Protein AF-A0A2U3EM56-F1 (afdb_monomer_lite)

Sequence (905 aa):
MAMARIAYRGNCHCGRYRYELALPQEIAETTACSCTICVKKGYLWVAPPEGSFRVVRDDGRLVEYSSKALRDKFCGHCGTGVTGEHIVGPLQGQFLVNVRAIQGVNPFKLEPHVTNVDTEDDRHIVAVAGEPPAQHVFACHCGKIQAELLTPLSEQQVKEDNCSSCVRNAYIGVYPTKDQVRTHGQEEYSFEYFGLGAEETGRKWGGVVHCSTCGVFVYNIIYGPPLSVFDKLPPERKARALEAYHRNVSLLPLNVRAIEGLGRGVRLGSLGIERTDEGTDGYAERLGVATGKRATGPCNALSRRHSFHDEPRPVNQAPTFIVRRARRQTSSKPQRGCLCASLSEVWRQRKLHQQTWTDARRSGKPQRHQPTMAASTNATQLAVHFSNAGRDATQPHSYLCAVQPQRLSGRDLDGMPRIAAALIAIVLCLSFNATIRDLADDVLFYDGRVPIGIDIDNVTATAKHFAKTTVQPPYKDQFWLVGQRSRMLAHWLHVADQAGPSRTRRHLLLASERAAAALFPFLKSSPSRPRSSTPLADLRSRFRGGGRGIVIPVGYGNLRYAGHLVVALREVLECQLPIEIAYAGDIDLDEERRNALAALDATGNIKFLNVLSVFADDTLSLLAGGWAIKPFGLLASRFEQAILVDADAVFLQPPQVLFEQRPFATTGAYLFHDRLLWQHAFAERHEWWREQIREPSAALNQSLVWTDDYAEECDSGVVVADKARTEVLGGLLHAAWQNTRDVRDEVSYKLTYGDKETWWLGLELAGSTYEFEKHYGSMIGWRPKTKPPTNETVQSVKGKDEDGDEARVCSFVIAHADDEDRLLWYNGSLLKNKLADPEAYDVPTDWMLDGRWEKGATKQNMSCMAGAQATPLDDGQLAILRRSIDGARRADDALRQKGVIPKAG

Structure (mmCIF, N/CA/C/O backbone):
data_AF-A0A2U3EM56-F1
#
_entry.id   AF-A0A2U3EM56-F1
#
loop_
_atom_site.group_PDB
_atom_site.id
_atom_site.type_symbol
_atom_site.label_atom_id
_atom_site.label_alt_id
_atom_site.label_comp_id
_atom_site.label_asym_id
_atom_site.label_entity_id
_atom_site.label_seq_id
_atom_site.pdbx_PDB_ins_code
_atom_site.Cartn_x
_atom_site.Cartn_y
_atom_site.Cartn_z
_atom_site.occupancy
_atom_site.B_iso_or_equiv
_atom_site.auth_seq_id
_atom_site.auth_comp_id
_atom_site.auth_asym_id
_atom_site.auth_atom_id
_atom_site.pdbx_PDB_model_num
ATOM 1 N N . MET A 1 1 ? 37.382 -47.306 -34.926 1.00 42.56 1 MET A N 1
ATOM 2 C CA . MET A 1 1 ? 36.990 -47.215 -33.501 1.00 42.56 1 MET A CA 1
ATOM 3 C C . MET A 1 1 ? 36.304 -45.878 -33.290 1.00 42.56 1 MET A C 1
ATOM 5 O O . MET A 1 1 ? 36.858 -44.880 -33.731 1.00 42.56 1 MET A O 1
ATOM 9 N N . ALA A 1 2 ? 35.125 -45.838 -32.667 1.00 52.16 2 ALA A N 1
ATOM 10 C CA . ALA A 1 2 ? 34.575 -44.568 -32.195 1.00 52.16 2 ALA A CA 1
ATOM 11 C C . ALA A 1 2 ? 35.398 -44.119 -30.980 1.00 52.16 2 ALA A C 1
ATOM 13 O O . ALA A 1 2 ? 35.567 -44.905 -30.048 1.00 52.16 2 ALA A O 1
ATOM 14 N N . MET A 1 3 ? 35.941 -42.898 -30.996 1.00 57.50 3 MET A N 1
ATOM 15 C CA . MET A 1 3 ? 36.609 -42.359 -29.809 1.00 57.50 3 MET A CA 1
ATOM 16 C C . MET A 1 3 ? 35.598 -42.224 -28.670 1.00 57.50 3 MET A C 1
ATOM 18 O O . MET A 1 3 ? 34.476 -41.759 -28.887 1.00 57.50 3 MET A O 1
ATOM 22 N N . ALA A 1 4 ? 35.998 -42.641 -27.467 1.00 68.12 4 ALA A N 1
ATOM 23 C CA . ALA A 1 4 ? 35.190 -42.467 -26.271 1.00 68.12 4 ALA A CA 1
ATOM 24 C C . ALA A 1 4 ? 34.946 -40.967 -26.054 1.00 68.12 4 ALA A C 1
ATOM 26 O O . ALA A 1 4 ? 35.894 -40.198 -25.922 1.00 68.12 4 ALA A O 1
ATOM 27 N N . ARG A 1 5 ? 33.677 -40.548 -26.059 1.00 81.94 5 ARG A N 1
ATOM 28 C CA . ARG A 1 5 ? 33.295 -39.154 -25.811 1.00 81.94 5 ARG A CA 1
ATOM 29 C C . ARG A 1 5 ? 32.998 -38.964 -24.326 1.00 81.94 5 ARG A C 1
ATOM 31 O O . ARG A 1 5 ? 32.280 -39.773 -23.739 1.00 81.94 5 ARG A O 1
ATOM 38 N N . ILE A 1 6 ? 33.497 -37.881 -23.741 1.00 88.94 6 ILE A N 1
ATOM 39 C CA . ILE A 1 6 ? 33.196 -37.493 -22.362 1.00 88.94 6 ILE A CA 1
ATOM 40 C C . ILE A 1 6 ? 31.828 -36.809 -22.344 1.00 88.94 6 ILE A C 1
ATOM 42 O O . ILE A 1 6 ? 31.596 -35.843 -23.075 1.00 88.94 6 ILE A O 1
ATOM 46 N N . ALA A 1 7 ? 30.912 -37.341 -21.536 1.00 91.69 7 ALA A N 1
ATOM 47 C CA . ALA A 1 7 ? 29.559 -36.822 -21.397 1.00 91.69 7 ALA A CA 1
ATOM 48 C C . ALA A 1 7 ? 29.495 -35.738 -20.313 1.00 91.69 7 ALA A C 1
ATOM 50 O O . ALA A 1 7 ? 29.852 -35.967 -19.159 1.00 91.69 7 ALA A O 1
ATOM 51 N N . TYR A 1 8 ? 28.972 -34.577 -20.687 1.00 94.75 8 TYR A N 1
ATOM 52 C CA . TYR A 1 8 ? 28.763 -33.422 -19.827 1.00 94.75 8 TYR A CA 1
ATOM 53 C C . TYR A 1 8 ? 27.275 -33.100 -19.707 1.00 94.75 8 TYR A C 1
ATOM 55 O O . TYR A 1 8 ? 26.496 -33.298 -20.642 1.00 94.75 8 TYR A O 1
ATOM 63 N N . ARG A 1 9 ? 26.887 -32.534 -18.563 1.00 95.31 9 ARG A N 1
ATOM 64 C CA . ARG A 1 9 ? 25.558 -31.960 -18.322 1.00 95.31 9 ARG A CA 1
ATOM 65 C C . ARG A 1 9 ? 25.670 -30.456 -18.186 1.00 95.31 9 ARG A C 1
ATOM 67 O O . ARG A 1 9 ? 26.590 -29.969 -17.538 1.00 95.31 9 ARG A O 1
ATOM 74 N N . GLY A 1 10 ? 24.719 -29.722 -18.742 1.00 94.94 10 GLY A N 1
ATOM 75 C CA . GLY A 1 10 ? 24.630 -28.276 -18.598 1.00 94.94 10 GLY A CA 1
ATOM 76 C C . GLY A 1 10 ? 23.205 -27.807 -18.341 1.00 94.94 10 GLY A C 1
ATOM 77 O O . GLY A 1 10 ? 22.230 -28.531 -18.554 1.00 94.94 10 GLY A O 1
ATOM 78 N N . ASN A 1 11 ? 23.082 -26.589 -17.822 1.00 94.50 11 ASN A N 1
ATOM 79 C CA . ASN A 1 11 ? 21.802 -25.976 -17.485 1.00 94.50 11 ASN A CA 1
ATOM 80 C C . ASN A 1 11 ? 21.891 -24.442 -17.454 1.00 94.50 11 ASN A C 1
ATOM 82 O O . ASN A 1 11 ? 22.972 -23.877 -17.328 1.00 94.50 11 ASN A O 1
ATOM 86 N N . CYS A 1 12 ? 20.759 -23.741 -17.503 1.00 93.44 12 CYS A N 1
ATOM 87 C CA . CYS A 1 12 ? 20.715 -22.345 -17.044 1.00 93.44 12 CYS A CA 1
ATOM 88 C C . CYS A 1 12 ? 20.742 -22.296 -15.502 1.00 93.44 12 CYS A C 1
ATOM 90 O O . CYS A 1 12 ? 20.427 -23.300 -14.861 1.00 93.44 12 CYS A O 1
ATOM 92 N N . HIS A 1 13 ? 21.078 -21.164 -14.871 1.00 90.44 13 HIS A N 1
ATOM 93 C CA . HIS A 1 13 ? 21.201 -21.098 -13.403 1.00 90.44 13 HIS A CA 1
ATOM 94 C C . HIS A 1 13 ? 19.930 -21.544 -12.647 1.00 90.44 13 HIS A C 1
ATOM 96 O O . HIS A 1 13 ? 20.037 -22.326 -11.705 1.00 90.44 13 HIS A O 1
ATOM 102 N N . CYS A 1 14 ? 18.731 -21.174 -13.116 1.00 88.06 14 CYS A N 1
ATOM 103 C CA . CYS A 1 14 ? 17.469 -21.642 -12.522 1.00 88.06 14 CYS A CA 1
ATOM 104 C C . CYS A 1 14 ? 17.084 -23.099 -12.869 1.00 88.06 14 CYS A C 1
ATOM 106 O O . CYS A 1 14 ? 16.078 -23.610 -12.385 1.00 88.06 14 CYS A O 1
ATOM 108 N N . GLY A 1 15 ? 17.841 -23.786 -13.731 1.00 90.62 15 GLY A N 1
ATOM 109 C CA . GLY A 1 15 ? 17.620 -25.193 -14.084 1.00 90.62 15 GLY A CA 1
ATOM 110 C C . GLY A 1 15 ? 16.371 -25.491 -14.926 1.00 90.62 15 GLY A C 1
ATOM 111 O O . GLY A 1 15 ? 16.060 -26.672 -15.102 1.00 90.62 15 GLY A O 1
ATOM 112 N N . ARG A 1 16 ? 15.677 -24.462 -15.437 1.00 89.56 16 ARG A N 1
ATOM 113 C CA . ARG A 1 16 ? 14.515 -24.563 -16.349 1.00 89.56 16 ARG A CA 1
ATOM 114 C C . ARG A 1 16 ? 14.896 -24.957 -17.787 1.00 89.56 16 ARG A C 1
ATOM 116 O O . ARG A 1 16 ? 14.089 -25.534 -18.504 1.00 89.56 16 ARG A O 1
ATOM 123 N N . TYR A 1 17 ? 16.145 -24.709 -18.181 1.00 94.25 17 TYR A N 1
ATOM 124 C CA . TYR A 1 17 ? 16.768 -25.270 -19.381 1.00 94.25 17 TYR A CA 1
ATOM 125 C C . TYR A 1 17 ? 17.894 -26.225 -18.973 1.00 94.25 17 TYR A C 1
ATOM 127 O O . TYR A 1 17 ? 18.713 -25.868 -18.117 1.00 94.25 17 TYR A O 1
ATOM 135 N N . ARG A 1 18 ? 17.936 -27.428 -19.554 1.00 96.31 18 ARG A N 1
ATOM 136 C CA . ARG A 1 18 ? 18.938 -28.477 -19.290 1.00 96.31 18 ARG A CA 1
ATOM 137 C C . ARG A 1 18 ? 19.299 -29.208 -20.574 1.00 96.31 18 ARG A C 1
ATOM 139 O O . ARG A 1 18 ? 18.424 -29.523 -21.378 1.00 96.31 18 ARG A O 1
ATOM 146 N N . TYR A 1 19 ? 20.569 -29.549 -20.717 1.00 96.25 19 TYR A N 1
ATOM 147 C CA . TYR A 1 19 ? 21.110 -30.237 -21.881 1.00 96.25 19 TYR A CA 1
ATOM 148 C C . TYR A 1 19 ? 22.240 -31.187 -21.482 1.00 96.25 19 TYR A C 1
ATOM 150 O O . TYR A 1 19 ? 22.834 -31.077 -20.407 1.00 96.25 19 TYR A O 1
ATOM 158 N N . GLU A 1 20 ? 22.534 -32.119 -22.373 1.00 96.06 20 GLU A N 1
ATOM 159 C CA . GLU A 1 20 ? 23.708 -32.982 -22.344 1.00 96.06 20 GLU A CA 1
ATOM 160 C C . GLU A 1 20 ? 24.539 -32.708 -23.601 1.00 96.06 20 GLU A C 1
ATOM 162 O O . GLU A 1 20 ? 23.990 -32.405 -24.661 1.00 96.06 20 GLU A O 1
ATOM 167 N N . LEU A 1 21 ? 25.863 -32.794 -23.488 1.00 94.81 21 LEU A N 1
ATOM 168 C CA . LEU A 1 21 ? 26.771 -32.751 -24.633 1.00 94.81 21 LEU A CA 1
ATOM 169 C C . LEU A 1 21 ? 27.882 -33.786 -24.489 1.00 94.81 21 LEU A C 1
ATOM 171 O O . LEU A 1 21 ? 28.300 -34.095 -23.375 1.00 94.81 21 LEU A O 1
ATOM 175 N N . ALA A 1 22 ? 28.375 -34.302 -25.611 1.00 93.12 22 ALA A N 1
ATOM 176 C CA . ALA A 1 22 ? 29.475 -35.261 -25.632 1.00 93.12 22 ALA A CA 1
ATOM 177 C C . ALA A 1 22 ? 30.682 -34.687 -26.395 1.00 93.12 22 ALA A C 1
ATOM 179 O O . ALA A 1 22 ? 30.591 -34.424 -27.597 1.00 93.12 22 ALA A O 1
ATOM 180 N N . LEU A 1 23 ? 31.808 -34.500 -25.706 1.00 91.38 23 LEU A N 1
ATOM 181 C CA . LEU A 1 23 ? 33.041 -33.922 -26.258 1.00 91.38 23 LEU A CA 1
ATOM 182 C C . LEU A 1 23 ? 34.117 -35.003 -26.467 1.00 91.38 23 LEU A C 1
ATOM 184 O O . LEU A 1 23 ? 34.097 -36.019 -25.773 1.00 91.38 23 LEU A O 1
ATOM 188 N N . PRO A 1 24 ? 35.046 -34.837 -27.428 1.00 87.38 24 PRO A N 1
ATOM 189 C CA . PRO A 1 24 ? 36.076 -35.842 -27.712 1.00 87.38 24 PRO A CA 1
ATOM 190 C C . PRO A 1 24 ? 37.191 -35.895 -26.655 1.00 87.38 24 PRO A C 1
ATOM 192 O O . PRO A 1 24 ? 37.916 -36.881 -26.597 1.00 87.38 24 PRO A O 1
ATOM 195 N N . GLN A 1 25 ? 37.344 -34.839 -25.853 1.00 87.62 25 GLN A N 1
ATOM 196 C CA . GLN A 1 25 ? 38.349 -34.691 -24.799 1.00 87.62 25 GLN A CA 1
ATOM 197 C C . GLN A 1 25 ? 37.744 -33.917 -23.617 1.00 87.62 25 GLN A C 1
ATOM 199 O O . GLN A 1 25 ? 36.610 -33.433 -23.703 1.00 87.62 25 GLN A O 1
ATOM 204 N N . GLU A 1 26 ? 38.490 -33.815 -22.516 1.00 88.88 26 GLU A N 1
ATOM 205 C CA . GLU A 1 26 ? 38.105 -32.982 -21.376 1.00 88.88 26 GLU A CA 1
ATOM 206 C C . GLU A 1 26 ? 38.180 -31.490 -21.744 1.00 88.88 26 GLU A C 1
ATOM 208 O O . GLU A 1 26 ? 38.989 -31.086 -22.580 1.00 88.88 26 GLU A O 1
ATOM 213 N N . ILE A 1 27 ? 37.327 -30.660 -21.135 1.00 88.88 27 ILE A N 1
ATOM 214 C CA . ILE A 1 27 ? 37.346 -29.203 -21.329 1.00 88.88 27 ILE A CA 1
ATOM 215 C C . ILE A 1 27 ? 38.576 -28.623 -20.616 1.00 88.88 27 ILE A C 1
ATOM 217 O O . ILE A 1 27 ? 38.491 -28.197 -19.466 1.00 88.88 27 ILE A O 1
ATOM 221 N N . ALA A 1 28 ? 39.715 -28.636 -21.308 1.00 82.12 28 ALA A N 1
ATOM 222 C CA . ALA A 1 28 ? 40.965 -28.009 -20.878 1.00 82.12 28 ALA A CA 1
ATOM 223 C C . ALA A 1 28 ? 41.167 -26.613 -21.498 1.00 82.12 28 ALA A C 1
ATOM 225 O O . ALA A 1 28 ? 41.710 -25.729 -20.845 1.00 82.12 28 ALA A O 1
ATOM 226 N N . GLU A 1 29 ? 40.685 -26.403 -22.727 1.00 84.31 29 GLU A N 1
ATOM 227 C CA . GLU A 1 29 ? 40.824 -25.155 -23.489 1.00 84.31 29 GLU A CA 1
ATOM 228 C C . GLU A 1 29 ? 39.448 -24.592 -23.870 1.00 84.31 29 GLU A C 1
ATOM 230 O O . GLU A 1 29 ? 38.484 -25.342 -24.056 1.00 84.31 29 GLU A O 1
ATOM 235 N N . THR A 1 30 ? 39.335 -23.265 -23.988 1.00 91.00 30 THR A N 1
ATOM 236 C CA . THR A 1 30 ? 38.089 -22.587 -24.403 1.00 91.00 30 THR A CA 1
ATOM 237 C C . THR A 1 30 ? 38.372 -21.353 -25.250 1.00 91.00 30 THR A C 1
ATOM 239 O O . THR A 1 30 ? 39.455 -20.778 -25.170 1.00 91.00 30 THR A O 1
ATOM 242 N N . THR A 1 31 ? 37.395 -20.907 -26.041 1.00 92.00 31 THR A N 1
ATOM 243 C CA . THR A 1 31 ? 37.539 -19.698 -26.866 1.00 92.00 31 THR A CA 1
ATOM 244 C C . THR A 1 31 ? 36.754 -18.521 -26.288 1.00 92.00 31 THR A C 1
ATOM 246 O O . THR A 1 31 ? 35.549 -18.629 -26.057 1.00 92.00 31 THR A O 1
ATOM 249 N N . ALA A 1 32 ? 37.403 -17.372 -26.104 1.00 90.62 32 ALA A N 1
ATOM 250 C CA . ALA A 1 32 ? 36.754 -16.100 -25.784 1.00 90.62 32 ALA A CA 1
ATOM 251 C C . ALA A 1 32 ? 36.767 -15.178 -27.011 1.00 90.62 32 ALA A C 1
ATOM 253 O O . ALA A 1 32 ? 37.772 -15.075 -27.707 1.00 90.62 32 ALA A O 1
ATOM 254 N N . CYS A 1 33 ? 35.649 -14.505 -27.279 1.00 89.69 33 CYS A N 1
ATOM 255 C CA . CYS A 1 33 ? 35.485 -13.608 -28.426 1.00 89.69 33 CYS A CA 1
ATOM 256 C C . CYS A 1 33 ? 35.412 -12.147 -27.958 1.00 89.69 33 CYS A C 1
ATOM 258 O O . CYS A 1 33 ? 34.700 -11.856 -26.992 1.00 89.69 33 CYS A O 1
ATOM 260 N N . SER A 1 34 ? 36.114 -11.233 -28.638 1.00 88.06 34 SER A N 1
ATOM 261 C CA . SER A 1 34 ? 36.203 -9.818 -28.234 1.00 88.06 34 SER A CA 1
ATOM 262 C C . SER A 1 34 ? 35.017 -8.933 -28.651 1.00 88.06 34 SER A C 1
ATOM 264 O O . SER A 1 34 ? 34.966 -7.771 -28.245 1.00 88.06 34 SER A O 1
ATOM 266 N N . CYS A 1 35 ? 34.015 -9.458 -29.375 1.00 89.19 35 CYS A N 1
ATOM 267 C CA . CYS A 1 35 ? 32.804 -8.683 -29.689 1.00 89.19 35 CYS A CA 1
ATOM 268 C C . CYS A 1 35 ? 32.026 -8.279 -28.419 1.00 89.19 35 CYS A C 1
ATOM 270 O O . CYS A 1 35 ? 32.037 -8.979 -27.397 1.00 89.19 35 CYS A O 1
ATOM 272 N N . THR A 1 36 ? 31.307 -7.154 -28.473 1.00 89.44 36 THR A N 1
ATOM 273 C CA . THR A 1 36 ? 30.833 -6.471 -27.256 1.00 89.44 36 THR A CA 1
ATOM 274 C C . THR A 1 36 ? 29.824 -7.298 -26.453 1.00 89.44 36 THR A C 1
ATOM 276 O O . THR A 1 36 ? 29.833 -7.259 -25.222 1.00 89.44 36 THR A O 1
ATOM 279 N N . ILE A 1 37 ? 28.991 -8.113 -27.113 1.00 92.25 37 ILE A N 1
ATOM 280 C CA . ILE A 1 37 ? 28.067 -9.041 -26.439 1.00 92.25 37 ILE A CA 1
ATOM 281 C C . ILE A 1 37 ? 28.806 -10.177 -25.714 1.00 92.25 37 ILE A C 1
ATOM 283 O O . ILE A 1 37 ? 28.467 -10.470 -24.567 1.00 92.25 37 ILE A O 1
ATOM 287 N N . CYS A 1 38 ? 29.838 -10.772 -26.324 1.00 92.44 38 CYS A N 1
ATOM 288 C CA . CYS A 1 38 ? 30.641 -11.832 -25.705 1.00 92.44 38 CYS A CA 1
ATOM 289 C C . CYS A 1 38 ? 31.417 -11.315 -24.490 1.00 92.44 38 CYS A C 1
ATOM 291 O O . CYS A 1 38 ? 31.426 -11.980 -23.453 1.00 92.44 38 CYS A O 1
ATOM 293 N N . VAL A 1 39 ? 31.977 -10.103 -24.571 1.00 91.06 39 VAL A N 1
ATOM 294 C CA . VAL A 1 39 ? 32.643 -9.430 -23.443 1.00 91.06 39 VAL A CA 1
ATOM 295 C C . VAL A 1 39 ? 31.656 -9.160 -22.301 1.00 91.06 39 VAL A C 1
ATOM 297 O O . VAL A 1 39 ? 31.909 -9.579 -21.167 1.00 91.06 39 VAL A O 1
ATOM 300 N N . LYS A 1 40 ? 30.500 -8.545 -22.597 1.00 92.56 40 LYS A N 1
ATOM 301 C CA . LYS A 1 40 ? 29.466 -8.188 -21.603 1.00 92.56 40 LYS A CA 1
ATOM 302 C C . LYS A 1 40 ? 28.807 -9.398 -20.934 1.00 92.56 40 LYS A C 1
ATOM 304 O O . LYS A 1 40 ? 28.431 -9.318 -19.766 1.00 92.56 40 LYS A O 1
ATOM 309 N N . LYS A 1 41 ? 28.675 -10.521 -21.646 1.00 93.38 41 LYS A N 1
ATOM 310 C CA . LYS A 1 41 ? 28.194 -11.810 -21.108 1.00 93.38 41 LYS A CA 1
ATOM 311 C C . LYS A 1 41 ? 29.307 -12.677 -20.501 1.00 93.38 41 LYS A C 1
ATOM 313 O O . LYS A 1 41 ? 29.007 -13.655 -19.822 1.00 93.38 41 LYS A O 1
ATOM 318 N N . GLY A 1 42 ? 30.575 -12.343 -20.754 1.00 92.44 42 GLY A N 1
ATOM 319 C CA . GLY A 1 42 ? 31.752 -13.100 -20.324 1.00 92.44 42 GLY A CA 1
ATOM 320 C C . GLY A 1 42 ? 31.829 -14.522 -20.884 1.00 92.44 42 GLY A C 1
ATOM 321 O O . GLY A 1 42 ? 32.243 -15.432 -20.162 1.00 92.44 42 GLY A O 1
ATOM 322 N N . TYR A 1 43 ? 31.395 -14.734 -22.129 1.00 94.19 43 TYR A N 1
ATOM 323 C CA . TYR A 1 43 ? 31.284 -16.075 -22.704 1.00 94.19 43 TYR A CA 1
ATOM 324 C C . TYR A 1 43 ? 32.631 -16.781 -22.892 1.00 94.19 43 TYR A C 1
ATOM 326 O O . TYR A 1 43 ? 33.608 -16.188 -23.345 1.00 94.19 43 TYR A O 1
ATOM 334 N N . LEU A 1 44 ? 32.633 -18.076 -22.563 1.00 94.31 44 LEU A N 1
ATOM 335 C CA . LEU A 1 44 ? 33.705 -19.027 -22.847 1.00 94.31 44 LEU A CA 1
ATOM 336 C C . LEU A 1 44 ? 33.100 -20.145 -23.691 1.00 94.31 44 LEU A C 1
ATOM 338 O O . LEU A 1 44 ? 32.205 -20.852 -23.225 1.00 94.31 44 LEU A O 1
ATOM 342 N N . TRP A 1 45 ? 33.542 -20.270 -24.933 1.00 95.25 45 TRP A N 1
ATOM 343 C CA . TRP A 1 45 ? 32.918 -21.124 -25.933 1.00 95.25 45 TRP A CA 1
ATOM 344 C C . TRP A 1 45 ? 33.661 -22.444 -26.127 1.00 95.25 45 TRP A C 1
ATOM 346 O O . TRP A 1 45 ? 34.891 -22.487 -26.120 1.00 95.25 45 TRP A O 1
ATOM 356 N N . VAL A 1 46 ? 32.887 -23.502 -26.376 1.00 95.06 46 VAL A N 1
ATOM 357 C CA . VAL A 1 46 ? 33.341 -24.761 -26.983 1.00 95.06 46 VAL A CA 1
ATOM 358 C C . VAL A 1 46 ? 32.390 -25.162 -28.109 1.00 95.06 46 VAL A C 1
ATOM 360 O O . VAL A 1 46 ? 31.177 -24.966 -27.998 1.00 95.06 46 VAL A O 1
ATOM 363 N N . ALA A 1 47 ? 32.936 -25.745 -29.175 1.00 93.62 47 ALA A N 1
ATOM 364 C CA . ALA A 1 47 ? 32.168 -26.321 -30.275 1.00 93.62 47 ALA A CA 1
ATOM 365 C C . ALA A 1 47 ? 31.926 -27.824 -30.012 1.00 93.62 47 ALA A C 1
ATOM 367 O O . 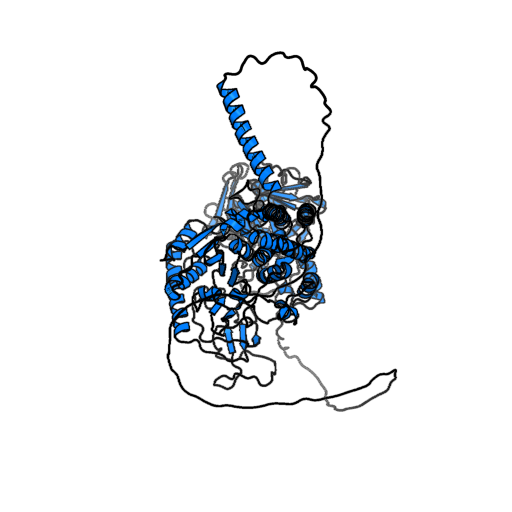ALA A 1 47 ? 32.880 -28.608 -30.044 1.00 93.62 47 ALA A O 1
ATOM 368 N N . PRO A 1 48 ? 30.689 -28.270 -29.720 1.00 92.81 48 PRO A N 1
ATOM 369 C CA . PRO A 1 48 ? 30.386 -29.694 -29.664 1.00 92.81 48 PRO A CA 1
ATOM 370 C C . PRO A 1 48 ? 30.430 -30.309 -31.076 1.00 92.81 48 PRO A C 1
ATOM 372 O O . PRO A 1 48 ? 29.974 -29.674 -32.028 1.00 92.81 48 PRO A O 1
ATOM 375 N N . PRO A 1 49 ? 30.919 -31.554 -31.238 1.00 91.38 49 PRO A N 1
ATOM 376 C CA . PRO A 1 49 ? 30.763 -32.296 -32.486 1.00 91.38 49 PRO A CA 1
ATOM 377 C C . PRO A 1 49 ? 29.299 -32.378 -32.940 1.00 91.38 49 PRO A C 1
ATOM 379 O O . PRO A 1 49 ? 28.383 -32.434 -32.116 1.00 91.38 49 PRO A O 1
ATOM 382 N N . GLU A 1 50 ? 29.079 -32.462 -34.251 1.00 88.94 50 GLU A N 1
ATOM 383 C CA . GLU A 1 50 ? 27.732 -32.565 -34.818 1.00 88.94 50 GLU A CA 1
ATOM 384 C C . GLU A 1 50 ? 26.937 -33.733 -34.200 1.00 88.94 50 GLU A C 1
ATOM 386 O O . GLU A 1 50 ? 27.466 -34.820 -33.931 1.00 88.94 50 GLU A O 1
ATOM 391 N N . GLY A 1 51 ? 25.664 -33.469 -33.890 1.00 88.88 51 GLY A N 1
ATOM 392 C CA . GLY A 1 51 ? 24.767 -34.410 -33.216 1.00 88.88 51 GLY A CA 1
ATOM 393 C C . GLY A 1 51 ? 25.141 -34.763 -31.768 1.00 88.88 51 GLY A C 1
ATOM 394 O O . GLY A 1 51 ? 24.492 -35.628 -31.183 1.00 88.88 51 GLY A O 1
ATOM 395 N N . SER A 1 52 ? 26.170 -34.147 -31.165 1.00 92.12 52 SER A N 1
ATOM 396 C CA . SER A 1 52 ? 26.603 -34.481 -29.798 1.00 92.12 52 SER A CA 1
ATOM 397 C C . SER A 1 52 ? 25.911 -33.676 -28.693 1.00 92.12 52 SER A C 1
ATOM 399 O O . SER A 1 52 ? 26.005 -34.072 -27.533 1.00 92.12 52 SER A O 1
ATOM 401 N N . PHE A 1 53 ? 25.208 -32.590 -29.035 1.00 95.50 53 PHE A N 1
ATOM 402 C CA . PHE A 1 53 ? 24.406 -31.773 -28.118 1.00 95.50 53 PHE A CA 1
ATOM 403 C C . PHE A 1 53 ? 22.936 -32.214 -28.132 1.00 95.50 53 PHE A C 1
ATOM 405 O O . PHE A 1 53 ? 22.325 -32.328 -29.195 1.00 95.50 53 PHE A O 1
ATOM 412 N N . ARG A 1 54 ? 22.342 -32.420 -26.952 1.00 95.44 54 ARG A N 1
ATOM 413 C CA . ARG A 1 54 ? 20.947 -32.844 -26.779 1.00 95.44 54 ARG A CA 1
ATOM 414 C C . ARG A 1 54 ? 20.266 -32.054 -25.667 1.00 95.44 54 ARG A C 1
ATOM 416 O O . ARG A 1 54 ? 20.704 -32.085 -24.520 1.00 95.44 54 ARG A O 1
ATOM 423 N N . VAL A 1 55 ? 19.138 -31.420 -25.977 1.00 96.19 55 VAL A N 1
ATOM 424 C CA . VAL A 1 55 ? 18.270 -30.805 -24.962 1.00 96.19 55 VAL A CA 1
ATOM 425 C C . VAL A 1 55 ? 17.571 -31.904 -24.159 1.00 96.19 55 VAL A C 1
ATOM 427 O O . VAL A 1 55 ? 17.004 -32.832 -24.728 1.00 96.19 55 VAL A O 1
ATOM 430 N N . VAL A 1 56 ? 17.631 -31.804 -22.831 1.00 94.75 56 VAL A N 1
ATOM 431 C CA . VAL A 1 56 ? 16.996 -32.736 -21.880 1.00 94.75 56 VAL A CA 1
ATOM 432 C C . VAL A 1 56 ? 15.722 -32.130 -21.288 1.00 94.75 56 VAL A C 1
ATOM 434 O O . VAL A 1 56 ? 14.786 -32.854 -20.962 1.00 94.75 56 VAL A O 1
ATOM 437 N N . ARG A 1 57 ? 15.679 -30.801 -21.136 1.00 92.19 57 ARG A N 1
ATOM 438 C CA . ARG A 1 57 ? 14.508 -30.049 -20.673 1.00 92.19 57 ARG A CA 1
ATOM 439 C C . ARG A 1 57 ? 14.573 -28.617 -21.191 1.00 92.19 57 ARG A C 1
ATOM 441 O O . ARG A 1 57 ? 15.611 -27.976 -21.049 1.00 92.19 57 ARG A O 1
ATOM 448 N N . ASP A 1 58 ? 13.459 -28.115 -21.705 1.00 93.00 58 ASP A N 1
ATOM 449 C CA . ASP A 1 58 ? 13.253 -26.700 -22.004 1.00 93.00 58 ASP A CA 1
ATOM 450 C C . ASP A 1 58 ? 11.840 -26.303 -21.568 1.00 93.00 58 ASP A C 1
ATOM 452 O O . ASP A 1 58 ? 10.857 -26.796 -22.114 1.00 93.00 58 ASP A O 1
ATOM 456 N N . ASP A 1 59 ? 11.743 -25.421 -20.574 1.00 90.62 59 ASP A N 1
ATOM 457 C CA . ASP A 1 59 ? 10.466 -24.888 -20.082 1.00 90.62 59 ASP A CA 1
ATOM 458 C C . ASP A 1 59 ? 9.934 -23.720 -20.950 1.00 90.62 59 ASP A C 1
ATOM 460 O O . ASP A 1 59 ? 9.114 -22.926 -20.485 1.00 90.62 59 ASP A O 1
ATOM 464 N N . GLY A 1 60 ? 10.438 -23.550 -22.180 1.00 89.69 60 GLY A N 1
ATOM 465 C CA . GLY A 1 60 ? 10.040 -22.474 -23.096 1.00 89.69 60 GLY A CA 1
ATOM 466 C C . GLY A 1 60 ? 10.542 -21.098 -22.652 1.00 89.69 60 GLY A C 1
ATOM 467 O O . GLY A 1 60 ? 9.855 -20.093 -22.824 1.00 89.69 60 GLY A O 1
ATOM 468 N N . ARG A 1 61 ? 11.715 -21.049 -22.004 1.00 89.00 61 ARG A N 1
ATOM 469 C CA . ARG A 1 61 ? 12.276 -19.828 -21.383 1.00 89.00 61 ARG A CA 1
ATOM 470 C C . ARG A 1 61 ? 13.610 -19.378 -21.980 1.00 89.00 61 ARG A C 1
ATOM 472 O O . ARG A 1 61 ? 14.258 -18.508 -21.395 1.00 89.00 61 ARG A O 1
ATOM 479 N N . LEU A 1 62 ? 14.044 -19.947 -23.104 1.00 94.00 62 LEU A N 1
ATOM 480 C CA . LEU A 1 62 ? 15.142 -19.374 -23.882 1.00 94.00 62 LEU A CA 1
ATOM 481 C C . LEU A 1 62 ? 14.653 -18.182 -24.712 1.00 94.00 62 LEU A C 1
ATOM 483 O O . LEU A 1 62 ? 13.639 -18.259 -25.397 1.00 94.00 62 LEU A O 1
ATOM 487 N N . VAL A 1 63 ? 15.418 -17.097 -24.659 1.00 95.19 63 VAL A N 1
ATOM 488 C CA . VAL A 1 63 ? 15.268 -15.896 -25.479 1.00 95.19 63 VAL A CA 1
ATOM 489 C C . VAL A 1 63 ? 16.454 -15.846 -26.435 1.00 95.19 63 VAL A C 1
ATOM 491 O O . VAL A 1 63 ? 17.597 -16.054 -26.019 1.00 95.19 63 VAL A O 1
ATOM 494 N N . GLU A 1 64 ? 16.178 -15.586 -27.711 1.00 97.06 64 GLU A N 1
ATOM 495 C CA . GLU A 1 64 ? 17.202 -15.349 -28.728 1.00 97.06 64 GLU A CA 1
ATOM 496 C C . GLU A 1 64 ? 17.419 -13.841 -28.907 1.00 97.06 64 GLU A C 1
ATOM 498 O O . GLU A 1 64 ? 16.462 -13.072 -29.000 1.00 97.06 64 GLU A O 1
ATOM 503 N N . TYR A 1 65 ? 18.679 -13.415 -28.965 1.00 96.19 65 TYR A N 1
ATOM 504 C CA . TYR A 1 65 ? 19.062 -12.034 -29.228 1.00 96.19 65 TYR A CA 1
ATOM 505 C C . TYR A 1 65 ? 20.153 -11.978 -30.298 1.00 96.19 65 TYR A C 1
ATOM 507 O O . TYR A 1 65 ? 21.261 -12.469 -30.095 1.00 96.19 65 TYR A O 1
ATOM 515 N N . SER A 1 66 ? 19.856 -11.345 -31.433 1.00 95.12 66 SER A N 1
ATOM 516 C CA . SER A 1 66 ? 20.822 -11.157 -32.520 1.00 95.12 66 SER A CA 1
ATOM 517 C C . SER A 1 66 ? 21.522 -9.799 -32.414 1.00 95.12 66 SER A C 1
ATOM 519 O O . SER A 1 66 ? 20.876 -8.749 -32.455 1.00 95.12 66 SER A O 1
ATOM 521 N N . SER A 1 67 ? 22.852 -9.811 -32.297 1.00 91.69 67 SER A N 1
ATOM 522 C CA . SER A 1 67 ? 23.714 -8.646 -32.544 1.00 91.69 67 SER A CA 1
ATOM 523 C C . SER A 1 67 ? 24.234 -8.652 -33.990 1.00 91.69 67 SER A C 1
ATOM 525 O O . SER A 1 67 ? 23.814 -9.472 -34.803 1.00 91.69 67 SER A O 1
ATOM 527 N N . LYS A 1 68 ? 25.171 -7.754 -34.328 1.00 89.94 68 LYS A N 1
ATOM 528 C CA . LYS A 1 68 ? 25.928 -7.847 -35.591 1.00 89.94 68 LYS A CA 1
ATOM 529 C C . LYS A 1 68 ? 26.908 -9.032 -35.608 1.00 89.94 68 LYS A C 1
ATOM 531 O O . LYS A 1 68 ? 27.256 -9.505 -36.682 1.00 89.94 68 LYS A O 1
ATOM 536 N N . ALA A 1 69 ? 27.347 -9.495 -34.434 1.00 90.69 69 ALA A N 1
ATOM 537 C CA . ALA A 1 69 ? 28.418 -10.479 -34.276 1.00 90.69 69 ALA A CA 1
ATOM 538 C C . ALA A 1 69 ? 27.944 -11.872 -33.830 1.00 90.69 69 ALA A C 1
ATOM 540 O O . ALA A 1 69 ? 28.604 -12.861 -34.138 1.00 90.69 69 ALA A O 1
ATOM 541 N N . LEU A 1 70 ? 26.813 -11.973 -33.123 1.00 93.88 70 LEU A N 1
ATOM 542 C CA . LEU A 1 70 ? 26.368 -13.199 -32.452 1.00 93.88 70 LEU A CA 1
ATOM 543 C C . LEU A 1 70 ? 24.837 -13.316 -32.455 1.00 93.88 70 LEU A C 1
ATOM 545 O O . LEU A 1 70 ? 24.142 -12.374 -32.069 1.00 93.88 70 LEU A O 1
ATOM 549 N N . ARG A 1 71 ? 24.320 -14.503 -32.792 1.00 96.50 71 ARG A N 1
ATOM 550 C CA . ARG A 1 71 ? 22.995 -14.973 -32.362 1.00 96.50 71 ARG A CA 1
ATOM 551 C C . ARG A 1 71 ? 23.136 -15.590 -30.970 1.00 96.50 71 ARG A C 1
ATOM 553 O O . ARG A 1 71 ? 23.630 -16.707 -30.840 1.00 96.50 71 ARG A O 1
ATOM 560 N N . ASP A 1 72 ? 22.772 -14.846 -29.931 1.00 95.81 72 ASP A N 1
ATOM 561 C CA . ASP A 1 72 ? 22.849 -15.263 -28.526 1.00 95.81 72 ASP A CA 1
ATOM 562 C C . ASP A 1 72 ? 21.572 -15.992 -28.086 1.00 95.81 72 ASP A C 1
ATOM 564 O O . ASP A 1 72 ? 20.475 -15.541 -28.413 1.00 95.81 72 ASP A O 1
ATOM 568 N N . LYS A 1 73 ? 21.684 -17.062 -27.288 1.00 97.06 73 LYS A N 1
ATOM 569 C CA . LYS A 1 73 ? 20.545 -17.694 -26.596 1.00 97.06 73 LYS A CA 1
ATOM 570 C C . LYS A 1 73 ? 20.780 -17.759 -25.098 1.00 97.06 73 LYS A C 1
ATOM 572 O O . LYS A 1 73 ? 21.685 -18.447 -24.615 1.00 97.06 73 LYS A O 1
ATOM 577 N N . PHE A 1 74 ? 19.906 -17.094 -24.350 1.00 97.38 74 PHE A N 1
ATOM 578 C CA . PHE A 1 74 ? 19.972 -17.004 -22.894 1.00 97.38 74 PHE A CA 1
ATOM 579 C C . PHE A 1 74 ? 18.627 -17.310 -22.240 1.00 97.38 74 PHE A C 1
ATOM 581 O O . PHE A 1 74 ? 17.571 -17.194 -22.851 1.00 97.38 74 PHE A O 1
ATOM 588 N N . CYS A 1 75 ? 18.646 -17.703 -20.969 1.00 95.81 75 CYS A N 1
ATOM 589 C CA . CYS A 1 75 ? 17.418 -17.927 -20.216 1.00 95.81 75 CYS A CA 1
ATOM 590 C C . CYS A 1 75 ? 16.782 -16.589 -19.810 1.00 95.81 75 CYS A C 1
ATOM 592 O O . CYS A 1 75 ? 17.308 -15.902 -18.935 1.00 95.81 75 CYS A O 1
ATOM 594 N N . GLY A 1 76 ? 15.610 -16.259 -20.355 1.00 93.38 76 GLY A N 1
ATOM 595 C CA . GLY A 1 76 ? 14.832 -15.050 -20.036 1.00 93.38 76 GLY A CA 1
ATOM 596 C C . GLY A 1 76 ? 14.222 -15.011 -18.629 1.00 93.38 76 GLY A C 1
ATOM 597 O O . GLY A 1 76 ? 13.347 -14.198 -18.368 1.00 93.38 76 GLY A O 1
ATOM 598 N N . HIS A 1 77 ? 14.640 -15.909 -17.732 1.00 91.00 77 HIS A N 1
ATOM 599 C CA . HIS A 1 77 ? 14.295 -15.867 -16.310 1.00 91.00 77 HIS A CA 1
ATOM 600 C C . HIS A 1 77 ? 15.522 -15.647 -15.410 1.00 91.00 77 HIS A C 1
ATOM 602 O O . HIS A 1 77 ? 15.407 -14.944 -14.419 1.00 91.00 77 HIS A O 1
ATOM 608 N N . CYS A 1 78 ? 16.695 -16.217 -15.727 1.00 91.06 78 CYS A N 1
ATOM 609 C CA . CYS A 1 78 ? 17.907 -16.090 -14.893 1.00 91.06 78 CYS A CA 1
ATOM 610 C C . CYS A 1 78 ? 19.139 -15.528 -15.627 1.00 91.06 78 CYS A C 1
ATOM 612 O O . CYS A 1 78 ? 20.261 -15.670 -15.140 1.00 91.06 78 CYS A O 1
ATOM 614 N N . GLY A 1 79 ? 18.950 -14.999 -16.840 1.00 93.75 79 GLY A N 1
ATOM 615 C CA . GLY A 1 79 ? 19.953 -14.319 -17.669 1.00 93.75 79 GLY A CA 1
ATOM 616 C C . GLY A 1 79 ? 21.092 -15.169 -18.235 1.00 93.75 79 GLY A C 1
ATOM 617 O O . GLY A 1 79 ? 21.740 -14.748 -19.192 1.00 93.75 79 GLY A O 1
ATOM 618 N N . THR A 1 80 ? 21.313 -16.371 -17.696 1.00 95.94 80 THR A N 1
ATOM 619 C CA . THR A 1 80 ? 22.378 -17.295 -18.112 1.00 95.94 80 THR A CA 1
ATOM 620 C C . THR A 1 80 ? 22.325 -17.558 -19.612 1.00 95.94 80 THR A C 1
ATOM 622 O O . THR A 1 80 ? 21.365 -18.160 -20.099 1.00 95.94 80 THR A O 1
ATOM 625 N N . GLY A 1 81 ? 23.369 -17.142 -20.327 1.00 96.81 81 GLY A N 1
ATOM 626 C CA . GLY A 1 81 ? 23.597 -17.529 -21.716 1.00 96.81 81 GLY A CA 1
ATOM 627 C C . GLY A 1 81 ? 24.046 -18.978 -21.822 1.00 96.81 81 GLY A C 1
ATOM 628 O O . GLY A 1 81 ? 24.822 -19.448 -20.987 1.00 96.81 81 GLY A O 1
ATOM 629 N N . VAL A 1 82 ? 23.538 -19.692 -22.822 1.00 96.50 82 VAL A N 1
ATOM 630 C CA . VAL A 1 82 ? 23.676 -21.150 -22.919 1.00 96.50 82 VAL A CA 1
ATOM 631 C C . VAL A 1 82 ? 24.339 -21.575 -24.222 1.00 96.50 82 VAL A C 1
ATOM 633 O O . VAL A 1 82 ? 25.294 -22.349 -24.195 1.00 96.50 82 VAL A O 1
ATOM 636 N N . THR A 1 83 ? 23.865 -21.051 -25.350 1.00 97.00 83 THR A N 1
ATOM 637 C CA . THR A 1 83 ? 24.390 -21.364 -26.685 1.00 97.00 83 THR A CA 1
ATOM 638 C C . THR A 1 83 ? 24.477 -20.099 -27.521 1.00 97.00 83 THR A C 1
ATOM 640 O O . THR A 1 83 ? 23.695 -19.173 -27.309 1.00 97.00 83 THR A O 1
ATOM 643 N N . GLY A 1 84 ? 25.357 -20.080 -28.513 1.00 96.38 84 GLY A N 1
ATOM 644 C CA . GLY A 1 84 ? 25.416 -18.995 -29.481 1.00 96.38 84 GLY A CA 1
ATOM 645 C C . GLY A 1 84 ? 25.966 -19.445 -30.825 1.00 96.38 84 GLY A C 1
ATOM 646 O O . GLY A 1 84 ? 26.569 -20.509 -30.937 1.00 96.38 84 GLY A O 1
ATOM 647 N N . GLU A 1 85 ? 25.752 -18.620 -31.840 1.00 96.44 85 GLU A N 1
ATOM 648 C CA . GLU A 1 85 ? 26.296 -18.814 -33.183 1.00 96.44 85 GLU A CA 1
ATOM 649 C C . GLU A 1 85 ? 26.851 -17.478 -33.684 1.00 96.44 85 GLU A C 1
ATOM 651 O O . GLU A 1 85 ? 26.127 -16.477 -33.716 1.00 96.44 85 GLU A O 1
ATOM 656 N N . HIS A 1 86 ? 28.139 -17.425 -34.031 1.00 93.81 86 HIS A N 1
ATOM 657 C CA . HIS A 1 86 ? 28.734 -16.181 -34.520 1.00 93.81 86 HIS A CA 1
ATOM 658 C C . HIS A 1 86 ? 28.319 -15.922 -35.971 1.00 93.81 86 HIS A C 1
ATOM 660 O O . HIS A 1 86 ? 28.302 -16.824 -36.809 1.00 93.81 86 HIS A O 1
ATOM 666 N N . ILE A 1 87 ? 27.993 -14.665 -36.258 1.00 92.00 87 ILE A N 1
ATOM 667 C CA . ILE A 1 87 ? 27.540 -14.193 -37.572 1.00 92.00 87 ILE A CA 1
ATOM 668 C C . ILE A 1 87 ? 28.736 -13.729 -38.416 1.00 92.00 87 ILE A C 1
ATOM 670 O O . ILE A 1 87 ? 28.708 -13.857 -39.636 1.00 92.00 87 ILE A O 1
ATOM 674 N N . VAL A 1 88 ? 29.793 -13.234 -37.764 1.00 88.88 88 VAL A N 1
ATOM 675 C CA . VAL A 1 88 ? 31.059 -12.791 -38.369 1.00 88.88 88 VAL A CA 1
ATOM 676 C C . VAL A 1 88 ? 32.247 -13.198 -37.489 1.00 88.88 88 VAL A C 1
ATOM 678 O O . VAL A 1 88 ? 32.070 -13.575 -36.329 1.00 88.88 88 VAL A O 1
ATOM 681 N N . GLY A 1 89 ? 33.461 -13.089 -38.033 1.00 87.81 89 GLY A N 1
ATOM 682 C CA . GLY A 1 89 ? 34.711 -13.365 -37.318 1.00 87.81 89 GLY A CA 1
ATOM 683 C C . GLY A 1 89 ? 35.128 -14.845 -37.332 1.00 87.81 89 GLY A C 1
ATOM 684 O O . GLY A 1 89 ? 34.473 -15.671 -37.968 1.00 87.81 89 GLY A O 1
ATOM 685 N N . PRO A 1 90 ? 36.218 -15.217 -36.632 1.00 88.50 90 PRO A N 1
ATOM 686 C CA . PRO A 1 90 ? 36.838 -16.548 -36.732 1.00 88.50 90 PRO A CA 1
ATOM 687 C C . PRO A 1 90 ? 35.954 -17.736 -36.313 1.00 88.50 90 PRO A C 1
ATOM 689 O O . PRO A 1 90 ? 36.272 -18.881 -36.624 1.00 88.50 90 PRO A O 1
ATOM 692 N N . LEU A 1 91 ? 34.852 -17.476 -35.604 1.00 90.19 91 LEU A N 1
ATOM 693 C CA . LEU A 1 91 ? 33.893 -18.481 -35.128 1.00 90.19 91 LEU A CA 1
ATOM 694 C C . LEU A 1 91 ? 32.607 -18.549 -35.973 1.00 90.19 91 LEU A C 1
ATOM 696 O O . LEU A 1 91 ? 31.651 -19.221 -35.577 1.00 90.19 91 LEU A O 1
ATOM 700 N N . GLN A 1 92 ? 32.549 -17.831 -37.099 1.00 93.25 92 GLN A N 1
ATOM 701 C CA . GLN A 1 92 ? 31.350 -17.692 -37.926 1.00 93.25 92 GLN A CA 1
ATOM 702 C C . GLN A 1 92 ? 30.734 -19.047 -38.317 1.00 93.25 92 GLN A C 1
ATOM 704 O O . GLN A 1 92 ? 31.428 -19.959 -38.763 1.00 93.25 92 GLN A O 1
ATOM 709 N N . GLY A 1 93 ? 29.412 -19.167 -38.157 1.00 87.62 93 GLY A N 1
ATOM 710 C CA . GLY A 1 93 ? 28.634 -20.361 -38.514 1.00 87.62 93 GLY A CA 1
ATOM 711 C C . GLY A 1 93 ? 28.809 -21.567 -37.583 1.00 87.62 93 GLY A C 1
ATOM 712 O O . GLY A 1 93 ? 28.199 -22.607 -37.821 1.00 87.62 93 GLY A O 1
ATOM 713 N N . GLN A 1 94 ? 29.615 -21.465 -36.521 1.00 90.38 94 GLN A N 1
ATOM 714 C CA . GLN A 1 94 ? 29.751 -22.534 -35.531 1.00 90.38 94 GLN A CA 1
ATOM 715 C C . GLN A 1 94 ? 28.653 -22.436 -34.467 1.00 90.38 94 GLN A C 1
ATOM 717 O O . GLN A 1 94 ? 28.464 -21.383 -33.857 1.00 90.38 94 GLN A O 1
ATOM 722 N N . PHE A 1 95 ? 27.978 -23.555 -34.188 1.00 94.62 95 PHE A N 1
ATOM 723 C CA . PHE A 1 95 ? 27.153 -23.701 -32.989 1.00 94.62 95 PHE A CA 1
ATOM 724 C C . PHE A 1 95 ? 28.060 -23.903 -31.772 1.00 94.62 95 PHE A C 1
ATOM 726 O O . PHE A 1 95 ? 28.835 -24.858 -31.718 1.00 94.62 95 PHE A O 1
ATOM 733 N N . LEU A 1 96 ? 27.960 -23.010 -30.790 1.00 96.25 96 LEU A N 1
ATOM 734 C CA . LEU A 1 96 ? 28.828 -22.977 -29.617 1.00 96.25 96 LEU A CA 1
ATOM 735 C C . LEU A 1 96 ? 28.019 -23.091 -28.328 1.00 96.25 96 LEU A C 1
ATOM 737 O O . LEU A 1 96 ? 26.915 -22.557 -28.207 1.00 96.25 96 LEU A O 1
ATOM 741 N N . VAL A 1 97 ? 28.609 -23.748 -27.334 1.00 97.06 97 VAL A N 1
ATOM 742 C CA . VAL A 1 97 ? 28.046 -23.912 -25.989 1.00 97.06 97 VAL A CA 1
ATOM 743 C C . VAL A 1 97 ? 28.870 -23.097 -25.000 1.00 97.06 97 VAL A C 1
ATOM 745 O O . VAL A 1 97 ? 30.099 -23.171 -24.999 1.00 97.06 97 VAL A O 1
ATOM 748 N N . ASN A 1 98 ? 28.197 -22.326 -24.145 1.00 97.00 98 ASN A N 1
ATOM 749 C CA . ASN A 1 98 ? 28.849 -21.565 -23.086 1.00 97.00 98 ASN A CA 1
ATOM 750 C C . ASN A 1 98 ? 29.296 -22.517 -21.967 1.00 97.00 98 ASN A C 1
ATOM 752 O O . ASN A 1 98 ? 28.470 -23.085 -21.246 1.00 97.00 98 ASN A O 1
ATOM 756 N N . VAL A 1 99 ? 30.605 -22.658 -21.777 1.00 95.00 99 VAL A N 1
ATOM 757 C CA . VAL A 1 99 ? 31.210 -23.541 -20.769 1.00 95.00 99 VAL A CA 1
ATOM 758 C C . VAL A 1 99 ? 30.773 -23.178 -19.353 1.00 95.00 99 VAL A C 1
ATOM 760 O O . VAL A 1 99 ? 30.576 -24.063 -18.524 1.00 95.00 99 VAL A O 1
ATOM 763 N N . ARG A 1 100 ? 30.494 -21.897 -19.084 1.00 93.94 100 ARG A N 1
ATOM 764 C CA . ARG A 1 100 ? 29.980 -21.427 -17.785 1.00 93.94 100 ARG A CA 1
ATOM 765 C C . ARG A 1 100 ? 28.598 -21.992 -17.426 1.00 93.94 100 ARG A C 1
ATOM 767 O O . ARG A 1 100 ? 28.200 -21.915 -16.267 1.00 93.94 100 ARG A O 1
ATOM 774 N N . ALA A 1 101 ? 27.860 -22.553 -18.386 1.00 94.75 101 ALA A N 1
ATOM 775 C CA . ALA A 1 101 ? 26.583 -23.229 -18.154 1.00 94.75 101 ALA A CA 1
ATOM 776 C C . ALA A 1 101 ? 26.725 -24.752 -17.903 1.00 94.75 101 ALA A C 1
ATOM 778 O O . ALA A 1 101 ? 25.758 -25.389 -17.460 1.00 94.75 101 ALA A O 1
ATOM 779 N N . ILE A 1 102 ? 27.915 -25.327 -18.116 1.00 94.44 102 ILE A N 1
ATOM 780 C CA . ILE A 1 102 ? 28.228 -26.750 -17.915 1.00 94.44 102 ILE A CA 1
ATOM 781 C C . ILE A 1 102 ? 28.492 -27.035 -16.424 1.00 94.44 102 ILE A C 1
ATOM 783 O O . ILE A 1 102 ? 29.105 -26.247 -15.708 1.00 94.44 102 ILE A O 1
ATOM 787 N N . GLN A 1 103 ? 27.981 -28.160 -15.926 1.00 90.06 103 GLN A N 1
ATOM 788 C CA . GLN A 1 103 ? 28.140 -28.606 -14.541 1.00 90.06 103 GLN A CA 1
ATOM 789 C C . GLN A 1 103 ? 29.539 -29.186 -14.299 1.00 90.06 103 GLN A C 1
ATOM 791 O O . GLN A 1 103 ? 30.099 -29.848 -15.167 1.00 90.06 103 GLN A O 1
ATOM 796 N N . GLY A 1 104 ? 30.088 -28.965 -13.100 1.00 84.38 104 GLY A N 1
ATOM 797 C CA . GLY A 1 104 ? 31.398 -29.495 -12.696 1.00 84.38 104 GLY A CA 1
ATOM 798 C C . GLY A 1 104 ? 32.614 -28.754 -13.266 1.00 84.38 104 GLY A C 1
ATOM 799 O O . GLY A 1 104 ? 33.732 -29.031 -12.843 1.00 84.38 104 GLY A O 1
ATOM 800 N N . VAL A 1 105 ? 32.421 -27.785 -14.166 1.00 86.62 105 VAL A N 1
ATOM 801 C CA . VAL A 1 105 ? 33.513 -26.996 -14.753 1.00 86.62 105 VAL A CA 1
ATOM 802 C C . VAL A 1 105 ? 33.739 -25.714 -13.946 1.00 86.62 105 VAL A C 1
ATOM 804 O O . VAL A 1 105 ? 32.826 -24.905 -13.784 1.00 86.62 105 VAL A O 1
ATOM 807 N N . ASN A 1 106 ? 34.962 -25.511 -13.448 1.00 84.88 106 ASN A N 1
ATOM 808 C CA . ASN A 1 106 ? 35.370 -24.275 -12.770 1.00 84.88 106 ASN A CA 1
ATOM 809 C C . ASN A 1 106 ? 36.140 -23.376 -13.764 1.00 84.88 106 ASN A C 1
ATOM 811 O O . ASN A 1 106 ? 37.264 -23.730 -14.127 1.00 84.88 106 ASN A O 1
ATOM 815 N N . PRO A 1 107 ? 35.592 -22.219 -14.188 1.00 82.69 107 PRO A N 1
ATOM 816 C CA . PRO A 1 107 ? 36.222 -21.373 -15.202 1.00 82.69 107 PRO A CA 1
ATOM 817 C C . PRO A 1 107 ? 37.561 -20.772 -14.755 1.00 82.69 107 PRO A C 1
ATOM 819 O O . PRO A 1 107 ? 38.400 -20.514 -15.611 1.00 82.69 107 PRO A O 1
ATOM 822 N N . PHE A 1 108 ? 37.819 -20.616 -13.449 1.00 81.62 108 PHE A N 1
ATOM 823 C CA . PHE A 1 108 ? 39.105 -20.099 -12.954 1.00 81.62 108 PHE A CA 1
ATOM 824 C C . PHE A 1 108 ? 40.280 -21.034 -13.279 1.00 81.62 108 PHE A C 1
ATOM 826 O O . PHE A 1 108 ? 41.421 -20.587 -13.335 1.00 81.62 108 PHE A O 1
ATOM 833 N N . LYS A 1 109 ? 40.014 -22.325 -13.528 1.00 81.69 109 LYS A N 1
ATOM 834 C CA . LYS A 1 109 ? 41.027 -23.298 -13.970 1.00 81.69 109 LYS A CA 1
ATOM 835 C C . LYS A 1 109 ? 41.293 -23.255 -15.479 1.00 81.69 109 LYS A C 1
ATOM 837 O O . LYS A 1 109 ? 42.280 -23.827 -15.922 1.00 81.69 109 LYS A O 1
ATOM 842 N N . LEU A 1 110 ? 40.425 -22.598 -16.251 1.00 80.56 110 LEU A N 1
ATOM 843 C CA . LEU A 1 110 ? 40.498 -22.541 -17.714 1.00 80.56 110 LEU A CA 1
ATOM 844 C C . LEU A 1 110 ? 41.197 -21.281 -18.227 1.00 80.56 110 LEU A C 1
ATOM 846 O O . LEU A 1 110 ? 41.636 -21.263 -19.368 1.00 80.56 110 LEU A O 1
ATOM 850 N N . GLU A 1 111 ? 41.321 -20.232 -17.409 1.00 69.19 111 GLU A N 1
ATOM 851 C CA . GLU A 1 111 ? 41.880 -18.942 -17.838 1.00 69.19 111 GLU A CA 1
ATOM 852 C C . GLU A 1 111 ? 43.290 -18.984 -18.450 1.00 69.19 111 GLU A C 1
ATOM 854 O O . GLU A 1 111 ? 43.496 -18.277 -19.437 1.00 69.19 111 GLU A O 1
ATOM 859 N N . PRO A 1 112 ? 44.244 -19.812 -17.968 1.00 63.00 112 PRO A N 1
ATOM 860 C CA . PRO A 1 112 ? 45.547 -19.962 -18.626 1.00 63.00 112 PRO A CA 1
ATOM 861 C C . PRO A 1 112 ? 45.463 -20.559 -20.043 1.00 63.00 112 PRO A C 1
ATOM 863 O O . PRO A 1 112 ? 46.441 -20.521 -20.784 1.00 63.00 112 PRO A O 1
ATOM 866 N N . HIS A 1 113 ? 44.300 -21.104 -20.409 1.00 74.62 113 HIS A N 1
ATOM 867 C CA . HIS A 1 113 ? 44.018 -21.872 -21.620 1.00 74.62 113 HIS A CA 1
ATOM 868 C C . HIS A 1 113 ? 42.821 -21.292 -22.407 1.00 74.62 113 HIS A C 1
ATOM 870 O O . HIS A 1 113 ? 42.089 -22.009 -23.095 1.00 74.62 113 HIS A O 1
ATOM 876 N N . VAL A 1 114 ? 42.600 -19.974 -22.303 1.00 80.50 114 VAL A N 1
ATOM 877 C CA . VAL A 1 114 ? 41.616 -19.246 -23.118 1.00 80.50 114 VAL A CA 1
ATOM 878 C C . VAL A 1 114 ? 42.272 -18.728 -24.397 1.00 80.50 114 VAL A C 1
ATOM 880 O O . VAL A 1 114 ? 43.071 -17.790 -24.367 1.00 80.50 114 VAL A O 1
ATOM 883 N N . THR A 1 115 ? 41.885 -19.281 -25.546 1.00 85.06 115 THR A N 1
ATOM 884 C CA . THR A 1 115 ? 42.200 -18.689 -26.851 1.00 85.06 115 THR A CA 1
ATOM 885 C C . THR A 1 115 ? 41.308 -17.471 -27.068 1.00 85.06 115 THR A C 1
ATOM 887 O O . THR A 1 115 ? 40.085 -17.597 -27.120 1.00 85.06 115 THR A O 1
ATOM 890 N N . ASN A 1 116 ? 41.898 -16.287 -27.211 1.00 84.88 116 ASN A N 1
ATOM 891 C CA . ASN A 1 116 ? 41.148 -15.088 -27.580 1.00 84.88 116 ASN A CA 1
ATOM 892 C C . ASN A 1 116 ? 41.062 -14.989 -29.107 1.00 84.88 116 ASN A C 1
ATOM 894 O O . ASN A 1 116 ? 42.074 -15.146 -29.790 1.00 84.88 116 ASN A O 1
ATOM 898 N N . VAL A 1 117 ? 39.866 -14.731 -29.634 1.00 86.62 117 VAL A N 1
ATOM 899 C CA . VAL A 1 117 ? 39.629 -14.454 -31.056 1.00 86.62 117 VAL A CA 1
ATOM 900 C C . VAL A 1 117 ? 39.013 -13.075 -31.218 1.00 86.62 117 VAL A C 1
ATOM 902 O O . VAL A 1 117 ? 38.060 -12.719 -30.517 1.00 86.62 117 VAL A O 1
ATOM 905 N N . ASP A 1 118 ? 39.553 -12.305 -32.158 1.00 84.56 118 ASP A N 1
ATOM 906 C CA . ASP A 1 118 ? 39.067 -10.958 -32.410 1.00 84.56 118 ASP A CA 1
ATOM 907 C C . ASP A 1 118 ? 37.892 -10.930 -33.382 1.00 84.56 118 ASP A C 1
ATOM 909 O O . ASP A 1 118 ? 37.800 -11.715 -34.327 1.00 84.56 118 ASP A O 1
ATOM 913 N N . THR A 1 119 ? 36.927 -10.056 -33.107 1.00 82.38 119 THR A N 1
ATOM 914 C CA . THR A 1 119 ? 35.735 -9.867 -33.941 1.00 82.38 119 THR A CA 1
ATOM 915 C C . THR A 1 119 ? 35.295 -8.415 -33.846 1.00 82.38 119 THR A C 1
ATOM 917 O O . THR A 1 119 ? 34.903 -7.947 -32.777 1.00 82.38 119 THR A O 1
ATOM 920 N N . GLU A 1 120 ? 35.375 -7.704 -34.970 1.00 72.12 120 GLU A N 1
ATOM 921 C CA . GLU A 1 120 ? 35.075 -6.276 -35.044 1.00 72.12 120 GLU A CA 1
ATOM 922 C C . GLU A 1 120 ? 33.598 -5.992 -34.738 1.00 72.12 120 GLU A C 1
ATOM 924 O O . GLU A 1 120 ? 32.681 -6.472 -35.404 1.00 72.12 120 GLU A O 1
ATOM 929 N N . ASP A 1 121 ? 33.379 -5.188 -33.700 1.00 73.75 121 ASP A N 1
ATOM 930 C CA . ASP A 1 121 ? 32.068 -4.717 -33.264 1.00 73.75 121 ASP A CA 1
ATOM 931 C C . ASP A 1 121 ? 32.238 -3.298 -32.703 1.00 73.75 121 ASP A C 1
ATOM 933 O O . ASP A 1 121 ? 32.722 -3.107 -31.586 1.00 73.75 121 ASP A O 1
ATOM 937 N N . ASP A 1 122 ? 31.935 -2.284 -33.520 1.00 62.84 122 ASP A N 1
ATOM 938 C CA . ASP A 1 122 ? 32.118 -0.849 -33.219 1.00 62.84 122 ASP A CA 1
ATOM 939 C C . ASP A 1 122 ? 30.999 -0.260 -32.341 1.00 62.84 122 ASP A C 1
ATOM 941 O O . ASP A 1 122 ? 30.685 0.932 -32.407 1.00 62.84 122 ASP A O 1
ATOM 945 N N . ARG A 1 123 ? 30.331 -1.085 -31.530 1.00 73.62 123 ARG A N 1
ATOM 946 C CA . ARG A 1 123 ? 29.228 -0.610 -30.697 1.00 73.62 123 ARG A CA 1
ATOM 947 C C . ARG A 1 123 ? 29.742 0.124 -29.460 1.00 73.62 123 ARG A C 1
ATOM 949 O O . ARG A 1 123 ? 30.365 -0.476 -28.591 1.00 73.62 123 ARG A O 1
ATOM 956 N N . HIS A 1 124 ? 29.374 1.397 -29.352 1.00 72.56 124 HIS A N 1
ATOM 957 C CA . HIS A 1 124 ? 29.540 2.203 -28.149 1.00 72.56 124 HIS A CA 1
ATOM 958 C C . HIS A 1 124 ? 28.196 2.820 -27.745 1.00 72.56 124 HIS A C 1
ATOM 960 O O . HIS A 1 124 ? 27.481 3.370 -28.586 1.00 72.56 124 HIS A O 1
ATOM 966 N N . ILE A 1 125 ? 27.833 2.693 -26.471 1.00 80.94 125 ILE A N 1
ATOM 967 C CA . ILE A 1 125 ? 26.672 3.346 -25.866 1.00 80.94 125 ILE A CA 1
ATOM 968 C C . ILE A 1 125 ? 27.144 4.635 -25.190 1.00 80.94 125 ILE A C 1
ATOM 970 O O . ILE A 1 125 ? 28.013 4.610 -24.321 1.00 80.94 125 ILE A O 1
ATOM 974 N N . VAL A 1 126 ? 26.564 5.762 -25.601 1.00 74.94 126 VAL A N 1
ATOM 975 C CA . VAL A 1 126 ? 26.811 7.070 -24.983 1.00 74.94 126 VAL A CA 1
ATOM 976 C C . VAL A 1 126 ? 26.013 7.170 -23.679 1.00 74.94 126 VAL A C 1
ATOM 978 O O . VAL A 1 126 ? 24.869 6.712 -23.630 1.00 74.94 126 VAL A O 1
ATOM 981 N N . ALA A 1 127 ? 26.626 7.777 -22.657 1.00 74.75 127 ALA A N 1
ATOM 982 C CA . ALA A 1 127 ? 25.998 8.107 -21.377 1.00 74.75 127 ALA A CA 1
ATOM 983 C C . ALA A 1 127 ? 24.683 8.882 -21.555 1.00 74.75 127 ALA A C 1
ATOM 985 O O . ALA A 1 127 ? 24.505 9.618 -22.534 1.00 74.75 127 ALA A O 1
ATOM 986 N N . VAL A 1 128 ? 23.797 8.799 -20.567 1.00 76.38 128 VAL A N 1
ATOM 987 C CA . VAL A 1 128 ? 22.669 9.724 -20.468 1.00 76.38 128 VAL A CA 1
ATOM 988 C C . VAL A 1 128 ? 23.202 11.046 -19.909 1.00 76.38 128 VAL A C 1
ATOM 990 O O . VAL A 1 128 ? 24.019 11.079 -18.993 1.00 76.38 128 VAL A O 1
ATOM 993 N N . ALA A 1 129 ? 22.779 12.176 -20.476 1.00 73.31 129 ALA A N 1
ATOM 994 C CA . ALA A 1 129 ? 23.233 13.474 -19.987 1.00 73.31 129 ALA A CA 1
ATOM 995 C C . ALA A 1 129 ? 22.722 13.719 -18.553 1.00 73.31 129 ALA A C 1
ATOM 997 O O . ALA A 1 129 ? 21.514 13.733 -18.318 1.00 73.31 129 ALA A O 1
ATOM 998 N N . GLY A 1 130 ? 23.636 13.940 -17.606 1.00 69.88 130 GLY A N 1
ATOM 999 C CA . GLY A 1 130 ? 23.305 14.215 -16.210 1.00 69.88 130 GLY A CA 1
ATOM 1000 C C . GLY A 1 130 ? 24.493 14.749 -15.411 1.00 69.88 130 GLY A C 1
ATOM 1001 O O . GLY A 1 130 ? 25.648 14.479 -15.741 1.00 69.88 130 GLY A O 1
ATOM 1002 N N . GLU A 1 131 ? 24.200 15.501 -14.349 1.00 69.06 131 GLU A N 1
ATOM 1003 C CA . GLU A 1 131 ? 25.192 16.126 -13.466 1.00 69.06 131 GLU A CA 1
ATOM 1004 C C . GLU A 1 131 ? 25.191 15.460 -12.070 1.00 69.06 131 GLU A C 1
ATOM 1006 O O . GLU A 1 131 ? 24.113 15.150 -11.552 1.00 69.06 131 GLU A O 1
ATOM 1011 N N . PRO A 1 132 ? 26.361 15.184 -11.456 1.00 81.81 132 PRO A N 1
ATOM 1012 C CA . PRO A 1 132 ? 27.698 15.254 -12.052 1.00 81.81 132 PRO A CA 1
ATOM 1013 C C . PRO A 1 132 ? 27.864 14.246 -13.212 1.00 81.81 132 PRO A C 1
ATOM 1015 O O . PRO A 1 132 ? 27.091 13.281 -13.296 1.00 81.81 132 PRO A O 1
ATOM 1018 N N . PRO A 1 133 ? 28.840 14.462 -14.115 1.00 86.06 133 PRO A N 1
ATOM 1019 C CA . PRO A 1 133 ? 29.099 13.558 -15.231 1.00 86.06 133 PRO A CA 1
ATOM 1020 C C . PRO A 1 133 ? 29.573 12.185 -14.741 1.00 86.06 133 PRO A C 1
ATOM 1022 O O . PRO A 1 133 ? 30.312 12.078 -13.760 1.00 86.06 133 PRO A O 1
ATOM 1025 N N . ALA A 1 134 ? 29.171 11.134 -15.456 1.00 89.44 134 ALA A N 1
ATOM 1026 C CA . ALA A 1 134 ? 29.598 9.767 -15.182 1.00 89.44 134 ALA A CA 1
ATOM 1027 C C . ALA A 1 134 ? 31.119 9.605 -15.358 1.00 89.44 134 ALA A C 1
ATOM 1029 O O . ALA A 1 134 ? 31.672 9.997 -16.385 1.00 89.44 134 ALA A O 1
ATOM 1030 N N . GLN A 1 135 ? 31.783 8.967 -14.392 1.00 91.44 135 GLN A N 1
ATOM 1031 C CA . GLN A 1 135 ? 33.175 8.520 -14.531 1.00 91.44 135 GLN A CA 1
ATOM 1032 C C . GLN A 1 135 ? 33.248 7.264 -15.407 1.00 91.44 135 GLN A C 1
ATOM 1034 O O . GLN A 1 135 ? 34.135 7.133 -16.249 1.00 91.44 135 GLN A O 1
ATOM 1039 N N . HIS A 1 136 ? 32.282 6.352 -15.245 1.00 91.12 136 HIS A N 1
ATOM 1040 C CA . HIS A 1 136 ? 32.160 5.143 -16.059 1.00 91.12 136 HIS A CA 1
ATOM 1041 C C . HIS A 1 136 ? 30.694 4.816 -16.364 1.00 91.12 136 HIS A C 1
ATOM 1043 O O . HIS A 1 136 ? 29.850 4.812 -15.469 1.00 91.12 136 HIS A O 1
ATOM 1049 N N . VAL A 1 137 ? 30.410 4.475 -17.623 1.00 92.38 137 VAL A N 1
ATOM 1050 C CA . VAL A 1 137 ? 29.097 3.989 -18.074 1.00 92.38 137 VAL A CA 1
ATOM 1051 C C . VAL A 1 137 ? 29.112 2.466 -18.120 1.00 92.38 137 VAL A C 1
ATOM 1053 O O . VAL A 1 137 ? 30.008 1.861 -18.705 1.00 92.38 137 VAL A O 1
ATOM 1056 N N . PHE A 1 138 ? 28.093 1.851 -17.536 1.00 94.06 138 PHE A N 1
ATOM 1057 C CA . PHE A 1 138 ? 27.809 0.425 -17.562 1.00 94.06 138 PHE A CA 1
ATOM 1058 C C . PHE A 1 138 ? 26.520 0.235 -18.357 1.00 94.06 138 PHE A C 1
ATOM 1060 O O . PHE A 1 138 ? 25.460 0.654 -17.910 1.00 94.06 138 PHE A O 1
ATOM 1067 N N . ALA A 1 139 ? 26.567 -0.404 -19.521 1.00 93.81 139 ALA A N 1
ATOM 1068 C CA . ALA A 1 139 ? 25.381 -0.602 -20.350 1.00 93.81 139 ALA A CA 1
ATOM 1069 C C . ALA A 1 139 ? 25.186 -2.066 -20.746 1.00 93.81 139 ALA A C 1
ATOM 1071 O O . ALA A 1 139 ? 26.134 -2.813 -21.025 1.00 93.81 139 ALA A O 1
ATOM 1072 N N . CYS A 1 140 ? 23.921 -2.476 -20.833 1.00 94.62 140 CYS A N 1
ATOM 1073 C CA . CYS A 1 140 ? 23.569 -3.705 -21.531 1.00 94.62 140 CYS A CA 1
ATOM 1074 C C . CYS A 1 140 ? 23.905 -3.569 -23.027 1.00 94.62 140 CYS A C 1
ATOM 1076 O O . CYS A 1 140 ? 23.887 -2.470 -23.578 1.00 94.62 140 CYS A O 1
ATOM 1078 N N . HIS A 1 141 ? 24.147 -4.683 -23.724 1.00 93.44 141 HIS A N 1
ATOM 1079 C CA . HIS A 1 141 ? 24.548 -4.634 -25.137 1.00 93.44 141 HIS A CA 1
ATOM 1080 C C . HIS A 1 141 ? 23.575 -3.844 -26.036 1.00 93.44 141 HIS A C 1
ATOM 1082 O O . HIS A 1 141 ? 24.005 -3.232 -27.005 1.00 93.44 141 HIS A O 1
ATOM 1088 N N . CYS A 1 142 ? 22.267 -3.834 -25.747 1.00 92.50 142 CYS A N 1
ATOM 1089 C CA . CYS A 1 142 ? 21.310 -3.093 -26.571 1.00 92.50 142 CYS A CA 1
ATOM 1090 C C . CYS A 1 142 ? 21.173 -1.598 -26.209 1.00 92.50 142 CYS A C 1
ATOM 1092 O O . CYS A 1 142 ? 20.474 -0.889 -26.926 1.00 92.50 142 CYS A O 1
ATOM 1094 N N . GLY A 1 143 ? 21.832 -1.119 -25.147 1.00 91.56 143 GLY A N 1
ATOM 1095 C CA . GLY A 1 143 ? 21.789 0.273 -24.669 1.00 91.56 143 GLY A CA 1
ATOM 1096 C C . GLY A 1 143 ? 20.553 0.661 -23.844 1.00 91.56 143 GLY A C 1
ATOM 1097 O O . GLY A 1 143 ? 20.534 1.748 -23.277 1.00 91.56 143 GLY A O 1
ATOM 1098 N N . LYS A 1 144 ? 19.545 -0.220 -23.752 1.00 92.25 144 LYS A N 1
ATOM 1099 C CA . LYS A 1 144 ? 18.260 0.035 -23.072 1.00 92.25 144 LYS A CA 1
ATOM 1100 C C . LYS A 1 144 ? 18.337 0.123 -21.546 1.00 92.25 144 LYS A C 1
ATOM 1102 O O . LYS A 1 144 ? 17.571 0.866 -20.957 1.00 92.25 144 LYS A O 1
ATOM 1107 N N . ILE A 1 145 ? 19.230 -0.646 -20.924 1.00 94.12 145 ILE A N 1
ATOM 1108 C CA . ILE A 1 145 ? 19.604 -0.499 -19.511 1.00 94.12 145 ILE A CA 1
ATOM 1109 C C . ILE A 1 145 ? 20.996 0.105 -19.450 1.00 94.12 145 ILE A C 1
ATOM 1111 O O . ILE A 1 145 ? 21.916 -0.429 -20.087 1.00 94.12 145 ILE A O 1
ATOM 1115 N N . GLN A 1 146 ? 21.137 1.147 -18.634 1.00 94.12 146 GLN A N 1
ATOM 1116 C CA . GLN A 1 146 ? 22.417 1.748 -18.278 1.00 94.12 146 GLN A CA 1
ATOM 1117 C C . GLN A 1 146 ? 22.503 1.995 -16.767 1.00 94.12 146 GLN A C 1
ATOM 1119 O O . GLN A 1 146 ? 21.489 2.192 -16.096 1.00 94.12 146 GLN A O 1
ATOM 1124 N N . ALA A 1 147 ? 23.721 1.997 -16.245 1.00 94.50 147 ALA A N 1
ATOM 1125 C CA . ALA A 1 147 ? 24.081 2.484 -14.927 1.00 94.50 147 ALA A CA 1
ATOM 1126 C C . ALA A 1 147 ? 25.361 3.319 -15.051 1.00 94.50 147 ALA A C 1
ATOM 1128 O O . ALA A 1 147 ? 26.260 2.986 -15.819 1.00 94.50 147 ALA A O 1
ATOM 1129 N N . GLU A 1 148 ? 25.450 4.410 -14.312 1.00 94.44 148 GLU A N 1
ATOM 1130 C CA . GLU A 1 148 ? 26.541 5.374 -14.386 1.00 94.44 148 GLU A CA 1
ATOM 1131 C C . GLU A 1 148 ? 27.196 5.466 -13.019 1.00 94.44 148 GLU A C 1
ATOM 1133 O O . GLU A 1 148 ? 26.547 5.849 -12.047 1.00 94.44 148 GLU A O 1
ATOM 1138 N N . LEU A 1 149 ? 28.475 5.108 -12.943 1.00 94.25 149 LEU A N 1
ATOM 1139 C CA . LEU A 1 149 ? 29.274 5.271 -11.738 1.00 94.25 149 LEU A CA 1
ATOM 1140 C C . LEU A 1 149 ? 29.806 6.707 -11.696 1.00 94.25 149 LEU A C 1
ATOM 1142 O O . LEU A 1 149 ? 30.483 7.153 -12.626 1.00 94.25 149 LEU A O 1
ATOM 1146 N N . LEU A 1 150 ? 29.494 7.422 -10.618 1.00 93.75 150 LEU A N 1
ATOM 1147 C CA . LEU A 1 150 ? 29.845 8.832 -10.425 1.00 93.75 150 LEU A CA 1
ATOM 1148 C C . LEU A 1 150 ? 31.226 9.019 -9.767 1.00 93.75 150 LEU A C 1
ATOM 1150 O O . LEU A 1 150 ? 31.765 10.123 -9.785 1.00 93.75 150 LEU A O 1
ATOM 1154 N N . THR A 1 151 ? 31.814 7.949 -9.222 1.00 92.94 151 THR A N 1
ATOM 1155 C CA . THR A 1 151 ? 33.157 7.924 -8.616 1.00 92.94 151 THR A CA 1
ATOM 1156 C C . THR A 1 151 ? 34.170 7.152 -9.479 1.00 92.94 151 THR A C 1
ATOM 1158 O O . THR A 1 151 ? 33.782 6.317 -10.301 1.00 92.94 151 THR A O 1
ATOM 1161 N N . PRO A 1 152 ? 35.483 7.415 -9.352 1.00 90.88 152 PRO A N 1
ATOM 1162 C CA . PRO A 1 152 ? 36.512 6.657 -10.062 1.00 90.88 152 PRO A CA 1
ATOM 1163 C C . PRO A 1 152 ? 36.458 5.153 -9.756 1.00 90.88 152 PRO A C 1
ATOM 1165 O O . PRO A 1 152 ? 36.365 4.746 -8.598 1.00 90.88 152 PRO A O 1
ATOM 1168 N N . LEU A 1 153 ? 36.613 4.300 -10.777 1.00 88.69 153 LEU A N 1
ATOM 1169 C CA . LEU A 1 153 ? 36.637 2.838 -10.590 1.00 88.69 153 LEU A CA 1
ATOM 1170 C C . LEU A 1 153 ? 37.767 2.375 -9.648 1.00 88.69 153 LEU A C 1
ATOM 1172 O O . LEU A 1 153 ? 37.635 1.346 -8.997 1.00 88.69 153 LEU A O 1
ATOM 1176 N N . SER A 1 154 ? 38.854 3.145 -9.541 1.00 87.00 154 SER A N 1
ATOM 1177 C CA . SER A 1 154 ? 39.983 2.889 -8.634 1.00 87.00 154 SER A CA 1
ATOM 1178 C C . SER A 1 154 ? 39.651 3.022 -7.144 1.00 87.00 154 SER A C 1
ATOM 1180 O O . SER A 1 154 ? 40.414 2.534 -6.316 1.00 87.00 154 SER A O 1
ATOM 1182 N N . GLU A 1 155 ? 38.546 3.682 -6.790 1.00 88.75 155 GLU A N 1
ATOM 1183 C CA . GLU A 1 155 ? 38.052 3.764 -5.406 1.00 88.75 155 GLU A CA 1
ATOM 1184 C C . GLU A 1 155 ? 37.193 2.547 -5.026 1.00 88.75 155 GLU A C 1
ATOM 1186 O O . GLU A 1 155 ? 36.859 2.352 -3.858 1.00 88.75 155 GLU A O 1
ATOM 1191 N N . GLN A 1 156 ? 36.838 1.710 -6.006 1.00 89.69 156 GLN A N 1
ATOM 1192 C CA . GLN A 1 156 ? 35.937 0.578 -5.837 1.00 89.69 156 GLN A CA 1
ATOM 1193 C C . GLN A 1 156 ? 36.706 -0.737 -5.694 1.00 89.69 156 GLN A C 1
ATOM 1195 O O . GLN A 1 156 ? 37.633 -1.031 -6.446 1.00 89.69 156 GLN A O 1
ATOM 1200 N N . GLN A 1 157 ? 36.272 -1.591 -4.765 1.00 86.00 157 GLN A N 1
ATOM 1201 C CA . GLN A 1 157 ? 36.810 -2.947 -4.650 1.00 86.00 157 GLN A CA 1
ATOM 1202 C C . GLN A 1 157 ? 36.249 -3.828 -5.776 1.00 86.00 157 GLN A C 1
ATOM 1204 O O . GLN A 1 157 ? 35.033 -3.996 -5.872 1.00 86.00 157 GLN A O 1
ATOM 1209 N N . VAL A 1 158 ? 37.121 -4.410 -6.604 1.00 89.12 158 VAL A N 1
ATOM 1210 C CA . VAL A 1 158 ? 36.741 -5.302 -7.714 1.00 89.12 158 VAL A CA 1
ATOM 1211 C C . VAL A 1 158 ? 36.847 -6.763 -7.270 1.00 89.12 158 VAL A C 1
ATOM 1213 O O . VAL A 1 158 ? 37.934 -7.204 -6.896 1.00 89.12 158 VAL A O 1
ATOM 1216 N N . LYS A 1 159 ? 35.750 -7.532 -7.332 1.00 87.06 159 LYS A N 1
ATOM 1217 C CA . LYS A 1 159 ? 35.719 -8.954 -6.925 1.00 87.06 159 LYS A CA 1
ATOM 1218 C C . LYS A 1 159 ? 35.159 -9.882 -7.991 1.00 87.06 159 LYS A C 1
ATOM 1220 O O . LYS A 1 159 ? 34.200 -9.538 -8.678 1.00 87.06 159 LYS A O 1
ATOM 1225 N N . GLU A 1 160 ? 35.689 -11.097 -8.050 1.00 87.50 160 GLU A N 1
ATOM 1226 C CA . GLU A 1 160 ? 35.129 -12.208 -8.825 1.00 87.50 160 GLU A CA 1
ATOM 1227 C C . GLU A 1 160 ? 35.022 -13.458 -7.933 1.00 87.50 160 GLU A C 1
ATOM 1229 O O . GLU A 1 160 ? 35.977 -13.850 -7.262 1.00 87.50 160 GLU A O 1
ATOM 1234 N N . ASP A 1 161 ? 33.842 -14.076 -7.920 1.00 80.88 161 ASP A N 1
ATOM 1235 C CA . ASP A 1 161 ? 33.501 -15.248 -7.103 1.00 80.88 161 ASP A CA 1
ATOM 1236 C C . ASP A 1 161 ? 33.022 -16.400 -8.003 1.00 80.88 161 ASP A C 1
ATOM 1238 O O . ASP A 1 161 ? 32.482 -16.169 -9.090 1.00 80.88 161 ASP A O 1
ATOM 1242 N N . ASN A 1 162 ? 33.202 -17.647 -7.566 1.00 79.12 162 ASN A N 1
ATOM 1243 C CA . ASN A 1 162 ? 32.843 -18.842 -8.332 1.00 79.12 162 ASN A CA 1
ATOM 1244 C C . ASN A 1 162 ? 31.561 -19.558 -7.868 1.00 79.12 162 ASN A C 1
ATOM 1246 O O . ASN A 1 162 ? 31.325 -20.706 -8.264 1.00 79.12 162 ASN A O 1
ATOM 1250 N N . CYS A 1 163 ? 30.676 -18.900 -7.108 1.00 80.88 163 CYS A N 1
ATOM 1251 C CA . CYS A 1 163 ? 29.349 -19.461 -6.857 1.00 80.88 163 CYS A CA 1
ATOM 1252 C C . CYS A 1 163 ? 28.547 -19.665 -8.165 1.00 80.88 163 CYS A C 1
ATOM 1254 O O . CYS A 1 163 ? 28.809 -19.059 -9.208 1.00 80.88 163 CYS A O 1
ATOM 1256 N N . SER A 1 164 ? 27.518 -20.522 -8.121 1.00 80.38 164 SER A N 1
ATOM 1257 C CA . SER A 1 164 ? 26.779 -20.954 -9.324 1.00 80.38 164 SER A CA 1
ATOM 1258 C C . SER A 1 164 ? 26.147 -19.805 -10.127 1.00 80.38 164 SER A C 1
ATOM 1260 O O . SER A 1 164 ? 26.035 -19.926 -11.345 1.00 80.38 164 SER A O 1
ATOM 1262 N N . SER A 1 165 ? 25.747 -18.698 -9.488 1.00 83.50 165 SER A N 1
ATOM 1263 C CA . SER A 1 165 ? 25.230 -17.517 -10.201 1.00 83.50 165 SER A CA 1
ATOM 1264 C C . SER A 1 165 ? 26.366 -16.728 -10.862 1.00 83.50 165 SER A C 1
ATOM 1266 O O . SER A 1 165 ? 26.338 -16.502 -12.075 1.00 83.50 165 SER A O 1
ATOM 1268 N N . CYS A 1 166 ? 27.413 -16.398 -10.094 1.00 87.00 166 CYS A N 1
ATOM 1269 C CA . CYS A 1 166 ? 28.574 -15.642 -10.566 1.00 87.00 166 CYS A CA 1
ATOM 1270 C C . CYS A 1 166 ? 29.290 -16.335 -11.732 1.00 87.00 166 CYS A C 1
ATOM 1272 O O . CYS A 1 166 ? 29.580 -15.683 -12.732 1.00 87.00 166 CYS A O 1
ATOM 1274 N N . VAL A 1 167 ? 29.477 -17.661 -11.680 1.00 89.06 167 VAL A N 1
ATOM 1275 C CA . VAL A 1 167 ? 30.043 -18.438 -12.800 1.00 89.06 167 VAL A CA 1
ATOM 1276 C C . VAL A 1 167 ? 29.196 -18.282 -14.058 1.00 89.06 167 VAL A C 1
ATOM 1278 O O . VAL A 1 167 ? 29.728 -17.884 -15.095 1.00 89.06 167 VAL A O 1
ATOM 1281 N N . ARG A 1 168 ? 27.891 -18.568 -13.961 1.00 89.81 168 ARG A N 1
ATOM 1282 C CA . ARG A 1 168 ? 26.952 -18.673 -15.095 1.00 89.81 168 ARG A CA 1
ATOM 1283 C C . ARG A 1 168 ? 26.655 -17.341 -15.774 1.00 89.81 168 ARG A C 1
ATOM 1285 O O . ARG A 1 168 ? 26.442 -17.321 -16.983 1.00 89.81 168 ARG A O 1
ATOM 1292 N N . ASN A 1 169 ? 26.660 -16.258 -15.003 1.00 91.19 169 ASN A N 1
ATOM 1293 C CA . ASN A 1 169 ? 26.447 -14.892 -15.481 1.00 91.19 169 ASN A CA 1
ATOM 1294 C C . ASN A 1 169 ? 27.766 -14.093 -15.596 1.00 91.19 169 ASN A C 1
ATOM 1296 O O . ASN A 1 169 ? 27.730 -12.892 -15.850 1.00 91.19 169 ASN A O 1
ATOM 1300 N N . ALA A 1 170 ? 28.914 -14.763 -15.411 1.00 91.81 170 ALA A N 1
ATOM 1301 C CA . ALA A 1 170 ? 30.275 -14.222 -15.470 1.00 91.81 170 ALA A CA 1
ATOM 1302 C C . ALA A 1 170 ? 30.501 -12.946 -14.630 1.00 91.81 170 ALA A C 1
ATOM 1304 O O . ALA A 1 170 ? 31.189 -12.025 -15.067 1.00 91.81 170 ALA A O 1
ATOM 1305 N N . TYR A 1 171 ? 29.907 -12.870 -13.441 1.00 91.94 171 TYR A N 1
ATOM 1306 C CA . TYR A 1 171 ? 29.890 -11.649 -12.635 1.00 91.94 171 TYR A CA 1
ATOM 1307 C C . TYR A 1 171 ? 31.279 -11.244 -12.134 1.00 91.94 171 TYR A C 1
ATOM 1309 O O . TYR A 1 171 ? 31.926 -12.007 -11.420 1.00 91.94 171 TYR A O 1
ATOM 1317 N N . ILE A 1 172 ? 31.681 -10.010 -12.443 1.00 92.06 172 ILE A N 1
ATOM 1318 C CA . ILE A 1 172 ? 32.789 -9.320 -11.777 1.00 92.06 172 ILE A CA 1
ATOM 1319 C C . ILE A 1 172 ? 32.186 -8.063 -11.154 1.00 92.06 172 ILE A C 1
ATOM 1321 O O . ILE A 1 172 ? 31.709 -7.190 -11.875 1.00 92.06 172 ILE A O 1
ATOM 1325 N N . GLY A 1 173 ? 32.149 -7.997 -9.829 1.00 92.12 173 GLY A N 1
ATOM 1326 C CA . GLY A 1 173 ? 31.448 -6.957 -9.085 1.00 92.12 173 GLY A CA 1
ATOM 1327 C C . GLY A 1 173 ? 32.341 -5.801 -8.663 1.00 92.12 173 GLY A C 1
ATOM 1328 O O . GLY A 1 173 ? 33.440 -6.024 -8.158 1.00 92.12 173 GLY A O 1
ATOM 1329 N N . VAL A 1 174 ? 31.819 -4.582 -8.783 1.00 93.94 174 VAL A N 1
ATOM 1330 C CA . VAL A 1 174 ? 32.205 -3.439 -7.940 1.00 93.94 174 VAL A CA 1
ATOM 1331 C C . VAL A 1 174 ? 31.048 -3.054 -7.028 1.00 93.94 174 VAL A C 1
ATOM 1333 O O . VAL A 1 174 ? 29.893 -3.347 -7.338 1.00 93.94 174 VAL A O 1
ATOM 1336 N N . TYR A 1 175 ? 31.352 -2.420 -5.896 1.00 93.12 175 TYR A N 1
ATOM 1337 C CA . TYR A 1 175 ? 30.413 -2.249 -4.781 1.00 93.12 175 TYR A CA 1
ATOM 1338 C C . TYR A 1 175 ? 30.245 -0.776 -4.359 1.00 93.12 175 TYR A C 1
ATOM 1340 O O . TYR A 1 175 ? 30.494 -0.457 -3.196 1.00 93.12 175 TYR A O 1
ATOM 1348 N N . PRO A 1 176 ? 29.812 0.116 -5.271 1.00 94.38 176 PRO A N 1
ATOM 1349 C CA . PRO A 1 176 ? 29.493 1.497 -4.927 1.00 94.38 176 PRO A CA 1
ATOM 1350 C C . PRO A 1 176 ? 28.224 1.583 -4.072 1.00 94.38 176 PRO A C 1
ATOM 1352 O O . PRO A 1 176 ? 27.381 0.675 -4.076 1.00 94.38 176 PRO A O 1
ATOM 1355 N N . THR A 1 177 ? 28.054 2.701 -3.369 1.00 91.75 177 THR A N 1
ATOM 1356 C CA . THR A 1 177 ? 26.790 3.042 -2.702 1.00 91.75 177 THR A CA 1
ATOM 1357 C C . THR A 1 177 ? 25.753 3.574 -3.700 1.00 91.75 177 THR A C 1
ATOM 1359 O O . THR A 1 177 ? 26.081 3.982 -4.812 1.00 91.75 177 THR A O 1
ATOM 1362 N N . LYS A 1 178 ? 24.469 3.556 -3.324 1.00 89.19 178 LYS A N 1
ATOM 1363 C CA . LYS A 1 178 ? 23.342 3.988 -4.173 1.00 89.19 178 LYS A CA 1
ATOM 1364 C C . LYS A 1 178 ? 23.446 5.449 -4.627 1.00 89.19 178 LYS A C 1
ATOM 1366 O O . LYS A 1 178 ? 23.018 5.760 -5.727 1.00 89.19 178 LYS A O 1
ATOM 1371 N N . ASP A 1 179 ? 24.040 6.324 -3.821 1.00 89.94 179 ASP A N 1
ATOM 1372 C CA . ASP A 1 179 ? 24.326 7.728 -4.152 1.00 89.94 179 ASP A CA 1
ATOM 1373 C C . ASP A 1 179 ? 25.481 7.903 -5.157 1.00 89.94 179 ASP A C 1
ATOM 1375 O O . ASP A 1 179 ? 25.543 8.911 -5.857 1.00 89.94 179 ASP A O 1
ATOM 1379 N N . GLN A 1 180 ? 26.362 6.907 -5.288 1.00 94.31 180 GLN A N 1
ATOM 1380 C CA . GLN A 1 180 ? 27.454 6.894 -6.266 1.00 94.31 180 GLN A CA 1
ATOM 1381 C C . GLN A 1 180 ? 27.018 6.372 -7.646 1.00 94.31 180 GLN A C 1
ATOM 1383 O O . GLN A 1 180 ? 27.855 6.289 -8.549 1.00 94.31 180 GLN A O 1
ATOM 1388 N N . VAL A 1 181 ? 25.742 6.000 -7.827 1.00 94.19 181 VAL A N 1
ATOM 1389 C CA . VAL A 1 181 ? 25.234 5.393 -9.065 1.00 94.19 181 VAL A CA 1
ATOM 1390 C C . VAL A 1 181 ? 23.927 6.033 -9.537 1.00 94.19 181 VAL A C 1
ATOM 1392 O O . VAL A 1 181 ? 22.950 6.109 -8.799 1.00 94.19 181 VAL A O 1
ATOM 1395 N N . ARG A 1 182 ? 23.864 6.387 -10.823 1.00 92.69 182 ARG A N 1
ATOM 1396 C CA . ARG A 1 182 ? 22.618 6.727 -11.539 1.00 92.69 182 ARG A CA 1
ATOM 1397 C C . ARG A 1 182 ? 22.197 5.536 -12.410 1.00 92.69 182 ARG A C 1
ATOM 1399 O O . ARG A 1 182 ? 23.064 4.868 -12.962 1.00 92.69 182 ARG A O 1
ATOM 1406 N N . THR A 1 183 ? 20.905 5.223 -12.539 1.00 92.00 183 THR A N 1
ATOM 1407 C CA . THR A 1 183 ? 20.427 4.098 -13.378 1.00 92.00 183 THR A CA 1
ATOM 1408 C C . THR A 1 183 ? 19.334 4.529 -14.351 1.00 92.00 183 THR A C 1
ATOM 1410 O O . THR A 1 183 ? 18.605 5.487 -14.098 1.00 92.00 183 THR A O 1
ATOM 1413 N N . HIS A 1 184 ? 19.236 3.829 -15.484 1.00 88.81 184 HIS A N 1
ATOM 1414 C CA . HIS A 1 184 ? 18.338 4.161 -16.590 1.00 88.81 184 HIS A CA 1
ATOM 1415 C C . HIS A 1 184 ? 17.716 2.898 -17.202 1.00 88.81 184 HIS A C 1
ATOM 1417 O O . HIS A 1 184 ? 18.407 1.902 -17.427 1.00 88.81 184 HIS A O 1
ATOM 1423 N N . GLY A 1 185 ? 16.415 2.960 -17.510 1.00 80.25 185 GLY A N 1
ATOM 1424 C CA . GLY A 1 185 ? 15.686 1.923 -18.255 1.00 80.25 185 GLY A CA 1
ATOM 1425 C C . GLY A 1 185 ? 15.340 0.644 -17.480 1.00 80.25 185 GLY A C 1
ATOM 1426 O O . GLY A 1 185 ? 14.971 -0.354 -18.100 1.00 80.25 185 GLY A O 1
ATOM 1427 N N . GLN A 1 186 ? 15.446 0.650 -16.145 1.00 73.94 186 GLN A N 1
ATOM 1428 C CA . GLN A 1 186 ? 15.125 -0.513 -15.306 1.00 73.94 186 GLN A CA 1
ATOM 1429 C C . GLN A 1 186 ? 13.664 -0.959 -15.460 1.00 73.94 186 GLN A C 1
ATOM 1431 O O . GLN A 1 186 ? 13.409 -2.125 -15.754 1.00 73.94 186 GLN A O 1
ATOM 1436 N N . GLU A 1 187 ? 12.719 -0.038 -15.271 1.00 65.94 187 GLU A N 1
ATOM 1437 C CA . GLU A 1 187 ? 11.285 -0.344 -15.155 1.00 65.94 187 GLU A CA 1
ATOM 1438 C C . GLU A 1 187 ? 10.678 -0.895 -16.457 1.00 65.94 187 GLU A C 1
ATOM 1440 O O . GLU A 1 187 ? 9.771 -1.720 -16.418 1.00 65.94 187 GLU A O 1
ATOM 1445 N N . GLU A 1 188 ? 11.212 -0.486 -17.611 1.00 74.31 188 GLU A N 1
ATOM 1446 C CA . GLU A 1 188 ? 10.681 -0.842 -18.934 1.00 74.31 188 GLU A CA 1
ATOM 1447 C C . GLU A 1 188 ? 11.418 -2.030 -19.585 1.00 74.31 188 GLU A C 1
ATOM 1449 O O . GLU A 1 188 ? 10.830 -2.815 -20.334 1.00 74.31 188 GLU A O 1
ATOM 1454 N N . TYR A 1 189 ? 12.724 -2.182 -19.324 1.00 82.62 189 TYR A N 1
ATOM 1455 C CA . TYR A 1 189 ? 13.594 -3.078 -20.098 1.00 82.62 189 TYR A CA 1
ATOM 1456 C C . TYR A 1 189 ? 14.406 -4.075 -19.273 1.00 82.62 189 TYR A C 1
ATOM 1458 O O . TYR A 1 189 ? 15.315 -4.710 -19.826 1.00 82.62 189 TYR A O 1
ATOM 1466 N N . SER A 1 190 ? 14.092 -4.254 -17.988 1.00 88.12 190 SER A N 1
ATOM 1467 C CA . SER A 1 190 ? 14.747 -5.245 -17.131 1.00 88.12 190 SER A CA 1
ATOM 1468 C C . SER A 1 190 ? 13.856 -6.418 -16.730 1.00 88.12 190 SER A C 1
ATOM 1470 O O . SER A 1 190 ? 12.632 -6.371 -16.816 1.00 88.12 190 SER A O 1
ATOM 1472 N N . PHE A 1 191 ? 14.498 -7.497 -16.291 1.00 89.12 191 PHE A N 1
ATOM 1473 C CA . PHE A 1 191 ? 13.906 -8.466 -15.381 1.00 89.12 191 PHE A CA 1
ATOM 1474 C C . PHE A 1 191 ? 14.881 -8.732 -14.238 1.00 89.12 191 PHE A C 1
ATOM 1476 O O . PHE A 1 191 ? 16.101 -8.769 -14.430 1.00 89.12 191 PHE A O 1
ATOM 1483 N N . GLU A 1 192 ? 14.332 -8.945 -13.048 1.00 88.19 192 GLU A N 1
ATOM 1484 C CA . GLU A 1 192 ? 15.103 -9.255 -11.852 1.00 88.19 192 GLU A CA 1
ATOM 1485 C C . GLU A 1 192 ? 15.061 -10.752 -11.571 1.00 88.19 192 GLU A C 1
ATOM 1487 O O . GLU A 1 192 ? 13.993 -11.333 -11.364 1.00 88.19 192 GLU A O 1
ATOM 1492 N N . TYR A 1 193 ? 16.234 -11.380 -11.525 1.00 86.31 193 TYR A N 1
ATOM 1493 C CA . TYR A 1 193 ? 16.349 -12.740 -11.023 1.00 86.31 193 TYR A CA 1
ATOM 1494 C C . TYR A 1 193 ? 16.668 -12.727 -9.528 1.00 86.31 193 TYR A C 1
ATOM 1496 O O . TYR A 1 193 ? 17.754 -12.322 -9.105 1.00 86.31 193 TYR A O 1
ATOM 1504 N N . PHE A 1 194 ? 15.719 -13.208 -8.731 1.00 78.75 194 PHE A N 1
ATOM 1505 C CA . PHE A 1 194 ? 15.906 -13.498 -7.313 1.00 78.75 194 PHE A CA 1
ATOM 1506 C C . PHE A 1 194 ? 16.466 -14.922 -7.163 1.00 78.75 194 PHE A C 1
ATOM 1508 O O . PHE A 1 194 ? 16.112 -15.811 -7.937 1.00 78.75 194 PHE A O 1
ATOM 1515 N N . GLY A 1 195 ? 17.343 -15.152 -6.180 1.00 66.25 195 GLY A N 1
ATOM 1516 C CA . GLY A 1 195 ? 18.028 -16.442 -6.001 1.00 66.25 195 GLY A CA 1
ATOM 1517 C C . GLY A 1 195 ? 17.090 -17.659 -5.904 1.00 66.25 195 GLY A C 1
ATOM 1518 O O . GLY A 1 195 ? 15.920 -17.536 -5.542 1.00 66.25 195 GLY A O 1
ATOM 1519 N N . LEU A 1 196 ? 17.613 -18.855 -6.211 1.00 55.59 196 LEU A N 1
ATOM 1520 C CA . LEU A 1 196 ? 16.848 -20.113 -6.202 1.00 55.59 196 LEU A CA 1
ATOM 1521 C C . LEU A 1 196 ? 16.015 -20.279 -4.914 1.00 55.59 196 LEU A C 1
ATOM 1523 O O . LEU A 1 196 ? 16.551 -20.222 -3.809 1.00 55.59 196 LEU A O 1
ATOM 1527 N N . GLY A 1 197 ? 14.706 -20.501 -5.070 1.00 48.41 197 GLY A N 1
ATOM 1528 C CA . GLY A 1 197 ? 13.754 -20.634 -3.961 1.00 48.41 197 GLY A CA 1
ATOM 1529 C C . GLY A 1 197 ? 13.200 -19.312 -3.407 1.00 48.41 197 GLY A C 1
ATOM 1530 O O . GLY A 1 197 ? 12.379 -19.341 -2.491 1.00 48.41 197 GLY A O 1
ATOM 1531 N N . ALA A 1 198 ? 13.581 -18.143 -3.936 1.00 56.69 198 ALA A N 1
ATOM 1532 C CA . ALA A 1 198 ? 13.006 -16.859 -3.514 1.00 56.69 198 ALA A CA 1
ATOM 1533 C C . ALA A 1 198 ? 11.517 -16.717 -3.888 1.00 56.69 198 ALA A C 1
ATOM 1535 O O . ALA A 1 198 ? 10.763 -16.132 -3.114 1.00 56.69 198 ALA A O 1
ATOM 1536 N N . GLU A 1 199 ? 11.090 -17.287 -5.023 1.00 45.69 199 GLU A N 1
ATOM 1537 C CA . GLU A 1 199 ? 9.674 -17.361 -5.431 1.00 45.69 199 GLU A CA 1
ATOM 1538 C C . GLU A 1 199 ? 8.860 -18.239 -4.458 1.00 45.69 199 GLU A C 1
ATOM 1540 O O . GLU A 1 199 ? 7.782 -17.850 -4.025 1.00 45.69 199 GLU A O 1
ATOM 1545 N N . GLU A 1 200 ? 9.420 -19.380 -4.042 1.00 42.28 200 GLU A N 1
ATOM 1546 C CA . GLU A 1 200 ? 8.783 -20.368 -3.152 1.00 42.28 200 GLU A CA 1
ATOM 1547 C C . GLU A 1 200 ? 8.763 -19.936 -1.673 1.00 42.28 200 GLU A C 1
ATOM 1549 O O . GLU A 1 200 ? 7.874 -20.313 -0.915 1.00 42.28 200 GLU A O 1
ATOM 1554 N N . THR A 1 201 ? 9.762 -19.162 -1.232 1.00 47.41 201 THR A N 1
ATOM 1555 C CA . THR A 1 201 ? 9.938 -18.773 0.183 1.00 47.41 201 THR A CA 1
ATOM 1556 C C . THR A 1 201 ? 9.633 -17.303 0.475 1.00 47.41 201 THR A C 1
ATOM 1558 O O . THR A 1 201 ? 9.706 -16.888 1.634 1.00 47.41 201 THR A O 1
ATOM 1561 N N . GLY A 1 202 ? 9.357 -16.496 -0.554 1.00 53.06 202 GLY A N 1
ATOM 1562 C CA . GLY A 1 202 ? 9.185 -15.040 -0.462 1.00 53.06 202 GLY A CA 1
ATOM 1563 C C . GLY A 1 202 ? 10.465 -14.252 -0.135 1.00 53.06 202 GLY A C 1
ATOM 1564 O O . GLY A 1 202 ? 10.399 -13.050 0.121 1.00 53.06 202 GLY A O 1
ATOM 1565 N N . ARG A 1 203 ? 11.644 -14.890 -0.104 1.00 62.50 203 ARG A N 1
ATOM 1566 C CA . ARG A 1 203 ? 12.907 -14.286 0.372 1.00 62.50 203 ARG A CA 1
ATOM 1567 C C . ARG A 1 203 ? 13.664 -13.542 -0.730 1.00 62.50 203 ARG A C 1
ATOM 1569 O O . ARG A 1 203 ? 14.734 -13.963 -1.165 1.00 62.50 203 ARG A O 1
ATOM 1576 N N . LYS A 1 204 ? 13.123 -12.404 -1.161 1.00 69.38 204 LYS A N 1
ATOM 1577 C CA . LYS A 1 204 ? 13.744 -11.506 -2.153 1.00 69.38 204 LYS A CA 1
ATOM 1578 C C . LYS A 1 204 ? 14.801 -10.580 -1.526 1.00 69.38 204 LYS A C 1
ATOM 1580 O O . LYS A 1 204 ? 14.618 -9.374 -1.477 1.00 69.38 204 LYS A O 1
ATOM 1585 N N . TRP A 1 205 ? 15.901 -11.132 -1.009 1.00 72.19 205 TRP A N 1
ATOM 1586 C CA . TRP A 1 205 ? 16.941 -10.333 -0.324 1.00 72.19 205 TRP A CA 1
ATOM 1587 C C . TRP A 1 205 ? 17.913 -9.613 -1.275 1.00 72.19 205 TRP A C 1
ATOM 1589 O O . TRP A 1 205 ? 18.591 -8.665 -0.878 1.00 72.19 205 TRP A O 1
ATOM 1599 N N . GLY A 1 206 ? 17.964 -10.032 -2.537 1.00 77.06 206 GLY A N 1
ATOM 1600 C CA . GLY A 1 206 ? 18.696 -9.362 -3.606 1.00 77.06 206 GLY A CA 1
ATOM 1601 C C . GLY A 1 206 ? 18.166 -9.792 -4.973 1.00 77.06 206 GLY A C 1
ATOM 1602 O O . GLY A 1 206 ? 17.670 -10.915 -5.111 1.00 77.06 206 GLY A O 1
ATOM 1603 N N . GLY A 1 207 ? 18.246 -8.893 -5.951 1.00 85.75 207 GLY A N 1
ATOM 1604 C CA . GLY A 1 207 ? 17.831 -9.112 -7.337 1.00 85.75 207 GLY A CA 1
ATOM 1605 C C . GLY A 1 207 ? 18.983 -8.854 -8.307 1.00 85.75 207 GLY A C 1
ATOM 1606 O O . GLY A 1 207 ? 19.682 -7.846 -8.197 1.00 85.75 207 GLY A O 1
ATOM 1607 N N . VAL A 1 208 ? 19.185 -9.768 -9.254 1.00 90.31 208 VAL A N 1
ATOM 1608 C CA . VAL A 1 208 ? 20.162 -9.641 -10.345 1.00 90.31 208 VAL A CA 1
ATOM 1609 C C . VAL A 1 208 ? 19.455 -9.004 -11.544 1.00 90.31 208 VAL A C 1
ATOM 1611 O O . VAL A 1 208 ? 18.547 -9.624 -12.103 1.00 90.31 208 VAL A O 1
ATOM 1614 N N . VAL A 1 209 ? 19.832 -7.780 -11.932 1.00 91.00 209 VAL A N 1
ATOM 1615 C CA . VAL A 1 209 ? 19.135 -7.014 -12.981 1.00 91.00 209 VAL A CA 1
ATOM 1616 C C . VAL A 1 209 ? 19.704 -7.353 -14.358 1.00 91.00 209 VAL A C 1
ATOM 1618 O O . VAL A 1 209 ? 20.836 -6.992 -14.708 1.00 91.00 209 VAL A O 1
ATOM 1621 N N . HIS A 1 210 ? 18.896 -8.040 -15.161 1.00 94.94 210 HIS A N 1
ATOM 1622 C CA . HIS A 1 210 ? 19.202 -8.401 -16.542 1.00 94.94 210 HIS A CA 1
ATOM 1623 C C . HIS A 1 210 ? 18.355 -7.592 -17.519 1.00 94.94 210 HIS A C 1
ATOM 1625 O O . HIS A 1 210 ? 17.182 -7.337 -17.270 1.00 94.94 210 HIS A O 1
ATOM 1631 N N . CYS A 1 211 ? 18.904 -7.253 -18.686 1.00 95.69 211 CYS A N 1
ATOM 1632 C CA . CYS A 1 211 ? 18.097 -6.682 -19.763 1.00 95.69 211 CYS A CA 1
ATOM 1633 C C . CYS A 1 211 ? 17.150 -7.726 -20.375 1.00 95.69 211 CYS A C 1
ATOM 1635 O O . CYS A 1 211 ? 17.605 -8.769 -20.841 1.00 95.69 211 CYS A O 1
ATOM 1637 N N . SER A 1 212 ? 15.855 -7.420 -20.471 1.00 93.00 212 SER A N 1
ATOM 1638 C CA . SER A 1 212 ? 14.847 -8.283 -21.107 1.00 93.00 212 SER A CA 1
ATOM 1639 C C . SER A 1 212 ? 15.100 -8.509 -22.600 1.00 93.00 212 SER A C 1
ATOM 1641 O O . SER A 1 212 ? 14.751 -9.557 -23.131 1.00 93.00 212 SER A O 1
ATOM 1643 N N . THR A 1 213 ? 15.761 -7.559 -23.272 1.00 94.62 213 THR A N 1
ATOM 1644 C CA . THR A 1 213 ? 16.063 -7.642 -24.710 1.00 94.62 213 THR A CA 1
ATOM 1645 C C . THR A 1 213 ? 17.325 -8.464 -25.011 1.00 94.62 213 THR A C 1
ATOM 1647 O O . THR A 1 213 ? 17.286 -9.307 -25.897 1.00 94.62 213 THR A O 1
ATOM 1650 N N . CYS A 1 214 ? 18.449 -8.241 -24.313 1.00 94.81 214 CYS A N 1
ATOM 1651 C CA . CYS A 1 214 ? 19.732 -8.908 -24.625 1.00 94.81 214 CYS A CA 1
ATOM 1652 C C . CYS A 1 214 ? 20.327 -9.761 -23.489 1.00 94.81 214 CYS A C 1
ATOM 1654 O O . CYS A 1 214 ? 21.437 -10.278 -23.615 1.00 94.81 214 CYS A O 1
ATOM 1656 N N . GLY A 1 215 ? 19.644 -9.884 -22.351 1.00 94.69 215 GLY A N 1
ATOM 1657 C CA . GLY A 1 215 ? 20.040 -10.721 -21.213 1.00 94.69 215 GLY A CA 1
ATOM 1658 C C . GLY A 1 215 ? 21.296 -10.278 -20.459 1.00 94.69 215 GLY A C 1
ATOM 1659 O O . GLY A 1 215 ? 21.705 -10.958 -19.519 1.00 94.69 215 GLY A O 1
ATOM 1660 N N . VAL A 1 216 ? 21.954 -9.186 -20.869 1.00 95.94 216 VAL A N 1
ATOM 1661 C CA . VAL A 1 216 ? 23.167 -8.695 -20.198 1.00 95.94 216 VAL A CA 1
ATOM 1662 C C . VAL A 1 216 ? 22.814 -8.253 -18.782 1.00 95.94 216 VAL A C 1
ATOM 1664 O O . VAL A 1 216 ? 21.865 -7.499 -18.577 1.00 95.94 216 VAL A O 1
ATOM 1667 N N . PHE A 1 217 ? 23.599 -8.748 -17.832 1.00 95.62 217 PHE A N 1
ATOM 1668 C CA . PHE A 1 217 ? 23.574 -8.391 -16.420 1.00 95.62 217 PHE A CA 1
ATOM 1669 C C . PHE A 1 217 ? 24.338 -7.079 -16.217 1.00 95.62 217 PHE A C 1
ATOM 1671 O O . PHE A 1 217 ? 25.533 -7.033 -16.513 1.00 95.62 217 PHE A O 1
ATOM 1678 N N . VAL A 1 218 ? 23.665 -6.031 -15.735 1.00 94.56 218 VAL A N 1
ATOM 1679 C CA . VAL A 1 218 ? 24.277 -4.697 -15.564 1.00 94.56 218 VAL A CA 1
ATOM 1680 C C . VAL A 1 218 ? 24.598 -4.400 -14.097 1.00 94.56 218 VAL A C 1
ATOM 1682 O O . VAL A 1 218 ? 25.720 -3.997 -13.800 1.00 94.56 218 VAL A O 1
ATOM 1685 N N . TYR A 1 219 ? 23.660 -4.635 -13.175 1.00 94.75 219 TYR A N 1
ATOM 1686 C CA . TYR A 1 219 ? 23.838 -4.374 -11.741 1.00 94.75 219 TYR A CA 1
ATOM 1687 C C . TYR A 1 219 ? 22.930 -5.242 -10.865 1.00 94.75 219 TYR A C 1
ATOM 1689 O O . TYR A 1 219 ? 22.020 -5.912 -11.353 1.00 94.75 219 TYR A O 1
ATOM 1697 N N . ASN A 1 220 ? 23.202 -5.260 -9.562 1.00 91.69 220 ASN A N 1
ATOM 1698 C CA . ASN A 1 220 ? 22.383 -5.916 -8.548 1.00 91.69 220 ASN A CA 1
ATOM 1699 C C . ASN A 1 220 ? 21.639 -4.875 -7.719 1.00 91.69 220 ASN A C 1
ATOM 1701 O O . ASN A 1 220 ? 22.155 -3.787 -7.472 1.00 91.69 220 ASN A O 1
ATOM 1705 N N . ILE A 1 221 ? 20.491 -5.270 -7.181 1.00 87.31 221 ILE A N 1
ATOM 1706 C CA . ILE A 1 221 ? 19.779 -4.522 -6.147 1.00 87.31 221 ILE A CA 1
ATOM 1707 C C . ILE A 1 221 ? 19.841 -5.333 -4.859 1.00 87.31 221 ILE A C 1
ATOM 1709 O O . ILE A 1 221 ? 19.483 -6.512 -4.842 1.00 87.31 221 ILE A O 1
ATOM 1713 N N . ILE A 1 222 ? 20.308 -4.708 -3.777 1.00 83.50 222 ILE A N 1
ATOM 1714 C CA . ILE A 1 222 ? 20.313 -5.310 -2.444 1.00 83.50 222 ILE A CA 1
ATOM 1715 C C . ILE A 1 222 ? 19.124 -4.753 -1.655 1.00 83.50 222 ILE A C 1
ATOM 1717 O O . ILE A 1 222 ? 19.071 -3.561 -1.341 1.00 83.50 222 ILE A O 1
ATOM 1721 N N . TYR A 1 223 ? 18.183 -5.646 -1.345 1.00 80.06 223 TYR A N 1
ATOM 1722 C CA . TYR A 1 223 ? 17.010 -5.381 -0.506 1.00 80.06 223 TYR A CA 1
ATOM 1723 C C . TYR A 1 223 ? 17.280 -5.740 0.962 1.00 80.06 223 TYR A C 1
ATOM 1725 O O . TYR A 1 223 ? 16.783 -5.084 1.870 1.00 80.06 223 TYR A O 1
ATOM 1733 N N . GLY A 1 224 ? 18.101 -6.771 1.187 1.00 73.56 224 GLY A N 1
ATOM 1734 C CA . GLY A 1 224 ? 18.367 -7.350 2.499 1.00 73.56 224 GLY A CA 1
ATOM 1735 C C . GLY A 1 224 ? 17.211 -8.213 3.038 1.00 73.56 224 GLY A C 1
ATOM 1736 O O . GLY A 1 224 ? 16.153 -8.334 2.415 1.00 73.56 224 GLY A O 1
ATOM 1737 N N . PRO A 1 225 ? 17.407 -8.884 4.186 1.00 72.69 225 PRO A N 1
ATOM 1738 C CA . PRO A 1 225 ? 16.326 -9.522 4.923 1.00 72.69 225 PRO A CA 1
ATOM 1739 C C . PRO A 1 225 ? 15.437 -8.478 5.616 1.00 72.69 225 PRO A C 1
ATOM 1741 O O . PRO A 1 225 ? 15.920 -7.403 5.964 1.00 72.69 225 PRO A O 1
ATOM 1744 N N . PRO A 1 226 ? 14.174 -8.809 5.938 1.00 69.19 226 PRO A N 1
ATOM 1745 C CA . PRO A 1 226 ? 13.406 -8.028 6.903 1.00 69.19 226 PRO A CA 1
ATOM 1746 C C . PRO A 1 226 ? 14.191 -7.867 8.210 1.00 69.19 226 PRO A C 1
ATOM 1748 O O . PRO A 1 226 ? 14.783 -8.838 8.690 1.00 69.19 226 PRO A O 1
ATOM 1751 N N . LEU A 1 227 ? 14.155 -6.674 8.815 1.00 71.44 227 LEU A N 1
ATOM 1752 C CA . LEU A 1 227 ? 14.888 -6.381 10.056 1.00 71.44 227 LEU A CA 1
ATOM 1753 C C . LEU A 1 227 ? 14.561 -7.367 11.194 1.00 71.44 227 LEU A C 1
ATOM 1755 O O . LEU A 1 227 ? 15.431 -7.687 12.002 1.00 71.44 227 LEU A O 1
ATOM 1759 N N . SER A 1 228 ? 13.358 -7.949 11.182 1.00 70.75 228 SER A N 1
ATOM 1760 C CA . SER A 1 228 ? 12.922 -8.974 12.137 1.00 70.75 228 SER A CA 1
ATOM 1761 C C . SER A 1 228 ? 13.715 -10.287 12.108 1.00 70.75 228 SER A C 1
ATOM 1763 O O . SER A 1 228 ? 13.620 -11.101 13.029 1.00 70.75 228 SER A O 1
ATOM 1765 N N . VAL A 1 229 ? 14.558 -10.509 11.093 1.00 67.69 229 VAL A N 1
ATOM 1766 C CA . VAL A 1 229 ? 15.533 -11.614 11.089 1.00 67.69 229 VAL A CA 1
ATOM 1767 C C . VAL A 1 229 ? 16.617 -11.406 12.158 1.00 67.69 229 VAL A C 1
ATOM 1769 O O . VAL A 1 229 ? 17.144 -12.386 12.689 1.00 67.69 229 VAL A O 1
ATOM 1772 N N . PHE A 1 230 ? 16.917 -10.158 12.531 1.00 77.31 230 PHE A N 1
ATOM 1773 C CA . PHE A 1 230 ? 17.941 -9.821 13.524 1.00 77.31 230 PHE A CA 1
ATOM 1774 C C . PHE A 1 230 ? 17.426 -9.818 14.973 1.00 77.31 230 PHE A C 1
ATOM 1776 O O . PHE A 1 230 ? 18.238 -9.813 15.896 1.00 77.31 230 PHE A O 1
ATOM 1783 N N . ASP A 1 231 ? 16.111 -9.883 15.207 1.00 72.94 231 ASP A N 1
ATOM 1784 C CA . ASP A 1 231 ? 15.520 -9.822 16.558 1.00 72.94 231 ASP A CA 1
ATOM 1785 C C . ASP A 1 231 ? 15.882 -11.008 17.454 1.00 72.94 231 ASP A C 1
ATOM 1787 O O . ASP A 1 231 ? 15.864 -10.897 18.676 1.00 72.94 231 ASP A O 1
ATOM 1791 N N . LYS A 1 232 ? 16.265 -12.138 16.855 1.00 73.81 232 LYS A N 1
ATOM 1792 C CA . LYS A 1 232 ? 16.697 -13.345 17.578 1.00 73.81 232 LYS A CA 1
ATOM 1793 C C . LYS A 1 232 ? 18.201 -13.363 17.882 1.00 73.81 232 LYS A C 1
ATOM 1795 O O . LYS A 1 232 ? 18.714 -14.380 18.347 1.00 73.81 232 LYS A O 1
ATOM 1800 N N . LEU A 1 233 ? 18.929 -12.283 17.584 1.00 68.19 233 LEU A N 1
ATOM 1801 C CA . LEU A 1 233 ? 20.363 -12.177 17.851 1.00 68.19 233 LEU A CA 1
ATOM 1802 C C . LEU A 1 233 ? 20.632 -11.547 19.230 1.00 68.19 233 LEU A C 1
ATOM 1804 O O . LEU A 1 233 ? 19.998 -10.550 19.573 1.00 68.19 233 LEU A O 1
ATOM 1808 N N . PRO A 1 234 ? 21.618 -12.055 19.999 1.00 83.25 234 PRO A N 1
ATOM 1809 C CA . PRO A 1 234 ? 22.106 -11.385 21.207 1.00 83.25 234 PRO A CA 1
ATOM 1810 C C . PRO A 1 234 ? 22.532 -9.934 20.916 1.00 83.25 234 PRO A C 1
ATOM 1812 O O . PRO A 1 234 ? 23.088 -9.713 19.839 1.00 83.25 234 PRO A O 1
ATOM 1815 N N . PRO A 1 235 ? 22.365 -8.965 21.840 1.00 71.75 235 PRO A N 1
ATOM 1816 C CA . PRO A 1 235 ? 22.517 -7.530 21.552 1.00 71.75 235 PRO A CA 1
ATOM 1817 C C . PRO A 1 235 ? 23.808 -7.134 20.818 1.00 71.75 235 PRO A C 1
ATOM 1819 O O . PRO A 1 235 ? 23.751 -6.470 19.787 1.00 71.75 235 PRO A O 1
ATOM 1822 N N . GLU A 1 236 ? 24.964 -7.626 21.271 1.00 67.94 236 GLU A N 1
ATOM 1823 C CA . GLU A 1 236 ? 26.273 -7.388 20.636 1.00 67.94 236 GLU A CA 1
ATOM 1824 C C . GLU A 1 236 ? 26.331 -7.913 19.184 1.00 67.94 236 GLU A C 1
ATOM 1826 O O . GLU A 1 2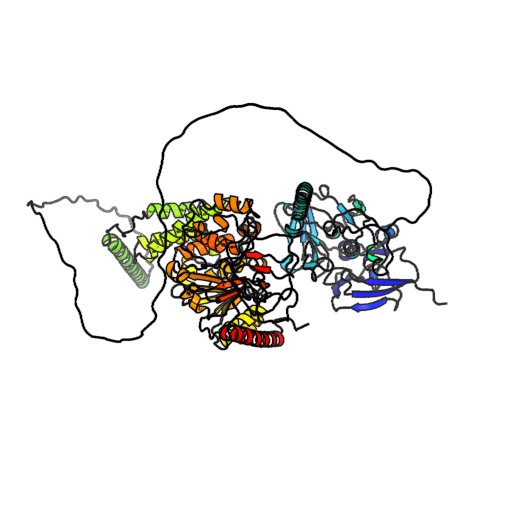36 ? 26.863 -7.265 18.279 1.00 67.94 236 GLU A O 1
ATOM 1831 N N . ARG A 1 237 ? 25.721 -9.079 18.928 1.00 66.31 237 ARG A N 1
ATOM 1832 C CA . ARG A 1 237 ? 25.611 -9.658 17.581 1.00 66.31 237 ARG A CA 1
ATOM 1833 C C . ARG A 1 237 ? 24.545 -8.958 16.742 1.00 66.31 237 ARG A C 1
ATOM 1835 O O . ARG A 1 237 ? 24.744 -8.849 15.537 1.00 66.31 237 ARG A O 1
ATOM 1842 N N . LYS A 1 238 ? 23.452 -8.480 17.350 1.00 75.56 238 LYS A N 1
ATOM 1843 C CA . LYS A 1 238 ? 22.395 -7.708 16.680 1.00 75.56 238 LYS A CA 1
ATOM 1844 C C . LYS A 1 238 ? 22.957 -6.385 16.163 1.00 75.56 238 LYS A C 1
ATOM 1846 O O . LYS A 1 238 ? 22.810 -6.118 14.978 1.00 75.56 238 LYS A O 1
ATOM 1851 N N . ALA A 1 239 ? 23.686 -5.633 16.989 1.00 68.31 239 ALA A N 1
ATOM 1852 C CA . ALA A 1 239 ? 24.331 -4.380 16.587 1.00 68.31 239 ALA A CA 1
ATOM 1853 C C . ALA A 1 239 ? 25.278 -4.574 15.388 1.00 68.31 239 ALA A C 1
ATOM 1855 O O . ALA A 1 239 ? 25.101 -3.940 14.350 1.00 68.31 239 ALA A O 1
ATOM 1856 N N . ARG A 1 240 ? 26.214 -5.531 15.472 1.00 71.81 240 ARG A N 1
ATOM 1857 C CA . ARG A 1 240 ? 27.154 -5.832 14.375 1.00 71.81 240 ARG A CA 1
ATOM 1858 C C . ARG A 1 240 ? 26.463 -6.365 13.110 1.00 71.81 240 ARG A C 1
ATOM 1860 O O . ARG A 1 240 ? 26.922 -6.099 12.000 1.00 71.81 240 ARG A O 1
ATOM 1867 N N . ALA A 1 241 ? 25.375 -7.123 13.255 1.00 71.00 241 ALA A N 1
ATOM 1868 C CA . ALA A 1 241 ? 24.589 -7.613 12.123 1.00 71.00 241 ALA A CA 1
ATOM 1869 C C . ALA A 1 241 ? 23.776 -6.496 11.451 1.00 71.00 241 ALA A C 1
ATOM 1871 O O . ALA A 1 241 ? 23.714 -6.467 10.225 1.00 71.00 241 ALA A O 1
ATOM 1872 N N . LEU A 1 242 ? 23.215 -5.562 12.226 1.00 71.44 242 LEU A N 1
ATOM 1873 C CA . LEU A 1 242 ? 22.516 -4.380 11.718 1.00 71.44 242 LEU A CA 1
ATOM 1874 C C . LEU A 1 242 ? 23.478 -3.408 11.028 1.00 71.44 242 LEU A C 1
ATOM 1876 O O . LEU A 1 242 ? 23.190 -2.944 9.933 1.00 71.44 242 LEU A O 1
ATOM 1880 N N . GLU A 1 243 ? 24.660 -3.163 11.591 1.00 73.12 243 GLU A N 1
ATOM 1881 C CA . GLU A 1 243 ? 25.707 -2.358 10.948 1.00 73.12 243 GLU A CA 1
ATOM 1882 C C . GLU A 1 243 ? 26.115 -2.954 9.584 1.00 73.12 243 GLU A C 1
ATOM 1884 O O . GLU A 1 243 ? 26.170 -2.251 8.574 1.00 73.12 243 GLU A O 1
ATOM 1889 N N . ALA A 1 244 ? 26.324 -4.275 9.522 1.00 69.50 244 ALA A N 1
ATOM 1890 C CA . ALA A 1 244 ? 26.583 -4.978 8.266 1.00 69.50 244 ALA A CA 1
ATOM 1891 C C . ALA A 1 244 ? 25.377 -4.965 7.311 1.00 69.50 244 ALA A C 1
ATOM 1893 O O . ALA A 1 244 ? 25.568 -4.847 6.104 1.00 69.50 244 ALA A O 1
ATOM 1894 N N . TYR A 1 245 ? 24.150 -5.051 7.827 1.00 81.25 245 TYR A N 1
ATOM 1895 C CA . TYR A 1 245 ? 22.925 -4.917 7.041 1.00 81.25 245 TYR A CA 1
ATOM 1896 C C . TYR A 1 245 ? 22.836 -3.535 6.390 1.00 81.25 245 TYR A C 1
ATOM 1898 O O . TYR A 1 245 ? 22.757 -3.463 5.167 1.00 81.25 245 TYR A O 1
ATOM 1906 N N . HIS A 1 246 ? 22.921 -2.454 7.171 1.00 77.19 246 HIS A N 1
ATOM 1907 C CA . HIS A 1 246 ? 22.825 -1.077 6.681 1.00 77.19 246 HIS A CA 1
ATOM 1908 C C . HIS A 1 246 ? 23.916 -0.761 5.653 1.00 77.19 246 HIS A C 1
ATOM 1910 O O . HIS A 1 246 ? 23.607 -0.217 4.595 1.00 77.19 246 HIS A O 1
ATOM 1916 N N . ARG A 1 247 ? 25.159 -1.195 5.908 1.00 80.75 247 ARG A N 1
ATOM 1917 C CA . ARG A 1 247 ? 26.272 -1.105 4.948 1.00 80.75 247 ARG A CA 1
ATOM 1918 C C . ARG A 1 247 ? 26.026 -1.886 3.656 1.00 80.75 247 ARG A C 1
ATOM 1920 O O . ARG A 1 247 ? 26.532 -1.475 2.625 1.00 80.75 247 ARG A O 1
ATOM 1927 N N . ASN A 1 248 ? 25.307 -3.007 3.695 1.00 77.62 248 ASN A N 1
ATOM 1928 C CA . ASN A 1 248 ? 25.058 -3.819 2.503 1.00 77.62 248 ASN A CA 1
ATOM 1929 C C . ASN A 1 248 ? 23.848 -3.313 1.700 1.00 77.62 248 ASN A C 1
ATOM 1931 O O . ASN A 1 248 ? 23.906 -3.288 0.474 1.00 77.62 248 ASN A O 1
ATOM 1935 N N . VAL A 1 249 ? 22.758 -2.895 2.356 1.00 80.38 249 VAL A N 1
ATOM 1936 C CA . VAL A 1 249 ? 21.559 -2.376 1.663 1.00 80.38 249 VAL A CA 1
ATOM 1937 C C . VAL A 1 249 ? 21.741 -0.957 1.119 1.00 80.38 249 VAL A C 1
ATOM 1939 O O . VAL A 1 249 ? 20.923 -0.515 0.313 1.00 80.38 249 VAL A O 1
ATOM 1942 N N . SER A 1 250 ? 22.798 -0.239 1.512 1.00 83.06 250 SER A N 1
ATOM 1943 C CA . SER A 1 250 ? 23.193 1.023 0.876 1.00 83.06 250 SER A CA 1
ATOM 1944 C C . SER A 1 250 ? 23.943 0.831 -0.447 1.00 83.06 250 SER A C 1
ATOM 1946 O O . SER A 1 250 ? 24.105 1.808 -1.173 1.00 83.06 250 SER A O 1
ATOM 1948 N N . LEU A 1 251 ? 24.376 -0.388 -0.791 1.00 88.81 251 LEU A N 1
ATOM 1949 C CA . LEU A 1 251 ? 25.125 -0.669 -2.021 1.00 88.81 251 LEU A CA 1
ATOM 1950 C C . LEU A 1 251 ? 24.209 -0.830 -3.241 1.00 88.81 251 LEU A C 1
ATOM 1952 O O . LEU A 1 251 ? 23.075 -1.310 -3.133 1.00 88.81 251 LEU A O 1
ATOM 1956 N N . LEU A 1 252 ? 24.754 -0.522 -4.419 1.00 92.00 252 LEU A N 1
ATOM 1957 C CA . LEU A 1 252 ? 24.178 -0.873 -5.719 1.00 92.00 252 LEU A CA 1
ATOM 1958 C C . LEU A 1 252 ? 25.254 -1.522 -6.616 1.00 92.00 252 LEU A C 1
ATOM 1960 O O . LEU A 1 252 ? 25.825 -0.857 -7.480 1.00 92.00 252 LEU A O 1
ATOM 1964 N N . PRO A 1 253 ? 25.599 -2.808 -6.392 1.00 94.94 253 PRO A N 1
ATOM 1965 C CA . PRO A 1 253 ? 26.774 -3.413 -7.016 1.00 94.94 253 PRO A CA 1
ATOM 1966 C C . PRO A 1 253 ? 26.668 -3.525 -8.542 1.00 94.94 253 PRO A C 1
ATOM 1968 O O . PRO A 1 253 ? 25.715 -4.119 -9.053 1.00 94.94 253 PRO A O 1
ATOM 1971 N N . LEU A 1 254 ? 27.672 -3.025 -9.265 1.00 95.75 254 LEU A N 1
ATOM 1972 C CA . LEU A 1 254 ? 27.710 -3.005 -10.732 1.00 95.75 254 LEU A CA 1
ATOM 1973 C C . LEU A 1 254 ? 28.556 -4.156 -11.289 1.00 95.75 254 LEU A C 1
ATOM 1975 O O . LEU A 1 254 ? 29.588 -4.517 -10.721 1.00 95.75 254 LEU A O 1
ATOM 1979 N N . ASN A 1 255 ? 28.153 -4.710 -12.433 1.00 95.44 255 ASN A N 1
ATOM 1980 C CA . ASN A 1 255 ? 28.919 -5.728 -13.148 1.00 95.44 255 ASN A CA 1
ATOM 1981 C C . ASN A 1 255 ? 29.952 -5.069 -14.071 1.00 95.44 255 ASN A C 1
ATOM 1983 O O . ASN A 1 255 ? 29.593 -4.534 -15.117 1.00 95.44 255 ASN A O 1
ATOM 1987 N N . VAL A 1 256 ? 31.240 -5.173 -13.742 1.00 92.94 256 VAL A N 1
ATOM 1988 C CA . VAL A 1 256 ? 32.375 -4.629 -14.514 1.00 92.94 256 VAL A CA 1
ATOM 1989 C C . VAL A 1 256 ? 32.327 -5.033 -15.988 1.00 92.94 256 VAL A C 1
ATOM 1991 O O . VAL A 1 256 ? 32.707 -4.241 -16.845 1.00 92.94 256 VAL A O 1
ATOM 1994 N N . ARG A 1 257 ? 31.796 -6.218 -16.328 1.00 91.38 257 ARG A N 1
ATOM 1995 C CA . ARG A 1 257 ? 31.645 -6.638 -17.734 1.00 91.38 257 ARG A CA 1
ATOM 1996 C C . ARG A 1 257 ? 30.710 -5.743 -18.548 1.00 91.38 257 ARG A C 1
ATOM 1998 O O . ARG A 1 257 ? 30.851 -5.688 -19.764 1.00 91.38 257 ARG A O 1
ATOM 2005 N N . ALA A 1 258 ? 29.782 -5.038 -17.905 1.00 93.56 258 ALA A N 1
ATOM 2006 C CA . ALA A 1 258 ? 28.878 -4.104 -18.563 1.00 93.56 258 ALA A CA 1
ATOM 2007 C C . ALA A 1 258 ? 29.529 -2.749 -18.901 1.00 93.56 258 ALA A C 1
ATOM 2009 O O . ALA A 1 258 ? 28.911 -1.990 -19.645 1.00 93.56 258 ALA A O 1
ATOM 2010 N N . ILE A 1 259 ? 30.748 -2.450 -18.429 1.00 91.50 259 ILE A N 1
ATOM 2011 C CA . ILE A 1 259 ? 31.448 -1.185 -18.720 1.00 91.50 259 ILE A CA 1
ATOM 2012 C C . ILE A 1 259 ? 31.582 -0.959 -20.235 1.00 91.50 259 ILE A C 1
ATOM 2014 O O . ILE A 1 259 ? 31.947 -1.857 -20.998 1.00 91.50 259 ILE A O 1
ATOM 2018 N N . GLU A 1 260 ? 31.276 0.256 -20.679 1.00 88.44 260 GLU A N 1
ATOM 2019 C CA . GLU A 1 260 ? 31.494 0.718 -22.049 1.00 88.44 260 GLU A CA 1
ATOM 2020 C C . GLU A 1 260 ? 32.986 0.938 -22.336 1.00 88.44 260 GLU A C 1
ATOM 2022 O O . GLU A 1 260 ? 33.727 1.468 -21.511 1.00 88.44 260 GLU A O 1
ATOM 2027 N N . GLY A 1 261 ? 33.455 0.498 -23.508 1.00 76.44 261 GLY A N 1
ATOM 2028 C CA . GLY A 1 261 ? 34.881 0.531 -23.869 1.00 76.44 261 GLY A CA 1
ATOM 2029 C C . GLY A 1 261 ? 35.745 -0.582 -23.247 1.00 76.44 261 GLY A C 1
ATOM 2030 O O . GLY A 1 261 ? 36.943 -0.675 -23.549 1.00 76.44 261 GLY A O 1
ATOM 2031 N N . LEU A 1 262 ? 35.165 -1.472 -22.431 1.00 75.31 262 LEU A N 1
ATOM 2032 C CA . LEU A 1 262 ? 35.827 -2.703 -21.993 1.00 75.31 262 LEU A CA 1
ATOM 2033 C C . LEU A 1 262 ? 36.139 -3.571 -23.226 1.00 75.31 262 LEU A C 1
ATOM 2035 O O . LEU A 1 262 ? 35.235 -3.955 -23.963 1.00 75.31 262 LEU A O 1
ATOM 2039 N N . GLY A 1 263 ? 37.425 -3.840 -23.468 1.00 58.66 263 GLY A N 1
ATOM 2040 C CA . GLY A 1 263 ? 37.914 -4.491 -24.694 1.00 58.66 263 GLY A CA 1
ATOM 2041 C C . GLY A 1 263 ? 38.633 -3.568 -25.691 1.00 58.66 263 GLY A C 1
ATOM 2042 O O . GLY A 1 263 ? 39.417 -4.071 -26.487 1.00 58.66 263 GLY A O 1
ATOM 2043 N N . ARG A 1 264 ? 38.465 -2.234 -25.619 1.00 50.56 264 ARG A N 1
ATOM 2044 C CA . ARG A 1 264 ? 39.227 -1.261 -26.446 1.00 50.56 264 ARG A CA 1
ATOM 2045 C C . ARG A 1 264 ? 40.047 -0.229 -25.661 1.00 50.56 264 ARG A C 1
ATOM 2047 O O . ARG A 1 264 ? 40.805 0.520 -26.264 1.00 50.56 264 ARG A O 1
ATOM 2054 N N . GLY A 1 265 ? 39.940 -0.202 -24.332 1.00 42.41 265 GLY A N 1
ATOM 2055 C CA . GLY A 1 265 ? 40.759 0.674 -23.479 1.00 42.41 265 GLY A CA 1
ATOM 2056 C C . GLY A 1 265 ? 40.961 0.146 -22.058 1.00 42.41 265 GLY A C 1
ATOM 2057 O O . GLY A 1 265 ? 42.071 0.186 -21.534 1.00 42.41 265 GLY A O 1
ATOM 2058 N N . VAL A 1 266 ? 39.920 -0.437 -21.457 1.00 51.88 266 VAL A N 1
ATOM 2059 C CA . VAL A 1 266 ? 40.019 -1.107 -20.150 1.00 51.88 266 VAL A CA 1
ATOM 2060 C C . VAL A 1 266 ? 40.258 -2.604 -20.363 1.00 51.88 266 VAL A C 1
ATOM 2062 O O . VAL A 1 266 ? 39.479 -3.268 -21.053 1.00 51.88 266 VAL A O 1
ATOM 2065 N N . ARG A 1 267 ? 41.329 -3.148 -19.768 1.00 64.75 267 ARG A N 1
ATOM 2066 C CA . ARG A 1 267 ? 41.627 -4.591 -19.748 1.00 64.75 267 ARG A CA 1
ATOM 2067 C C . ARG A 1 267 ? 41.246 -5.172 -18.389 1.00 64.75 267 ARG A C 1
ATOM 2069 O O . ARG A 1 267 ? 41.689 -4.665 -17.367 1.00 64.75 267 ARG A O 1
ATOM 2076 N N . LEU A 1 268 ? 40.489 -6.273 -18.362 1.00 71.31 268 LEU A N 1
ATOM 2077 C CA . LEU A 1 268 ? 40.102 -6.938 -17.104 1.00 71.31 268 LEU A CA 1
ATOM 2078 C C . LEU A 1 268 ? 41.323 -7.293 -16.233 1.00 71.31 268 LEU A C 1
ATOM 2080 O O . LEU A 1 268 ? 41.301 -7.083 -15.025 1.00 71.31 268 LEU A O 1
ATOM 2084 N N . GLY A 1 269 ? 42.423 -7.733 -16.855 1.00 66.75 269 GLY A N 1
ATOM 2085 C CA . GLY A 1 269 ? 43.673 -8.058 -16.159 1.00 66.75 269 GLY A CA 1
ATOM 2086 C C . GLY A 1 269 ? 44.397 -6.875 -15.496 1.00 66.75 269 GLY A C 1
ATOM 2087 O O . GLY A 1 269 ? 45.290 -7.113 -14.692 1.00 66.75 269 GLY A O 1
ATOM 2088 N N . SER A 1 270 ? 44.033 -5.617 -15.784 1.00 70.69 270 SER A N 1
ATOM 2089 C CA . SER A 1 270 ? 44.599 -4.436 -15.105 1.00 70.69 270 SER A CA 1
ATOM 2090 C C . SER A 1 270 ? 43.726 -3.896 -13.964 1.00 70.69 270 SER A C 1
ATOM 2092 O O . SER A 1 270 ? 44.077 -2.877 -13.383 1.00 70.69 270 SER A O 1
ATOM 2094 N N . LEU A 1 271 ? 42.603 -4.548 -13.637 1.00 76.38 271 LEU A N 1
ATOM 2095 C CA . LEU A 1 271 ? 41.647 -4.079 -12.619 1.00 76.38 271 LEU A CA 1
ATOM 2096 C C . LEU A 1 271 ? 41.883 -4.640 -11.205 1.00 76.38 271 LEU A C 1
ATOM 2098 O O . LEU A 1 271 ? 41.053 -4.421 -10.331 1.00 76.38 271 LEU A O 1
ATOM 2102 N N . GLY A 1 272 ? 42.982 -5.369 -10.966 1.00 78.75 272 GLY A N 1
ATOM 2103 C CA . GLY A 1 272 ? 43.339 -5.848 -9.621 1.00 78.75 272 GLY A CA 1
ATOM 2104 C C . GLY A 1 272 ? 42.276 -6.745 -8.971 1.00 78.75 272 GLY A C 1
ATOM 2105 O O . GLY A 1 272 ? 42.008 -6.606 -7.783 1.00 78.75 272 GLY A O 1
ATOM 2106 N N . ILE A 1 273 ? 41.644 -7.621 -9.762 1.00 84.50 273 ILE A N 1
ATOM 2107 C CA . ILE A 1 273 ? 40.480 -8.421 -9.354 1.00 84.50 273 ILE A CA 1
ATOM 2108 C C . ILE A 1 273 ? 40.830 -9.332 -8.166 1.00 84.50 273 ILE A C 1
ATOM 2110 O O . ILE A 1 273 ? 41.624 -10.265 -8.298 1.00 84.50 273 ILE A O 1
ATOM 2114 N N . GLU A 1 274 ? 40.185 -9.105 -7.023 1.00 82.88 274 GLU A N 1
ATOM 2115 C CA . GLU A 1 274 ? 40.253 -10.001 -5.870 1.00 82.88 274 GLU A CA 1
ATOM 2116 C C . GLU A 1 274 ? 39.370 -11.230 -6.128 1.00 82.88 274 GLU A C 1
ATOM 2118 O O . GLU A 1 274 ? 38.174 -11.108 -6.405 1.00 82.88 274 GLU A O 1
ATOM 2123 N N . ARG A 1 275 ? 39.957 -12.429 -6.047 1.00 81.56 275 ARG A N 1
ATOM 2124 C CA . ARG A 1 275 ? 39.249 -13.687 -6.308 1.00 81.56 275 ARG A CA 1
ATOM 2125 C C . ARG A 1 275 ? 39.010 -14.489 -5.048 1.00 81.56 275 ARG A C 1
ATOM 2127 O O . ARG A 1 275 ? 39.945 -14.773 -4.302 1.00 81.56 275 ARG A O 1
ATOM 2134 N N . THR A 1 276 ? 37.769 -14.928 -4.875 1.00 73.88 276 THR A N 1
ATOM 2135 C CA . THR A 1 276 ? 37.364 -15.836 -3.799 1.00 73.88 276 THR A CA 1
ATOM 2136 C C . THR A 1 276 ? 36.901 -17.170 -4.374 1.00 73.88 276 THR A C 1
ATOM 2138 O O . THR A 1 276 ? 36.042 -17.217 -5.251 1.00 73.88 276 THR A O 1
ATOM 2141 N N . ASP A 1 277 ? 37.465 -18.267 -3.866 1.00 63.72 277 ASP A N 1
ATOM 2142 C CA . ASP A 1 277 ? 37.018 -19.633 -4.165 1.00 63.72 277 ASP A CA 1
ATOM 2143 C C . ASP A 1 277 ? 36.079 -20.105 -3.036 1.00 63.72 277 ASP A C 1
ATOM 2145 O O . ASP A 1 277 ? 36.469 -20.864 -2.145 1.00 63.72 277 ASP A O 1
ATOM 2149 N N . GLU A 1 278 ? 34.839 -19.590 -3.017 1.00 57.12 278 GLU A N 1
ATOM 2150 C CA . GLU A 1 278 ? 33.775 -20.113 -2.134 1.00 57.12 278 GLU A CA 1
ATOM 2151 C C . GLU A 1 278 ? 33.301 -21.512 -2.583 1.00 57.12 278 GLU A C 1
ATOM 2153 O O . GLU A 1 278 ? 32.750 -22.289 -1.794 1.00 57.12 278 GLU A O 1
ATOM 2158 N N . GLY A 1 279 ? 33.601 -21.863 -3.833 1.00 46.66 279 GLY A N 1
ATOM 2159 C CA . GLY A 1 279 ? 33.786 -23.212 -4.339 1.00 46.66 279 GLY A CA 1
ATOM 2160 C C . GLY A 1 279 ? 32.528 -23.958 -4.773 1.00 46.66 279 GLY A C 1
ATOM 2161 O O . GLY A 1 279 ? 31.387 -23.680 -4.403 1.00 46.66 279 GLY A O 1
ATOM 2162 N N . THR A 1 280 ? 32.763 -24.984 -5.585 1.00 43.78 280 THR A N 1
ATOM 2163 C CA . THR A 1 280 ? 31.744 -25.728 -6.337 1.00 43.78 280 THR A CA 1
ATOM 2164 C C . THR A 1 280 ? 30.988 -26.801 -5.538 1.00 43.78 280 THR A C 1
ATOM 2166 O O . THR A 1 280 ? 30.256 -27.586 -6.132 1.00 43.78 280 THR A O 1
ATOM 2169 N N . ASP A 1 281 ? 31.113 -26.873 -4.211 1.00 39.31 281 ASP A N 1
ATOM 2170 C CA . ASP A 1 281 ? 30.584 -28.021 -3.431 1.00 39.31 281 ASP A CA 1
ATOM 2171 C C . ASP A 1 281 ? 29.051 -28.136 -3.464 1.00 39.31 281 ASP A C 1
ATOM 2173 O O . ASP A 1 281 ? 28.507 -29.233 -3.340 1.00 39.31 281 ASP A O 1
ATOM 2177 N N . GLY A 1 282 ? 28.346 -27.040 -3.773 1.00 36.19 282 GLY A N 1
ATOM 2178 C CA . GLY A 1 282 ? 26.907 -27.061 -4.064 1.00 36.19 282 GLY A CA 1
ATOM 2179 C C . GLY A 1 282 ? 26.504 -27.915 -5.281 1.00 36.19 282 GLY A C 1
ATOM 2180 O O . GLY A 1 282 ? 25.312 -28.100 -5.519 1.00 36.19 282 GLY A O 1
ATOM 2181 N N . TYR A 1 283 ? 27.459 -28.447 -6.055 1.00 36.19 283 TYR A N 1
ATOM 2182 C CA . TYR A 1 283 ? 27.202 -29.405 -7.137 1.00 36.19 283 TYR A CA 1
ATOM 2183 C C . TYR A 1 283 ? 27.156 -30.877 -6.682 1.00 36.19 283 TYR A C 1
ATOM 2185 O O . TYR A 1 283 ? 26.612 -31.698 -7.418 1.00 36.19 283 TYR A O 1
ATOM 2193 N N . ALA A 1 284 ? 27.677 -31.229 -5.498 1.00 29.38 284 ALA A N 1
ATOM 2194 C CA . ALA A 1 284 ? 27.756 -32.625 -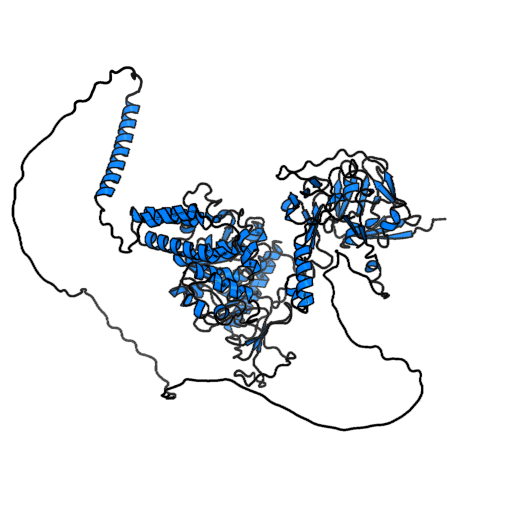5.036 1.00 29.38 284 ALA A CA 1
ATOM 2195 C C . ALA A 1 284 ? 26.580 -33.060 -4.136 1.00 29.38 284 ALA A C 1
ATOM 2197 O O . ALA A 1 284 ? 26.210 -34.235 -4.107 1.00 29.38 284 ALA A O 1
ATOM 2198 N N . GLU A 1 285 ? 25.940 -32.124 -3.430 1.00 30.06 285 GLU A N 1
ATOM 2199 C CA . GLU A 1 285 ? 25.024 -32.423 -2.313 1.00 30.06 285 GLU A CA 1
ATOM 2200 C C . GLU A 1 285 ? 23.627 -32.960 -2.714 1.00 30.06 285 GLU A C 1
ATOM 2202 O O . GLU A 1 285 ? 22.713 -33.039 -1.898 1.00 30.06 285 GLU A O 1
ATOM 2207 N N . ARG A 1 286 ? 23.453 -33.402 -3.969 1.00 34.88 286 ARG A N 1
ATOM 2208 C CA . ARG A 1 286 ? 22.308 -34.231 -4.405 1.00 34.88 286 ARG A CA 1
ATOM 2209 C C . ARG A 1 286 ? 22.629 -35.726 -4.540 1.00 34.88 286 ARG A C 1
ATOM 2211 O O . ARG A 1 286 ? 21.770 -36.471 -5.000 1.00 34.88 286 ARG A O 1
ATOM 2218 N N . LEU A 1 287 ? 23.823 -36.172 -4.129 1.00 29.89 287 LEU A N 1
ATOM 2219 C CA . LEU A 1 287 ? 24.237 -37.588 -4.149 1.00 29.89 287 LEU A CA 1
ATOM 2220 C C . LEU A 1 287 ? 24.842 -38.109 -2.823 1.00 29.89 287 LEU A C 1
ATOM 2222 O O . LEU A 1 287 ? 25.487 -39.151 -2.812 1.00 29.89 287 LEU A O 1
ATOM 2226 N N . GLY A 1 288 ? 24.580 -37.443 -1.692 1.00 31.50 288 GLY A N 1
ATOM 2227 C CA . GLY A 1 288 ? 24.632 -38.092 -0.371 1.00 31.50 288 GLY A CA 1
ATOM 2228 C C . GLY A 1 288 ? 26.011 -38.498 0.173 1.00 31.50 288 GLY A C 1
ATOM 2229 O O . GLY A 1 288 ? 26.123 -39.558 0.782 1.00 31.50 288 GLY A O 1
ATOM 2230 N N . VAL A 1 289 ? 27.043 -37.661 0.015 1.00 28.09 289 VAL A N 1
ATOM 2231 C CA . VAL A 1 289 ? 28.342 -37.829 0.701 1.00 28.09 289 VAL A CA 1
ATOM 2232 C C . VAL A 1 289 ? 28.730 -36.514 1.379 1.00 28.09 289 VAL A C 1
ATOM 2234 O O . VAL A 1 289 ? 28.668 -35.460 0.753 1.00 28.09 289 VAL A O 1
ATOM 2237 N N . ALA A 1 290 ? 29.112 -36.570 2.658 1.00 29.22 290 ALA A N 1
ATOM 2238 C CA . ALA A 1 290 ? 29.362 -35.390 3.485 1.00 29.22 290 ALA A CA 1
ATOM 2239 C C . ALA A 1 290 ? 30.861 -35.119 3.708 1.00 29.22 290 ALA A C 1
ATOM 2241 O O . ALA A 1 290 ? 31.579 -35.970 4.231 1.00 29.22 290 ALA A O 1
ATOM 2242 N N . THR A 1 291 ? 31.303 -33.892 3.422 1.00 29.25 291 THR A N 1
ATOM 2243 C CA . THR A 1 291 ? 32.581 -33.312 3.881 1.00 29.25 291 THR A CA 1
ATOM 2244 C C . THR A 1 291 ? 32.373 -31.831 4.200 1.00 29.25 291 THR A C 1
ATOM 2246 O O . THR A 1 291 ? 31.672 -31.145 3.464 1.00 29.25 291 THR A O 1
ATOM 2249 N N . GLY A 1 292 ? 32.924 -31.335 5.314 1.00 27.41 292 GLY A N 1
ATOM 2250 C CA . GLY A 1 292 ? 32.489 -30.063 5.910 1.00 27.41 292 GLY A CA 1
ATOM 2251 C C . GLY A 1 292 ? 33.490 -28.898 5.905 1.00 27.41 292 GLY A C 1
ATOM 2252 O O . GLY A 1 292 ? 34.682 -29.074 5.678 1.00 27.41 292 GLY A O 1
ATOM 2253 N N . LYS A 1 293 ? 32.958 -27.735 6.325 1.00 30.39 293 LYS A N 1
ATOM 2254 C CA . LYS A 1 293 ? 33.581 -26.410 6.564 1.00 30.39 293 LYS A CA 1
ATOM 2255 C C . LYS A 1 293 ? 33.975 -25.585 5.323 1.00 30.39 293 LYS A C 1
ATOM 2257 O O . LYS A 1 293 ? 34.960 -25.871 4.657 1.00 30.39 293 LYS A O 1
ATOM 2262 N N . ARG A 1 294 ? 33.309 -24.431 5.162 1.00 27.77 294 ARG A N 1
ATOM 2263 C CA . ARG A 1 294 ? 33.791 -23.270 4.388 1.00 27.77 294 ARG A CA 1
ATOM 2264 C C . ARG A 1 294 ? 33.567 -21.939 5.115 1.00 27.77 294 ARG A C 1
ATOM 2266 O O . ARG A 1 294 ? 32.713 -21.836 6.000 1.00 27.77 294 ARG A O 1
ATOM 2273 N N . ALA A 1 295 ? 34.397 -20.957 4.763 1.00 28.11 295 ALA A N 1
ATOM 2274 C CA . ALA A 1 295 ? 34.382 -19.589 5.281 1.00 28.11 295 ALA A CA 1
ATOM 2275 C C . ALA A 1 295 ? 33.427 -18.678 4.477 1.00 28.11 295 ALA A C 1
ATOM 2277 O O . ALA A 1 295 ? 32.685 -19.151 3.625 1.00 28.11 295 ALA A O 1
ATOM 2278 N N . THR A 1 296 ? 33.381 -17.390 4.819 1.00 30.05 296 THR A N 1
ATOM 2279 C CA . THR A 1 296 ? 32.331 -16.439 4.413 1.00 30.05 296 THR A CA 1
ATOM 2280 C C . THR A 1 296 ? 32.744 -15.486 3.293 1.00 30.05 296 THR A C 1
ATOM 2282 O O . THR A 1 296 ? 33.742 -14.783 3.456 1.00 30.05 296 THR A O 1
ATOM 2285 N N . GLY A 1 297 ? 31.889 -15.318 2.283 1.00 32.53 297 GLY A N 1
ATOM 2286 C CA . GLY A 1 297 ? 31.901 -14.156 1.392 1.00 32.53 297 GLY A CA 1
ATOM 2287 C C . GLY A 1 297 ? 30.491 -13.697 0.958 1.00 32.53 297 GLY A C 1
ATOM 2288 O O . GLY A 1 297 ? 29.484 -14.084 1.569 1.00 32.53 297 GLY A O 1
ATOM 2289 N N . PRO A 1 298 ? 30.402 -12.740 0.013 1.00 34.94 298 PRO A N 1
ATOM 2290 C CA . PRO A 1 298 ? 29.295 -11.783 -0.041 1.00 34.94 298 PRO A CA 1
ATOM 2291 C C . PRO A 1 298 ? 27.990 -12.310 -0.655 1.00 34.94 298 PRO A C 1
ATOM 2293 O O . PRO A 1 298 ? 26.937 -11.749 -0.361 1.00 34.94 298 PRO A O 1
ATOM 2296 N N . CYS A 1 299 ? 28.008 -13.382 -1.456 1.00 33.44 299 CYS A N 1
ATOM 2297 C CA . CYS A 1 299 ? 26.782 -13.899 -2.087 1.00 33.44 299 CYS A CA 1
ATOM 2298 C C . CYS A 1 299 ? 25.874 -14.717 -1.146 1.00 33.44 299 CYS A C 1
ATOM 2300 O O . CYS A 1 299 ? 24.716 -14.946 -1.486 1.00 33.44 299 CYS A O 1
ATOM 2302 N N . ASN A 1 300 ? 26.358 -15.150 0.027 1.00 34.88 300 ASN A N 1
ATOM 2303 C CA . ASN A 1 300 ? 25.635 -16.076 0.920 1.00 34.88 300 ASN A CA 1
ATOM 2304 C C . ASN A 1 300 ? 25.528 -15.618 2.391 1.00 34.88 300 ASN A C 1
ATOM 2306 O O . ASN A 1 300 ? 25.169 -16.405 3.270 1.00 34.88 300 ASN A O 1
ATOM 2310 N N . ALA A 1 301 ? 25.796 -14.344 2.692 1.00 32.59 301 ALA A N 1
ATOM 2311 C CA . ALA A 1 301 ? 25.953 -13.829 4.061 1.00 32.59 301 ALA A CA 1
ATOM 2312 C C . ALA A 1 301 ? 24.704 -13.886 4.984 1.00 32.59 301 ALA A C 1
ATOM 2314 O O . ALA A 1 301 ? 24.762 -13.402 6.114 1.00 32.59 301 ALA A O 1
ATOM 2315 N N . LEU A 1 302 ? 23.578 -14.459 4.541 1.00 31.80 302 LEU A N 1
ATOM 2316 C CA . LEU A 1 302 ? 22.278 -14.388 5.226 1.00 31.80 302 LEU A CA 1
ATOM 2317 C C . LEU A 1 302 ? 21.587 -15.744 5.470 1.00 31.80 302 LEU A C 1
ATOM 2319 O O . LEU A 1 302 ? 20.553 -15.790 6.135 1.00 31.80 302 LEU A O 1
ATOM 2323 N N . SER A 1 303 ? 22.141 -16.866 4.997 1.00 30.05 303 SER A N 1
ATOM 2324 C CA . SER A 1 303 ? 21.573 -18.202 5.239 1.00 30.05 303 SER A CA 1
ATOM 2325 C C . SER A 1 303 ? 22.387 -19.010 6.256 1.00 30.05 303 SER A C 1
ATOM 2327 O O . SER A 1 303 ? 23.169 -19.889 5.895 1.00 30.05 303 SER A O 1
ATOM 2329 N N . ARG A 1 304 ? 22.162 -18.770 7.555 1.00 25.72 304 ARG A N 1
ATOM 2330 C CA . ARG A 1 304 ? 22.556 -19.715 8.617 1.00 25.72 304 ARG A CA 1
ATOM 2331 C C . ARG A 1 304 ? 21.373 -20.070 9.511 1.00 25.72 304 ARG A C 1
ATOM 2333 O O . ARG A 1 304 ? 20.859 -19.226 10.237 1.00 25.72 304 ARG A O 1
ATOM 2340 N N . ARG A 1 305 ? 21.012 -21.356 9.531 1.00 25.16 305 ARG A N 1
ATOM 2341 C CA . ARG A 1 305 ? 20.424 -21.985 10.720 1.00 25.16 305 ARG A CA 1
ATOM 2342 C C . ARG A 1 305 ? 21.574 -22.556 11.543 1.00 25.16 305 ARG A C 1
ATOM 2344 O O . ARG A 1 305 ? 22.323 -23.385 11.038 1.00 25.16 305 ARG A O 1
ATOM 2351 N N . HIS A 1 306 ? 21.700 -22.139 12.799 1.00 25.92 306 HIS A N 1
ATOM 2352 C CA . HIS A 1 306 ? 22.391 -22.949 13.797 1.00 25.92 306 HIS A CA 1
ATOM 2353 C C . HIS A 1 306 ? 21.356 -23.880 14.427 1.00 25.92 306 HIS A C 1
ATOM 2355 O O . HIS A 1 306 ? 20.432 -23.414 15.087 1.00 25.92 306 HIS A O 1
ATOM 2361 N N . SER A 1 307 ? 21.517 -25.181 14.219 1.00 24.98 307 SER A N 1
ATOM 2362 C CA . SER A 1 307 ? 20.803 -26.226 14.948 1.00 24.98 307 SER A CA 1
ATOM 2363 C C . SER A 1 307 ? 21.836 -27.062 15.693 1.00 24.98 307 SER A C 1
ATOM 2365 O O . SER A 1 307 ? 22.580 -27.821 15.076 1.00 24.98 307 SER A O 1
ATOM 2367 N N . PHE A 1 308 ? 21.901 -26.872 17.009 1.00 22.80 308 PHE A N 1
ATOM 2368 C CA . PHE A 1 308 ? 22.574 -27.794 17.917 1.00 22.80 308 PHE A CA 1
ATOM 2369 C C . PHE A 1 308 ? 21.590 -28.907 18.275 1.00 22.80 308 PHE A C 1
ATOM 2371 O O . PHE A 1 308 ? 20.492 -28.601 18.728 1.00 22.80 308 PHE A O 1
ATOM 2378 N N . HIS A 1 309 ? 22.003 -30.161 18.113 1.00 24.89 309 HIS A N 1
ATOM 2379 C CA . HIS A 1 309 ? 21.520 -31.271 18.928 1.00 24.89 309 HIS A CA 1
ATOM 2380 C C . HIS A 1 309 ? 22.624 -32.326 19.040 1.00 24.89 309 HIS A C 1
ATOM 2382 O O . HIS A 1 309 ? 23.053 -32.875 18.031 1.00 24.89 309 HIS A O 1
ATOM 2388 N N . ASP A 1 310 ? 23.055 -32.518 20.286 1.00 24.45 310 ASP A N 1
ATOM 2389 C CA . ASP A 1 310 ? 23.474 -33.751 20.961 1.00 24.45 310 ASP A CA 1
ATOM 2390 C C . ASP A 1 310 ? 24.553 -34.693 20.384 1.00 24.45 310 ASP A C 1
ATOM 2392 O O . ASP A 1 310 ? 24.790 -34.855 19.190 1.00 24.45 310 ASP A O 1
ATOM 2396 N N . GLU A 1 311 ? 25.248 -35.315 21.336 1.00 23.88 311 GLU A N 1
ATOM 2397 C CA . GLU A 1 311 ? 26.457 -36.124 21.183 1.00 23.88 311 GLU A CA 1
ATOM 2398 C C . GLU A 1 311 ? 26.250 -37.469 20.458 1.00 23.88 311 GLU A C 1
ATOM 2400 O O . GLU A 1 311 ? 25.220 -38.128 20.628 1.00 23.88 311 GLU A O 1
ATOM 2405 N N . PRO A 1 312 ? 27.306 -38.012 19.825 1.00 27.84 312 PRO A N 1
ATOM 2406 C CA . PRO A 1 312 ? 27.535 -39.448 19.760 1.00 27.84 312 PRO A CA 1
ATOM 2407 C C . PRO A 1 312 ? 28.384 -39.930 20.956 1.00 27.84 312 PRO A C 1
ATOM 2409 O O . PRO A 1 312 ? 29.414 -39.350 21.296 1.00 27.84 312 PRO A O 1
ATOM 2412 N N . ARG A 1 313 ? 27.962 -41.042 21.569 1.00 24.47 313 ARG A N 1
ATOM 2413 C CA . ARG A 1 313 ? 28.623 -41.685 22.723 1.00 24.47 313 ARG A CA 1
ATOM 2414 C C . ARG A 1 313 ? 30.045 -42.183 22.388 1.00 24.47 313 ARG A C 1
ATOM 2416 O O . ARG A 1 313 ? 30.276 -42.605 21.254 1.00 24.47 313 ARG A O 1
ATOM 2423 N N . PRO A 1 314 ? 30.966 -42.256 23.368 1.00 26.75 314 PRO A N 1
ATOM 2424 C CA . PRO A 1 314 ? 32.292 -42.837 23.169 1.00 26.75 314 PRO A CA 1
ATOM 2425 C C . PRO A 1 314 ? 32.257 -44.373 23.094 1.00 26.75 314 PRO A C 1
ATOM 2427 O O . PRO A 1 314 ? 31.449 -45.031 23.752 1.00 26.75 314 PRO A O 1
ATOM 2430 N N . VAL A 1 315 ? 33.191 -44.949 22.333 1.00 27.86 315 VAL A N 1
ATOM 2431 C CA . VAL A 1 315 ? 33.470 -46.395 22.316 1.00 27.86 315 VAL A CA 1
ATOM 2432 C C . VAL A 1 315 ? 34.492 -46.736 23.405 1.00 27.86 315 VAL A C 1
ATOM 2434 O O . VAL A 1 315 ? 35.480 -46.029 23.585 1.00 27.86 315 VAL A O 1
ATOM 2437 N N . ASN A 1 316 ? 34.255 -47.838 24.121 1.00 24.88 316 ASN A N 1
ATOM 2438 C CA . ASN A 1 316 ? 35.113 -48.340 25.195 1.00 24.88 316 ASN A CA 1
ATOM 2439 C C . ASN A 1 316 ? 36.564 -48.603 24.754 1.00 24.88 316 ASN A C 1
ATOM 2441 O O . ASN A 1 316 ? 36.787 -49.474 23.914 1.00 24.88 316 ASN A O 1
ATOM 2445 N N . GLN A 1 317 ? 37.531 -48.035 25.480 1.00 26.77 317 GLN A N 1
ATOM 2446 C CA . GLN A 1 317 ? 38.688 -48.790 25.978 1.00 26.77 317 GLN A CA 1
ATOM 2447 C C . GLN A 1 317 ? 38.968 -48.406 27.442 1.00 26.77 317 GLN A C 1
ATOM 2449 O O . GLN A 1 317 ? 38.929 -47.239 27.819 1.00 26.77 317 GLN A O 1
ATOM 2454 N N . ALA A 1 318 ? 39.185 -49.426 28.271 1.00 22.69 318 ALA A N 1
ATOM 2455 C CA . ALA A 1 318 ? 39.554 -49.340 29.688 1.00 22.69 318 ALA A CA 1
ATOM 2456 C C . ALA A 1 318 ? 41.099 -49.153 29.819 1.00 22.69 318 ALA A C 1
ATOM 2458 O O . ALA A 1 318 ? 41.766 -49.315 28.796 1.00 22.69 318 ALA A O 1
ATOM 2459 N N . PRO A 1 319 ? 41.711 -48.909 31.012 1.00 32.34 319 PRO A N 1
ATOM 2460 C CA . PRO A 1 319 ? 41.159 -49.214 32.338 1.00 32.34 319 PRO A CA 1
ATOM 2461 C C . PRO A 1 319 ? 41.537 -48.277 33.522 1.00 32.34 319 PRO A C 1
ATOM 2463 O O . PRO A 1 319 ? 42.167 -47.235 33.386 1.00 32.34 319 PRO A O 1
ATOM 2466 N N . THR A 1 320 ? 41.202 -48.777 34.723 1.00 23.91 320 THR A N 1
ATOM 2467 C CA . THR A 1 320 ? 41.843 -48.572 36.045 1.00 23.91 320 THR A CA 1
ATOM 2468 C C . THR A 1 320 ? 41.477 -47.386 36.971 1.00 23.91 320 THR A C 1
ATOM 2470 O O . THR A 1 320 ? 42.007 -46.290 36.871 1.00 23.91 320 THR A O 1
ATOM 2473 N N . PHE A 1 321 ? 40.740 -47.769 38.032 1.00 22.47 321 PHE A N 1
ATOM 2474 C CA . PHE A 1 321 ? 41.013 -47.542 39.471 1.00 22.47 321 PHE A CA 1
ATOM 2475 C C . PHE A 1 321 ? 40.471 -46.321 40.278 1.00 22.47 321 PHE A C 1
ATOM 2477 O O . PHE A 1 321 ? 40.784 -45.166 40.036 1.00 22.47 321 PHE A O 1
ATOM 2484 N N . ILE A 1 322 ? 39.814 -46.689 41.401 1.00 24.38 322 ILE A N 1
ATOM 2485 C CA . ILE A 1 322 ? 39.836 -46.074 42.759 1.00 24.38 322 ILE A CA 1
ATOM 2486 C C . ILE A 1 322 ? 38.850 -44.914 43.105 1.00 24.38 322 ILE A C 1
ATOM 2488 O O . ILE A 1 322 ? 39.181 -43.741 43.127 1.00 24.38 322 ILE A O 1
ATOM 2492 N N . VAL A 1 323 ? 37.635 -45.319 43.527 1.00 23.14 323 VAL A N 1
ATOM 2493 C CA . VAL A 1 323 ? 37.093 -45.221 44.919 1.00 23.14 323 VAL A CA 1
ATOM 2494 C C . VAL A 1 323 ? 36.816 -43.843 45.611 1.00 23.14 323 VAL A C 1
ATOM 2496 O O . VAL A 1 323 ? 37.714 -43.061 45.880 1.00 23.14 323 VAL A O 1
ATOM 2499 N N . ARG A 1 324 ? 35.574 -43.744 46.154 1.00 24.25 324 ARG A N 1
ATOM 2500 C CA . ARG A 1 324 ? 35.043 -42.993 47.349 1.00 24.25 324 ARG A CA 1
ATOM 2501 C C . ARG A 1 324 ? 34.479 -41.548 47.275 1.00 24.25 324 ARG A C 1
ATOM 2503 O O . ARG A 1 324 ? 35.187 -40.556 47.309 1.00 24.25 324 ARG A O 1
ATOM 2510 N N . ARG A 1 325 ? 33.147 -41.494 47.476 1.00 24.03 325 ARG A N 1
ATOM 2511 C CA . ARG A 1 325 ? 32.366 -40.733 48.498 1.00 24.03 325 ARG A CA 1
ATOM 2512 C C . ARG A 1 325 ? 33.086 -39.689 49.398 1.00 24.03 325 ARG A C 1
ATOM 2514 O O . ARG A 1 325 ? 33.854 -40.101 50.262 1.00 24.03 325 ARG A O 1
ATOM 2521 N N . ALA A 1 326 ? 32.556 -38.454 49.435 1.00 25.28 326 ALA A N 1
ATOM 2522 C CA . ALA A 1 326 ? 31.965 -37.730 50.601 1.00 25.28 326 ALA A CA 1
ATOM 2523 C C . ALA A 1 326 ? 31.418 -36.354 50.109 1.00 25.28 326 ALA A C 1
ATOM 2525 O O . ALA A 1 326 ? 31.993 -35.818 49.176 1.00 25.28 326 ALA A O 1
ATOM 2526 N N . ARG A 1 327 ? 30.259 -35.764 50.472 1.00 25.69 327 ARG A N 1
ATOM 2527 C CA . ARG A 1 327 ? 29.500 -35.455 51.719 1.00 25.69 327 ARG A CA 1
ATOM 2528 C C . ARG A 1 327 ? 29.908 -34.147 52.453 1.00 25.69 327 ARG A C 1
ATOM 2530 O O . ARG A 1 327 ? 31.002 -34.091 52.989 1.00 25.69 327 ARG A O 1
ATOM 2537 N N . ARG A 1 328 ? 28.894 -33.269 52.660 1.00 27.00 328 ARG A N 1
ATOM 2538 C CA . ARG A 1 328 ? 28.697 -32.231 53.725 1.00 27.00 328 ARG A CA 1
ATOM 2539 C C . ARG A 1 328 ? 29.366 -30.838 53.540 1.00 27.00 328 ARG A C 1
ATOM 2541 O O . ARG A 1 328 ? 30.515 -30.779 53.147 1.00 27.00 328 ARG A O 1
ATOM 2548 N N . GLN A 1 329 ? 28.578 -29.738 53.584 1.00 26.55 329 GLN A N 1
ATOM 2549 C CA . GLN A 1 329 ? 28.310 -28.773 54.709 1.00 26.55 329 GLN A CA 1
ATOM 2550 C C . GLN A 1 329 ? 29.397 -27.663 54.819 1.00 26.55 329 GLN A C 1
ATOM 2552 O O . GLN A 1 329 ? 30.527 -27.947 54.462 1.00 26.55 329 GLN A O 1
ATOM 2557 N N . THR A 1 330 ? 29.205 -26.401 55.263 1.00 26.14 330 THR A N 1
ATOM 2558 C CA . THR A 1 330 ? 28.081 -25.575 55.809 1.00 26.14 330 THR A CA 1
ATOM 2559 C C . THR A 1 330 ? 28.523 -24.088 55.913 1.00 26.14 330 THR A C 1
ATOM 2561 O O . THR A 1 330 ? 29.720 -23.874 56.029 1.00 26.14 330 THR A O 1
ATOM 2564 N N . SER A 1 331 ? 27.579 -23.122 56.058 1.00 24.48 331 SER A N 1
ATOM 2565 C CA . SER A 1 331 ? 27.685 -21.838 56.846 1.00 24.48 331 SER A CA 1
ATOM 2566 C C . SER A 1 331 ? 28.791 -20.785 56.513 1.00 24.48 331 SER A C 1
ATOM 2568 O O . SER A 1 331 ? 29.844 -21.151 56.027 1.00 24.48 331 SER A O 1
ATOM 2570 N N . SER A 1 332 ? 28.726 -19.466 56.808 1.00 24.89 332 SER A N 1
ATOM 2571 C CA . SER A 1 332 ? 27.660 -18.495 57.184 1.00 24.89 332 SER A CA 1
ATOM 2572 C C . SER A 1 332 ? 28.230 -17.058 57.394 1.00 24.89 332 SER A C 1
ATOM 2574 O O . SER A 1 332 ? 29.204 -16.970 58.126 1.00 24.89 332 SER A O 1
ATOM 2576 N N . LYS A 1 333 ? 27.540 -15.982 56.927 1.00 22.86 333 LYS A N 1
ATOM 2577 C CA . LYS A 1 333 ? 27.359 -14.605 57.532 1.00 22.86 333 LYS A CA 1
ATOM 2578 C C . LYS A 1 333 ? 28.601 -13.772 58.050 1.00 22.86 333 LYS A C 1
ATOM 2580 O O . LYS A 1 333 ? 29.691 -14.308 58.130 1.00 22.86 333 LYS A O 1
ATOM 2585 N N . PRO A 1 334 ? 28.465 -12.508 58.555 1.00 45.81 334 PRO A N 1
ATOM 2586 C CA . PRO A 1 334 ? 27.904 -11.259 57.961 1.00 45.81 334 PRO A CA 1
ATOM 2587 C C . PRO A 1 334 ? 28.701 -9.941 58.311 1.00 45.81 334 PRO A C 1
ATOM 2589 O O . PRO A 1 334 ? 29.605 -10.000 59.132 1.00 45.81 334 PRO A O 1
ATOM 2592 N N . GLN A 1 335 ? 28.288 -8.744 57.819 1.00 24.58 335 GLN A N 1
ATOM 2593 C CA . GLN A 1 335 ? 28.236 -7.393 58.497 1.00 24.58 335 GLN A CA 1
ATOM 2594 C C . GLN A 1 335 ? 27.842 -6.277 57.470 1.00 24.58 335 GLN A C 1
ATOM 2596 O O . GLN A 1 335 ? 28.219 -6.402 56.314 1.00 24.58 335 GLN A O 1
ATOM 2601 N N . ARG A 1 336 ? 26.847 -5.382 57.701 1.00 25.83 336 ARG A N 1
ATOM 2602 C CA . ARG A 1 336 ? 26.817 -4.029 58.366 1.00 25.83 336 ARG A CA 1
ATOM 2603 C C . ARG A 1 336 ? 27.716 -2.947 57.703 1.00 25.83 336 ARG A C 1
ATOM 2605 O O . ARG A 1 336 ? 28.863 -3.259 57.443 1.00 25.83 336 ARG A O 1
ATOM 2612 N N . GLY A 1 337 ? 27.320 -1.676 57.475 1.00 23.08 337 GLY A N 1
ATOM 2613 C CA . GLY A 1 337 ? 26.039 -0.940 57.638 1.00 23.08 337 GLY A CA 1
ATOM 2614 C C . GLY A 1 337 ? 26.173 0.601 57.408 1.00 23.08 337 GLY A C 1
ATOM 2615 O O . GLY A 1 337 ? 27.288 1.058 57.183 1.00 23.08 337 GLY A O 1
ATOM 2616 N N . CYS A 1 338 ? 25.055 1.352 57.568 1.00 22.05 338 CYS A N 1
ATOM 2617 C CA . CYS A 1 338 ? 24.879 2.833 57.741 1.00 22.05 338 CYS A CA 1
ATOM 2618 C C . CYS A 1 338 ? 24.709 3.729 56.479 1.00 22.05 338 CYS A C 1
ATOM 2620 O O . CYS A 1 338 ? 25.353 3.465 55.477 1.00 22.05 338 CYS A O 1
ATOM 2622 N N . LEU A 1 339 ? 23.974 4.865 56.440 1.00 22.75 339 LEU A N 1
ATOM 2623 C CA . LEU A 1 339 ? 22.831 5.485 57.174 1.00 22.75 339 LEU A CA 1
ATOM 2624 C C . LEU A 1 339 ? 22.652 6.936 56.627 1.00 22.75 339 LEU A C 1
ATOM 2626 O O . LEU A 1 339 ? 23.657 7.636 56.556 1.00 22.75 339 LEU A O 1
ATOM 2630 N N . CYS A 1 340 ? 21.435 7.419 56.312 1.00 22.05 340 CYS A N 1
ATOM 2631 C CA . CYS A 1 340 ? 21.027 8.846 56.422 1.00 22.05 340 CYS A CA 1
ATOM 2632 C C . CYS A 1 340 ? 19.506 9.043 56.185 1.00 22.05 340 CYS A C 1
ATOM 2634 O O . CYS A 1 340 ? 18.863 8.159 55.624 1.00 22.05 340 CYS A O 1
ATOM 2636 N N . ALA A 1 341 ? 18.924 10.164 56.642 1.00 22.44 341 ALA A N 1
ATOM 2637 C CA . ALA A 1 341 ? 17.466 10.428 56.715 1.00 22.44 341 ALA A CA 1
ATOM 2638 C C . ALA A 1 341 ? 17.177 11.968 56.703 1.00 22.44 341 ALA A C 1
ATOM 2640 O O . ALA A 1 341 ? 18.140 12.719 56.573 1.00 22.44 341 ALA A O 1
ATOM 2641 N N . SER A 1 342 ? 15.973 12.566 56.828 1.00 25.17 342 SER A N 1
ATOM 2642 C CA . SER A 1 342 ? 14.573 12.146 57.130 1.00 25.17 342 SER A CA 1
ATOM 2643 C C . SER A 1 342 ? 13.582 13.333 56.907 1.00 25.17 342 SER A C 1
ATOM 2645 O O . SER A 1 342 ? 14.055 14.458 56.780 1.00 25.17 342 SER A O 1
ATOM 2647 N N . LEU A 1 343 ? 12.256 13.103 57.060 1.00 24.44 343 LEU A N 1
ATOM 2648 C CA . LEU A 1 343 ? 11.141 14.082 57.286 1.00 24.44 343 LEU A CA 1
ATOM 2649 C C . LEU A 1 343 ? 10.561 14.799 56.038 1.00 24.44 343 LEU A C 1
ATOM 2651 O O . LEU A 1 343 ? 11.306 15.075 55.107 1.00 24.44 343 LEU A O 1
ATOM 2655 N N . SER A 1 344 ? 9.256 15.130 55.926 1.00 23.62 344 SER A N 1
ATOM 2656 C CA . SER A 1 344 ? 8.032 15.028 56.789 1.00 23.62 344 SER A CA 1
ATOM 2657 C C . SER A 1 344 ? 6.775 14.884 55.877 1.00 23.62 344 SER A C 1
ATOM 2659 O O . SER A 1 344 ? 6.799 15.438 54.785 1.00 23.62 344 SER A O 1
ATOM 2661 N N . GLU A 1 345 ? 5.692 14.116 56.106 1.00 24.56 345 GLU A N 1
ATOM 2662 C CA . GLU A 1 345 ? 4.642 14.108 57.168 1.00 24.56 345 GLU A CA 1
ATOM 2663 C C . GLU A 1 345 ? 3.884 15.466 57.326 1.00 24.56 345 GLU A C 1
ATOM 2665 O O . GLU A 1 345 ? 4.535 16.501 57.282 1.00 24.56 345 GLU A O 1
ATOM 2670 N N . VAL A 1 346 ? 2.539 15.608 57.460 1.00 23.59 346 VAL A N 1
ATOM 2671 C CA . VAL A 1 346 ? 1.475 14.779 58.103 1.00 23.59 346 VAL A CA 1
ATOM 2672 C C . VAL A 1 346 ? 0.016 15.117 57.602 1.00 23.59 346 VAL A C 1
ATOM 2674 O O . VAL A 1 346 ? -0.224 16.224 57.139 1.00 23.59 346 VAL A O 1
ATOM 2677 N N . TRP A 1 347 ? -0.967 14.222 57.869 1.00 22.45 347 TRP A N 1
ATOM 2678 C CA . TRP A 1 347 ? -2.467 14.359 57.941 1.00 22.45 347 TRP A CA 1
ATOM 2679 C C . TRP A 1 347 ? -3.356 14.348 56.659 1.00 22.45 347 TRP A C 1
ATOM 2681 O O . TRP A 1 347 ? -2.979 14.912 55.647 1.00 22.45 347 TRP A O 1
ATOM 2691 N N . ARG A 1 348 ? -4.633 13.874 56.666 1.00 25.84 348 ARG A N 1
ATOM 2692 C CA . ARG A 1 348 ? -5.283 12.644 57.232 1.00 25.84 348 ARG A CA 1
ATOM 2693 C C . ARG A 1 348 ? -6.788 12.529 56.823 1.00 25.84 348 ARG A C 1
ATOM 2695 O O . ARG A 1 348 ? -7.538 13.458 57.083 1.00 25.84 348 ARG A O 1
ATOM 2702 N N . GLN A 1 349 ? -7.248 11.318 56.450 1.00 27.55 349 GLN A N 1
ATOM 2703 C CA . GLN A 1 349 ? -8.664 10.822 56.458 1.00 27.55 349 GLN A CA 1
ATOM 2704 C C . GLN A 1 349 ? -9.670 11.456 55.441 1.00 27.55 349 GLN A C 1
ATOM 2706 O O . GLN A 1 349 ? -9.452 12.566 54.990 1.00 27.55 349 GLN A O 1
ATOM 2711 N N . ARG A 1 350 ? -10.784 10.812 55.014 1.00 28.25 350 ARG A N 1
ATOM 2712 C CA . ARG A 1 350 ? -11.481 9.589 55.503 1.00 28.25 350 ARG A CA 1
ATOM 2713 C C . ARG A 1 350 ? -12.334 8.870 54.417 1.00 28.25 350 ARG A C 1
ATOM 2715 O O . ARG A 1 350 ? -12.866 9.519 53.535 1.00 28.25 350 ARG A O 1
ATOM 2722 N N . LYS A 1 351 ? -12.467 7.541 54.596 1.00 25.47 351 LYS A N 1
ATOM 2723 C CA . LYS A 1 351 ? -13.423 6.501 54.097 1.00 25.47 351 LYS A CA 1
ATOM 2724 C C . LYS A 1 351 ? -14.627 6.898 53.192 1.00 25.47 351 LYS A C 1
ATOM 2726 O O . LYS A 1 351 ? -15.238 7.920 53.451 1.00 25.47 351 LYS A O 1
ATOM 2731 N N . LEU A 1 352 ? -15.069 6.142 52.165 1.00 27.30 352 LEU A N 1
ATOM 2732 C CA . LEU A 1 352 ? -15.342 4.684 51.975 1.00 27.30 352 LEU A CA 1
ATOM 2733 C C . LEU A 1 352 ? -16.737 4.209 52.482 1.00 27.30 352 LEU A C 1
ATOM 2735 O O . LEU A 1 352 ? -16.935 4.081 53.686 1.00 27.30 352 LEU A O 1
ATOM 2739 N N . HIS A 1 353 ? -17.640 3.893 51.536 1.00 26.30 353 HIS A N 1
ATOM 2740 C CA . HIS A 1 353 ? -18.822 2.993 51.585 1.00 26.30 353 HIS A CA 1
ATOM 2741 C C . HIS A 1 353 ? -19.142 2.636 50.106 1.00 26.30 353 HIS A C 1
ATOM 2743 O O . HIS A 1 353 ? -19.249 3.550 49.299 1.00 26.30 353 HIS A O 1
ATOM 2749 N N . GLN A 1 354 ? -19.035 1.397 49.597 1.00 27.72 354 GLN A N 1
ATOM 2750 C CA . GLN A 1 354 ? -19.908 0.211 49.759 1.00 27.72 354 GLN A CA 1
ATOM 2751 C C . GLN A 1 354 ? -21.419 0.484 49.622 1.00 27.72 354 GLN A C 1
ATOM 2753 O O . GLN A 1 354 ? -21.899 1.421 50.242 1.00 27.72 354 GLN A O 1
ATOM 2758 N N . GLN A 1 355 ? -22.277 -0.350 49.020 1.00 26.78 355 GLN A N 1
ATOM 2759 C CA . GLN A 1 355 ? -22.260 -1.442 48.018 1.00 26.78 355 GLN A CA 1
ATOM 2760 C C . GLN A 1 355 ? -23.722 -1.980 47.986 1.00 26.78 355 GLN A C 1
ATOM 2762 O O . GLN A 1 355 ? -24.448 -1.797 48.959 1.00 26.78 355 GLN A O 1
ATOM 2767 N N . THR A 1 356 ? -24.115 -2.719 46.939 1.00 26.56 356 THR A N 1
ATOM 2768 C CA . THR A 1 356 ? -25.329 -3.577 46.833 1.00 26.56 356 THR A CA 1
ATOM 2769 C C . THR A 1 356 ? -26.728 -2.933 46.813 1.00 26.56 356 THR A C 1
ATOM 2771 O O . THR A 1 356 ? -27.140 -2.289 47.766 1.00 26.56 356 THR A O 1
ATOM 2774 N N . TRP A 1 357 ? -27.495 -3.261 45.763 1.00 24.95 357 TRP A N 1
ATOM 2775 C CA . TRP A 1 357 ? -28.850 -3.843 45.826 1.00 24.95 357 TRP A CA 1
ATOM 2776 C C . TRP A 1 357 ? -29.046 -4.738 44.586 1.00 24.95 357 TRP A C 1
ATOM 2778 O O . TRP A 1 357 ? -28.487 -4.447 43.529 1.00 24.95 357 TRP A O 1
ATOM 2788 N N . THR A 1 358 ? -29.784 -5.841 44.724 1.00 27.84 358 THR A N 1
ATOM 2789 C CA . THR A 1 358 ? -29.993 -6.876 43.689 1.00 27.84 358 THR A CA 1
ATOM 2790 C C . THR A 1 358 ? -31.445 -6.950 43.204 1.00 27.84 358 THR A C 1
ATOM 2792 O O . THR A 1 358 ? -32.364 -6.570 43.922 1.00 27.84 358 THR A O 1
ATOM 2795 N N . ASP A 1 359 ? -31.609 -7.464 41.980 1.00 25.77 359 ASP A N 1
ATOM 2796 C CA . ASP A 1 359 ? -32.781 -8.110 41.361 1.00 25.77 359 ASP A CA 1
ATOM 2797 C C . ASP A 1 359 ? -34.200 -7.871 41.919 1.00 25.77 359 ASP A C 1
ATOM 2799 O O . ASP A 1 359 ? -34.559 -8.336 43.000 1.00 25.77 359 ASP A O 1
ATOM 2803 N N . ALA A 1 360 ? -35.093 -7.357 41.057 1.00 25.83 360 ALA A N 1
ATOM 2804 C CA . ALA A 1 360 ? -36.109 -8.180 40.368 1.00 25.83 360 ALA A CA 1
ATOM 2805 C C . ALA A 1 360 ? -37.335 -7.365 39.900 1.00 25.83 360 ALA A C 1
ATOM 2807 O O . ALA A 1 360 ? -38.019 -6.753 40.719 1.00 25.83 360 ALA A O 1
ATOM 2808 N N . ARG A 1 361 ? -37.720 -7.510 38.617 1.00 25.98 361 ARG A N 1
ATOM 2809 C CA . ARG A 1 361 ? -39.073 -7.957 38.189 1.00 25.98 361 ARG A CA 1
ATOM 2810 C C . ARG A 1 361 ? -39.229 -8.024 36.664 1.00 25.98 361 ARG A C 1
ATOM 2812 O O . ARG A 1 361 ? -38.937 -7.083 35.940 1.00 25.98 361 ARG A O 1
ATOM 2819 N N . ARG A 1 362 ? -39.800 -9.141 36.203 1.00 26.94 362 ARG A N 1
ATOM 2820 C CA . ARG A 1 362 ? -40.429 -9.291 34.880 1.00 26.94 362 ARG A CA 1
ATOM 2821 C C . ARG A 1 362 ? -41.766 -8.536 34.839 1.00 26.94 362 ARG A C 1
ATOM 2823 O O . ARG A 1 362 ? -42.494 -8.589 35.828 1.00 26.94 362 ARG A O 1
ATOM 2830 N N . SER A 1 363 ? -42.141 -8.010 33.666 1.00 25.83 363 SER A N 1
ATOM 2831 C CA . SER A 1 363 ? -43.421 -8.262 32.949 1.00 25.83 363 SER A CA 1
ATOM 2832 C C . SER A 1 363 ? -43.975 -7.043 32.187 1.00 25.83 363 SER A C 1
ATOM 2834 O O . SER A 1 363 ? -43.907 -5.923 32.670 1.00 25.83 363 SER A O 1
ATOM 2836 N N . GLY A 1 364 ? -44.592 -7.296 31.022 1.00 25.67 364 GLY A N 1
ATOM 2837 C CA . GLY A 1 364 ? -45.670 -6.443 30.490 1.00 25.67 364 GLY A CA 1
ATOM 2838 C C . GLY A 1 364 ? -45.336 -5.421 29.390 1.00 25.67 364 GLY A C 1
ATOM 2839 O O . GLY A 1 364 ? -45.188 -4.236 29.653 1.00 25.67 364 GLY A O 1
ATOM 2840 N N . LYS A 1 365 ? -45.397 -5.855 28.123 1.00 24.59 365 LYS A N 1
ATOM 2841 C CA . LYS A 1 365 ? -45.997 -5.045 27.034 1.00 24.59 365 LYS A CA 1
ATOM 2842 C C . LYS A 1 365 ? -47.539 -5.133 27.151 1.00 24.59 365 LYS A C 1
ATOM 2844 O O . LYS A 1 365 ? -48.001 -6.083 27.785 1.00 24.59 365 LYS A O 1
ATOM 2849 N N . PRO A 1 366 ? -48.348 -4.345 26.409 1.00 40.47 366 PRO A N 1
ATOM 2850 C CA . PRO A 1 366 ? -48.128 -3.017 25.809 1.00 40.47 366 PRO A CA 1
ATOM 2851 C C . PRO A 1 366 ? -49.253 -2.014 26.182 1.00 40.47 366 PRO A C 1
ATOM 2853 O O . PRO A 1 366 ? -50.305 -2.424 26.662 1.00 40.47 366 PRO A O 1
ATOM 2856 N N . GLN A 1 367 ? -49.142 -0.735 25.794 1.00 26.34 367 GLN A N 1
ATOM 2857 C CA . GLN A 1 367 ? -50.345 0.028 25.411 1.00 26.34 367 GLN A CA 1
ATOM 2858 C C . GLN A 1 367 ? -50.060 1.170 24.425 1.00 26.34 367 GLN A C 1
ATOM 2860 O O . GLN A 1 367 ? -49.092 1.913 24.559 1.00 26.34 367 GLN A O 1
ATOM 2865 N N . ARG A 1 368 ? -50.928 1.286 23.412 1.00 26.14 368 ARG A N 1
ATOM 2866 C CA . ARG A 1 368 ? -51.058 2.467 22.544 1.00 26.14 368 ARG A CA 1
ATOM 2867 C C . ARG A 1 368 ? -51.854 3.534 23.292 1.00 26.14 368 ARG A C 1
ATOM 2869 O O . ARG A 1 368 ? -52.821 3.157 23.936 1.00 26.14 368 ARG A O 1
ATOM 2876 N N . HIS A 1 369 ? -51.586 4.813 23.037 1.00 28.11 369 HIS A N 1
ATOM 2877 C CA . HIS A 1 369 ? -52.639 5.799 22.758 1.00 28.11 369 HIS A CA 1
ATOM 2878 C C . HIS A 1 369 ? -52.054 7.022 22.030 1.00 28.11 369 HIS A C 1
ATOM 2880 O O . HIS A 1 369 ? -51.080 7.613 22.483 1.00 28.11 369 HIS A O 1
ATOM 2886 N N . GLN A 1 370 ? -52.666 7.404 20.904 1.00 25.83 370 GLN A N 1
ATOM 2887 C CA . GLN A 1 370 ? -52.633 8.794 20.430 1.00 25.83 370 GLN A CA 1
ATOM 2888 C C . GLN A 1 370 ? -53.564 9.628 21.330 1.00 25.83 370 GLN A C 1
ATOM 2890 O O . GLN A 1 370 ? -54.501 9.070 21.912 1.00 25.83 370 GLN A O 1
ATOM 2895 N N . PRO A 1 371 ? -53.366 10.952 21.396 1.00 36.12 371 PRO A N 1
ATOM 2896 C CA . PRO A 1 371 ? -54.266 11.793 20.609 1.00 36.12 371 PRO A CA 1
ATOM 2897 C C . PRO A 1 371 ? -53.582 12.947 19.855 1.00 36.12 371 PRO A C 1
ATOM 2899 O O . PRO A 1 371 ? -52.370 13.136 19.864 1.00 36.12 371 PRO A O 1
ATOM 2902 N N . THR A 1 372 ? -54.425 13.657 19.117 1.00 26.58 372 THR A N 1
ATOM 2903 C CA . THR A 1 372 ? -54.161 14.612 18.040 1.00 26.58 372 THR A CA 1
ATOM 2904 C C . THR A 1 372 ? -53.985 16.082 18.465 1.00 26.58 372 THR A C 1
ATOM 2906 O O . THR A 1 372 ? -54.519 16.486 19.489 1.00 26.58 372 THR A O 1
ATOM 2909 N N . MET A 1 373 ? -53.460 16.880 17.516 1.00 25.78 373 MET A N 1
ATOM 2910 C CA . MET A 1 373 ? -53.750 18.309 17.235 1.00 25.78 373 MET A CA 1
ATOM 2911 C C . MET A 1 373 ? -52.875 19.441 17.830 1.00 25.78 373 MET A C 1
ATOM 2913 O O . MET A 1 373 ? -52.934 19.768 19.005 1.00 25.78 373 MET A O 1
ATOM 2917 N N . ALA A 1 374 ? -52.228 20.139 16.882 1.00 24.97 374 ALA A N 1
ATOM 2918 C CA . ALA A 1 374 ? -52.268 21.593 16.648 1.00 24.97 374 ALA A CA 1
ATOM 2919 C C . ALA A 1 374 ? -51.541 22.614 17.569 1.00 24.97 374 ALA A C 1
ATOM 2921 O O . ALA A 1 374 ? -52.035 23.009 18.615 1.00 24.97 374 ALA A O 1
ATOM 2922 N N . ALA A 1 375 ? -50.517 23.229 16.952 1.00 25.44 375 ALA A N 1
ATOM 2923 C CA . ALA A 1 375 ? -50.340 24.683 16.770 1.00 25.44 375 ALA A CA 1
ATOM 2924 C C . ALA A 1 375 ? -49.676 25.599 17.836 1.00 25.44 375 ALA A C 1
ATOM 2926 O O . ALA A 1 375 ? -49.803 25.454 19.044 1.00 25.44 375 ALA A O 1
ATOM 2927 N N . SER A 1 376 ? -49.060 26.651 17.269 1.00 24.31 376 SER A N 1
ATOM 2928 C CA . SER A 1 376 ? -48.746 27.991 17.811 1.00 24.31 376 SER A CA 1
ATOM 2929 C C . SER A 1 376 ? -47.589 28.203 18.810 1.00 24.31 376 SER A C 1
ATOM 2931 O O . SER A 1 376 ? -47.743 28.131 20.019 1.00 24.31 376 SER A O 1
ATOM 2933 N N . THR A 1 377 ? -46.447 28.605 18.237 1.00 26.72 377 THR A N 1
ATOM 2934 C CA . THR A 1 377 ? -45.770 29.916 18.417 1.00 26.72 377 THR A CA 1
ATOM 2935 C C . THR A 1 377 ? -45.601 30.593 19.791 1.00 26.72 377 THR A C 1
ATOM 2937 O O . THR A 1 377 ? -46.569 30.983 20.436 1.00 26.72 377 THR A O 1
ATOM 2940 N N . ASN A 1 378 ? -44.347 31.036 19.965 1.00 27.03 378 ASN A N 1
ATOM 2941 C CA . ASN A 1 378 ? -43.859 32.329 20.481 1.00 27.03 378 ASN A CA 1
ATOM 2942 C C . ASN A 1 378 ? -43.253 32.414 21.890 1.00 27.03 378 ASN A C 1
ATOM 2944 O O . ASN A 1 378 ? -43.810 31.990 22.895 1.00 27.03 378 ASN A O 1
ATOM 2948 N N . ALA A 1 379 ? -42.079 33.054 21.899 1.00 27.44 379 ALA A N 1
ATOM 2949 C CA . ALA A 1 379 ? -41.310 33.457 23.063 1.00 27.44 379 ALA A CA 1
ATOM 2950 C C . ALA A 1 379 ? -41.828 34.776 23.660 1.00 27.44 379 ALA A C 1
ATOM 2952 O O . ALA A 1 379 ? -42.427 35.600 22.964 1.00 27.44 379 ALA A O 1
ATOM 2953 N N . THR A 1 380 ? -41.536 34.988 24.943 1.00 26.91 380 THR A N 1
ATOM 2954 C CA . THR A 1 380 ? -41.999 36.145 25.722 1.00 26.91 380 THR A CA 1
ATOM 2955 C C . THR A 1 380 ? -40.913 37.221 25.864 1.00 26.91 380 THR A C 1
ATOM 2957 O O . THR A 1 380 ? -39.719 36.934 25.862 1.00 26.91 380 THR A O 1
ATOM 2960 N N . GLN A 1 381 ? -41.361 38.473 25.961 1.00 27.28 381 GLN A N 1
ATOM 2961 C CA . GLN A 1 381 ? -40.584 39.720 25.956 1.00 27.28 381 GLN A CA 1
ATOM 2962 C C . GLN A 1 381 ? -39.942 40.071 27.313 1.00 27.28 381 GLN A C 1
ATOM 2964 O O . GLN A 1 381 ? -40.381 39.561 28.338 1.00 27.28 381 GLN A O 1
ATOM 2969 N N . LEU A 1 382 ? -39.024 41.055 27.299 1.00 24.27 382 LEU A N 1
ATOM 2970 C CA . LEU A 1 382 ? -38.912 42.250 28.182 1.00 24.27 382 LEU A CA 1
ATOM 2971 C C . LEU A 1 382 ? -37.759 43.120 27.592 1.00 24.27 382 LEU A C 1
ATOM 2973 O O . LEU A 1 382 ? -36.715 42.561 27.280 1.00 24.27 382 LEU A O 1
ATOM 2977 N N . ALA A 1 383 ? -37.867 44.401 27.189 1.00 25.50 383 ALA A N 1
ATOM 2978 C CA . ALA A 1 383 ? -38.381 45.635 27.824 1.00 25.50 383 ALA A CA 1
ATOM 2979 C C . ALA A 1 383 ? -37.550 46.067 29.064 1.00 25.50 383 ALA A C 1
ATOM 2981 O O . ALA A 1 383 ? -37.238 45.211 29.879 1.00 25.50 383 ALA A O 1
ATOM 2982 N N . VAL A 1 384 ? -37.170 47.337 29.318 1.00 26.69 384 VAL A N 1
ATOM 2983 C CA . VAL A 1 384 ? -37.336 48.656 28.639 1.00 26.69 384 VAL A CA 1
ATOM 2984 C C . VAL A 1 384 ? -36.317 49.675 29.247 1.00 26.69 384 VAL A C 1
ATOM 2986 O O . VAL A 1 384 ? -35.691 49.330 30.244 1.00 26.69 384 VAL A O 1
ATOM 2989 N N . HIS A 1 385 ? -36.219 50.913 28.705 1.00 25.69 385 HIS A N 1
ATOM 2990 C CA . HIS A 1 385 ? -35.524 52.149 29.198 1.00 25.69 385 HIS A CA 1
ATOM 2991 C C . HIS A 1 385 ? -34.184 52.526 28.517 1.00 25.69 385 HIS A C 1
ATOM 2993 O O . HIS A 1 385 ? -33.435 51.646 28.120 1.00 25.69 385 HIS A O 1
ATOM 2999 N N . PHE A 1 386 ? -33.800 53.809 28.348 1.00 24.67 386 PHE A N 1
ATOM 3000 C CA . PHE A 1 386 ? -34.439 55.119 28.642 1.00 24.67 386 PHE A CA 1
ATOM 3001 C C . PHE A 1 386 ? -34.046 56.152 27.548 1.00 24.67 386 PHE A C 1
ATOM 3003 O O . PHE A 1 386 ? -33.021 56.000 26.891 1.00 24.67 386 PHE A O 1
ATOM 3010 N N . SER A 1 387 ? -34.834 57.216 27.364 1.00 25.34 387 SER A N 1
ATOM 3011 C CA . SER A 1 387 ? -34.607 58.318 26.403 1.00 25.34 387 SER A CA 1
ATOM 3012 C C . SER A 1 387 ? -33.997 59.578 27.039 1.00 25.34 387 SER A C 1
ATOM 3014 O O . SER A 1 387 ? -34.399 59.894 28.158 1.00 25.34 387 SER A O 1
ATOM 3016 N N . ASN A 1 388 ? -33.182 60.368 26.307 1.00 25.02 388 ASN A N 1
ATOM 3017 C CA . ASN A 1 388 ? -33.355 61.840 26.167 1.00 25.02 388 ASN A CA 1
ATOM 3018 C C . ASN A 1 388 ? -32.266 62.580 25.349 1.00 25.02 388 ASN A C 1
ATOM 3020 O O . ASN A 1 388 ? -31.137 62.115 25.251 1.00 25.02 388 ASN A O 1
ATOM 3024 N N . ALA A 1 389 ? -32.640 63.794 24.897 1.00 26.27 389 ALA A N 1
ATOM 3025 C CA . ALA A 1 389 ? -31.846 64.853 24.235 1.00 26.27 389 ALA A CA 1
ATOM 3026 C C . ALA A 1 389 ? -31.317 64.540 22.811 1.00 26.27 389 ALA A C 1
ATOM 3028 O O . ALA A 1 389 ? -30.980 63.407 22.502 1.00 26.27 389 ALA A O 1
ATOM 3029 N N . GLY A 1 390 ? -31.230 65.494 21.874 1.00 23.75 390 GLY A N 1
ATOM 3030 C CA . GLY A 1 390 ? -31.578 66.928 21.875 1.00 23.75 390 GLY A CA 1
ATOM 3031 C C . GLY A 1 390 ? -31.625 67.470 20.428 1.00 23.75 390 GLY A C 1
ATOM 3032 O O . GLY A 1 390 ? -31.289 66.740 19.500 1.00 23.75 390 GLY A O 1
ATOM 3033 N N . ARG A 1 391 ? -32.108 68.704 20.213 1.00 26.17 391 ARG A N 1
ATOM 3034 C CA . ARG A 1 391 ? -32.369 69.286 18.873 1.00 26.17 391 ARG A CA 1
ATOM 3035 C C . ARG A 1 391 ? -31.173 70.067 18.284 1.00 26.17 391 ARG A C 1
ATOM 3037 O O . ARG A 1 391 ? -30.199 70.307 18.985 1.00 26.17 391 ARG A O 1
ATOM 3044 N N . ASP A 1 392 ? -31.392 70.549 17.051 1.00 24.47 392 ASP A N 1
ATOM 3045 C CA . ASP A 1 392 ? -30.767 71.712 16.385 1.00 24.47 392 ASP A CA 1
ATOM 3046 C C . ASP A 1 392 ? -29.377 71.500 15.733 1.00 24.47 392 ASP A C 1
ATOM 3048 O O . ASP A 1 392 ? -28.555 70.752 16.244 1.00 24.47 392 ASP A O 1
ATOM 3052 N N . ALA A 1 393 ? -29.021 72.125 14.593 1.00 24.34 393 ALA A N 1
ATOM 3053 C CA . ALA A 1 393 ? -29.804 72.816 13.547 1.00 24.34 393 ALA A CA 1
ATOM 3054 C C . ALA A 1 393 ? -28.937 73.078 12.275 1.00 24.34 393 ALA A C 1
ATOM 3056 O O . ALA A 1 393 ? -27.730 72.858 12.284 1.00 24.34 393 ALA A O 1
ATOM 3057 N N . THR A 1 394 ? -29.558 73.648 11.226 1.00 24.94 394 THR A N 1
ATOM 3058 C CA . THR A 1 394 ? -28.965 74.484 10.138 1.00 24.94 394 THR A CA 1
ATOM 3059 C C . THR A 1 394 ? -27.910 73.920 9.157 1.00 24.94 394 THR A C 1
ATOM 3061 O O . THR A 1 394 ? -26.808 73.540 9.530 1.00 24.94 394 THR A O 1
ATOM 3064 N N . GLN A 1 395 ? -28.201 74.050 7.849 1.00 31.19 395 GLN A N 1
ATOM 3065 C CA . GLN A 1 395 ? -27.193 74.248 6.780 1.00 31.19 395 GLN A CA 1
ATOM 3066 C C . GLN A 1 395 ? -26.652 75.700 6.836 1.00 31.19 395 GLN A C 1
ATOM 3068 O O . GLN A 1 395 ? -27.386 76.553 7.348 1.00 31.19 395 GLN A O 1
ATOM 3073 N N . PRO A 1 396 ? -25.451 76.037 6.295 1.00 35.00 396 PRO A N 1
ATOM 3074 C CA . PRO A 1 396 ? -25.394 76.509 4.890 1.00 35.00 396 PRO A CA 1
ATOM 3075 C C . PRO A 1 396 ? -24.054 76.369 4.091 1.00 35.00 396 PRO A C 1
ATOM 3077 O O . PRO A 1 396 ? -22.968 76.286 4.646 1.00 35.00 396 PRO A O 1
ATOM 3080 N N . HIS A 1 397 ? -24.188 76.461 2.756 1.00 24.47 397 HIS A N 1
ATOM 3081 C CA . HIS A 1 397 ? -23.307 77.061 1.716 1.00 24.47 397 HIS A CA 1
ATOM 3082 C C . HIS A 1 397 ? -21.766 76.856 1.605 1.00 24.47 397 HIS A C 1
ATOM 3084 O O . HIS A 1 397 ? -21.000 77.315 2.441 1.00 24.47 397 HIS A O 1
ATOM 3090 N N . SER A 1 398 ? -21.350 76.514 0.362 1.00 25.12 398 SER A N 1
ATOM 3091 C CA . SER A 1 398 ? -20.130 76.956 -0.385 1.00 25.12 398 SER A CA 1
ATOM 3092 C C . SER A 1 398 ? -18.733 76.549 0.152 1.00 25.12 398 SER A C 1
ATOM 3094 O O . SER A 1 398 ? -18.517 76.484 1.348 1.00 25.12 398 SER A O 1
ATOM 3096 N N . TYR A 1 399 ? -17.710 76.243 -0.660 1.00 24.06 399 TYR A N 1
ATOM 3097 C CA . TYR A 1 399 ? -17.342 76.774 -1.984 1.00 24.06 399 TYR A CA 1
ATOM 3098 C C . TYR A 1 399 ? -16.846 75.706 -2.981 1.00 24.06 399 TYR A C 1
ATOM 3100 O O . TYR A 1 399 ? -16.108 74.791 -2.627 1.00 24.06 399 TYR A O 1
ATOM 3108 N N . LEU A 1 400 ? -17.157 75.921 -4.264 1.00 24.86 400 LEU A N 1
ATOM 3109 C CA . LEU A 1 400 ? -16.394 75.393 -5.400 1.00 24.86 400 LEU A CA 1
ATOM 3110 C C . LEU A 1 400 ? -15.146 76.258 -5.629 1.00 24.86 400 LEU A C 1
ATOM 3112 O O . LEU A 1 400 ? -15.233 77.483 -5.551 1.00 24.86 400 LEU A O 1
ATOM 3116 N N . CYS A 1 401 ? -14.029 75.646 -6.025 1.00 24.17 401 CYS A N 1
ATOM 3117 C CA . CYS A 1 401 ? -12.950 76.347 -6.720 1.00 24.17 401 CYS A CA 1
ATOM 3118 C C . CYS A 1 401 ? -12.436 75.482 -7.880 1.00 24.17 401 CYS A C 1
ATOM 3120 O O . CYS A 1 401 ? -12.427 74.254 -7.790 1.00 24.17 401 CYS A O 1
ATOM 3122 N N . ALA A 1 402 ? -12.100 76.118 -9.001 1.00 27.58 402 ALA A N 1
ATOM 3123 C CA . ALA A 1 402 ? -11.973 75.465 -10.301 1.00 27.58 402 ALA A CA 1
ATOM 3124 C C . ALA A 1 402 ? -10.517 75.228 -10.729 1.00 27.58 402 ALA A C 1
ATOM 3126 O O . ALA A 1 402 ? -9.630 76.010 -10.397 1.00 27.58 402 ALA A O 1
ATOM 3127 N N . VAL A 1 403 ? -10.310 74.229 -11.593 1.00 25.34 403 VAL A N 1
ATOM 3128 C CA . VAL A 1 403 ? -9.164 74.170 -12.514 1.00 25.34 403 VAL A CA 1
ATOM 3129 C C . VAL A 1 403 ? -9.689 73.797 -13.903 1.00 25.34 403 VAL A C 1
ATOM 3131 O O . VAL A 1 403 ? -10.409 72.812 -14.055 1.00 25.34 403 VAL A O 1
ATOM 3134 N N . GLN A 1 404 ? -9.370 74.608 -14.915 1.00 26.94 404 GLN A N 1
ATOM 3135 C CA . GLN A 1 404 ? -9.729 74.344 -16.314 1.00 26.94 404 GLN A CA 1
ATOM 3136 C C . GLN A 1 404 ? -8.789 73.308 -16.964 1.00 26.94 404 GLN A C 1
ATOM 3138 O O . GLN A 1 404 ? -7.617 73.231 -16.593 1.00 26.94 404 GLN A O 1
ATOM 3143 N N . PRO A 1 405 ? -9.255 72.555 -17.978 1.00 28.84 405 PRO A N 1
ATOM 3144 C CA . PRO A 1 405 ? -8.417 71.613 -18.711 1.00 28.84 405 PRO A CA 1
ATOM 3145 C C . PRO A 1 405 ? -7.493 72.328 -19.709 1.00 28.84 405 PRO A C 1
ATOM 3147 O O . PRO A 1 405 ? -7.936 73.162 -20.503 1.00 28.84 405 PRO A O 1
ATOM 3150 N N . GLN A 1 406 ? -6.211 71.956 -19.730 1.00 27.70 406 GLN A N 1
ATOM 3151 C CA . GLN A 1 406 ? -5.312 72.350 -20.816 1.00 27.70 406 GLN A CA 1
ATOM 3152 C C . GLN A 1 406 ? -5.647 71.586 -22.103 1.00 27.70 406 GLN A C 1
ATOM 3154 O O . GLN A 1 406 ? -5.878 70.377 -22.095 1.00 27.70 406 GLN A O 1
ATOM 3159 N N . ARG A 1 407 ? -5.646 72.307 -23.229 1.00 26.91 407 ARG A N 1
ATOM 3160 C CA . ARG A 1 407 ? -5.781 71.723 -24.567 1.00 26.91 407 ARG A CA 1
ATOM 3161 C C . ARG A 1 407 ? -4.548 70.880 -24.892 1.00 26.91 407 ARG A C 1
ATOM 3163 O O . ARG A 1 407 ? -3.447 71.424 -24.920 1.00 26.91 407 ARG A O 1
ATOM 3170 N N . LEU A 1 408 ? -4.750 69.625 -25.283 1.00 29.38 408 LEU A N 1
ATOM 3171 C CA . LEU A 1 408 ? -3.832 68.952 -26.200 1.00 29.38 408 LEU A CA 1
ATOM 3172 C C . LEU A 1 408 ? -4.392 69.057 -27.620 1.00 29.38 408 LEU A C 1
ATOM 3174 O O . LEU A 1 408 ? -5.576 68.827 -27.867 1.00 29.38 408 LEU A O 1
ATOM 3178 N N . SER A 1 409 ? -3.536 69.495 -28.538 1.00 30.02 409 SER A N 1
ATOM 3179 C CA . SER A 1 409 ? -3.835 69.663 -29.958 1.00 30.02 409 SER A CA 1
ATOM 3180 C C . SER A 1 409 ? -4.052 68.314 -30.634 1.00 30.02 409 SER A C 1
ATOM 3182 O O . SER A 1 409 ? -3.252 67.401 -30.443 1.00 30.02 409 SER A O 1
ATOM 3184 N N . GLY A 1 410 ? -5.083 68.204 -31.469 1.00 31.31 410 GLY A N 1
ATOM 3185 C CA . GLY A 1 410 ? -5.307 66.992 -32.249 1.00 31.31 410 GLY A CA 1
ATOM 3186 C C . GLY A 1 410 ? -4.327 66.835 -33.412 1.00 31.31 410 GLY A C 1
ATOM 3187 O O . GLY A 1 410 ? -3.860 67.828 -33.977 1.00 31.31 410 GLY A O 1
ATOM 3188 N N . ARG A 1 411 ? -4.113 65.580 -33.809 1.00 33.41 411 ARG A N 1
ATOM 3189 C CA . ARG A 1 411 ? -4.123 65.119 -35.205 1.00 33.41 411 ARG A CA 1
ATOM 3190 C C . ARG A 1 411 ? -4.354 63.607 -35.246 1.00 33.41 411 ARG A C 1
ATOM 3192 O O . ARG A 1 411 ? -4.049 62.914 -34.284 1.00 33.41 411 ARG A O 1
ATOM 3199 N N . ASP A 1 412 ? -4.909 63.179 -36.373 1.00 36.94 412 ASP A N 1
ATOM 3200 C CA . ASP A 1 412 ? -4.966 61.815 -36.902 1.00 36.94 412 ASP A CA 1
ATOM 3201 C C . ASP A 1 412 ? -5.667 60.744 -36.048 1.00 36.94 412 ASP A C 1
ATOM 3203 O O . ASP A 1 412 ? -5.067 60.116 -35.183 1.00 36.94 412 ASP A O 1
ATOM 3207 N N . LEU A 1 413 ? -6.937 60.473 -36.389 1.00 35.88 413 LEU A N 1
ATOM 3208 C CA . LEU A 1 413 ? -7.538 59.126 -36.387 1.00 35.88 413 LEU A CA 1
ATOM 3209 C C . LEU A 1 413 ? -8.838 59.087 -37.233 1.00 35.88 413 LEU A C 1
ATOM 3211 O O . LEU A 1 413 ? -9.868 58.550 -36.822 1.00 35.88 413 LEU A O 1
ATOM 3215 N N . ASP A 1 414 ? -8.797 59.645 -38.449 1.00 38.06 414 ASP A N 1
ATOM 3216 C CA . ASP A 1 414 ? -9.824 59.374 -39.467 1.00 38.06 414 ASP A CA 1
ATOM 3217 C C . ASP A 1 414 ? -9.618 57.951 -40.008 1.00 38.06 414 ASP A C 1
ATOM 3219 O O . ASP A 1 414 ? -8.730 57.712 -40.826 1.00 38.06 414 ASP A O 1
ATOM 3223 N N . GLY A 1 415 ? -10.402 56.978 -39.526 1.00 48.94 415 GLY A N 1
ATOM 3224 C CA . GLY A 1 415 ? -10.222 55.593 -39.979 1.00 48.94 415 GLY A CA 1
ATOM 3225 C C . GLY A 1 415 ? -10.861 54.464 -39.169 1.00 48.94 415 GLY A C 1
ATOM 3226 O O . GLY A 1 415 ? -10.300 53.373 -39.146 1.00 48.94 415 GLY A O 1
ATOM 3227 N N . MET A 1 416 ? -12.021 54.656 -38.526 1.00 43.22 416 MET A N 1
ATOM 3228 C CA . MET A 1 416 ? -12.795 53.524 -37.985 1.00 43.22 416 MET A CA 1
ATOM 3229 C C . MET A 1 416 ? -14.289 53.610 -38.337 1.00 43.22 416 MET A C 1
ATOM 3231 O O . MET A 1 416 ? -14.917 54.646 -38.105 1.00 43.22 416 MET A O 1
ATOM 3235 N N . PRO A 1 417 ? -14.904 52.531 -38.866 1.00 51.81 417 PRO A N 1
ATOM 3236 C CA . PRO A 1 417 ? -16.329 52.521 -39.173 1.00 51.81 417 PRO A CA 1
ATOM 3237 C C . PRO A 1 417 ? -17.160 52.582 -37.885 1.00 51.81 417 PRO A C 1
ATOM 3239 O O . PRO A 1 417 ? -16.842 51.927 -36.892 1.00 51.81 417 PRO A O 1
ATOM 3242 N N . ARG A 1 418 ? -18.275 53.327 -37.925 1.00 50.97 418 ARG A N 1
ATOM 3243 C CA . ARG A 1 418 ? -19.148 53.656 -36.771 1.00 50.97 418 ARG A CA 1
ATOM 3244 C C . ARG A 1 418 ? -19.577 52.464 -35.894 1.00 50.97 418 ARG A C 1
ATOM 3246 O O . ARG A 1 418 ? -19.876 52.656 -34.720 1.00 50.97 418 ARG A O 1
ATOM 3253 N N . ILE A 1 419 ? -19.573 51.248 -36.440 1.00 51.69 419 ILE A N 1
ATOM 3254 C CA . ILE A 1 419 ? -19.893 49.998 -35.731 1.00 51.69 419 ILE A CA 1
ATOM 3255 C C . ILE A 1 419 ? -18.837 49.664 -34.658 1.00 51.69 419 ILE A C 1
ATOM 3257 O O . ILE A 1 419 ? -19.197 49.221 -33.570 1.00 51.69 419 ILE A O 1
ATOM 3261 N N . ALA A 1 420 ? -17.549 49.926 -34.913 1.00 49.66 420 ALA A N 1
ATOM 3262 C CA . ALA A 1 420 ? -16.476 49.665 -33.948 1.00 49.66 420 ALA A CA 1
ATOM 3263 C C . ALA A 1 420 ? -16.572 50.593 -32.725 1.00 49.66 420 ALA A C 1
ATOM 3265 O O . ALA A 1 420 ? -16.484 50.133 -31.589 1.00 49.66 420 ALA A O 1
ATOM 3266 N N . ALA A 1 421 ? -16.847 51.883 -32.949 1.00 47.50 421 ALA A N 1
ATOM 3267 C CA . ALA A 1 421 ? -17.074 52.847 -31.874 1.00 47.50 421 ALA A CA 1
ATOM 3268 C C . ALA A 1 421 ? -18.313 52.493 -31.030 1.00 47.50 421 ALA A C 1
ATOM 3270 O O . ALA A 1 421 ? -18.266 52.592 -29.806 1.00 47.50 421 ALA A O 1
ATOM 3271 N N . ALA A 1 422 ? -19.395 52.019 -31.661 1.00 50.81 422 ALA A N 1
ATOM 3272 C CA . ALA A 1 422 ? -20.589 51.555 -30.954 1.00 50.81 422 ALA A CA 1
ATOM 3273 C C . ALA A 1 422 ? -20.322 50.295 -30.109 1.00 50.81 422 ALA A C 1
ATOM 3275 O O . ALA A 1 422 ? -20.757 50.231 -28.963 1.00 50.81 422 ALA A O 1
ATOM 3276 N N . LEU A 1 423 ? -19.567 49.320 -30.629 1.00 54.22 423 LEU A N 1
ATOM 3277 C CA . LEU A 1 423 ? -19.176 48.126 -29.870 1.00 54.22 423 LEU A CA 1
ATOM 3278 C C . LEU A 1 423 ? -18.259 48.464 -28.691 1.00 54.22 423 LEU A C 1
ATOM 3280 O O . LEU A 1 423 ? -18.481 47.956 -27.596 1.00 54.22 423 LEU A O 1
ATOM 3284 N N . ILE A 1 424 ? -17.282 49.357 -28.874 1.00 56.03 424 ILE A N 1
ATOM 3285 C CA . ILE A 1 424 ? -16.419 49.830 -27.782 1.00 56.03 424 ILE A CA 1
ATOM 3286 C C . ILE A 1 424 ? -17.246 50.591 -26.738 1.00 56.03 424 ILE A C 1
ATOM 3288 O O . ILE A 1 424 ? -17.072 50.346 -25.549 1.00 56.03 424 ILE A O 1
ATOM 3292 N N . ALA A 1 425 ? -18.194 51.440 -27.147 1.00 52.38 425 ALA A N 1
ATOM 3293 C CA . ALA A 1 425 ? -19.097 52.126 -26.222 1.00 52.38 425 ALA A CA 1
ATOM 3294 C C . ALA A 1 425 ? -20.013 51.154 -25.457 1.00 52.38 425 ALA A C 1
ATOM 3296 O O . ALA A 1 425 ? -20.208 51.331 -24.262 1.00 52.38 425 ALA A O 1
ATOM 3297 N N . ILE A 1 426 ? -20.526 50.097 -26.096 1.00 61.44 426 ILE A N 1
ATOM 3298 C CA . ILE A 1 426 ? -21.328 49.058 -25.428 1.00 61.44 426 ILE A CA 1
ATOM 3299 C C . ILE A 1 426 ? -20.469 48.245 -24.455 1.00 61.44 426 ILE A C 1
ATOM 3301 O O . ILE A 1 426 ? -20.887 48.033 -23.321 1.00 61.44 426 ILE A O 1
ATOM 3305 N N . VAL A 1 427 ? -19.262 47.828 -24.850 1.00 59.09 427 VAL A N 1
ATOM 3306 C CA . VAL A 1 427 ? -18.332 47.107 -23.965 1.00 59.09 427 VAL A CA 1
ATOM 3307 C C . VAL A 1 427 ? -17.915 47.982 -22.785 1.00 59.09 427 VAL A C 1
ATOM 3309 O O . VAL A 1 427 ? -17.914 47.489 -21.662 1.00 59.09 427 VAL A O 1
ATOM 3312 N N . LEU A 1 428 ? -17.644 49.273 -23.005 1.00 51.47 428 LEU A N 1
ATOM 3313 C CA . LEU A 1 428 ? -17.361 50.236 -21.940 1.00 51.47 428 LEU A CA 1
ATOM 3314 C C . LEU A 1 428 ? -18.583 50.492 -21.054 1.00 51.47 428 LEU A C 1
ATOM 3316 O O . LEU A 1 428 ? -18.429 50.524 -19.845 1.00 51.47 428 LEU A O 1
ATOM 3320 N N . CYS A 1 429 ? -19.800 50.614 -21.585 1.00 44.03 429 CYS A N 1
ATOM 3321 C CA . CYS A 1 429 ? -21.001 50.757 -20.754 1.00 44.03 429 CYS A CA 1
ATOM 3322 C C . CYS A 1 429 ? -21.324 49.482 -19.961 1.00 44.03 429 CYS A C 1
ATOM 3324 O O . CYS A 1 429 ? -21.795 49.581 -18.831 1.00 44.03 429 CYS A O 1
ATOM 3326 N N . LEU A 1 430 ? -21.062 48.293 -20.512 1.00 47.84 430 LEU A N 1
ATOM 3327 C CA . LEU A 1 430 ? -21.225 47.019 -19.808 1.00 47.84 430 LEU A CA 1
ATOM 3328 C C . LEU A 1 430 ? -20.160 46.832 -18.726 1.00 47.84 430 LEU A C 1
ATOM 3330 O O . LEU A 1 430 ? -20.506 46.421 -17.621 1.00 47.84 430 LEU A O 1
ATOM 3334 N N . SER A 1 431 ? -18.897 47.174 -18.995 1.00 47.59 431 SER A N 1
ATOM 3335 C CA . SER A 1 431 ? -17.848 47.129 -17.975 1.00 47.59 431 SER A CA 1
ATOM 3336 C C . SER A 1 431 ? -18.019 48.232 -16.933 1.00 47.59 431 SER A C 1
ATOM 3338 O O . SER A 1 431 ? -17.849 47.945 -15.760 1.00 47.59 431 SER A O 1
ATOM 3340 N N . PHE A 1 432 ? -18.479 49.434 -17.291 1.00 44.53 432 PHE A N 1
ATOM 3341 C CA . PHE A 1 432 ? -18.778 50.504 -16.329 1.00 44.53 432 PHE A CA 1
ATOM 3342 C C . PHE A 1 432 ? -20.018 50.187 -15.475 1.00 44.53 432 PHE A C 1
ATOM 3344 O O . PHE A 1 432 ? -20.000 50.460 -14.282 1.00 44.53 432 PHE A O 1
ATOM 3351 N N . ASN A 1 433 ? -21.058 49.534 -16.017 1.00 41.78 433 ASN A N 1
ATOM 3352 C CA . ASN A 1 433 ? -22.170 49.007 -15.207 1.00 41.78 433 ASN A CA 1
ATOM 3353 C C . ASN A 1 433 ? -21.756 47.814 -14.333 1.00 41.78 433 ASN A C 1
ATOM 3355 O O . ASN A 1 433 ? -22.273 47.678 -13.227 1.00 41.78 433 ASN A O 1
ATOM 3359 N N . ALA A 1 434 ? -20.837 46.959 -14.794 1.00 45.50 434 ALA A N 1
ATOM 3360 C CA . ALA A 1 434 ? -20.262 45.905 -13.960 1.00 45.50 434 ALA A CA 1
ATOM 3361 C C . ALA A 1 434 ? -19.427 46.510 -12.821 1.00 45.50 434 ALA A C 1
ATOM 3363 O O . ALA A 1 434 ? -19.644 46.164 -11.668 1.00 45.50 434 ALA A O 1
ATOM 3364 N N . THR A 1 435 ? -18.568 47.490 -13.118 1.00 42.31 435 THR A N 1
ATOM 3365 C CA . THR A 1 435 ? -17.777 48.214 -12.117 1.00 42.31 435 THR A CA 1
ATOM 3366 C C . THR A 1 435 ? -18.660 49.013 -11.163 1.00 42.31 435 THR A C 1
ATOM 3368 O O . THR A 1 435 ? -18.365 49.024 -9.981 1.00 42.31 435 THR A O 1
ATOM 3371 N N . ILE A 1 436 ? -19.758 49.635 -11.611 1.00 40.34 436 ILE A N 1
ATOM 3372 C CA . ILE A 1 436 ? -20.708 50.324 -10.719 1.00 40.34 436 ILE A CA 1
ATOM 3373 C C . ILE A 1 436 ? -21.532 49.336 -9.883 1.00 40.34 436 ILE A C 1
ATOM 3375 O O . ILE A 1 436 ? -21.849 49.668 -8.747 1.00 40.34 436 ILE A O 1
ATOM 3379 N N . ARG A 1 437 ? -21.839 48.124 -10.371 1.00 36.94 437 ARG A N 1
ATOM 3380 C CA . ARG A 1 437 ? -22.392 47.060 -9.511 1.00 36.94 437 ARG A CA 1
ATOM 3381 C C . ARG A 1 437 ? -21.382 46.605 -8.465 1.00 36.94 437 ARG A C 1
ATOM 3383 O O . ARG A 1 437 ? -21.719 46.642 -7.290 1.00 36.94 437 ARG A O 1
ATOM 3390 N N . ASP A 1 438 ? -20.151 46.295 -8.867 1.00 37.38 438 ASP A N 1
ATOM 3391 C CA . ASP A 1 438 ? -19.075 45.935 -7.937 1.00 37.38 438 ASP A CA 1
ATOM 3392 C C . ASP A 1 438 ? -18.838 47.053 -6.896 1.00 37.38 438 ASP A C 1
ATOM 3394 O O . ASP A 1 438 ? -18.679 46.760 -5.715 1.00 37.38 438 ASP A O 1
ATOM 3398 N N . LEU A 1 439 ? -18.886 48.335 -7.295 1.00 36.50 439 LEU A N 1
ATOM 3399 C CA . LEU A 1 439 ? -18.722 49.482 -6.388 1.00 36.50 439 LEU A CA 1
ATOM 3400 C C . LEU A 1 439 ? -19.951 49.746 -5.500 1.00 36.50 439 LEU A C 1
ATOM 3402 O O . LEU A 1 439 ? -19.796 50.248 -4.392 1.00 36.50 439 LEU A O 1
ATOM 3406 N N . ALA A 1 440 ? -21.165 49.448 -5.971 1.00 34.06 440 ALA A N 1
ATOM 3407 C CA . ALA A 1 440 ? -22.388 49.582 -5.178 1.00 34.06 440 ALA A CA 1
ATOM 3408 C C . ALA A 1 440 ? -22.515 48.451 -4.144 1.00 34.06 440 ALA A C 1
ATOM 3410 O O . ALA A 1 440 ? -22.910 48.710 -3.005 1.00 34.06 440 ALA A O 1
ATOM 3411 N N . ASP A 1 441 ? -22.112 47.231 -4.507 1.00 37.00 441 ASP A N 1
ATOM 3412 C CA . ASP A 1 441 ? -22.038 46.089 -3.594 1.00 37.00 441 ASP A CA 1
ATOM 3413 C C . ASP A 1 441 ? -20.922 46.280 -2.540 1.00 37.00 441 ASP A C 1
ATOM 3415 O O . ASP A 1 441 ? -21.144 45.969 -1.367 1.00 37.00 441 ASP A O 1
ATOM 3419 N N . ASP A 1 442 ? -19.770 46.878 -2.894 1.00 35.03 442 ASP A N 1
ATOM 3420 C CA . ASP A 1 442 ? -18.700 47.243 -1.934 1.00 35.03 442 ASP A CA 1
ATOM 3421 C C . ASP A 1 442 ? -19.118 48.371 -0.949 1.00 35.03 442 ASP A C 1
ATOM 3423 O O . ASP A 1 442 ? -18.462 48.553 0.078 1.00 35.03 442 ASP A O 1
ATOM 3427 N N . VAL A 1 443 ? -20.201 49.121 -1.215 1.00 35.19 443 VAL A N 1
ATOM 3428 C CA . VAL A 1 443 ? -20.683 50.232 -0.356 1.00 35.19 443 VAL A CA 1
ATOM 3429 C C . VAL A 1 443 ? -21.892 49.853 0.517 1.00 35.19 443 VAL A C 1
ATOM 3431 O O . VAL A 1 443 ? -22.081 50.454 1.575 1.00 35.19 443 VAL A O 1
ATOM 3434 N N . LEU A 1 444 ? -22.700 48.857 0.133 1.00 32.47 444 LEU A N 1
ATOM 3435 C CA . LEU A 1 444 ? -23.958 48.527 0.832 1.00 32.47 444 LEU A CA 1
ATOM 3436 C C . LEU A 1 444 ? -23.889 47.373 1.848 1.00 32.47 444 LEU A C 1
ATOM 3438 O O . LEU A 1 444 ? -24.859 47.168 2.575 1.00 32.47 444 LEU A O 1
ATOM 3442 N N . PHE A 1 445 ? -22.760 46.665 1.970 1.00 34.81 445 PHE A N 1
ATOM 3443 C CA . PHE A 1 445 ? -22.578 45.587 2.960 1.00 34.81 445 PHE A CA 1
ATOM 3444 C C . PHE A 1 445 ? -21.404 45.823 3.920 1.00 34.81 445 PHE A C 1
ATOM 3446 O O . PHE A 1 445 ? -20.590 44.935 4.182 1.00 34.81 445 PHE A O 1
ATOM 3453 N N . TYR A 1 446 ? -21.352 47.020 4.507 1.00 34.88 446 TYR A N 1
ATOM 3454 C CA . TYR A 1 446 ? -20.450 47.332 5.617 1.00 34.88 446 TYR A CA 1
ATOM 3455 C C . TYR A 1 446 ? -21.070 46.969 6.980 1.00 34.88 446 TYR A C 1
ATOM 3457 O O . TYR A 1 446 ? -21.341 47.835 7.808 1.00 34.88 446 TYR A O 1
ATOM 3465 N N . ASP A 1 447 ? -21.256 45.670 7.237 1.00 34.12 447 ASP A N 1
ATOM 3466 C CA . ASP A 1 447 ? -21.313 45.151 8.611 1.00 34.12 447 ASP A CA 1
ATOM 3467 C C . ASP A 1 447 ? -20.201 44.113 8.804 1.00 34.12 447 ASP A C 1
ATOM 3469 O O . ASP A 1 447 ? -20.298 42.946 8.417 1.00 34.12 447 ASP A O 1
ATOM 3473 N N . GLY A 1 448 ? -19.076 44.586 9.342 1.00 37.16 448 GLY A N 1
ATOM 3474 C CA . GLY A 1 448 ? -17.815 43.852 9.464 1.00 37.16 448 GLY A CA 1
ATOM 3475 C C . GLY A 1 448 ? -17.807 42.789 10.564 1.00 37.16 448 GLY A C 1
ATOM 3476 O O . GLY A 1 448 ? -16.818 42.684 11.289 1.00 37.16 448 GLY A O 1
ATOM 3477 N N . ARG A 1 449 ? -18.899 42.033 10.732 1.00 34.31 449 ARG A N 1
ATOM 3478 C CA . ARG A 1 449 ? -19.040 40.962 11.731 1.00 34.31 449 ARG A CA 1
ATOM 3479 C C . ARG A 1 449 ? -19.806 39.757 11.182 1.00 34.31 449 ARG A C 1
ATOM 3481 O O . ARG A 1 449 ? -20.978 39.545 11.476 1.00 34.31 449 ARG A O 1
ATOM 3488 N N . VAL A 1 450 ? -19.086 38.874 10.488 1.00 39.47 450 VAL A N 1
ATOM 3489 C CA . VAL A 1 450 ? -19.428 37.440 10.555 1.00 39.47 450 VAL A CA 1
ATOM 3490 C C . VAL A 1 450 ? -19.283 37.027 12.034 1.00 39.47 450 VAL A C 1
ATOM 3492 O O . VAL A 1 450 ? -18.314 37.460 12.659 1.00 39.47 450 VAL A O 1
ATOM 3495 N N . PRO A 1 451 ? -20.187 36.222 12.629 1.00 41.62 451 PRO A N 1
ATOM 3496 C CA . PRO A 1 451 ? -20.194 35.938 14.077 1.00 41.62 451 PRO A CA 1
ATOM 3497 C C . PRO A 1 451 ? -18.996 35.125 14.620 1.00 41.62 451 PRO A C 1
ATOM 3499 O O . PRO A 1 451 ? -19.033 34.653 15.753 1.00 41.62 451 PRO A O 1
ATOM 3502 N N . ILE A 1 452 ? -17.924 34.971 13.840 1.00 51.75 452 ILE A N 1
ATOM 3503 C CA . ILE A 1 452 ? -16.689 34.271 14.193 1.00 51.75 452 ILE A CA 1
ATOM 3504 C C . ILE A 1 452 ? -15.539 35.256 13.942 1.00 51.75 452 ILE A C 1
ATOM 3506 O O . ILE A 1 452 ? -15.329 35.678 12.806 1.00 51.75 452 ILE A O 1
ATOM 3510 N N . GLY A 1 453 ? -14.834 35.661 15.004 1.00 56.12 453 GLY A N 1
ATOM 3511 C CA . GLY A 1 453 ? -13.860 36.765 15.001 1.00 56.12 453 GLY A CA 1
ATOM 3512 C C . GLY A 1 453 ? -12.552 36.466 14.262 1.00 56.12 453 GLY A C 1
ATOM 3513 O O . GLY A 1 453 ? -11.503 36.347 14.890 1.00 56.12 453 GLY A O 1
ATOM 3514 N N . ILE A 1 454 ? -12.615 36.338 12.937 1.00 69.88 454 ILE A N 1
ATOM 3515 C CA . ILE A 1 454 ? -11.489 35.980 12.068 1.00 69.88 454 ILE A CA 1
ATOM 3516 C C . ILE A 1 454 ? -11.000 37.204 11.296 1.00 69.88 454 ILE A C 1
ATOM 3518 O O . ILE A 1 454 ? -11.723 37.787 10.490 1.00 69.88 454 ILE A O 1
ATOM 3522 N N . ASP A 1 455 ? -9.732 37.542 11.509 1.00 80.50 455 ASP A N 1
ATOM 3523 C CA . ASP A 1 455 ? -9.008 38.559 10.752 1.00 80.50 455 ASP A CA 1
ATOM 3524 C C . ASP A 1 455 ? -8.586 38.008 9.375 1.00 80.50 455 ASP A C 1
ATOM 3526 O O . ASP A 1 455 ? -7.735 37.120 9.259 1.00 80.50 455 ASP A O 1
ATOM 3530 N N . ILE A 1 456 ? -9.197 38.543 8.316 1.00 80.69 456 ILE A N 1
ATOM 3531 C CA . ILE A 1 456 ? -8.981 38.122 6.925 1.00 80.69 456 ILE A CA 1
ATOM 3532 C C . ILE A 1 456 ? -7.611 38.542 6.380 1.00 80.69 456 ILE A C 1
ATOM 3534 O O . ILE A 1 456 ? -7.043 37.821 5.546 1.00 80.69 456 ILE A O 1
ATOM 3538 N N . ASP A 1 457 ? -7.046 39.651 6.856 1.00 77.38 457 ASP A N 1
ATOM 3539 C CA . ASP A 1 457 ? -5.706 40.079 6.457 1.00 77.38 457 ASP A CA 1
ATOM 3540 C C . ASP A 1 457 ? -4.657 39.154 7.082 1.00 77.38 457 ASP A C 1
ATOM 3542 O O . ASP A 1 457 ? -3.759 38.681 6.377 1.00 77.38 457 ASP A O 1
ATOM 3546 N N . ASN A 1 458 ? -4.836 38.773 8.351 1.00 86.62 458 ASN A N 1
ATOM 3547 C CA . ASN A 1 458 ? -4.001 37.772 9.019 1.00 86.62 458 ASN A CA 1
ATOM 3548 C C . ASN A 1 458 ? -4.103 36.378 8.365 1.00 86.62 458 ASN A C 1
ATOM 3550 O O . ASN A 1 458 ? -3.083 35.730 8.110 1.00 86.62 458 ASN A O 1
ATOM 3554 N N . VAL A 1 459 ? -5.309 35.921 8.004 1.00 89.81 459 VAL A N 1
ATOM 3555 C CA . VAL A 1 459 ? -5.496 34.670 7.237 1.00 89.81 459 VAL A CA 1
ATOM 3556 C C . VAL A 1 459 ? -4.745 34.727 5.903 1.00 89.81 459 VAL A C 1
ATOM 3558 O O . VAL A 1 459 ? -3.986 33.815 5.560 1.00 89.81 459 VAL A O 1
ATOM 3561 N N . THR A 1 460 ? -4.894 35.826 5.162 1.00 88.50 460 THR A N 1
ATOM 3562 C CA . THR A 1 460 ? -4.236 36.014 3.862 1.00 88.50 460 THR A CA 1
ATOM 3563 C C . THR A 1 460 ? -2.711 36.080 4.001 1.00 88.50 460 THR A C 1
ATOM 3565 O O . THR A 1 460 ? -1.986 35.519 3.170 1.00 88.50 460 THR A O 1
ATOM 3568 N N . ALA A 1 461 ? -2.199 36.734 5.045 1.00 88.06 461 ALA A N 1
ATOM 3569 C CA . ALA A 1 461 ? -0.776 36.787 5.367 1.00 88.06 461 ALA A CA 1
ATOM 3570 C C . ALA A 1 461 ? -0.226 35.401 5.739 1.00 88.06 461 ALA A C 1
ATOM 3572 O O . ALA A 1 461 ? 0.827 35.006 5.235 1.00 88.06 461 ALA A O 1
ATOM 3573 N N . THR A 1 462 ? -0.971 34.625 6.527 1.00 91.69 462 THR A N 1
ATOM 3574 C CA . THR A 1 462 ? -0.599 33.266 6.943 1.00 91.69 462 THR A CA 1
ATOM 3575 C C . THR A 1 462 ? -0.561 32.298 5.756 1.00 91.69 462 THR A C 1
ATOM 3577 O O . THR A 1 462 ? 0.425 31.586 5.571 1.00 91.69 462 THR A O 1
ATOM 3580 N N . ALA A 1 463 ? -1.557 32.326 4.865 1.00 92.88 463 ALA A N 1
ATOM 3581 C CA . ALA A 1 463 ? -1.546 31.522 3.639 1.00 92.88 463 ALA A CA 1
ATOM 3582 C C . ALA A 1 463 ? -0.381 31.901 2.700 1.00 92.88 463 ALA A C 1
ATOM 3584 O O . ALA A 1 463 ? 0.239 31.041 2.065 1.00 92.88 463 ALA A O 1
ATOM 3585 N N . LYS A 1 464 ? -0.030 33.195 2.628 1.00 91.44 464 LYS A N 1
ATOM 3586 C CA . LYS A 1 464 ? 1.185 33.665 1.935 1.00 91.44 464 LYS A CA 1
ATOM 3587 C C . LYS A 1 464 ? 2.464 33.181 2.624 1.00 91.44 464 LYS A C 1
ATOM 3589 O O . LYS A 1 464 ? 3.423 32.887 1.914 1.00 91.44 464 LYS A O 1
ATOM 3594 N N . HIS A 1 465 ? 2.487 33.085 3.953 1.00 92.50 465 HIS A N 1
ATOM 3595 C CA . HIS A 1 465 ? 3.616 32.553 4.714 1.00 92.50 465 HIS A CA 1
ATOM 3596 C C . HIS A 1 465 ? 3.808 31.051 4.461 1.00 92.50 465 HIS A C 1
ATOM 3598 O O . HIS A 1 465 ? 4.907 30.666 4.077 1.00 92.50 465 HIS A O 1
ATOM 3604 N N . PHE A 1 466 ? 2.762 30.218 4.552 1.00 92.38 466 PHE A N 1
ATOM 3605 C CA . PHE A 1 466 ? 2.861 28.771 4.270 1.00 92.38 466 PHE A CA 1
ATOM 3606 C C . PHE A 1 466 ? 3.389 28.482 2.859 1.00 92.38 466 PHE A C 1
ATOM 3608 O O . PHE A 1 466 ? 4.212 27.591 2.677 1.00 92.38 466 PHE A O 1
ATOM 3615 N N . ALA A 1 467 ? 2.980 29.281 1.868 1.00 89.25 467 ALA A N 1
ATOM 3616 C CA . ALA A 1 467 ? 3.486 29.183 0.498 1.00 89.25 467 ALA A CA 1
ATOM 3617 C C . ALA A 1 467 ? 4.966 29.595 0.331 1.00 89.25 467 ALA A C 1
ATOM 3619 O O . ALA A 1 467 ? 5.549 29.306 -0.709 1.00 89.25 467 ALA A O 1
ATOM 3620 N N . LYS A 1 468 ? 5.563 30.283 1.315 1.00 90.25 468 LYS A N 1
ATOM 3621 C CA . LYS A 1 468 ? 7.002 30.606 1.372 1.00 90.25 468 LYS A CA 1
ATOM 3622 C C . LYS A 1 468 ? 7.788 29.617 2.237 1.00 90.25 468 LYS A C 1
ATOM 3624 O O . LYS A 1 468 ? 8.950 29.366 1.951 1.00 90.25 468 LYS A O 1
ATOM 3629 N N . THR A 1 469 ? 7.173 29.072 3.285 1.00 88.94 469 THR A N 1
ATOM 3630 C CA . THR A 1 469 ? 7.770 28.095 4.208 1.00 88.94 469 THR A CA 1
ATOM 3631 C C . THR A 1 469 ? 7.194 26.703 3.950 1.00 88.94 469 THR A C 1
ATOM 3633 O O . THR A 1 469 ? 6.539 26.112 4.809 1.00 88.94 469 THR A O 1
ATOM 3636 N N . THR A 1 470 ? 7.395 26.197 2.731 1.00 86.06 470 THR A N 1
ATOM 3637 C CA . THR A 1 470 ? 6.969 24.849 2.317 1.00 86.06 470 THR A CA 1
ATOM 3638 C C . THR A 1 470 ? 7.589 23.770 3.198 1.00 86.06 470 THR A C 1
ATOM 3640 O O . THR A 1 470 ? 8.729 23.921 3.630 1.00 86.06 470 THR A O 1
ATOM 3643 N N . VAL A 1 471 ? 6.872 22.664 3.396 1.00 91.56 471 VAL A N 1
ATOM 3644 C CA . VAL A 1 471 ? 7.403 21.458 4.050 1.00 91.56 471 VAL A CA 1
ATOM 3645 C C . VAL A 1 471 ? 8.534 20.877 3.193 1.00 91.56 471 VAL A C 1
ATOM 3647 O O . VAL A 1 471 ? 8.381 20.774 1.977 1.00 91.56 471 VAL A O 1
ATOM 3650 N N . GLN A 1 472 ? 9.659 20.525 3.812 1.00 89.00 472 GLN A N 1
ATOM 3651 C CA . GLN A 1 472 ? 10.863 19.993 3.162 1.00 89.00 472 GLN A CA 1
ATOM 3652 C C . GLN A 1 472 ? 11.477 18.887 4.040 1.00 89.00 472 GLN A C 1
ATOM 3654 O O . GLN A 1 472 ? 11.208 18.884 5.247 1.00 89.00 472 GLN A O 1
ATOM 3659 N N . PRO A 1 473 ? 12.281 17.967 3.476 1.00 90.12 473 PRO A N 1
ATOM 3660 C CA . PRO A 1 473 ? 12.967 16.948 4.262 1.00 90.12 473 PRO A CA 1
ATOM 3661 C C . PRO A 1 473 ? 14.018 17.569 5.213 1.00 90.12 473 PRO A C 1
ATOM 3663 O O . PRO A 1 473 ? 14.577 18.625 4.897 1.00 90.12 473 PRO A O 1
ATOM 3666 N N . PRO A 1 474 ? 14.330 16.928 6.357 1.00 94.12 474 PRO A N 1
ATOM 3667 C CA . PRO A 1 474 ? 13.760 15.664 6.826 1.00 94.12 474 PRO A CA 1
ATOM 3668 C C . PRO A 1 474 ? 12.306 15.828 7.296 1.00 94.12 474 PRO A C 1
ATOM 3670 O O . PRO A 1 474 ? 11.980 16.710 8.097 1.00 94.12 474 PRO A O 1
ATOM 3673 N N . TYR A 1 475 ? 11.421 14.975 6.786 1.00 95.81 475 TYR A N 1
ATOM 3674 C CA . TYR A 1 475 ? 9.989 14.993 7.070 1.00 95.81 475 TYR A CA 1
ATOM 3675 C C . TYR A 1 475 ? 9.647 14.506 8.479 1.00 95.81 475 TYR A C 1
ATOM 3677 O O . TYR A 1 475 ? 8.609 14.915 9.005 1.00 95.81 475 TYR A O 1
ATOM 3685 N N . LYS A 1 476 ? 10.500 13.691 9.119 1.00 93.94 476 LYS A N 1
ATOM 3686 C CA . LYS A 1 476 ? 10.243 13.121 10.463 1.00 93.94 476 LYS A CA 1
ATOM 3687 C C . LYS A 1 476 ? 9.893 14.153 11.541 1.00 93.94 476 LYS A C 1
ATOM 3689 O O . LYS A 1 476 ? 9.125 13.837 12.442 1.00 93.94 476 LYS A O 1
ATOM 3694 N N . ASP A 1 477 ? 10.403 15.378 11.422 1.00 93.69 477 ASP A N 1
ATOM 3695 C CA . ASP A 1 477 ? 10.217 16.451 12.407 1.00 93.69 477 ASP A CA 1
ATOM 3696 C C . ASP A 1 477 ? 9.094 17.439 11.998 1.00 93.69 477 ASP A C 1
ATOM 3698 O O . ASP A 1 477 ? 8.862 18.449 12.663 1.00 93.69 477 ASP A O 1
ATOM 3702 N N . GLN A 1 478 ? 8.397 17.170 10.883 1.00 96.31 478 GLN A N 1
ATOM 3703 C CA . GLN A 1 478 ? 7.402 18.067 10.273 1.00 96.31 478 GLN A CA 1
ATOM 3704 C C . GLN A 1 478 ? 5.945 17.680 10.573 1.00 96.31 478 GLN A C 1
ATOM 3706 O O . GLN A 1 478 ? 5.043 18.466 10.282 1.00 96.31 478 GLN A O 1
ATOM 3711 N N . PHE A 1 479 ? 5.681 16.500 11.142 1.00 97.50 479 PHE A N 1
ATOM 3712 C CA . PHE A 1 479 ? 4.323 15.952 11.287 1.00 97.50 479 PHE A CA 1
ATOM 3713 C C . PHE A 1 479 ? 3.418 16.861 12.132 1.00 97.50 479 PHE A C 1
ATOM 3715 O O . PHE A 1 479 ? 2.293 17.161 11.713 1.00 97.50 479 PHE A O 1
ATOM 3722 N N . TRP A 1 480 ? 3.933 17.385 13.252 1.00 96.31 480 TRP A N 1
ATOM 3723 C CA . TRP A 1 480 ? 3.242 18.404 14.055 1.00 96.31 480 TRP A CA 1
ATOM 3724 C C . TRP A 1 480 ? 2.945 19.680 13.257 1.00 96.31 480 TRP A C 1
ATOM 3726 O O . TRP A 1 480 ? 1.828 20.195 13.297 1.00 96.31 480 TRP A O 1
ATOM 3736 N N . LEU A 1 481 ? 3.924 20.188 12.497 1.00 95.69 481 LEU A N 1
ATOM 3737 C CA . LEU A 1 481 ? 3.766 21.410 11.703 1.00 95.69 481 LEU A CA 1
ATOM 3738 C C . LEU A 1 481 ? 2.687 21.236 10.627 1.00 95.69 481 LEU A C 1
ATOM 3740 O O . LEU A 1 481 ? 1.835 22.111 10.468 1.00 95.69 481 LEU A O 1
ATOM 3744 N N . VAL A 1 482 ? 2.693 20.109 9.909 1.00 97.69 482 VAL A N 1
ATOM 3745 C CA . VAL A 1 482 ? 1.654 19.780 8.923 1.00 97.69 482 VAL A CA 1
ATOM 3746 C C . VAL A 1 482 ? 0.295 19.645 9.608 1.00 97.69 482 VAL A C 1
ATOM 3748 O O . VAL A 1 482 ? -0.679 20.196 9.100 1.00 97.69 482 VAL A O 1
ATOM 3751 N N . GLY A 1 483 ? 0.232 19.028 10.792 1.00 97.38 483 GLY A N 1
ATOM 3752 C CA . GLY A 1 483 ? -0.968 18.963 11.636 1.00 97.38 483 GLY A CA 1
ATOM 3753 C C . GLY A 1 483 ? -1.565 20.337 11.931 1.00 97.38 483 GLY A C 1
ATOM 3754 O O . GLY A 1 483 ? -2.691 20.631 11.530 1.00 97.38 483 GLY A O 1
ATOM 3755 N N . GLN A 1 484 ? -0.774 21.232 12.523 1.00 95.69 484 GLN A N 1
ATOM 3756 C CA . GLN A 1 484 ? -1.215 22.588 12.869 1.00 95.69 484 GLN A CA 1
ATOM 3757 C C . GLN A 1 484 ? -1.679 23.395 11.653 1.00 95.69 484 GLN A C 1
ATOM 3759 O O . GLN A 1 484 ? -2.707 24.072 11.694 1.00 95.69 484 GLN A O 1
ATOM 3764 N N . ARG A 1 485 ? -0.978 23.287 10.522 1.00 97.00 485 ARG A N 1
ATOM 3765 C CA . ARG A 1 485 ? -1.397 23.970 9.291 1.00 97.00 485 ARG A CA 1
ATOM 3766 C C . ARG A 1 485 ? -2.648 23.334 8.661 1.00 97.00 485 ARG A C 1
ATOM 3768 O O . ARG A 1 485 ? -3.432 24.053 8.042 1.00 97.00 485 ARG A O 1
ATOM 3775 N N . SER A 1 486 ? -2.875 22.036 8.873 1.00 97.50 486 SER A N 1
ATOM 3776 C CA . SER A 1 486 ? -4.102 21.324 8.479 1.00 97.50 486 SER A CA 1
ATOM 3777 C C . SER A 1 486 ? -5.303 21.742 9.332 1.00 97.50 486 SER A C 1
ATOM 3779 O O . SER A 1 486 ? -6.361 22.013 8.769 1.00 97.50 486 SER A O 1
ATOM 3781 N N . ARG A 1 487 ? -5.126 21.916 10.653 1.00 96.38 487 ARG A N 1
ATOM 3782 C CA . ARG A 1 487 ? -6.136 22.494 11.568 1.00 96.38 487 ARG A CA 1
ATOM 3783 C C . ARG A 1 487 ? -6.600 23.870 11.083 1.00 96.38 487 ARG A C 1
ATOM 3785 O O . ARG A 1 487 ? -7.795 24.123 10.946 1.00 96.38 487 ARG A O 1
ATOM 3792 N N . MET A 1 488 ? -5.650 24.749 10.750 1.00 94.94 488 MET A N 1
ATOM 3793 C CA . MET A 1 488 ? -5.953 26.092 10.235 1.00 94.94 488 MET A CA 1
ATOM 3794 C C . MET A 1 488 ? -6.689 26.049 8.889 1.00 94.94 488 MET A C 1
ATOM 3796 O O . MET A 1 488 ? -7.679 26.758 8.717 1.00 94.94 488 MET A O 1
ATOM 3800 N N . LEU A 1 489 ? -6.259 25.187 7.962 1.00 96.25 489 LEU A N 1
ATOM 3801 C CA . LEU A 1 489 ? -6.946 24.960 6.688 1.00 96.25 489 LEU A CA 1
ATOM 3802 C C . LEU A 1 489 ? -8.395 24.486 6.903 1.00 96.25 489 LEU A C 1
ATOM 3804 O O . LEU A 1 489 ? -9.319 25.078 6.348 1.00 96.25 489 LEU A O 1
ATOM 3808 N N . ALA A 1 490 ? -8.604 23.458 7.728 1.00 96.25 490 ALA A N 1
ATOM 3809 C CA . ALA A 1 490 ? -9.924 22.911 8.041 1.00 96.25 490 ALA A CA 1
ATOM 3810 C C . ALA A 1 490 ? -10.866 23.962 8.652 1.00 96.25 490 ALA A C 1
ATOM 3812 O O . ALA A 1 490 ? -12.043 24.028 8.281 1.00 96.25 490 ALA A O 1
ATOM 3813 N N . HIS A 1 491 ? -10.341 24.820 9.532 1.00 94.69 491 HIS A N 1
ATOM 3814 C CA . HIS A 1 491 ? -11.077 25.929 10.134 1.00 94.69 491 HIS A CA 1
ATOM 3815 C C . HIS A 1 491 ? -11.463 27.008 9.107 1.00 94.69 491 HIS A C 1
ATOM 3817 O O . HIS A 1 491 ? -12.621 27.425 9.058 1.00 94.69 491 HIS A O 1
ATOM 3823 N N . TRP A 1 492 ? -10.540 27.432 8.234 1.00 95.31 492 TRP A N 1
ATOM 3824 C CA . TRP A 1 492 ? -10.847 28.411 7.179 1.00 95.31 492 TRP A CA 1
ATOM 3825 C C . TRP A 1 492 ? -11.894 27.887 6.192 1.00 95.31 492 TRP A C 1
ATOM 3827 O O . TRP A 1 492 ? -12.787 28.636 5.790 1.00 95.31 492 TRP A O 1
ATOM 3837 N N . LEU A 1 493 ? -11.820 26.599 5.842 1.00 95.88 493 LEU A N 1
ATOM 3838 C CA . LEU A 1 493 ? -12.827 25.929 5.021 1.00 95.88 493 LEU A CA 1
ATOM 3839 C C . LEU A 1 493 ? -14.192 25.886 5.715 1.00 95.88 493 LEU A C 1
ATOM 3841 O O . LEU A 1 493 ? -15.182 26.251 5.086 1.00 95.88 493 LEU A O 1
ATOM 3845 N N . HIS A 1 494 ? -14.240 25.503 6.996 1.00 94.50 494 HIS A N 1
ATOM 3846 C CA . HIS A 1 494 ? -15.477 25.456 7.782 1.00 94.50 494 HIS A CA 1
ATOM 3847 C C . HIS A 1 494 ? -16.200 26.807 7.750 1.00 94.50 494 HIS A C 1
ATOM 3849 O O . HIS A 1 494 ? -17.368 26.901 7.375 1.00 94.50 494 HIS A O 1
ATOM 3855 N N . VAL A 1 495 ? -15.475 27.878 8.075 1.00 93.00 495 VAL A N 1
ATOM 3856 C CA . VAL A 1 495 ? -16.013 29.243 8.121 1.00 93.00 495 VAL A CA 1
ATOM 3857 C C . VAL A 1 495 ? -16.453 29.704 6.728 1.00 93.00 495 VAL A C 1
ATOM 3859 O O . VAL A 1 495 ? -17.500 30.333 6.592 1.00 93.00 495 VAL A O 1
ATOM 3862 N N . ALA A 1 496 ? -15.703 29.363 5.675 1.00 93.38 496 ALA A N 1
ATOM 3863 C CA . ALA A 1 496 ? -16.079 29.676 4.296 1.00 93.38 496 ALA A CA 1
ATOM 3864 C C . ALA A 1 496 ? -17.324 28.914 3.806 1.00 93.38 496 ALA A C 1
ATOM 3866 O O . ALA A 1 496 ? -18.015 29.389 2.903 1.00 93.38 496 ALA A O 1
ATOM 3867 N N . ASP A 1 497 ? -17.608 27.739 4.364 1.00 92.12 497 ASP A N 1
ATOM 3868 C CA . ASP A 1 497 ? -18.802 26.961 4.035 1.00 92.12 497 ASP A CA 1
ATOM 3869 C C . ASP A 1 497 ? -20.047 27.463 4.778 1.00 92.12 497 ASP A C 1
ATOM 3871 O O . ASP A 1 497 ? -21.125 27.471 4.190 1.00 92.12 497 ASP A O 1
ATOM 3875 N N . GLN A 1 498 ? -19.896 27.936 6.022 1.00 89.19 498 GLN A N 1
ATOM 3876 C CA . GLN A 1 498 ? -20.976 28.582 6.784 1.00 89.19 498 GLN A CA 1
ATOM 3877 C C . GLN A 1 498 ? -21.264 30.021 6.315 1.00 89.19 498 GLN A C 1
ATOM 3879 O O . GLN A 1 498 ? -22.366 30.535 6.497 1.00 89.19 498 GLN A O 1
ATOM 3884 N N . ALA A 1 499 ? -20.284 30.695 5.708 1.00 85.50 499 ALA A N 1
ATOM 3885 C CA . ALA A 1 499 ? -20.462 32.035 5.166 1.00 85.50 499 ALA A CA 1
ATOM 3886 C C . ALA A 1 499 ? -21.316 32.032 3.885 1.00 85.50 499 ALA A C 1
ATOM 3888 O O . ALA A 1 499 ? -21.068 31.273 2.945 1.00 85.50 499 ALA A O 1
ATOM 3889 N N . GLY A 1 500 ? -22.262 32.972 3.799 1.00 81.31 500 GLY A N 1
ATOM 3890 C CA . GLY A 1 500 ? -22.963 33.283 2.552 1.00 81.31 500 GLY A CA 1
ATOM 3891 C C . GLY A 1 500 ? -22.044 33.909 1.484 1.00 81.31 500 GLY A C 1
ATOM 3892 O O . GLY A 1 500 ? -20.875 34.220 1.763 1.00 81.31 500 GLY A O 1
ATOM 3893 N N . PRO A 1 501 ? -22.548 34.123 0.250 1.00 83.94 501 PRO A N 1
ATOM 3894 C CA . PRO A 1 501 ? -21.817 34.812 -0.813 1.00 83.94 501 PRO A CA 1
ATOM 3895 C C . PRO A 1 501 ? -21.312 36.178 -0.330 1.00 83.94 501 PRO A C 1
ATOM 3897 O O . PRO A 1 501 ? -22.093 37.080 -0.053 1.00 83.94 501 PRO A O 1
ATOM 3900 N N . SER A 1 502 ? -19.996 36.304 -0.157 1.00 86.12 502 SER A N 1
ATOM 3901 C CA . SER A 1 502 ? -19.376 37.464 0.486 1.00 86.12 502 SER A CA 1
ATOM 3902 C C . SER A 1 502 ? -17.904 37.597 0.103 1.00 86.12 502 SER A C 1
ATOM 3904 O O . SER A 1 502 ? -17.232 36.616 -0.248 1.00 86.12 502 SER A O 1
ATOM 3906 N N . ARG A 1 503 ? -17.368 38.816 0.235 1.00 83.25 503 ARG A N 1
ATOM 3907 C CA . ARG A 1 503 ? -15.935 39.102 0.080 1.00 83.25 503 ARG A CA 1
ATOM 3908 C C . ARG A 1 503 ? -15.095 38.257 1.045 1.00 83.25 503 ARG A C 1
ATOM 3910 O O . ARG A 1 503 ? -14.113 37.655 0.614 1.00 83.25 503 ARG A O 1
ATOM 3917 N N . THR A 1 504 ? -15.531 38.131 2.299 1.00 84.00 504 THR A N 1
ATOM 3918 C CA . THR A 1 504 ? -14.936 37.286 3.351 1.00 84.00 504 THR A CA 1
ATOM 3919 C C . THR A 1 504 ? -14.792 35.832 2.903 1.00 84.00 504 THR A C 1
ATOM 3921 O O . THR A 1 504 ? -13.684 35.294 2.890 1.00 84.00 504 THR A O 1
ATOM 3924 N N . ARG A 1 505 ? -15.885 35.216 2.428 1.00 91.25 505 ARG A N 1
ATOM 3925 C CA . ARG A 1 505 ? -15.885 33.842 1.903 1.00 91.25 505 ARG A CA 1
ATOM 3926 C C . ARG A 1 505 ? -14.883 33.654 0.766 1.00 91.25 505 ARG A C 1
ATOM 3928 O O . ARG A 1 505 ? -14.137 32.678 0.757 1.00 91.25 505 ARG A O 1
ATOM 3935 N N . ARG A 1 506 ? -14.835 34.596 -0.183 1.00 91.06 506 ARG A N 1
ATOM 3936 C CA . ARG A 1 506 ? -13.892 34.553 -1.313 1.00 91.06 506 ARG A CA 1
ATOM 3937 C C . ARG A 1 506 ? -12.433 34.575 -0.841 1.00 91.06 506 ARG A C 1
ATOM 3939 O O . ARG A 1 506 ? -11.628 33.814 -1.371 1.00 91.06 506 ARG A O 1
ATOM 3946 N N . HIS A 1 507 ? -12.099 35.394 0.157 1.00 90.06 507 HIS A N 1
ATOM 3947 C CA . HIS A 1 507 ? -10.738 35.459 0.705 1.00 90.06 507 HIS A CA 1
ATOM 3948 C C . HIS A 1 507 ? -10.359 34.178 1.460 1.00 90.06 507 HIS A C 1
ATOM 3950 O O . HIS A 1 507 ? -9.274 33.649 1.226 1.00 90.06 507 HIS A O 1
ATOM 3956 N N . LEU A 1 508 ? -11.260 33.628 2.284 1.00 94.19 508 LEU A N 1
ATOM 3957 C CA . LEU A 1 508 ? -11.032 32.362 2.995 1.00 94.19 508 LEU A CA 1
ATOM 3958 C C . LEU A 1 508 ? -10.786 31.192 2.033 1.00 94.19 508 LEU A C 1
ATOM 3960 O O . LEU A 1 508 ? -9.854 30.416 2.242 1.00 94.19 508 LEU A O 1
ATOM 3964 N N . LEU A 1 509 ? -11.566 31.083 0.952 1.00 95.31 509 LEU A N 1
ATOM 3965 C CA . LEU A 1 509 ? -11.361 30.043 -0.063 1.00 95.31 509 LEU A CA 1
ATOM 3966 C C . LEU A 1 509 ? -10.014 30.212 -0.783 1.00 95.31 509 LEU A C 1
ATOM 3968 O O . LEU A 1 509 ? -9.258 29.250 -0.870 1.00 95.31 509 LEU A O 1
ATOM 3972 N N . LEU A 1 510 ? -9.656 31.426 -1.219 1.00 94.81 510 LEU A N 1
ATOM 3973 C CA . LEU A 1 510 ? -8.360 31.692 -1.865 1.00 94.81 510 LEU A CA 1
ATOM 3974 C C . LEU A 1 510 ? -7.160 31.428 -0.936 1.00 94.81 510 LEU A C 1
ATOM 3976 O O . LEU A 1 510 ? -6.126 30.925 -1.382 1.00 94.81 510 LEU A O 1
ATOM 3980 N N . ALA A 1 511 ? -7.288 31.744 0.354 1.00 94.56 511 ALA A N 1
ATOM 3981 C CA . ALA A 1 511 ? -6.288 31.414 1.367 1.00 94.56 511 ALA A CA 1
ATOM 3982 C C . ALA A 1 511 ? -6.174 29.894 1.578 1.00 94.56 511 ALA A C 1
ATOM 3984 O O . ALA A 1 511 ? -5.063 29.369 1.660 1.00 94.56 511 ALA A O 1
ATOM 3985 N N . SER A 1 512 ? -7.308 29.187 1.587 1.00 97.00 512 SER A N 1
ATOM 3986 C CA . SER A 1 512 ? -7.377 27.729 1.733 1.00 97.00 512 SER A CA 1
ATOM 3987 C C . SER A 1 512 ? -6.750 26.992 0.547 1.00 97.00 512 SER A C 1
ATOM 3989 O O . SER A 1 512 ? -5.934 26.103 0.765 1.00 97.00 512 SER A O 1
ATOM 3991 N N . GLU A 1 513 ? -7.037 27.400 -0.695 1.00 96.31 513 GLU A N 1
ATOM 3992 C CA . GLU A 1 513 ? -6.365 26.877 -1.901 1.00 96.31 513 GLU A CA 1
ATOM 3993 C C . GLU A 1 513 ? -4.845 27.026 -1.796 1.00 96.31 513 GLU A C 1
ATOM 3995 O O . GLU A 1 513 ? -4.090 26.070 -1.984 1.00 96.31 513 GLU A O 1
ATOM 4000 N N . ARG A 1 514 ? -4.385 28.232 -1.441 1.00 94.38 514 ARG A N 1
ATOM 4001 C CA . ARG A 1 514 ? -2.958 28.546 -1.333 1.00 94.38 514 ARG A CA 1
ATOM 4002 C C . ARG A 1 514 ? -2.267 27.736 -0.236 1.00 94.38 514 ARG A C 1
ATOM 4004 O O . ARG A 1 514 ? -1.139 27.292 -0.444 1.00 94.38 514 ARG A O 1
ATOM 4011 N N . ALA A 1 515 ? -2.920 27.557 0.911 1.00 95.12 515 ALA A N 1
ATOM 4012 C CA . ALA A 1 515 ? -2.408 26.743 2.005 1.00 95.12 515 ALA A CA 1
ATOM 4013 C C . ALA A 1 515 ? -2.375 25.257 1.628 1.00 95.12 515 ALA A C 1
ATOM 4015 O O . ALA A 1 515 ? -1.311 24.650 1.694 1.00 95.12 515 ALA A O 1
ATOM 4016 N N . ALA A 1 516 ? -3.486 24.688 1.155 1.00 96.25 516 ALA A N 1
ATOM 4017 C CA . ALA A 1 516 ? -3.556 23.280 0.773 1.00 96.25 516 ALA A CA 1
ATOM 4018 C C . ALA A 1 516 ? -2.535 22.928 -0.316 1.00 96.25 516 ALA A C 1
ATOM 4020 O O . ALA A 1 516 ? -1.789 21.970 -0.158 1.00 96.25 516 ALA A O 1
ATOM 4021 N N . ALA A 1 517 ? -2.405 23.746 -1.363 1.00 92.75 517 ALA A N 1
ATOM 4022 C CA . ALA A 1 517 ? -1.405 23.527 -2.406 1.00 92.75 517 ALA A CA 1
ATOM 4023 C C . ALA A 1 517 ? 0.047 23.637 -1.884 1.00 92.75 517 ALA A C 1
ATOM 4025 O O . ALA A 1 517 ? 0.956 23.035 -2.459 1.00 92.75 517 ALA A O 1
ATOM 4026 N N . ALA A 1 518 ? 0.302 24.407 -0.820 1.00 92.50 518 ALA A N 1
ATOM 4027 C CA . ALA A 1 518 ? 1.622 24.513 -0.189 1.00 92.50 518 ALA A CA 1
ATOM 4028 C C . ALA A 1 518 ? 1.947 23.341 0.758 1.00 92.50 518 ALA A C 1
ATOM 4030 O O . ALA A 1 518 ? 3.117 22.986 0.884 1.00 92.50 518 ALA A O 1
ATOM 4031 N N . LEU A 1 519 ? 0.933 22.757 1.405 1.00 94.19 519 LEU A N 1
ATOM 4032 C CA . LEU A 1 519 ? 1.059 21.615 2.322 1.00 94.19 519 LEU A CA 1
ATOM 4033 C C . LEU A 1 519 ? 1.061 20.268 1.602 1.00 94.19 519 LEU A C 1
ATOM 4035 O O . LEU A 1 519 ? 1.780 19.356 1.995 1.00 94.19 519 LEU A O 1
ATOM 4039 N N . PHE A 1 520 ? 0.258 20.160 0.546 1.00 94.75 520 PHE A N 1
ATOM 4040 C CA . PHE A 1 520 ? -0.087 18.915 -0.127 1.00 94.75 520 PHE A CA 1
ATOM 4041 C C . PHE A 1 520 ? 0.234 19.038 -1.625 1.00 94.75 520 PHE A C 1
ATOM 4043 O O . PHE A 1 520 ? -0.659 19.309 -2.434 1.00 94.75 520 PHE A O 1
ATOM 4050 N N . PRO A 1 521 ? 1.515 18.887 -2.028 1.00 89.94 521 PRO A N 1
ATOM 4051 C CA . PRO A 1 521 ? 1.940 19.083 -3.414 1.00 89.94 521 PRO A CA 1
ATOM 4052 C C . PRO A 1 521 ? 1.169 18.232 -4.428 1.00 89.94 521 PRO A C 1
ATOM 4054 O O . PRO A 1 521 ? 0.874 18.732 -5.510 1.00 89.94 521 PRO A O 1
ATOM 4057 N N . PHE A 1 522 ? 0.752 17.019 -4.044 1.00 92.94 522 PHE A N 1
ATOM 4058 C CA . PHE A 1 522 ? -0.044 16.100 -4.868 1.00 92.94 522 PHE A CA 1
ATOM 4059 C C . PHE A 1 522 ? -1.384 16.683 -5.360 1.00 92.94 522 PHE A C 1
ATOM 4061 O O . PHE A 1 522 ? -1.941 16.197 -6.342 1.00 92.94 522 PHE A O 1
ATOM 4068 N N . LEU A 1 523 ? -1.898 17.751 -4.731 1.00 92.69 523 LEU A N 1
ATOM 4069 C CA . LEU A 1 523 ? -3.079 18.472 -5.219 1.00 92.69 523 LEU A CA 1
ATOM 4070 C C . LEU A 1 523 ? -2.792 19.290 -6.492 1.00 92.69 523 LEU A C 1
ATOM 4072 O O . LEU A 1 523 ? -3.679 19.454 -7.324 1.00 92.69 523 LEU A O 1
ATOM 4076 N N . LYS A 1 524 ? -1.573 19.820 -6.664 1.00 84.69 524 LYS A N 1
ATOM 4077 C CA . LYS A 1 524 ? -1.239 20.769 -7.747 1.00 84.69 524 LYS A CA 1
ATOM 4078 C C . LYS A 1 524 ? -1.266 20.142 -9.142 1.00 84.69 524 LYS A C 1
ATOM 4080 O O . LYS A 1 524 ? -1.572 20.836 -10.106 1.00 84.69 524 LYS A O 1
ATOM 4085 N N . SER A 1 525 ? -0.929 18.860 -9.245 1.00 77.25 525 SER A N 1
ATOM 4086 C CA . SER A 1 525 ? -0.617 18.186 -10.510 1.00 77.25 525 SER A CA 1
ATOM 4087 C C . SER A 1 525 ? -1.789 17.361 -11.070 1.00 77.25 525 SER A C 1
ATOM 4089 O O . SER A 1 525 ? -1.552 16.354 -11.723 1.00 77.25 525 SER A O 1
ATOM 4091 N N . SER A 1 526 ? -3.055 17.717 -10.809 1.00 85.94 526 SER A N 1
ATOM 4092 C CA . SER A 1 526 ? -4.208 16.871 -11.184 1.00 85.94 526 SER A CA 1
ATOM 4093 C C . SER A 1 526 ? -4.317 16.626 -12.705 1.00 85.94 526 SER A C 1
ATOM 4095 O O . SER A 1 526 ? -4.624 17.571 -13.442 1.00 85.94 526 SER A O 1
ATOM 4097 N N . PRO A 1 527 ? -4.148 15.386 -13.217 1.00 87.75 527 PRO A N 1
ATOM 4098 C CA . PRO A 1 527 ? -4.111 15.149 -14.666 1.00 87.75 527 PRO A CA 1
ATOM 4099 C C . PRO A 1 527 ? -5.457 15.349 -15.372 1.00 87.75 527 PRO A C 1
ATOM 4101 O O . PRO A 1 527 ? -5.487 15.671 -16.558 1.00 87.75 527 PRO A O 1
ATOM 4104 N N . SER A 1 528 ? -6.578 15.232 -14.651 1.00 86.81 528 SER A N 1
ATOM 4105 C CA . SER A 1 528 ? -7.913 15.576 -15.167 1.00 86.81 528 SER A CA 1
ATOM 4106 C C . SER A 1 528 ? -8.205 17.083 -15.193 1.00 86.81 528 SER A C 1
ATOM 4108 O O . SER A 1 528 ? -9.120 17.504 -15.903 1.00 86.81 528 SER A O 1
ATOM 4110 N N . ARG A 1 529 ? -7.447 17.913 -14.459 1.00 87.94 529 ARG A N 1
ATOM 4111 C CA . ARG A 1 529 ? -7.581 19.386 -14.442 1.00 87.94 529 ARG A CA 1
ATOM 4112 C C . ARG A 1 529 ? -6.210 20.101 -14.423 1.00 87.94 529 ARG A C 1
ATOM 4114 O O . ARG A 1 529 ? -5.969 20.943 -13.558 1.00 87.94 529 ARG A O 1
ATOM 4121 N N . PRO A 1 530 ? -5.325 19.873 -15.416 1.00 83.75 530 PRO A N 1
ATOM 4122 C CA . PRO A 1 530 ? -3.909 20.271 -15.359 1.00 83.75 530 PRO A CA 1
ATOM 4123 C C . PRO A 1 530 ? -3.651 21.785 -15.470 1.00 83.75 530 PRO A C 1
ATOM 4125 O O . PRO A 1 530 ? -2.508 22.227 -15.423 1.00 83.75 530 PRO A O 1
ATOM 4128 N N . ARG A 1 531 ? -4.700 22.597 -15.662 1.00 86.19 531 ARG A N 1
ATOM 4129 C CA . ARG A 1 531 ? -4.637 24.070 -15.701 1.00 86.19 531 ARG A CA 1
ATOM 4130 C C . ARG A 1 531 ? -5.423 24.730 -14.563 1.00 86.19 531 ARG A C 1
ATOM 4132 O O . ARG A 1 531 ? -5.681 25.930 -14.628 1.00 86.19 531 ARG A O 1
ATOM 4139 N N . SER A 1 532 ? -5.868 23.960 -13.571 1.00 88.25 532 SER A N 1
ATOM 4140 C CA . SER A 1 532 ? -6.647 24.505 -12.463 1.00 88.25 532 SER A CA 1
ATOM 4141 C C . SER A 1 532 ? -5.803 25.392 -11.557 1.00 88.25 532 SER A C 1
ATOM 4143 O O . SER A 1 532 ? -4.683 25.049 -11.186 1.00 88.25 532 SER A O 1
ATOM 4145 N N . SER A 1 533 ? -6.374 26.527 -11.163 1.00 88.75 533 SER A N 1
ATOM 4146 C CA . SER A 1 533 ? -5.846 27.390 -10.106 1.00 88.75 533 SER A CA 1
ATOM 4147 C C . SER A 1 533 ? -6.472 27.106 -8.735 1.00 88.75 533 SER A C 1
ATOM 4149 O O . SER A 1 533 ? -6.081 27.743 -7.756 1.00 88.75 533 SER A O 1
ATOM 4151 N N . THR A 1 534 ? -7.423 26.166 -8.653 1.00 93.19 534 THR A N 1
ATOM 4152 C CA . THR A 1 534 ? -8.183 25.830 -7.436 1.00 93.19 534 THR A CA 1
ATOM 4153 C C . THR A 1 534 ? -8.285 24.308 -7.216 1.00 93.19 534 THR A C 1
ATOM 4155 O O . THR A 1 534 ? -9.390 23.751 -7.221 1.00 93.19 534 THR A O 1
ATOM 4158 N N . PRO A 1 535 ? -7.153 23.592 -7.070 1.00 94.25 535 PRO A N 1
ATOM 4159 C CA . PRO A 1 535 ? -7.142 22.132 -6.981 1.00 94.25 535 PRO A CA 1
ATOM 4160 C C . PRO A 1 535 ? -7.854 21.564 -5.741 1.00 94.25 535 PRO A C 1
ATOM 4162 O O . PRO A 1 535 ? -8.357 20.439 -5.786 1.00 94.25 535 PRO A O 1
ATOM 4165 N N . LEU A 1 536 ? -7.941 22.309 -4.633 1.00 96.44 536 LEU A N 1
ATOM 4166 C CA . LEU A 1 536 ? -8.660 21.852 -3.440 1.00 96.44 536 LEU A CA 1
ATOM 4167 C C . LEU A 1 536 ? -10.179 21.925 -3.655 1.00 96.44 536 LEU A C 1
ATOM 4169 O O . LEU A 1 536 ? -10.895 20.983 -3.313 1.00 96.44 536 LEU A O 1
ATOM 4173 N N . ALA A 1 537 ? -10.686 23.011 -4.241 1.00 96.06 537 ALA A N 1
ATOM 4174 C CA . ALA A 1 537 ? -12.081 23.136 -4.651 1.00 96.06 537 ALA A CA 1
ATOM 4175 C C . ALA A 1 537 ? -12.444 22.104 -5.722 1.00 96.06 537 ALA A C 1
ATOM 4177 O O . ALA A 1 537 ? -13.536 21.544 -5.663 1.00 96.06 537 ALA A O 1
ATOM 4178 N N . ASP A 1 538 ? -11.529 21.793 -6.643 1.00 95.38 538 ASP A N 1
ATOM 4179 C CA . ASP A 1 538 ? -11.714 20.724 -7.622 1.00 95.38 538 ASP A CA 1
ATOM 4180 C C . ASP A 1 538 ? -11.905 19.368 -6.943 1.00 95.38 538 ASP A C 1
ATOM 4182 O O . ASP A 1 538 ? -12.908 18.701 -7.208 1.00 95.38 538 ASP A O 1
ATOM 4186 N N . LEU A 1 539 ? -11.010 18.987 -6.024 1.00 95.94 539 LEU A N 1
ATOM 4187 C CA . LEU A 1 539 ? -11.136 17.756 -5.241 1.00 95.94 539 LEU A CA 1
ATOM 4188 C C . LEU A 1 539 ? -12.456 17.729 -4.454 1.00 95.94 539 LEU A C 1
ATOM 4190 O O . LEU A 1 539 ? -13.205 16.758 -4.551 1.00 95.94 539 LEU A O 1
ATOM 4194 N N . ARG A 1 540 ? -12.795 18.817 -3.750 1.00 96.44 540 ARG A N 1
ATOM 4195 C CA . ARG A 1 540 ? -14.058 18.949 -2.996 1.00 96.44 540 ARG A CA 1
ATOM 4196 C C . ARG A 1 540 ? -15.288 18.863 -3.903 1.00 96.44 540 ARG A C 1
ATOM 4198 O O . ARG A 1 540 ? -16.294 18.289 -3.502 1.00 96.44 540 ARG A O 1
ATOM 4205 N N . SER A 1 541 ? -15.214 19.365 -5.138 1.00 95.31 541 SER A N 1
ATOM 4206 C CA . SER A 1 541 ? -16.314 19.285 -6.111 1.00 95.31 541 SER A CA 1
ATOM 4207 C C . SER A 1 541 ? -16.611 17.864 -6.597 1.00 95.31 541 SER A C 1
ATOM 4209 O O . SER A 1 541 ? -17.693 17.631 -7.124 1.00 95.31 541 SER A O 1
ATOM 4211 N N . ARG A 1 542 ? -15.685 16.907 -6.413 1.00 93.81 542 ARG A N 1
ATOM 4212 C CA . ARG A 1 542 ? -15.904 15.499 -6.785 1.00 93.81 542 ARG A CA 1
ATOM 4213 C C . ARG A 1 542 ? -16.857 14.778 -5.840 1.00 93.81 542 ARG A C 1
ATOM 4215 O O . ARG A 1 542 ? -17.564 13.888 -6.295 1.00 93.81 542 ARG A O 1
ATOM 4222 N N . PHE A 1 543 ? -16.836 15.132 -4.553 1.00 95.56 543 PHE A N 1
ATOM 4223 C CA . PHE A 1 543 ? -17.585 14.425 -3.513 1.00 95.56 543 PHE A CA 1
ATOM 4224 C C . PHE A 1 543 ? -18.699 15.241 -2.856 1.00 95.56 543 PHE A C 1
ATOM 4226 O O . PHE A 1 543 ? -19.537 14.653 -2.186 1.00 95.56 543 PHE A O 1
ATOM 4233 N N . ARG A 1 544 ? -18.742 16.569 -3.025 1.00 89.81 544 ARG A N 1
ATOM 4234 C CA . ARG A 1 544 ? -19.815 17.397 -2.451 1.00 89.81 544 ARG A CA 1
ATOM 4235 C C . ARG A 1 544 ? -21.168 17.121 -3.090 1.00 89.81 544 ARG A C 1
ATOM 4237 O O . ARG A 1 544 ? -21.302 17.213 -4.308 1.00 89.81 544 ARG A O 1
ATOM 4244 N N . GLY A 1 545 ? -22.166 16.818 -2.264 1.00 87.62 545 GLY A N 1
ATOM 4245 C CA . GLY A 1 545 ? -23.458 16.297 -2.716 1.00 87.62 545 GLY A CA 1
ATOM 4246 C C . GLY A 1 545 ? -23.374 14.866 -3.258 1.00 87.62 545 GLY A C 1
ATOM 4247 O O . GLY A 1 545 ? -24.338 14.373 -3.845 1.00 87.62 545 GLY A O 1
ATOM 4248 N N . GLY A 1 546 ? -22.232 14.196 -3.088 1.00 84.44 546 GLY A N 1
ATOM 4249 C CA . GLY A 1 546 ? -22.076 12.776 -3.353 1.00 84.44 546 GLY A CA 1
ATOM 4250 C C . GLY A 1 546 ? -22.856 11.956 -2.330 1.00 84.44 546 GLY A C 1
ATOM 4251 O O . GLY A 1 546 ? -22.900 12.283 -1.151 1.00 84.44 546 GLY A O 1
ATOM 4252 N N . GLY A 1 547 ? -23.472 10.860 -2.766 1.00 96.06 547 GLY A N 1
ATOM 4253 C CA . GLY A 1 547 ? -24.150 9.952 -1.843 1.00 96.06 547 GLY A CA 1
ATOM 4254 C C . GLY A 1 547 ? -23.182 9.178 -0.939 1.00 96.06 547 GLY A C 1
ATOM 4255 O O . GLY A 1 547 ? -21.961 9.348 -0.987 1.00 96.06 547 GLY A O 1
ATOM 4256 N N . ARG A 1 548 ? -23.756 8.255 -0.164 1.00 98.06 548 ARG A N 1
ATOM 4257 C CA . ARG A 1 548 ? -23.022 7.187 0.524 1.00 98.06 548 ARG A CA 1
ATOM 4258 C C . ARG A 1 548 ? -22.492 6.161 -0.480 1.00 98.06 548 ARG A C 1
ATOM 4260 O O . ARG A 1 548 ? -23.189 5.850 -1.445 1.00 98.06 548 ARG A O 1
ATOM 4267 N N . GLY A 1 549 ? -21.312 5.595 -0.238 1.00 98.31 549 GLY A N 1
ATOM 4268 C CA . GLY A 1 549 ? -20.762 4.530 -1.083 1.00 98.31 549 GLY A CA 1
ATOM 4269 C C . GLY A 1 549 ? -19.552 3.808 -0.495 1.00 98.31 549 GLY A C 1
ATOM 4270 O O . GLY A 1 549 ? -19.049 4.166 0.570 1.00 98.31 549 GLY A O 1
ATOM 4271 N N . ILE A 1 550 ? -19.103 2.773 -1.202 1.00 98.81 550 ILE A N 1
ATOM 4272 C CA . ILE A 1 550 ? -17.977 1.910 -0.820 1.00 98.81 550 ILE A CA 1
ATOM 4273 C C . ILE A 1 550 ? -16.811 2.150 -1.785 1.00 98.81 550 ILE A C 1
ATOM 4275 O O . ILE A 1 550 ? -17.016 2.216 -2.996 1.00 98.81 550 ILE A O 1
ATOM 4279 N N . VAL A 1 551 ? -15.589 2.249 -1.268 1.00 98.81 551 VAL A N 1
ATOM 4280 C CA . VAL A 1 551 ? -14.349 2.370 -2.046 1.00 98.81 551 VAL A CA 1
ATOM 4281 C C . VAL A 1 551 ? -13.496 1.130 -1.794 1.00 98.81 551 VAL A C 1
ATOM 4283 O O . VAL A 1 551 ? -13.143 0.863 -0.651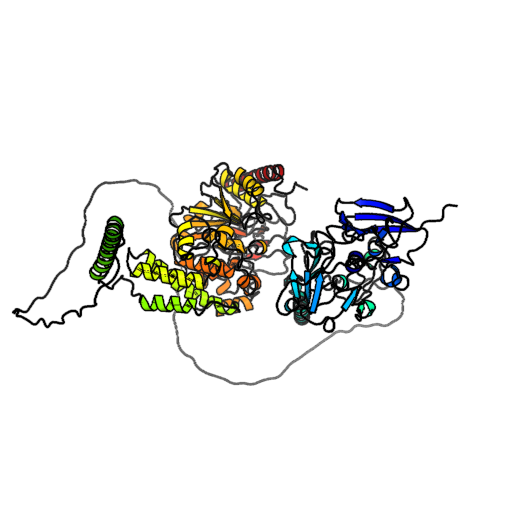 1.00 98.81 551 VAL A O 1
ATOM 4286 N N . ILE A 1 552 ? -13.148 0.383 -2.843 1.00 98.75 552 ILE A N 1
ATOM 4287 C CA . ILE A 1 552 ? -12.332 -0.839 -2.730 1.00 98.75 552 ILE A CA 1
ATOM 4288 C C . ILE A 1 552 ? -11.041 -0.640 -3.535 1.00 98.75 552 ILE A C 1
ATOM 4290 O O . ILE A 1 552 ? -11.119 -0.529 -4.761 1.00 98.75 552 ILE A O 1
ATOM 4294 N N . PRO A 1 553 ? -9.858 -0.571 -2.901 1.00 98.06 553 PRO A N 1
ATOM 4295 C CA . PRO A 1 553 ? -8.581 -0.514 -3.609 1.00 98.06 553 PRO A CA 1
ATOM 4296 C C . PRO A 1 553 ? -8.224 -1.870 -4.230 1.00 98.06 553 PRO A C 1
ATOM 4298 O O . PRO A 1 553 ? -8.082 -2.873 -3.524 1.00 98.06 553 PRO A O 1
ATOM 4301 N N . VAL A 1 554 ? -8.070 -1.913 -5.554 1.00 96.81 554 VAL A N 1
ATOM 4302 C CA . VAL A 1 554 ? -7.824 -3.152 -6.305 1.00 96.81 554 VAL A CA 1
ATOM 4303 C C . VAL A 1 554 ? -6.745 -2.949 -7.358 1.00 96.81 554 VAL A C 1
ATOM 4305 O O . VAL A 1 554 ? -6.861 -2.079 -8.216 1.00 96.81 554 VAL A O 1
ATOM 4308 N N . GLY A 1 555 ? -5.758 -3.838 -7.323 1.00 90.44 555 GLY A N 1
ATOM 4309 C CA . GLY A 1 555 ? -4.730 -4.020 -8.338 1.00 90.44 555 GLY A CA 1
ATOM 4310 C C . GLY A 1 555 ? -4.611 -5.491 -8.740 1.00 90.44 555 GLY A C 1
ATOM 4311 O O . GLY A 1 555 ? -5.369 -6.356 -8.281 1.00 90.44 555 GLY A O 1
ATOM 4312 N N . TYR A 1 556 ? -3.618 -5.816 -9.566 1.00 78.50 556 TYR A N 1
ATOM 4313 C CA . TYR A 1 556 ? -3.396 -7.176 -10.077 1.00 78.50 556 TYR A CA 1
ATOM 4314 C C . TYR A 1 556 ? -3.366 -8.249 -8.969 1.00 78.50 556 TYR A C 1
ATOM 4316 O O . TYR A 1 556 ? -3.935 -9.331 -9.120 1.00 78.50 556 TYR A O 1
ATOM 4324 N N . GLY A 1 557 ? -2.707 -7.956 -7.841 1.00 83.25 557 GLY A N 1
ATOM 4325 C CA . GLY A 1 557 ? -2.447 -8.927 -6.772 1.00 83.25 557 GLY A CA 1
ATOM 4326 C C . GLY A 1 557 ? -3.650 -9.301 -5.895 1.00 83.25 557 GLY A C 1
ATOM 4327 O O . GLY A 1 557 ? -3.591 -10.329 -5.220 1.00 83.25 557 GLY A O 1
ATOM 4328 N N . ASN A 1 558 ? -4.725 -8.504 -5.885 1.00 90.75 558 ASN A N 1
ATOM 4329 C CA . ASN A 1 558 ? -5.888 -8.707 -5.007 1.00 90.75 558 ASN A CA 1
ATOM 4330 C C . ASN A 1 558 ? -7.245 -8.768 -5.745 1.00 90.75 558 ASN A C 1
ATOM 4332 O O . ASN A 1 558 ? -8.267 -8.993 -5.095 1.00 90.75 558 ASN A O 1
ATOM 4336 N N . LEU A 1 559 ? -7.258 -8.687 -7.086 1.00 95.12 559 LEU A N 1
ATOM 4337 C CA . LEU A 1 559 ? -8.447 -8.832 -7.948 1.00 95.12 559 LEU A CA 1
ATOM 4338 C C . LEU A 1 559 ? -9.358 -10.014 -7.568 1.00 95.12 559 LEU A C 1
ATOM 4340 O O . LEU A 1 559 ? -10.579 -9.867 -7.547 1.00 95.12 559 LEU A O 1
ATOM 4344 N N . ARG A 1 560 ? -8.773 -11.182 -7.259 1.00 95.75 560 ARG A N 1
ATOM 4345 C CA . ARG A 1 560 ? -9.518 -12.389 -6.857 1.00 95.75 560 ARG A CA 1
ATOM 4346 C C . ARG A 1 560 ? -10.415 -12.118 -5.646 1.00 95.75 560 ARG A C 1
ATOM 4348 O O . ARG A 1 560 ? -11.613 -12.377 -5.692 1.00 95.75 560 ARG A O 1
ATOM 4355 N N . TYR A 1 561 ? -9.830 -11.558 -4.590 1.00 97.12 561 TYR A N 1
ATOM 4356 C CA . TYR A 1 561 ? -10.533 -11.281 -3.342 1.00 97.12 561 TYR A CA 1
ATOM 4357 C C . TYR A 1 561 ? -11.559 -10.163 -3.519 1.00 97.12 561 TYR A C 1
ATOM 4359 O O . TYR A 1 561 ? -12.682 -10.303 -3.046 1.00 97.12 561 TYR A O 1
ATOM 4367 N N . ALA A 1 562 ? -11.242 -9.132 -4.311 1.00 98.06 562 ALA A N 1
ATOM 4368 C CA . ALA A 1 562 ? -12.216 -8.104 -4.672 1.00 98.06 562 ALA A CA 1
ATOM 4369 C C . ALA A 1 562 ? -13.466 -8.711 -5.339 1.00 98.06 562 ALA A C 1
ATOM 4371 O O . ALA A 1 562 ? -14.581 -8.282 -5.054 1.00 98.06 562 ALA A O 1
ATOM 4372 N N . GLY A 1 563 ? -13.299 -9.749 -6.168 1.00 98.06 563 GLY A N 1
ATOM 4373 C CA . GLY A 1 563 ? -14.409 -10.534 -6.713 1.00 98.06 563 GLY A CA 1
ATOM 4374 C C . GLY A 1 563 ? -15.214 -11.282 -5.643 1.00 98.06 563 GLY A C 1
ATOM 4375 O O . GLY A 1 563 ? -16.443 -11.261 -5.685 1.00 98.06 563 GLY A O 1
ATOM 4376 N N . HIS A 1 564 ? -14.547 -11.890 -4.653 1.00 98.12 564 HIS A N 1
ATOM 4377 C CA . HIS A 1 564 ? -15.210 -12.540 -3.507 1.00 98.12 564 HIS A CA 1
ATOM 4378 C C . HIS A 1 564 ? -16.042 -11.536 -2.699 1.00 98.12 564 HIS A C 1
ATOM 4380 O O . HIS A 1 564 ? -17.207 -11.804 -2.406 1.00 98.12 564 HIS A O 1
ATOM 4386 N N . LEU A 1 565 ? -15.466 -10.371 -2.388 1.00 98.56 565 LEU A N 1
ATOM 4387 C CA . LEU A 1 565 ? -16.128 -9.290 -1.662 1.00 98.56 565 LEU A CA 1
ATOM 4388 C C . LEU A 1 565 ? -17.321 -8.734 -2.452 1.00 98.56 565 LEU A C 1
ATOM 4390 O O . LEU A 1 565 ? -18.409 -8.632 -1.896 1.00 98.56 565 LEU A O 1
ATOM 4394 N N . VAL A 1 566 ? -17.165 -8.433 -3.747 1.00 98.38 566 VAL A N 1
ATOM 4395 C CA . VAL A 1 566 ? -18.265 -7.943 -4.603 1.00 98.38 566 VAL A CA 1
ATOM 4396 C C . VAL A 1 566 ? -19.449 -8.912 -4.597 1.00 98.38 566 VAL A C 1
ATOM 4398 O O . VAL A 1 566 ? -20.580 -8.484 -4.359 1.00 98.38 566 VAL A O 1
ATOM 4401 N N . VAL A 1 567 ? -19.206 -10.213 -4.786 1.00 98.00 567 VAL A N 1
ATOM 4402 C CA . VAL A 1 567 ? -20.279 -11.220 -4.780 1.00 98.00 567 VAL A CA 1
ATOM 4403 C C . VAL A 1 567 ? -20.912 -11.362 -3.392 1.00 98.00 567 VAL A C 1
ATOM 4405 O O . VAL A 1 567 ? -22.137 -11.399 -3.291 1.00 98.00 567 VAL A O 1
ATOM 4408 N N . ALA A 1 568 ? -20.127 -11.359 -2.310 1.00 98.19 568 ALA A N 1
ATOM 4409 C CA . ALA A 1 568 ? -20.665 -11.382 -0.947 1.00 98.19 568 ALA A CA 1
ATOM 4410 C C . ALA A 1 568 ? -21.555 -10.156 -0.654 1.00 98.19 568 ALA A C 1
ATOM 4412 O O . ALA A 1 568 ? -22.671 -10.293 -0.147 1.00 98.19 568 ALA A O 1
ATOM 4413 N N . LEU A 1 569 ? -21.112 -8.954 -1.032 1.00 98.06 569 LEU A N 1
ATOM 4414 C CA . LEU A 1 569 ? -21.884 -7.725 -0.844 1.00 98.06 569 LEU A CA 1
ATOM 4415 C C . LEU A 1 569 ? -23.196 -7.731 -1.635 1.00 98.06 569 LEU A C 1
ATOM 4417 O O . LEU A 1 569 ? -24.213 -7.294 -1.101 1.00 98.06 569 LEU A O 1
ATOM 4421 N N . ARG A 1 570 ? -23.191 -8.211 -2.885 1.00 96.75 570 ARG A N 1
ATOM 4422 C CA . ARG A 1 570 ? -24.359 -8.152 -3.780 1.00 96.75 570 ARG A CA 1
ATOM 4423 C C . ARG A 1 570 ? -25.326 -9.321 -3.626 1.00 96.75 570 ARG A C 1
ATOM 4425 O O . ARG A 1 570 ? -26.525 -9.089 -3.526 1.00 96.75 570 ARG A O 1
ATOM 4432 N N . GLU A 1 571 ? -24.828 -10.556 -3.604 1.00 96.19 571 GLU A N 1
ATOM 4433 C CA . GLU A 1 571 ? -25.656 -11.774 -3.617 1.00 96.19 571 GLU A CA 1
ATOM 4434 C C . GLU A 1 571 ? -25.957 -12.332 -2.218 1.00 96.19 571 GLU A C 1
ATOM 4436 O O . GLU A 1 571 ? -26.883 -13.134 -2.059 1.00 96.19 571 GLU A O 1
ATOM 4441 N N . VAL A 1 572 ? -25.166 -11.965 -1.200 1.00 97.44 572 VAL A N 1
ATOM 4442 C CA . VAL A 1 572 ? -25.307 -12.518 0.161 1.00 97.44 572 VAL A CA 1
ATOM 4443 C C . VAL A 1 572 ? -25.902 -11.508 1.131 1.00 97.44 572 VAL A C 1
ATOM 4445 O O . VAL A 1 572 ? -26.861 -11.840 1.827 1.00 97.44 572 VAL A O 1
ATOM 4448 N N . LEU A 1 573 ? -25.358 -10.290 1.146 1.00 97.75 573 LEU A N 1
ATOM 4449 C CA . LEU A 1 573 ? -25.764 -9.197 2.038 1.00 97.75 573 LEU A CA 1
ATOM 4450 C C . LEU A 1 573 ? -26.709 -8.178 1.379 1.00 97.75 573 LEU A C 1
ATOM 4452 O O . LEU A 1 573 ? -27.100 -7.212 2.029 1.00 97.75 573 LEU A O 1
ATOM 4456 N N . GLU A 1 574 ? -27.049 -8.376 0.099 1.00 96.44 574 GLU A N 1
ATOM 4457 C CA . GLU A 1 574 ? -28.018 -7.574 -0.672 1.00 96.44 574 GLU A CA 1
ATOM 4458 C C . GLU A 1 574 ? -27.741 -6.052 -0.643 1.00 96.44 574 GLU A C 1
ATOM 4460 O O . GLU A 1 574 ? -28.638 -5.218 -0.789 1.00 96.44 574 GLU A O 1
ATOM 4465 N N . CYS A 1 575 ? -26.470 -5.671 -0.479 1.00 96.56 575 CYS A N 1
ATOM 4466 C CA . CYS A 1 575 ? -26.031 -4.292 -0.308 1.00 96.56 575 CYS A CA 1
ATOM 4467 C C . CYS A 1 575 ? -26.252 -3.475 -1.588 1.00 96.56 575 CYS A C 1
ATOM 4469 O O . CYS A 1 575 ? -25.703 -3.788 -2.648 1.00 96.56 575 CYS A O 1
ATOM 4471 N N . GLN A 1 576 ? -27.001 -2.376 -1.470 1.00 94.94 576 GLN A N 1
ATOM 4472 C CA . GLN A 1 576 ? -27.360 -1.494 -2.591 1.00 94.94 576 GLN A CA 1
ATOM 4473 C C . GLN A 1 576 ? -26.415 -0.292 -2.768 1.00 94.94 576 GLN A C 1
ATOM 4475 O O . GLN A 1 576 ? -26.577 0.491 -3.707 1.00 94.94 576 GLN A O 1
ATOM 4480 N N . LEU A 1 577 ? -25.418 -0.126 -1.889 1.00 97.25 577 LEU A N 1
ATOM 4481 C CA . LEU A 1 577 ? -24.486 1.001 -1.963 1.00 97.25 577 LEU A CA 1
ATOM 4482 C C . LEU A 1 577 ? -23.704 0.996 -3.293 1.00 97.25 577 LEU A C 1
ATOM 4484 O O . LEU A 1 577 ? -23.253 -0.064 -3.740 1.00 97.25 577 LEU A O 1
ATOM 4488 N N . PRO A 1 578 ? -23.503 2.156 -3.940 1.00 97.62 578 PRO A N 1
ATOM 4489 C CA . PRO A 1 578 ? -22.608 2.261 -5.087 1.00 97.62 578 PRO A CA 1
ATOM 4490 C C . PRO A 1 578 ? -21.166 1.940 -4.673 1.00 97.62 578 PRO A C 1
ATOM 4492 O O . PRO A 1 578 ? -20.722 2.327 -3.592 1.00 97.62 578 PRO A O 1
ATOM 4495 N N . ILE A 1 579 ? -20.434 1.256 -5.553 1.00 98.62 579 ILE A N 1
ATOM 4496 C CA . ILE A 1 579 ? -19.043 0.844 -5.321 1.00 98.62 579 ILE A CA 1
ATOM 4497 C C . ILE A 1 579 ? -18.132 1.596 -6.301 1.00 98.62 579 ILE A C 1
ATOM 4499 O O . ILE A 1 579 ? -18.411 1.640 -7.500 1.00 98.62 579 ILE A O 1
ATOM 4503 N N . GLU A 1 580 ? -17.032 2.166 -5.812 1.00 98.56 580 GLU A N 1
ATOM 4504 C CA . GLU A 1 580 ? -15.904 2.618 -6.632 1.00 98.56 580 GLU A CA 1
ATOM 4505 C C . GLU A 1 580 ? -14.678 1.732 -6.388 1.00 98.56 580 GLU A C 1
ATOM 4507 O O . GLU A 1 580 ? -14.115 1.702 -5.296 1.00 98.56 580 GLU A O 1
ATOM 4512 N N . ILE A 1 581 ? -14.248 1.021 -7.428 1.00 98.62 581 ILE A N 1
ATOM 4513 C CA . ILE A 1 581 ? -12.989 0.278 -7.440 1.00 98.62 581 ILE A CA 1
ATOM 4514 C C . ILE A 1 581 ? -11.857 1.269 -7.733 1.00 98.62 581 ILE A C 1
ATOM 4516 O O . ILE A 1 581 ? -11.791 1.815 -8.838 1.00 98.62 581 ILE A O 1
ATOM 4520 N N . ALA A 1 582 ? -10.993 1.528 -6.754 1.00 98.44 582 ALA A N 1
ATOM 4521 C CA . ALA A 1 582 ? -9.871 2.459 -6.865 1.00 98.44 582 ALA A CA 1
ATOM 4522 C C . ALA A 1 582 ? -8.594 1.727 -7.307 1.00 98.44 582 ALA A C 1
ATOM 4524 O O . ALA A 1 582 ? -8.231 0.724 -6.701 1.00 98.44 582 ALA A O 1
ATOM 4525 N N . TYR A 1 583 ? -7.916 2.230 -8.341 1.00 97.81 583 TYR A N 1
ATOM 4526 C CA . TYR A 1 583 ? -6.731 1.592 -8.937 1.00 97.81 583 TYR A CA 1
ATOM 4527 C C . TYR A 1 583 ? -5.733 2.627 -9.488 1.00 97.81 583 TYR A C 1
ATOM 4529 O O . TYR A 1 583 ? -6.113 3.765 -9.796 1.00 97.81 583 TYR A O 1
ATOM 4537 N N . ALA A 1 584 ? -4.460 2.252 -9.618 1.00 94.81 584 ALA A N 1
ATOM 4538 C CA . ALA A 1 584 ? -3.358 3.122 -10.042 1.00 94.81 584 ALA A CA 1
ATOM 4539 C C . ALA A 1 584 ? -2.996 2.962 -11.537 1.00 94.81 584 ALA A C 1
ATOM 4541 O O . ALA A 1 584 ? -1.880 2.596 -11.899 1.00 94.81 584 ALA A O 1
ATOM 4542 N N . GLY A 1 585 ? -3.945 3.279 -12.424 1.00 92.62 585 GLY A N 1
ATOM 4543 C CA . GLY A 1 585 ? -3.750 3.228 -13.881 1.00 92.62 585 GLY A CA 1
ATOM 4544 C C . GLY A 1 585 ? -3.809 1.819 -14.488 1.00 92.62 585 GLY A C 1
ATOM 4545 O O . GLY A 1 585 ? -3.902 0.816 -13.786 1.00 92.62 585 GLY A O 1
ATOM 4546 N N . ASP A 1 586 ? -3.782 1.731 -15.821 1.00 89.25 586 ASP A N 1
ATOM 4547 C CA . ASP A 1 586 ? -4.020 0.465 -16.541 1.00 89.25 586 ASP A CA 1
ATOM 4548 C C . ASP A 1 586 ? -2.943 -0.614 -16.308 1.00 89.25 586 ASP A C 1
ATOM 4550 O O . ASP A 1 586 ? -3.207 -1.786 -16.552 1.00 89.25 586 ASP A O 1
ATOM 4554 N N . ILE A 1 587 ? -1.755 -0.244 -15.813 1.00 85.25 587 ILE A N 1
ATOM 4555 C CA . ILE A 1 587 ? -0.698 -1.199 -15.428 1.00 85.25 587 ILE A CA 1
ATOM 4556 C C . ILE A 1 587 ? -1.066 -1.937 -14.128 1.00 85.25 587 ILE A C 1
ATOM 4558 O O . ILE A 1 587 ? -0.740 -3.112 -13.974 1.00 85.25 587 ILE A O 1
ATOM 4562 N N . ASP A 1 588 ? -1.755 -1.261 -13.204 1.00 88.62 588 ASP A N 1
ATOM 4563 C CA . ASP A 1 588 ? -2.206 -1.833 -11.931 1.00 88.62 588 ASP A CA 1
ATOM 4564 C C . ASP A 1 588 ? -3.460 -2.703 -12.118 1.00 88.62 588 ASP A C 1
ATOM 4566 O O . ASP A 1 588 ? -3.539 -3.830 -11.619 1.00 88.62 588 ASP A O 1
ATOM 4570 N N . LEU A 1 589 ? -4.433 -2.201 -12.887 1.00 93.00 589 LEU A N 1
ATOM 4571 C CA . LEU A 1 589 ? -5.691 -2.893 -13.164 1.00 93.00 589 LEU A CA 1
ATOM 4572 C C . LEU A 1 589 ? -6.243 -2.514 -14.546 1.00 93.00 589 LEU A C 1
ATOM 4574 O O . LEU A 1 589 ? -6.982 -1.539 -14.671 1.00 93.00 589 LEU A O 1
ATOM 4578 N N . ASP A 1 590 ? -5.906 -3.293 -15.574 1.00 92.31 590 ASP A N 1
ATOM 4579 C CA . ASP A 1 590 ? -6.316 -3.078 -16.970 1.00 92.31 590 ASP A CA 1
ATOM 4580 C C . ASP A 1 590 ? -7.833 -3.212 -17.239 1.00 92.31 590 ASP A C 1
ATOM 4582 O O . ASP A 1 590 ? -8.631 -3.620 -16.392 1.00 92.31 590 ASP A O 1
ATOM 4586 N N . GLU A 1 591 ? -8.247 -2.865 -18.462 1.00 95.94 591 GLU A N 1
ATOM 4587 C CA . GLU A 1 591 ? -9.652 -2.887 -18.877 1.00 95.94 591 GLU A CA 1
ATOM 4588 C C . GLU A 1 591 ? -10.291 -4.285 -18.852 1.00 95.94 591 GLU A C 1
ATOM 4590 O O . GLU A 1 591 ? -11.460 -4.410 -18.483 1.00 95.94 591 GLU A O 1
ATOM 4595 N N . GLU A 1 592 ? -9.550 -5.343 -19.186 1.00 95.50 592 GLU A N 1
ATOM 4596 C CA . GLU A 1 592 ? -10.068 -6.715 -19.172 1.00 95.50 592 GLU A CA 1
ATOM 4597 C C . GLU A 1 592 ? -10.403 -7.143 -17.738 1.00 95.50 592 GLU A C 1
ATOM 4599 O O . GLU A 1 592 ? -11.496 -7.653 -17.474 1.00 95.50 592 GLU A O 1
ATOM 4604 N N . ARG A 1 593 ? -9.512 -6.837 -16.789 1.00 96.00 593 ARG A N 1
ATOM 4605 C CA . ARG A 1 593 ? -9.695 -7.068 -15.348 1.00 96.00 593 ARG A CA 1
ATOM 4606 C C . ARG A 1 593 ? -10.847 -6.254 -14.773 1.00 96.00 593 ARG A C 1
ATOM 4608 O O . ARG A 1 593 ? -11.663 -6.804 -14.030 1.00 96.00 593 ARG A O 1
ATOM 4615 N N . ARG A 1 594 ? -10.977 -4.979 -15.156 1.00 97.44 594 ARG A N 1
ATOM 4616 C CA . ARG A 1 594 ? -12.129 -4.137 -14.780 1.00 97.44 594 ARG A CA 1
ATOM 4617 C C . ARG A 1 594 ? -13.442 -4.715 -15.309 1.00 97.44 594 ARG A C 1
ATOM 4619 O O . ARG A 1 594 ? -14.378 -4.903 -14.538 1.00 97.44 594 ARG A O 1
ATOM 4626 N N . ASN A 1 595 ? -13.503 -5.068 -16.591 1.00 96.94 595 ASN A N 1
ATOM 4627 C CA . ASN A 1 595 ? -14.691 -5.658 -17.215 1.00 96.94 595 ASN A CA 1
ATOM 4628 C C . ASN A 1 595 ? -15.036 -7.037 -16.620 1.00 96.94 595 ASN A C 1
ATOM 4630 O O . ASN A 1 595 ? -16.211 -7.393 -16.519 1.00 96.94 595 ASN A O 1
ATOM 4634 N N . ALA A 1 596 ? -14.036 -7.810 -16.189 1.00 96.62 596 ALA A N 1
ATOM 4635 C CA . ALA A 1 596 ? -14.231 -9.069 -15.480 1.00 96.62 596 ALA A CA 1
ATOM 4636 C C . ALA A 1 596 ? -14.847 -8.869 -14.086 1.00 96.62 596 ALA A C 1
ATOM 4638 O O . ALA A 1 596 ? -15.818 -9.549 -13.762 1.00 96.62 596 ALA A O 1
ATOM 4639 N N . LEU A 1 597 ? -14.337 -7.916 -13.299 1.00 96.88 597 LEU A N 1
ATOM 4640 C CA . LEU A 1 597 ? -14.857 -7.594 -11.965 1.00 96.88 597 LEU A CA 1
ATOM 4641 C C . LEU A 1 597 ? -16.254 -6.954 -12.026 1.00 96.88 597 LEU A C 1
ATOM 4643 O O . LEU A 1 597 ? -17.125 -7.296 -11.233 1.00 96.88 597 LEU A O 1
ATOM 4647 N N . ALA A 1 598 ? -16.500 -6.074 -13.003 1.00 97.12 598 ALA A N 1
ATOM 4648 C CA . ALA A 1 598 ? -17.808 -5.454 -13.224 1.00 97.12 598 ALA A CA 1
ATOM 4649 C C . ALA A 1 598 ? -18.906 -6.485 -13.531 1.00 97.12 598 ALA A C 1
ATOM 4651 O O . ALA A 1 598 ? -20.039 -6.325 -13.087 1.00 97.12 598 ALA A O 1
ATOM 4652 N N . ALA A 1 599 ? -18.564 -7.556 -14.255 1.00 96.50 599 ALA A N 1
ATOM 4653 C CA . ALA A 1 599 ? -19.493 -8.630 -14.599 1.00 96.50 599 ALA A CA 1
ATOM 4654 C C . ALA A 1 599 ? -19.933 -9.489 -13.394 1.00 96.50 599 ALA A C 1
ATOM 4656 O O . ALA A 1 599 ? -20.858 -10.284 -13.543 1.00 96.50 599 ALA A O 1
ATOM 4657 N N . LEU A 1 600 ? -19.298 -9.335 -12.224 1.00 96.44 600 LEU A N 1
ATOM 4658 C CA . LEU A 1 600 ? -19.717 -9.973 -10.969 1.00 96.44 600 LEU A CA 1
ATOM 4659 C C . LEU A 1 600 ? -20.775 -9.154 -10.202 1.00 96.44 600 LEU A C 1
ATOM 4661 O O . LEU A 1 600 ? -21.389 -9.676 -9.277 1.00 96.44 600 LEU A O 1
ATOM 4665 N N . ASP A 1 601 ? -21.011 -7.887 -10.565 1.00 94.81 601 ASP A N 1
ATOM 4666 C CA . ASP A 1 601 ? -22.052 -7.056 -9.951 1.00 94.81 601 ASP A CA 1
ATOM 4667 C C . ASP A 1 601 ? -23.335 -7.058 -10.792 1.00 94.81 601 ASP A C 1
ATOM 4669 O O . ASP A 1 601 ? -23.510 -6.242 -11.700 1.00 94.81 601 ASP A O 1
ATOM 4673 N N . ALA A 1 602 ? -24.279 -7.927 -10.423 1.00 83.88 602 ALA A N 1
ATOM 4674 C CA . ALA A 1 602 ? -25.602 -8.008 -11.045 1.00 83.88 602 ALA A CA 1
ATOM 4675 C C . ALA A 1 602 ? -26.419 -6.696 -10.985 1.00 83.88 602 ALA A C 1
ATOM 4677 O O . ALA A 1 602 ? -27.364 -6.535 -11.756 1.00 83.88 602 ALA A O 1
ATOM 4678 N N . THR A 1 603 ? -26.070 -5.743 -10.109 1.00 90.00 603 THR A N 1
ATOM 4679 C CA . THR A 1 603 ? -26.727 -4.421 -10.035 1.00 90.00 603 THR A CA 1
ATOM 4680 C C . THR A 1 603 ? -26.155 -3.402 -11.028 1.00 90.00 603 THR A C 1
ATOM 4682 O O . THR A 1 603 ? -26.759 -2.352 -11.246 1.00 90.00 603 THR A O 1
ATOM 4685 N N . GLY A 1 604 ? -24.978 -3.664 -11.614 1.00 90.56 604 GLY A N 1
ATOM 4686 C CA . GLY A 1 604 ? -24.276 -2.729 -12.504 1.00 90.56 604 GLY A CA 1
ATOM 4687 C C . GLY A 1 604 ? -23.798 -1.428 -11.834 1.00 90.56 604 GLY A C 1
ATOM 4688 O O . GLY A 1 604 ? -23.460 -0.461 -12.530 1.00 90.56 604 GLY A O 1
ATOM 4689 N N . ASN A 1 605 ? -23.767 -1.377 -10.496 1.00 93.56 605 ASN A N 1
ATOM 4690 C CA . ASN A 1 605 ? -23.477 -0.175 -9.705 1.00 93.56 605 ASN A CA 1
ATOM 4691 C C . ASN A 1 605 ? -22.023 -0.115 -9.179 1.00 93.56 605 ASN A C 1
ATOM 4693 O O . ASN A 1 605 ? -21.708 0.644 -8.257 1.00 93.56 605 ASN A O 1
ATOM 4697 N N . ILE A 1 606 ? -21.120 -0.881 -9.799 1.00 97.38 606 ILE A N 1
ATOM 4698 C CA . ILE A 1 606 ? -19.671 -0.655 -9.767 1.00 97.38 606 ILE A CA 1
ATOM 4699 C C . ILE A 1 606 ? -19.287 0.457 -10.759 1.00 97.38 606 ILE A C 1
ATOM 4701 O O . ILE A 1 606 ? -19.767 0.523 -11.899 1.00 97.38 606 ILE A O 1
ATOM 4705 N N . LYS A 1 607 ? -18.375 1.330 -10.327 1.00 97.62 607 LYS A N 1
ATOM 4706 C CA . LYS A 1 607 ? -17.585 2.244 -11.164 1.00 97.62 607 LYS A CA 1
ATOM 4707 C C . LYS A 1 607 ? -16.098 2.074 -10.852 1.00 97.62 607 LYS A C 1
ATOM 4709 O O . LYS A 1 607 ? -15.735 1.538 -9.811 1.00 97.62 607 LYS A O 1
ATOM 4714 N N . PHE A 1 608 ? -15.245 2.532 -11.763 1.00 98.31 608 PHE A N 1
ATOM 4715 C CA . PHE A 1 608 ? -13.793 2.422 -11.642 1.00 98.31 608 PHE A CA 1
ATOM 4716 C C . PHE A 1 608 ? -13.171 3.810 -11.528 1.00 98.31 608 PHE A C 1
ATOM 4718 O O . PHE A 1 608 ? -13.424 4.685 -12.357 1.00 98.31 608 PHE A O 1
ATOM 4725 N N . LEU A 1 609 ? -12.349 3.995 -10.503 1.00 98.00 609 LEU A N 1
ATOM 4726 C CA . LEU A 1 609 ? -11.670 5.232 -10.158 1.00 98.00 609 LEU A CA 1
ATOM 4727 C C . LEU A 1 609 ? -10.170 5.061 -10.408 1.00 98.00 609 LEU A C 1
ATOM 4729 O O . LEU A 1 609 ? -9.452 4.519 -9.571 1.00 98.00 609 LEU A O 1
ATOM 4733 N N . ASN A 1 610 ? -9.693 5.555 -11.552 1.00 97.38 610 ASN A N 1
ATOM 4734 C CA . ASN A 1 610 ? -8.257 5.694 -11.769 1.00 97.38 610 ASN A CA 1
ATOM 4735 C C . ASN A 1 610 ? -7.747 6.829 -10.872 1.00 97.38 610 ASN A C 1
ATOM 4737 O O . ASN A 1 610 ? -7.984 8.006 -11.170 1.00 97.38 610 ASN A O 1
ATOM 4741 N N . VAL A 1 611 ? -7.058 6.493 -9.784 1.00 97.19 611 VAL A N 1
ATOM 4742 C CA . VAL A 1 611 ? -6.521 7.469 -8.823 1.00 97.19 611 VAL A CA 1
ATOM 4743 C C . VAL A 1 611 ? -5.529 8.413 -9.511 1.00 97.19 611 VAL A C 1
ATOM 4745 O O . VAL A 1 611 ? -5.550 9.617 -9.249 1.00 97.19 611 VAL A O 1
ATOM 4748 N N . LEU A 1 612 ? -4.772 7.905 -10.492 1.00 95.25 612 LEU A N 1
ATOM 4749 C CA . LEU A 1 612 ? -3.802 8.683 -11.269 1.00 95.25 612 LEU A CA 1
ATOM 4750 C C . LEU A 1 612 ? -4.448 9.698 -12.228 1.00 95.25 612 LEU A C 1
ATOM 4752 O O . LEU A 1 612 ? -3.767 10.555 -12.779 1.00 95.25 612 LEU A O 1
ATOM 4756 N N . SER A 1 613 ? -5.772 9.655 -12.424 1.00 94.31 613 SER A N 1
ATOM 4757 C CA . SER A 1 613 ? -6.499 10.728 -13.125 1.00 94.31 613 SER A CA 1
ATOM 4758 C C . SER A 1 613 ? -6.794 11.937 -12.225 1.00 94.31 613 SER A C 1
ATOM 4760 O O . SER A 1 613 ? -7.079 13.032 -12.719 1.00 94.31 613 SER A O 1
ATOM 4762 N N . VAL A 1 614 ? -6.732 11.759 -10.901 1.00 95.06 614 VAL A N 1
ATOM 4763 C CA . VAL A 1 614 ? -7.053 12.789 -9.902 1.00 95.06 614 VAL A CA 1
ATOM 4764 C C . VAL A 1 614 ? -5.785 13.392 -9.306 1.00 95.06 614 VAL A C 1
ATOM 4766 O O . VAL A 1 614 ? -5.719 14.613 -9.176 1.00 95.06 614 VAL A O 1
ATOM 4769 N N . PHE A 1 615 ? -4.772 12.575 -9.027 1.00 95.19 615 PHE A N 1
ATOM 4770 C CA . PHE A 1 615 ? -3.462 13.003 -8.530 1.00 95.19 615 PHE A CA 1
ATOM 4771 C C . PHE A 1 615 ? -2.369 12.469 -9.463 1.00 95.19 615 PHE A C 1
ATOM 4773 O O . PHE A 1 615 ? -2.445 11.315 -9.869 1.00 95.19 615 PHE A O 1
ATOM 4780 N N . ALA A 1 616 ? -1.367 13.276 -9.825 1.00 89.00 616 ALA A N 1
ATOM 4781 C CA . ALA A 1 616 ? -0.229 12.756 -10.588 1.00 89.00 616 ALA A CA 1
ATOM 4782 C C . ALA A 1 616 ? 0.615 11.807 -9.728 1.00 89.00 616 ALA A C 1
ATOM 4784 O O . ALA A 1 616 ? 0.678 11.955 -8.510 1.00 89.00 616 ALA A O 1
ATOM 4785 N N . ASP A 1 617 ? 1.305 10.864 -10.373 1.00 88.62 617 ASP A N 1
ATOM 4786 C CA . ASP A 1 617 ? 2.131 9.875 -9.671 1.00 88.62 617 ASP A CA 1
ATOM 4787 C C . ASP A 1 617 ? 3.554 10.373 -9.336 1.00 88.62 617 ASP A C 1
ATOM 4789 O O . ASP A 1 617 ? 4.336 9.651 -8.722 1.00 88.62 617 ASP A O 1
ATOM 4793 N N . ASP A 1 618 ? 3.882 11.622 -9.700 1.00 83.94 618 ASP A N 1
ATOM 4794 C CA . ASP A 1 618 ? 5.202 12.268 -9.562 1.00 83.94 618 ASP A CA 1
ATOM 4795 C C . ASP A 1 618 ? 5.815 12.145 -8.150 1.00 83.94 618 ASP A C 1
ATOM 4797 O O . ASP A 1 618 ? 6.994 11.817 -7.962 1.00 83.94 618 ASP A O 1
ATOM 4801 N N . THR A 1 619 ? 4.966 12.370 -7.157 1.00 84.38 619 THR A N 1
ATOM 4802 C CA . THR A 1 619 ? 5.240 12.391 -5.718 1.00 84.38 619 THR A CA 1
ATOM 4803 C C . THR A 1 619 ? 4.633 11.190 -4.993 1.00 84.38 619 THR A C 1
ATOM 4805 O O . THR A 1 619 ? 4.898 10.978 -3.807 1.00 84.38 619 THR A O 1
ATOM 4808 N N . LEU A 1 620 ? 3.814 10.393 -5.686 1.00 91.69 620 LEU A N 1
ATOM 4809 C CA . LEU A 1 620 ? 3.036 9.315 -5.082 1.00 91.69 620 LEU A CA 1
ATOM 4810 C C . LEU A 1 620 ? 3.641 7.938 -5.344 1.00 91.69 620 LEU A C 1
ATOM 4812 O O . LEU A 1 620 ? 3.770 7.165 -4.396 1.00 91.69 620 LEU A O 1
ATOM 4816 N N . SER A 1 621 ? 4.050 7.634 -6.579 1.00 91.38 621 SER A N 1
ATOM 4817 C CA . SER A 1 621 ? 4.555 6.314 -6.980 1.00 91.38 621 SER A CA 1
ATOM 4818 C C . SER A 1 621 ? 3.662 5.178 -6.446 1.00 91.38 621 SER A C 1
ATOM 4820 O O . SER A 1 621 ? 4.104 4.323 -5.673 1.00 91.38 621 SER A O 1
ATOM 4822 N N . LEU A 1 622 ? 2.360 5.229 -6.752 1.00 89.56 622 LEU A N 1
ATOM 4823 C CA . LEU A 1 622 ? 1.346 4.346 -6.160 1.00 89.56 622 LEU A CA 1
ATOM 4824 C C . LEU A 1 622 ? 1.479 2.898 -6.628 1.00 89.56 622 LEU A C 1
ATOM 4826 O O . LEU A 1 622 ? 1.280 1.997 -5.818 1.00 89.56 622 LEU A O 1
ATOM 4830 N N . LEU A 1 623 ? 1.895 2.670 -7.879 1.00 81.75 623 LEU A N 1
ATOM 4831 C CA . LEU A 1 623 ? 2.108 1.324 -8.430 1.00 81.75 623 LEU A CA 1
ATOM 4832 C C . LEU A 1 623 ? 3.145 0.516 -7.621 1.00 81.75 623 LEU A C 1
ATOM 4834 O O . LEU A 1 623 ? 3.001 -0.691 -7.447 1.00 81.75 623 LEU A O 1
ATOM 4838 N N . ALA A 1 624 ? 4.166 1.190 -7.080 1.00 75.12 624 ALA A N 1
ATOM 4839 C CA . ALA A 1 624 ? 5.164 0.607 -6.178 1.00 75.12 624 ALA A CA 1
ATOM 4840 C C . ALA A 1 624 ? 4.856 0.849 -4.682 1.00 75.12 624 ALA A C 1
ATOM 4842 O O . ALA A 1 624 ? 5.540 0.311 -3.813 1.00 75.12 624 ALA A O 1
ATOM 4843 N N . GLY A 1 625 ? 3.837 1.655 -4.366 1.00 74.31 625 GLY A N 1
ATOM 4844 C CA . GLY A 1 625 ? 3.509 2.111 -3.012 1.00 74.31 625 GLY A CA 1
ATOM 4845 C C . GLY A 1 625 ? 2.688 1.130 -2.170 1.00 74.31 625 GLY A C 1
ATOM 4846 O O . GLY A 1 625 ? 2.502 1.367 -0.977 1.00 74.31 625 GLY A O 1
ATOM 4847 N N . GLY A 1 626 ? 2.193 0.037 -2.759 1.00 84.94 626 GLY A N 1
ATOM 4848 C CA . GLY A 1 626 ? 1.427 -0.993 -2.053 1.00 84.94 626 GLY A CA 1
ATOM 4849 C C . GLY A 1 626 ? 0.162 -0.425 -1.404 1.00 84.94 626 GLY A C 1
ATOM 4850 O O . GLY A 1 626 ? -0.773 -0.030 -2.093 1.00 84.94 626 GLY A O 1
ATOM 4851 N N . TRP A 1 627 ? 0.136 -0.359 -0.071 1.00 88.56 627 TRP A N 1
ATOM 4852 C CA . TRP A 1 627 ? -0.998 0.183 0.688 1.00 88.56 627 TRP A CA 1
ATOM 4853 C C . TRP A 1 627 ? -1.234 1.686 0.480 1.00 88.56 627 TRP A C 1
ATOM 4855 O O . TRP A 1 627 ? -2.338 2.162 0.742 1.00 88.56 627 TRP A O 1
ATOM 4865 N N . ALA A 1 628 ? -0.246 2.429 -0.034 1.00 96.06 628 ALA A N 1
ATOM 4866 C CA . ALA A 1 628 ? -0.302 3.886 -0.157 1.00 96.06 628 ALA A CA 1
ATOM 4867 C C . ALA A 1 628 ? -1.522 4.398 -0.940 1.00 96.06 628 ALA A C 1
ATOM 4869 O O . ALA A 1 628 ? -2.000 5.494 -0.662 1.00 96.06 628 ALA A O 1
ATOM 4870 N N . ILE A 1 629 ? -2.065 3.608 -1.876 1.00 96.88 629 ILE A N 1
ATOM 4871 C CA . ILE A 1 629 ? -3.264 3.955 -2.653 1.00 96.88 629 ILE A CA 1
ATOM 4872 C C . ILE A 1 629 ? -4.508 4.209 -1.781 1.00 96.88 629 ILE A C 1
ATOM 4874 O O . ILE A 1 629 ? -5.378 4.978 -2.190 1.00 96.88 629 ILE A O 1
ATOM 4878 N N . LYS A 1 630 ? -4.599 3.611 -0.585 1.00 98.31 630 LYS A N 1
ATOM 4879 C CA . LYS A 1 630 ? -5.791 3.621 0.282 1.00 98.31 630 LYS A CA 1
ATOM 4880 C C . LYS A 1 630 ? -6.311 5.048 0.600 1.00 98.31 630 LYS A C 1
ATOM 4882 O O . LYS A 1 630 ? -7.433 5.353 0.179 1.00 98.31 630 LYS A O 1
ATOM 4887 N N . PRO A 1 631 ? -5.539 5.966 1.232 1.00 98.31 631 PRO A N 1
ATOM 4888 C CA . PRO A 1 631 ? -5.956 7.363 1.423 1.00 98.31 631 PRO A CA 1
ATOM 4889 C C . PRO A 1 631 ? -6.303 8.117 0.135 1.00 98.31 631 PRO A C 1
ATOM 4891 O O . PRO A 1 631 ? -7.286 8.860 0.103 1.00 98.31 631 PRO A O 1
ATOM 4894 N N . PHE A 1 632 ? -5.539 7.925 -0.946 1.00 98.31 632 PHE A N 1
ATOM 4895 C CA . PHE A 1 632 ? -5.792 8.627 -2.210 1.00 98.31 632 PHE A CA 1
ATOM 4896 C C . PHE A 1 632 ? -7.075 8.144 -2.891 1.00 98.31 632 PHE A C 1
ATOM 4898 O O . PHE A 1 632 ? -7.834 8.969 -3.395 1.00 98.31 632 PHE A O 1
ATOM 4905 N N . GLY A 1 633 ? -7.368 6.841 -2.856 1.00 98.12 633 GLY A N 1
ATOM 4906 C CA . GLY A 1 633 ? -8.633 6.275 -3.322 1.00 98.12 633 GLY A CA 1
ATOM 4907 C C . GLY A 1 633 ? -9.824 6.832 -2.543 1.00 98.12 633 GLY A C 1
ATOM 4908 O O . GLY A 1 633 ? -10.800 7.278 -3.149 1.00 98.12 633 GLY A O 1
ATOM 4909 N N . LEU A 1 634 ? -9.717 6.902 -1.210 1.00 98.50 634 LEU A N 1
ATOM 4910 C CA . LEU A 1 634 ? -10.762 7.489 -0.368 1.00 98.50 634 LEU A CA 1
ATOM 4911 C C . LEU A 1 634 ? -10.970 8.982 -0.659 1.00 98.50 634 LEU A C 1
ATOM 4913 O O . LEU A 1 634 ? -12.113 9.413 -0.795 1.00 98.50 634 LEU A O 1
ATOM 4917 N N . LEU A 1 635 ? -9.904 9.774 -0.808 1.00 97.88 635 LEU A N 1
ATOM 4918 C CA . LEU A 1 635 ? -10.001 11.196 -1.164 1.00 97.88 635 LEU A CA 1
ATOM 4919 C C . LEU A 1 635 ? -10.608 11.408 -2.559 1.00 97.88 635 LEU A C 1
ATOM 4921 O O . LEU A 1 635 ? -11.539 12.204 -2.703 1.00 97.88 635 LEU A O 1
ATOM 4925 N N . ALA A 1 636 ? -10.108 10.691 -3.570 1.00 97.56 636 ALA A N 1
ATOM 4926 C CA . ALA A 1 636 ? -10.476 10.850 -4.979 1.00 97.56 636 ALA A CA 1
ATOM 4927 C C . ALA A 1 636 ? -11.893 10.357 -5.328 1.00 97.56 636 ALA A C 1
ATOM 4929 O O . ALA A 1 636 ? -12.428 10.753 -6.375 1.00 97.56 636 ALA A O 1
ATOM 4930 N N . SER A 1 637 ? -12.489 9.508 -4.483 1.00 98.38 637 SER A N 1
ATOM 4931 C CA . SER A 1 637 ? -13.835 8.961 -4.677 1.00 98.38 637 SER A CA 1
ATOM 4932 C C . SER A 1 637 ? -14.921 10.037 -4.700 1.00 98.38 637 SER A C 1
ATOM 4934 O O . SER A 1 637 ? -14.779 11.114 -4.112 1.00 98.38 637 SER A O 1
ATOM 4936 N N . ARG A 1 638 ? -16.033 9.743 -5.373 1.00 97.25 638 ARG A N 1
ATOM 4937 C CA . ARG A 1 638 ? -17.164 10.676 -5.540 1.00 97.25 638 ARG A CA 1
ATOM 4938 C C . ARG A 1 638 ? -18.156 10.700 -4.373 1.00 97.25 638 ARG A C 1
ATOM 4940 O O . ARG A 1 638 ? -19.142 11.426 -4.433 1.00 97.25 638 ARG A O 1
ATOM 4947 N N . PHE A 1 639 ? -17.958 9.863 -3.361 1.00 98.50 639 PHE A N 1
ATOM 4948 C CA . PHE A 1 639 ? -18.880 9.739 -2.230 1.00 98.50 639 PHE A CA 1
ATOM 4949 C C . PHE A 1 639 ? -18.555 10.776 -1.160 1.00 98.50 639 PHE A C 1
ATOM 4951 O O . PHE A 1 639 ? -17.385 10.952 -0.824 1.00 98.50 639 PHE A O 1
ATOM 4958 N N . GLU A 1 640 ? -19.570 11.453 -0.623 1.00 98.25 640 GLU A N 1
ATOM 4959 C CA . GLU A 1 640 ? -19.385 12.397 0.486 1.00 98.25 640 GLU A CA 1
ATOM 4960 C C . GLU A 1 640 ? -19.095 11.632 1.780 1.00 98.25 640 GLU A C 1
ATOM 4962 O O . GLU A 1 640 ? -18.123 11.921 2.472 1.00 98.25 640 GLU A O 1
ATOM 4967 N N . GLN A 1 641 ? -19.889 10.588 2.030 1.00 98.69 641 GLN A N 1
ATOM 4968 C CA . GLN A 1 641 ? -19.699 9.618 3.104 1.00 98.69 641 GLN A CA 1
ATOM 4969 C C . GLN A 1 641 ? -19.253 8.286 2.491 1.00 98.69 641 GLN A C 1
ATOM 4971 O O . GLN A 1 641 ? -19.983 7.676 1.706 1.00 98.69 641 GLN A O 1
ATOM 4976 N N . ALA A 1 642 ? -18.046 7.839 2.818 1.00 98.62 642 ALA A N 1
ATOM 4977 C CA . ALA A 1 642 ? -17.400 6.711 2.157 1.00 98.62 642 ALA A CA 1
ATOM 4978 C C . ALA A 1 642 ? -16.929 5.656 3.163 1.00 98.62 642 ALA A C 1
ATOM 4980 O O . ALA A 1 642 ? -16.343 5.997 4.188 1.00 98.62 642 ALA A O 1
ATOM 4981 N N . ILE A 1 643 ? -17.140 4.381 2.829 1.00 98.88 643 ILE A N 1
ATOM 4982 C CA . ILE A 1 643 ? -16.511 3.238 3.499 1.00 98.88 643 ILE A CA 1
ATOM 4983 C C . ILE A 1 643 ? -15.375 2.754 2.592 1.00 98.88 643 ILE A C 1
ATOM 4985 O O . ILE A 1 643 ? -15.638 2.198 1.526 1.00 98.88 643 ILE A O 1
ATOM 4989 N N . LEU A 1 644 ? -14.122 2.963 2.984 1.00 98.88 644 LEU A N 1
ATOM 4990 C CA . LEU A 1 644 ? -12.985 2.250 2.407 1.00 98.88 644 LEU A CA 1
ATOM 4991 C C . LEU A 1 644 ? -13.011 0.801 2.906 1.00 98.88 644 LEU A C 1
ATOM 4993 O O . LEU A 1 644 ? -13.223 0.589 4.098 1.00 98.88 644 LEU A O 1
ATOM 4997 N N . VAL A 1 645 ? -12.785 -0.172 2.024 1.00 98.69 645 VAL A N 1
ATOM 4998 C CA . VAL A 1 645 ? -12.765 -1.604 2.362 1.00 98.69 645 VAL A CA 1
ATOM 4999 C C . VAL A 1 645 ? -11.602 -2.295 1.650 1.00 98.69 645 VAL A C 1
A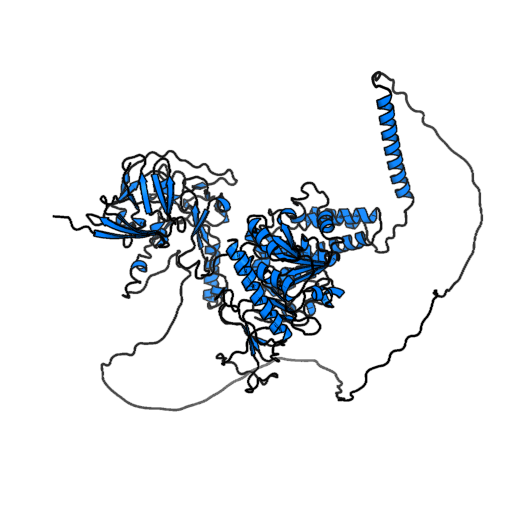TOM 5001 O O . VAL A 1 645 ? -11.437 -2.130 0.440 1.00 98.69 645 VAL A O 1
ATOM 5004 N N . ASP A 1 646 ? -10.813 -3.088 2.375 1.00 97.88 646 ASP A N 1
ATOM 5005 C CA . ASP A 1 646 ? -9.794 -3.963 1.786 1.00 97.88 646 ASP A CA 1
ATOM 5006 C C . ASP A 1 646 ? -10.433 -5.052 0.918 1.00 97.88 646 ASP A C 1
ATOM 5008 O O . ASP A 1 646 ? -11.470 -5.622 1.255 1.00 97.88 646 ASP A O 1
ATOM 5012 N N . ALA A 1 647 ? -9.778 -5.386 -0.195 1.00 97.31 647 ALA A N 1
ATOM 5013 C CA . ALA A 1 647 ? -10.290 -6.357 -1.163 1.00 97.31 647 ALA A CA 1
ATOM 5014 C C . ALA A 1 647 ? -10.598 -7.742 -0.559 1.00 97.31 647 ALA A C 1
ATOM 5016 O O . ALA A 1 647 ? -11.380 -8.484 -1.141 1.00 97.31 647 ALA A O 1
ATOM 5017 N N . ASP A 1 648 ? -9.995 -8.103 0.576 1.00 96.19 648 ASP A N 1
ATOM 5018 C CA . ASP A 1 648 ? -10.212 -9.364 1.285 1.00 96.19 648 ASP A CA 1
ATOM 5019 C C . ASP A 1 648 ? -10.865 -9.222 2.673 1.00 96.19 648 ASP A C 1
ATOM 5021 O O . ASP A 1 648 ? -10.785 -10.139 3.496 1.00 96.19 648 ASP A O 1
ATOM 5025 N N . ALA A 1 649 ? -11.560 -8.114 2.929 1.00 98.19 649 ALA A N 1
ATOM 5026 C CA . ALA A 1 649 ? -12.501 -8.029 4.041 1.00 98.19 649 ALA A CA 1
ATOM 5027 C C . ALA A 1 649 ? -13.707 -8.966 3.821 1.00 98.19 649 ALA A C 1
ATOM 5029 O O . ALA A 1 649 ? -14.148 -9.197 2.692 1.00 98.19 649 ALA A O 1
ATOM 5030 N N . VAL A 1 650 ? -14.278 -9.484 4.907 1.00 98.50 650 VAL A N 1
ATOM 5031 C CA . VAL A 1 650 ? -15.489 -10.316 4.892 1.00 98.50 650 VAL A CA 1
ATOM 5032 C C . VAL A 1 650 ? -16.499 -9.748 5.879 1.00 98.50 650 VAL A C 1
ATOM 5034 O O . VAL A 1 650 ? -16.215 -9.631 7.066 1.00 98.50 650 VAL A O 1
ATOM 5037 N N . PHE A 1 651 ? -17.692 -9.419 5.392 1.00 98.69 651 PHE A N 1
ATOM 5038 C CA . PHE A 1 651 ? -18.779 -8.869 6.200 1.00 98.69 651 PHE A CA 1
ATOM 5039 C C . PHE A 1 651 ? -19.775 -9.951 6.635 1.00 98.69 651 PHE A C 1
ATOM 5041 O O . PHE A 1 651 ? -20.098 -10.858 5.865 1.00 98.69 651 PHE A O 1
ATOM 5048 N N . LEU A 1 652 ? -20.298 -9.810 7.855 1.00 98.38 652 LEU A N 1
ATOM 5049 C CA . LEU A 1 652 ? -21.424 -10.584 8.389 1.00 98.38 652 LEU A CA 1
ATOM 5050 C C . LEU A 1 652 ? -22.700 -9.742 8.563 1.00 98.38 652 LEU A C 1
ATOM 5052 O O . LEU A 1 652 ? -23.766 -10.302 8.800 1.00 98.38 652 LEU A O 1
ATOM 5056 N N . GLN A 1 653 ? -22.622 -8.422 8.373 1.00 98.12 653 GLN A N 1
ATOM 5057 C CA . GLN A 1 653 ? -23.782 -7.531 8.252 1.00 98.12 653 GLN A CA 1
ATOM 5058 C C . GLN A 1 653 ? -23.640 -6.639 7.002 1.00 98.12 653 GLN A C 1
ATOM 5060 O O . GLN A 1 653 ? -22.515 -6.394 6.559 1.00 98.12 653 GLN A O 1
ATOM 5065 N N . PRO A 1 654 ? -24.733 -6.114 6.414 1.00 97.69 654 PRO A N 1
ATOM 5066 C CA . PRO A 1 654 ? -24.647 -5.190 5.282 1.00 97.69 654 PRO A CA 1
ATOM 5067 C C . PRO A 1 654 ? -23.836 -3.927 5.649 1.00 97.69 654 PRO A C 1
ATOM 5069 O O . PRO A 1 654 ? -24.216 -3.246 6.601 1.00 97.69 654 PRO A O 1
ATOM 5072 N N . PRO A 1 655 ? -22.779 -3.535 4.901 1.00 97.75 655 PRO A N 1
ATOM 5073 C CA . PRO A 1 655 ? -21.865 -2.457 5.314 1.00 97.75 655 PRO A CA 1
ATOM 5074 C C . PRO A 1 655 ? -22.513 -1.095 5.580 1.00 97.75 655 PRO A C 1
ATOM 5076 O O . PRO A 1 655 ? -21.922 -0.256 6.245 1.00 97.75 655 PRO A O 1
ATOM 5079 N N . GLN A 1 656 ? -23.727 -0.854 5.081 1.00 96.81 656 GLN A N 1
ATOM 5080 C CA . GLN A 1 656 ? -24.481 0.377 5.329 1.00 96.81 656 GLN A CA 1
ATOM 5081 C C . GLN A 1 656 ? -24.704 0.688 6.821 1.00 96.81 656 GLN A C 1
ATOM 5083 O O . GLN A 1 656 ? -24.773 1.868 7.165 1.00 96.81 656 GLN A O 1
ATOM 5088 N N . VAL A 1 657 ? -24.710 -0.327 7.701 1.00 97.69 657 VAL A N 1
ATOM 5089 C CA . VAL A 1 657 ? -24.802 -0.135 9.164 1.00 97.69 657 VAL A CA 1
ATOM 5090 C C . VAL A 1 657 ? -23.627 0.669 9.731 1.00 97.69 657 VAL A C 1
ATOM 5092 O O . VAL A 1 657 ? -23.768 1.289 10.782 1.00 97.69 657 VAL A O 1
ATOM 5095 N N . LEU A 1 658 ? -22.488 0.732 9.026 1.00 98.44 658 LEU A N 1
ATOM 5096 C CA . LEU A 1 658 ? -21.329 1.560 9.387 1.00 98.44 658 LEU A CA 1
ATOM 5097 C C . LEU A 1 658 ? -21.653 3.059 9.409 1.00 98.44 658 LEU A C 1
ATOM 5099 O O . LEU A 1 658 ? -21.084 3.795 10.208 1.00 98.44 658 LEU A O 1
ATOM 5103 N N . PHE A 1 659 ? -22.590 3.513 8.570 1.00 98.12 659 PHE A N 1
ATOM 5104 C CA . PHE A 1 659 ? -23.047 4.907 8.559 1.00 98.12 659 PHE A CA 1
ATOM 5105 C C . PHE A 1 659 ? -24.076 5.225 9.656 1.00 98.12 659 PHE A C 1
ATOM 5107 O O . PHE A 1 659 ? -24.488 6.379 9.794 1.00 98.12 659 PHE A O 1
ATOM 5114 N N . GLU A 1 660 ? -24.530 4.204 10.382 1.00 96.44 660 GLU A N 1
ATOM 5115 C CA . GLU A 1 660 ? -25.530 4.284 11.452 1.00 96.44 660 GLU A CA 1
ATOM 5116 C C . GLU A 1 660 ? -24.886 4.104 12.837 1.00 96.44 660 GLU A C 1
ATOM 5118 O O . GLU A 1 660 ? -25.484 4.488 13.841 1.00 96.44 660 GLU A O 1
ATOM 5123 N N . GLN A 1 661 ? -23.643 3.603 12.893 1.00 97.56 661 GLN A N 1
ATOM 5124 C CA . GLN A 1 661 ? -22.858 3.510 14.123 1.00 97.56 661 GLN A CA 1
ATOM 5125 C C . GLN A 1 661 ? -22.675 4.886 14.765 1.00 97.56 661 GLN A C 1
ATOM 5127 O O . GLN A 1 661 ? -22.297 5.858 14.100 1.00 97.56 661 GLN A O 1
ATOM 5132 N N . ARG A 1 662 ? -22.876 4.953 16.084 1.00 96.81 662 ARG A N 1
ATOM 5133 C CA . ARG A 1 662 ? -22.698 6.174 16.877 1.00 96.81 662 ARG A CA 1
ATOM 5134 C C . ARG A 1 662 ? -21.315 6.816 16.657 1.00 96.81 662 ARG A C 1
ATOM 5136 O O . ARG A 1 662 ? -21.341 8.003 16.341 1.00 96.81 662 ARG A O 1
ATOM 5143 N N . PRO A 1 663 ? -20.167 6.099 16.718 1.00 95.81 663 PRO A N 1
ATOM 5144 C CA . PRO A 1 663 ? -18.846 6.645 16.376 1.00 95.81 663 PRO A CA 1
ATOM 5145 C C . PRO A 1 663 ? -18.796 7.450 15.070 1.00 95.81 663 PRO A C 1
ATOM 5147 O O . PRO A 1 663 ? -18.258 8.559 15.030 1.00 95.81 663 PRO A O 1
ATOM 5150 N N . PHE A 1 664 ? -19.405 6.934 13.996 1.00 98.06 664 PHE A N 1
ATOM 5151 C CA . PHE A 1 664 ? -19.461 7.634 12.714 1.00 98.06 664 PHE A CA 1
ATOM 5152 C C . PHE A 1 664 ? -20.455 8.801 12.736 1.00 98.06 664 PHE A C 1
ATOM 5154 O O . PHE A 1 664 ? -20.149 9.884 12.242 1.00 98.06 664 PHE A O 1
ATOM 5161 N N . ALA A 1 665 ? -21.643 8.616 13.314 1.00 96.56 665 ALA A N 1
ATOM 5162 C CA . ALA A 1 665 ? -22.659 9.664 13.367 1.00 96.56 665 ALA A CA 1
ATOM 5163 C C . ALA A 1 665 ? -22.182 10.901 14.157 1.00 96.56 665 ALA A C 1
ATOM 5165 O O . ALA A 1 665 ? -22.421 12.039 13.735 1.00 96.56 665 ALA A O 1
ATOM 5166 N N . THR A 1 666 ? -21.470 10.695 15.270 1.00 95.88 666 THR A N 1
ATOM 5167 C CA . THR A 1 666 ? -20.933 11.766 16.124 1.00 95.88 666 THR A CA 1
ATOM 5168 C C . THR A 1 666 ? -19.744 12.469 15.476 1.00 95.88 666 THR A C 1
ATOM 5170 O O . THR A 1 666 ? -19.798 13.686 15.301 1.00 95.88 666 THR A O 1
ATOM 5173 N N . THR A 1 667 ? -18.703 11.735 15.071 1.00 97.00 667 THR A N 1
ATOM 5174 C CA . THR A 1 667 ? -17.416 12.313 14.624 1.00 97.00 667 THR A CA 1
ATOM 5175 C C . THR A 1 667 ? -17.309 12.485 13.107 1.00 97.00 667 THR A C 1
ATOM 5177 O O . THR A 1 667 ? -16.760 13.467 12.612 1.00 97.00 667 THR A O 1
ATOM 5180 N N . GLY A 1 668 ? -17.919 11.584 12.338 1.00 97.88 668 GLY A N 1
ATOM 5181 C CA . GLY A 1 668 ? -17.730 11.466 10.894 1.00 97.88 668 GLY A CA 1
ATOM 5182 C C . GLY A 1 668 ? -16.441 10.748 10.489 1.00 97.88 668 GLY A C 1
ATOM 5183 O O . GLY A 1 668 ? -16.148 10.708 9.296 1.00 97.88 668 GLY A O 1
ATOM 5184 N N . ALA A 1 669 ? -15.684 10.174 11.429 1.00 98.38 669 ALA A N 1
ATOM 5185 C CA . ALA A 1 669 ? -14.531 9.324 11.141 1.00 98.38 669 ALA A CA 1
ATOM 5186 C C . ALA A 1 669 ? -14.512 8.120 12.099 1.00 98.38 669 ALA A C 1
ATOM 5188 O O . ALA A 1 669 ? -14.231 8.269 13.287 1.00 98.38 669 ALA A O 1
ATOM 5189 N N . TYR A 1 670 ? -14.828 6.932 11.580 1.00 98.56 670 TYR A N 1
ATOM 5190 C CA . TYR A 1 670 ? -14.915 5.694 12.359 1.00 98.56 670 TYR A CA 1
ATOM 5191 C C . TYR A 1 670 ? -13.839 4.701 11.905 1.00 98.56 670 TYR A C 1
ATOM 5193 O O . TYR A 1 670 ? -13.727 4.388 10.713 1.00 98.56 670 TYR A O 1
ATOM 5201 N N . LEU A 1 671 ? -13.027 4.273 12.872 1.00 98.50 671 LEU A N 1
ATOM 5202 C CA . LEU A 1 671 ? -11.835 3.437 12.711 1.00 98.50 671 LEU A CA 1
ATOM 5203 C C . LEU A 1 671 ? -11.973 2.130 13.508 1.00 98.50 671 LEU A C 1
ATOM 5205 O O . LEU A 1 671 ? -12.802 2.028 14.409 1.00 98.50 671 LEU A O 1
ATOM 5209 N N . PHE A 1 672 ? -11.135 1.140 13.205 1.00 98.44 672 PHE A N 1
ATOM 5210 C CA . PHE A 1 672 ? -11.173 -0.188 13.825 1.00 98.44 672 PHE A CA 1
ATOM 5211 C C . PHE A 1 672 ? -9.836 -0.519 14.479 1.00 98.44 672 PHE A C 1
ATOM 5213 O O . PHE A 1 672 ? -8.782 -0.218 13.918 1.00 98.44 672 PHE A O 1
ATOM 5220 N N . HIS A 1 673 ? -9.868 -1.104 15.674 1.00 97.94 673 HIS A N 1
ATOM 5221 C CA . HIS A 1 673 ? -8.654 -1.350 16.445 1.00 97.94 673 HIS A CA 1
ATOM 5222 C C . HIS A 1 673 ? -7.895 -2.595 15.961 1.00 97.94 673 HIS A C 1
ATOM 5224 O O . HIS A 1 673 ? -8.503 -3.643 15.751 1.00 97.94 673 HIS A O 1
ATOM 5230 N N . ASP A 1 674 ? -6.561 -2.539 15.867 1.00 96.19 674 ASP A N 1
ATOM 5231 C CA . ASP A 1 674 ? -5.761 -3.766 15.704 1.00 96.19 674 ASP A CA 1
ATOM 5232 C C . ASP A 1 674 ? -5.692 -4.554 17.038 1.00 96.19 674 ASP A C 1
ATOM 5234 O O . ASP A 1 674 ? -6.441 -4.336 17.992 1.00 96.19 674 ASP A O 1
ATOM 5238 N N . ARG A 1 675 ? -4.815 -5.551 17.105 1.00 92.69 675 ARG A N 1
ATOM 5239 C CA . ARG A 1 675 ? -4.685 -6.511 18.200 1.00 92.69 675 ARG A CA 1
ATOM 5240 C C . ARG A 1 675 ? -3.801 -5.927 19.292 1.00 92.69 675 ARG A C 1
ATOM 5242 O O . ARG A 1 675 ? -2.677 -5.511 19.014 1.00 92.69 675 ARG A O 1
ATOM 5249 N N . LEU A 1 676 ? -4.228 -6.062 20.546 1.00 92.44 676 LEU A N 1
ATOM 5250 C CA . LEU A 1 676 ? -3.391 -5.774 21.715 1.00 92.44 676 LEU A CA 1
ATOM 5251 C C . LEU A 1 676 ? -2.241 -6.786 21.831 1.00 92.44 676 LEU A C 1
ATOM 5253 O O . LEU A 1 676 ? -2.341 -7.822 22.488 1.00 92.44 676 LEU A O 1
ATOM 5257 N N . LEU A 1 677 ? -1.138 -6.484 21.149 1.00 90.62 677 LEU A N 1
ATOM 5258 C CA . LEU A 1 677 ? 0.077 -7.286 21.088 1.00 90.62 677 LEU A CA 1
ATOM 5259 C C . LEU A 1 677 ? 1.324 -6.440 21.364 1.00 90.62 677 LEU A C 1
ATOM 5261 O O . LEU A 1 677 ? 1.353 -5.236 21.122 1.00 90.62 677 LEU A O 1
ATOM 5265 N N . TRP A 1 678 ? 2.381 -7.131 21.802 1.00 88.81 678 TRP A N 1
ATOM 5266 C CA . TRP A 1 678 ? 3.759 -6.626 21.846 1.00 88.81 678 TRP A CA 1
ATOM 5267 C C . TRP A 1 678 ? 3.939 -5.292 22.596 1.00 88.81 678 TRP A C 1
ATOM 5269 O O . TRP A 1 678 ? 4.604 -4.381 22.105 1.00 88.81 678 TRP A O 1
ATOM 5279 N N . GLN A 1 679 ? 3.375 -5.206 23.803 1.00 93.44 679 GLN A N 1
ATOM 5280 C CA . GLN A 1 679 ? 3.554 -4.067 24.703 1.00 93.44 679 GLN A CA 1
ATOM 5281 C C . GLN A 1 679 ? 5.045 -3.700 24.877 1.00 93.44 679 GLN A C 1
ATOM 5283 O O . GLN A 1 679 ? 5.893 -4.578 25.064 1.00 93.44 679 GLN A O 1
ATOM 5288 N N . HIS A 1 680 ? 5.360 -2.407 24.778 1.00 92.31 680 HIS A N 1
ATOM 5289 C CA . HIS A 1 680 ? 6.698 -1.796 24.800 1.00 92.31 680 HIS A CA 1
ATOM 5290 C C . HIS A 1 680 ? 7.676 -2.226 23.682 1.00 92.31 680 HIS A C 1
ATOM 5292 O O . HIS A 1 680 ? 8.849 -1.846 23.718 1.00 92.31 680 HIS A O 1
ATOM 5298 N N . ALA A 1 681 ? 7.254 -2.986 22.662 1.00 84.44 681 ALA A N 1
ATOM 5299 C CA . ALA A 1 681 ? 8.180 -3.520 21.651 1.00 84.44 681 ALA A CA 1
ATOM 5300 C C . ALA A 1 681 ? 8.767 -2.469 20.686 1.00 84.44 681 ALA A C 1
ATOM 5302 O O . ALA A 1 681 ? 9.764 -2.750 20.019 1.00 84.44 681 ALA A O 1
ATOM 5303 N N . PHE A 1 682 ? 8.173 -1.274 20.606 1.00 90.75 682 PHE A N 1
ATOM 5304 C CA . PHE A 1 682 ? 8.527 -0.235 19.631 1.00 90.75 682 PHE A CA 1
ATOM 5305 C C . PHE A 1 682 ? 8.839 1.121 20.285 1.00 90.75 682 PHE A C 1
ATOM 5307 O O . PHE A 1 682 ? 8.417 2.155 19.781 1.00 90.75 682 PHE A O 1
ATOM 5314 N N . ALA A 1 683 ? 9.568 1.136 21.407 1.00 91.69 683 ALA A N 1
ATOM 5315 C CA . ALA A 1 683 ? 9.819 2.338 22.220 1.00 91.69 683 ALA A CA 1
ATOM 5316 C C . ALA A 1 683 ? 10.190 3.612 21.420 1.00 91.69 683 ALA A C 1
ATOM 5318 O O . ALA A 1 683 ? 9.586 4.655 21.650 1.00 91.69 683 ALA A O 1
ATOM 5319 N N . GLU A 1 684 ? 11.090 3.520 20.430 1.00 91.62 684 GLU A N 1
ATOM 5320 C CA . GLU A 1 684 ? 11.485 4.650 19.560 1.00 91.62 684 GLU A CA 1
ATOM 5321 C C . GLU A 1 684 ? 10.300 5.254 18.770 1.00 91.62 684 GLU A C 1
ATOM 5323 O O . GLU A 1 684 ? 10.234 6.464 18.561 1.00 91.62 684 GLU A O 1
ATOM 5328 N N . ARG A 1 685 ? 9.321 4.429 18.365 1.00 93.25 685 ARG A N 1
ATOM 5329 C CA . ARG A 1 685 ? 8.079 4.874 17.708 1.00 93.25 685 ARG A CA 1
ATOM 5330 C C . ARG A 1 685 ? 7.184 5.638 18.684 1.00 93.25 685 ARG A C 1
ATOM 5332 O O . ARG A 1 685 ? 6.653 6.680 18.315 1.00 93.25 685 ARG A O 1
ATOM 5339 N N . HIS A 1 686 ? 7.026 5.137 19.911 1.00 94.94 686 HIS A N 1
ATOM 5340 C CA . HIS A 1 686 ? 6.217 5.797 20.943 1.00 94.94 686 HIS A CA 1
ATOM 5341 C C . HIS A 1 686 ? 6.845 7.115 21.403 1.00 94.94 686 HIS A C 1
ATOM 5343 O O . HIS A 1 686 ? 6.131 8.093 21.618 1.00 94.94 686 HIS A O 1
ATOM 5349 N N . GLU A 1 687 ? 8.173 7.172 21.514 1.00 95.06 687 GLU A N 1
ATOM 5350 C CA . GLU A 1 687 ? 8.909 8.411 21.770 1.00 95.06 687 GLU A CA 1
ATOM 5351 C C . GLU A 1 687 ? 8.671 9.428 20.646 1.00 95.06 687 GLU A C 1
ATOM 5353 O O . GLU A 1 687 ? 8.191 10.528 20.920 1.00 95.06 687 GLU A O 1
ATOM 5358 N N . TRP A 1 688 ? 8.851 9.034 19.381 1.00 95.81 688 TRP A N 1
ATOM 5359 C CA . TRP A 1 688 ? 8.560 9.903 18.236 1.00 95.81 688 TRP A CA 1
ATOM 5360 C C . TRP A 1 688 ? 7.094 10.371 18.188 1.00 95.81 688 TRP A C 1
ATOM 5362 O O . TRP A 1 688 ? 6.829 11.551 17.949 1.00 95.81 688 TRP A O 1
ATOM 5372 N N . TRP A 1 689 ? 6.120 9.499 18.477 1.00 95.88 689 TRP A N 1
ATOM 5373 C CA . TRP A 1 689 ? 4.715 9.910 18.590 1.00 95.88 689 TRP A CA 1
ATOM 5374 C C . TRP A 1 689 ? 4.511 10.969 19.680 1.00 95.88 689 TRP A C 1
ATOM 5376 O O . TRP A 1 689 ? 3.793 11.935 19.438 1.00 95.88 689 TRP A O 1
ATOM 5386 N N . ARG A 1 690 ? 5.172 10.858 20.840 1.00 95.12 690 ARG A N 1
ATOM 5387 C CA . ARG A 1 690 ? 5.109 11.873 21.913 1.00 95.12 690 ARG A CA 1
ATOM 5388 C C . ARG A 1 690 ? 5.779 13.197 21.528 1.00 95.12 690 ARG A C 1
ATOM 5390 O O . ARG A 1 690 ? 5.326 14.251 21.966 1.00 95.12 690 ARG A O 1
ATOM 5397 N N . GLU A 1 691 ? 6.815 13.179 20.690 1.00 94.50 691 GLU A N 1
ATOM 5398 C CA . GLU A 1 691 ? 7.439 14.401 20.153 1.00 94.50 691 GLU A CA 1
ATOM 5399 C C . GLU A 1 691 ? 6.537 15.138 19.145 1.00 94.50 691 GLU A C 1
ATOM 5401 O O . GLU A 1 691 ? 6.496 16.379 19.112 1.00 94.50 691 GLU A O 1
ATOM 5406 N N . GLN A 1 692 ? 5.823 14.376 18.306 1.00 94.75 692 GLN A N 1
ATOM 5407 C CA . GLN A 1 692 ? 4.952 14.919 17.260 1.00 94.75 692 GLN A CA 1
ATOM 5408 C C . GLN A 1 692 ? 3.546 15.267 17.764 1.00 94.75 692 GLN A C 1
ATOM 5410 O O . GLN A 1 692 ? 2.979 16.252 17.299 1.00 94.75 692 GLN A O 1
ATOM 5415 N N . ILE A 1 693 ? 2.975 14.518 18.709 1.00 95.56 693 ILE A N 1
ATOM 5416 C CA . ILE A 1 693 ? 1.623 14.740 19.243 1.00 95.56 693 ILE A CA 1
ATOM 5417 C C . ILE A 1 693 ? 1.719 15.519 20.557 1.00 95.56 693 ILE A C 1
ATOM 5419 O O . ILE A 1 693 ? 1.811 14.956 21.646 1.00 95.56 693 ILE A O 1
ATOM 5423 N N . ARG A 1 694 ? 1.696 16.851 20.454 1.00 92.81 694 ARG A N 1
ATOM 5424 C CA . ARG A 1 694 ? 1.875 17.751 21.611 1.00 92.81 694 ARG A CA 1
ATOM 5425 C C . ARG A 1 694 ? 0.579 18.092 22.348 1.00 92.81 694 ARG A C 1
ATOM 5427 O O . ARG A 1 694 ? 0.624 18.619 23.454 1.00 92.81 694 ARG A O 1
ATOM 5434 N N . GLU A 1 695 ? -0.562 17.811 21.726 1.00 93.12 695 GLU A N 1
ATOM 5435 C CA . GLU A 1 695 ? -1.908 18.081 22.240 1.00 93.12 695 GLU A CA 1
ATOM 5436 C C . GLU A 1 695 ? -2.787 16.841 21.996 1.00 93.12 695 GLU A C 1
ATOM 5438 O O . GLU A 1 695 ? -3.520 16.823 21.006 1.00 93.12 695 GLU A O 1
ATOM 5443 N N . PRO A 1 696 ? -2.676 15.793 22.837 1.00 95.81 696 PRO A N 1
ATOM 5444 C CA . PRO A 1 696 ? -3.416 14.546 22.659 1.00 95.81 696 PRO A CA 1
ATOM 5445 C C . PRO A 1 696 ? -4.920 14.736 22.902 1.00 95.81 696 PRO A C 1
ATOM 5447 O O . PRO A 1 696 ? -5.335 15.273 23.936 1.00 95.81 696 PRO A O 1
ATOM 5450 N N . SER A 1 697 ? -5.743 14.267 21.968 1.00 95.56 697 SER A N 1
ATOM 5451 C CA . SER A 1 697 ? -7.203 14.364 22.008 1.00 95.56 697 SER A CA 1
ATOM 5452 C C . SER A 1 697 ? -7.849 13.463 23.065 1.00 95.56 697 SER A C 1
ATOM 5454 O O . SER A 1 697 ? -7.231 12.570 23.647 1.00 95.56 697 SER A O 1
ATOM 5456 N N . ALA A 1 698 ? -9.147 13.661 23.308 1.00 92.56 698 ALA A N 1
ATOM 5457 C CA . ALA A 1 698 ? -9.921 12.770 24.171 1.00 92.56 698 ALA A CA 1
ATOM 5458 C C . ALA A 1 698 ? -10.003 11.328 23.629 1.00 92.56 698 ALA A C 1
ATOM 5460 O O . ALA A 1 698 ? -10.149 10.406 24.427 1.00 92.56 698 ALA A O 1
ATOM 5461 N N . ALA A 1 699 ? -9.890 11.125 22.309 1.00 93.00 699 ALA A N 1
ATOM 5462 C CA . ALA A 1 699 ? -9.830 9.796 21.704 1.00 93.00 699 ALA A CA 1
ATOM 5463 C C . ALA A 1 699 ? -8.460 9.149 21.955 1.00 93.00 699 ALA A C 1
ATOM 5465 O O . ALA A 1 699 ? -8.390 8.045 22.488 1.00 93.00 699 ALA A O 1
ATOM 5466 N N . LEU A 1 700 ? -7.363 9.866 21.684 1.00 95.75 700 LEU A N 1
ATOM 5467 C CA . LEU A 1 700 ? -6.012 9.344 21.904 1.00 95.75 700 LEU A CA 1
ATOM 5468 C C . LEU A 1 700 ? -5.718 9.042 23.384 1.00 95.75 700 LEU A C 1
ATOM 5470 O O . LEU A 1 700 ? -5.046 8.066 23.692 1.00 95.75 700 LEU A O 1
ATOM 5474 N N . ASN A 1 701 ? -6.276 9.808 24.325 1.00 96.06 701 ASN A N 1
ATOM 5475 C CA . ASN A 1 701 ? -6.150 9.515 25.760 1.00 96.06 701 ASN A CA 1
ATOM 5476 C C . ASN A 1 701 ? -6.915 8.250 26.224 1.00 96.06 701 ASN A C 1
ATOM 5478 O O . ASN A 1 701 ? -6.830 7.901 27.400 1.00 96.06 701 ASN A O 1
ATOM 5482 N N . GLN A 1 702 ? -7.650 7.569 25.335 1.00 93.88 702 GLN A N 1
ATOM 5483 C CA . GLN A 1 702 ? -8.247 6.243 25.566 1.00 93.88 702 GLN A CA 1
ATOM 5484 C C . GLN A 1 702 ? -7.470 5.110 24.865 1.00 93.88 702 GLN A C 1
ATOM 5486 O O . GLN A 1 702 ? -7.748 3.939 25.110 1.00 93.88 702 GLN A O 1
ATOM 5491 N N . SER A 1 703 ? -6.491 5.448 24.019 1.00 96.25 703 SER A N 1
ATOM 5492 C CA . SER A 1 703 ? -5.675 4.494 23.267 1.00 96.25 703 SER A CA 1
ATOM 5493 C C . SER A 1 703 ? -4.643 3.802 24.154 1.00 96.25 703 SER A C 1
ATOM 5495 O O . SER A 1 703 ? -3.772 4.455 24.730 1.00 96.25 703 SER A O 1
ATOM 5497 N N . LEU A 1 704 ? -4.651 2.469 24.174 1.00 96.25 704 LEU A N 1
ATOM 5498 C CA . LEU A 1 704 ? -3.630 1.664 24.855 1.00 96.25 704 LEU A CA 1
ATOM 5499 C C . LEU A 1 704 ? -2.281 1.672 24.110 1.00 96.25 704 LEU A C 1
ATOM 5501 O O . LEU A 1 704 ? -1.235 1.409 24.702 1.00 96.25 704 LEU A O 1
ATOM 5505 N N . VAL A 1 705 ? -2.259 2.037 22.827 1.00 94.12 705 VAL A N 1
ATOM 5506 C CA . VAL A 1 705 ? -1.015 2.316 22.086 1.00 94.12 705 VAL A CA 1
ATOM 5507 C C . VAL A 1 705 ? -0.355 3.610 22.579 1.00 94.12 705 VAL A C 1
ATOM 5509 O O . VAL A 1 705 ? 0.874 3.714 22.595 1.00 94.12 705 VAL A O 1
ATOM 5512 N N . TRP A 1 706 ? -1.149 4.575 23.047 1.00 96.00 706 TRP A N 1
ATOM 5513 C CA . TRP A 1 706 ? -0.664 5.833 23.619 1.00 96.00 706 TRP A CA 1
ATOM 5514 C C . TRP A 1 706 ? -0.349 5.747 25.120 1.00 96.00 706 TRP A C 1
ATOM 5516 O O . TRP A 1 706 ? 0.719 6.204 25.545 1.00 96.00 706 TRP A O 1
ATOM 5526 N N . THR A 1 707 ? -1.252 5.176 25.926 1.00 96.38 707 THR A N 1
ATOM 5527 C CA . THR A 1 707 ? -1.115 5.133 27.395 1.00 96.38 707 THR A CA 1
ATOM 5528 C C . THR A 1 707 ? -0.212 4.004 27.883 1.00 96.38 707 THR A C 1
ATOM 5530 O O . THR A 1 707 ? 0.528 4.193 28.848 1.00 96.38 707 THR A O 1
ATOM 5533 N N . ASP A 1 708 ? -0.245 2.855 27.202 1.00 96.06 708 ASP A N 1
ATOM 5534 C CA . ASP A 1 708 ? 0.294 1.581 27.691 1.00 96.06 708 ASP A CA 1
ATOM 5535 C C . ASP A 1 708 ? 1.382 0.990 26.762 1.00 96.06 708 ASP A C 1
ATOM 5537 O O . ASP A 1 708 ? 1.868 -0.110 27.016 1.00 96.06 708 ASP A O 1
ATOM 5541 N N . ASP A 1 709 ? 1.796 1.715 25.713 1.00 95.00 709 ASP A N 1
ATOM 5542 C CA . ASP A 1 709 ? 2.783 1.321 24.687 1.00 95.00 709 ASP A CA 1
ATOM 5543 C C . ASP A 1 709 ? 2.473 -0.001 23.934 1.00 95.00 709 ASP A C 1
ATOM 5545 O O . ASP A 1 709 ? 3.375 -0.798 23.652 1.00 95.00 709 ASP A O 1
ATOM 5549 N N . TYR A 1 710 ? 1.212 -0.283 23.594 1.00 95.00 710 TYR A N 1
ATOM 5550 C CA . TYR A 1 710 ? 0.884 -1.393 22.677 1.00 95.00 710 TYR A CA 1
ATOM 5551 C C . TYR A 1 710 ? 1.315 -1.117 21.224 1.00 95.00 710 TYR A C 1
ATOM 5553 O O . TYR A 1 710 ? 1.501 0.024 20.825 1.00 95.00 710 TYR A O 1
ATOM 5561 N N . ALA A 1 711 ? 1.501 -2.155 20.404 1.00 90.56 711 ALA A N 1
ATOM 5562 C CA . ALA A 1 711 ? 2.222 -2.002 19.137 1.00 90.56 711 ALA A CA 1
ATOM 5563 C C . ALA A 1 711 ? 1.468 -1.347 17.962 1.00 90.56 711 ALA A C 1
ATOM 5565 O O . ALA A 1 711 ? 2.076 -0.566 17.232 1.00 90.56 711 ALA A O 1
ATOM 5566 N N . GLU A 1 712 ? 0.220 -1.724 17.695 1.00 92.62 712 GLU A N 1
ATOM 5567 C CA . GLU A 1 712 ? -0.554 -1.286 16.519 1.00 92.62 712 GLU A CA 1
ATOM 5568 C C . GLU A 1 712 ? -1.942 -0.861 17.000 1.00 92.62 712 GLU A C 1
ATOM 5570 O O . GLU A 1 712 ? -2.579 -1.607 17.744 1.00 92.62 712 GLU A O 1
ATOM 5575 N N . GLU A 1 713 ? -2.394 0.335 16.616 1.00 96.06 713 GLU A N 1
ATOM 5576 C CA . GLU A 1 713 ? -3.682 0.872 17.077 1.00 96.06 713 GLU A CA 1
ATOM 5577 C C . GLU A 1 713 ? -4.799 0.516 16.104 1.00 96.06 713 GLU A C 1
ATOM 5579 O O . GLU A 1 713 ? -5.932 0.326 16.530 1.00 96.06 713 GLU A O 1
ATOM 5584 N N . CYS A 1 714 ? -4.497 0.429 14.804 1.00 97.19 714 CYS A N 1
ATOM 5585 C CA . CYS A 1 714 ? -5.489 0.541 13.737 1.00 97.19 714 CYS A CA 1
ATOM 5586 C C . CYS A 1 714 ? -5.420 -0.608 12.718 1.00 97.19 714 CYS A C 1
ATOM 5588 O O . CYS A 1 714 ? -4.384 -0.832 12.086 1.00 97.19 714 CYS A O 1
ATOM 5590 N N . ASP A 1 715 ? -6.545 -1.289 12.485 1.00 97.19 715 ASP A N 1
ATOM 5591 C CA . ASP A 1 715 ? -6.744 -2.102 11.283 1.00 97.19 715 ASP A CA 1
ATOM 5592 C C . ASP A 1 715 ? -7.371 -1.232 10.181 1.00 97.19 715 ASP A C 1
ATOM 5594 O O . ASP A 1 715 ? -8.548 -0.880 10.226 1.00 97.19 715 ASP A O 1
ATOM 5598 N N . SER A 1 716 ? -6.583 -0.902 9.151 1.00 96.56 716 SER A N 1
ATOM 5599 C CA . SER A 1 716 ? -7.053 -0.149 7.980 1.00 96.56 716 SER A CA 1
ATOM 5600 C C . SER A 1 716 ? -7.808 -0.996 6.943 1.00 96.56 716 SER A C 1
ATOM 5602 O O . SER A 1 716 ? -7.953 -0.576 5.789 1.00 96.56 716 SER A O 1
ATOM 5604 N N . GLY A 1 717 ? -8.271 -2.192 7.315 1.00 97.25 717 GLY A N 1
ATOM 5605 C CA . GLY A 1 717 ? -9.133 -3.047 6.500 1.00 97.25 717 GLY A CA 1
ATOM 5606 C C . GLY A 1 717 ? -10.508 -2.444 6.229 1.00 97.25 717 GLY A C 1
ATOM 5607 O O . GLY A 1 717 ? -11.066 -2.668 5.154 1.00 97.25 717 GLY A O 1
ATOM 5608 N N . VAL A 1 718 ? -11.021 -1.620 7.147 1.00 98.69 718 VAL A N 1
ATOM 5609 C CA . VAL A 1 718 ? -12.180 -0.748 6.922 1.00 98.69 718 VAL A CA 1
ATOM 5610 C C . VAL A 1 718 ? -11.895 0.631 7.514 1.00 98.69 718 VAL A C 1
ATOM 5612 O O . VAL A 1 718 ? -11.407 0.744 8.632 1.00 98.69 718 VAL A O 1
ATOM 5615 N N . VAL A 1 719 ? -12.223 1.694 6.776 1.00 98.75 719 VAL A N 1
ATOM 5616 C CA . VAL A 1 719 ? -12.165 3.084 7.266 1.00 98.75 719 VAL A CA 1
ATOM 5617 C C . VAL A 1 719 ? -13.408 3.823 6.791 1.00 98.75 719 VAL A C 1
ATOM 5619 O O . VAL A 1 719 ? -13.681 3.852 5.591 1.00 98.75 719 VAL A O 1
ATOM 5622 N N . VAL A 1 720 ? -14.160 4.443 7.700 1.00 98.75 720 VAL A N 1
ATOM 5623 C CA . VAL A 1 720 ? -15.399 5.164 7.362 1.00 98.75 720 VAL A CA 1
ATOM 5624 C C . VAL A 1 720 ? -15.193 6.659 7.568 1.00 98.75 720 VAL A C 1
ATOM 5626 O O . VAL A 1 720 ? -14.835 7.076 8.667 1.00 98.75 720 VAL A O 1
ATOM 5629 N N . ALA A 1 721 ? -15.427 7.476 6.538 1.00 98.62 721 ALA A N 1
ATOM 5630 C CA . ALA A 1 721 ? -15.175 8.917 6.597 1.00 98.62 721 ALA A CA 1
ATOM 5631 C C . ALA A 1 721 ? -16.250 9.768 5.902 1.00 98.62 721 ALA A C 1
ATOM 5633 O O . ALA A 1 721 ? -16.690 9.469 4.790 1.00 98.62 721 ALA A O 1
ATOM 5634 N N . ASP A 1 722 ? -16.622 10.871 6.549 1.00 98.44 722 ASP A N 1
ATOM 5635 C CA . ASP A 1 722 ? -17.443 11.961 6.024 1.00 98.44 722 ASP A CA 1
ATOM 5636 C C . ASP A 1 722 ? -16.531 13.094 5.533 1.00 98.44 722 ASP A C 1
ATOM 5638 O O . ASP A 1 722 ? -16.017 13.902 6.308 1.00 98.44 722 ASP A O 1
ATOM 5642 N N . LYS A 1 723 ? -16.316 13.158 4.219 1.00 97.69 723 LYS A N 1
ATOM 5643 C CA . LYS A 1 723 ? -15.419 14.131 3.584 1.00 97.69 723 LYS A CA 1
ATOM 5644 C C . LYS A 1 723 ? -16.010 15.542 3.513 1.00 97.69 723 LYS A C 1
ATOM 5646 O O . LYS A 1 723 ? -15.271 16.482 3.203 1.00 97.69 723 LYS A O 1
ATOM 5651 N N . ALA A 1 724 ? -17.308 15.731 3.776 1.00 95.62 724 ALA A N 1
ATOM 5652 C CA . ALA A 1 724 ? -17.894 17.070 3.855 1.00 95.62 724 ALA A CA 1
ATOM 5653 C C . ALA A 1 724 ? -17.522 17.789 5.154 1.00 95.62 724 ALA A C 1
ATOM 5655 O O . ALA A 1 724 ? -17.400 19.020 5.138 1.00 95.62 724 ALA A O 1
ATOM 5656 N N . ARG A 1 725 ? -17.268 17.049 6.243 1.00 96.44 725 ARG A N 1
ATOM 5657 C CA . ARG A 1 725 ? -16.685 17.603 7.472 1.00 96.44 725 ARG A CA 1
ATOM 5658 C C . ARG A 1 725 ? -15.255 18.064 7.189 1.00 96.44 725 ARG A C 1
ATOM 5660 O O . ARG A 1 725 ? -14.374 17.276 6.858 1.00 96.44 725 ARG A O 1
ATOM 5667 N N . THR A 1 726 ? -15.015 19.369 7.296 1.00 97.12 726 THR A N 1
ATOM 5668 C CA . THR A 1 726 ? -13.742 19.976 6.874 1.00 97.12 726 THR A CA 1
ATOM 5669 C C . THR A 1 726 ? -12.559 19.588 7.759 1.00 97.12 726 THR A C 1
ATOM 5671 O O . THR A 1 726 ? -11.431 19.585 7.273 1.00 97.12 726 THR A O 1
ATOM 5674 N N . GLU A 1 727 ? -12.808 19.228 9.020 1.00 96.75 727 GLU A N 1
ATOM 5675 C CA . GLU A 1 727 ? -11.813 18.659 9.937 1.00 96.75 727 GLU A CA 1
ATOM 5676 C C . GLU A 1 727 ? -11.383 17.245 9.516 1.00 96.75 727 GLU A C 1
ATOM 5678 O O . GLU A 1 727 ? -10.188 17.008 9.333 1.00 96.75 727 GLU A O 1
ATOM 5683 N N . VAL A 1 728 ? -12.343 16.366 9.197 1.00 98.38 728 VAL A N 1
ATOM 5684 C CA . VAL A 1 728 ? -12.087 15.019 8.662 1.00 98.38 728 VAL A CA 1
ATOM 5685 C C . VAL A 1 728 ? -11.334 15.122 7.337 1.00 98.38 728 VAL A C 1
ATOM 5687 O O . VAL A 1 728 ? -10.315 14.463 7.157 1.00 98.38 728 VAL A O 1
ATOM 5690 N N . LEU A 1 729 ? -11.747 16.019 6.433 1.00 98.50 729 LEU A N 1
ATOM 5691 C CA . LEU A 1 729 ? -11.010 16.299 5.194 1.00 98.50 729 LEU A CA 1
ATOM 5692 C C . LEU A 1 729 ? -9.562 16.751 5.459 1.00 98.50 729 LEU A C 1
ATOM 5694 O O . LEU A 1 729 ? -8.659 16.337 4.735 1.00 98.50 729 LEU A O 1
ATOM 5698 N N . GLY A 1 730 ? -9.328 17.577 6.483 1.00 98.38 730 GLY A N 1
ATOM 5699 C CA . GLY A 1 730 ? -7.986 17.980 6.911 1.00 98.38 730 GLY A CA 1
ATOM 5700 C C . GLY A 1 730 ? -7.135 16.790 7.360 1.00 98.38 730 GLY A C 1
ATOM 5701 O O . GLY A 1 730 ? -5.992 16.657 6.920 1.00 98.38 730 GLY A O 1
ATOM 5702 N N . GLY A 1 731 ? -7.710 15.890 8.161 1.00 98.44 731 GLY A N 1
ATOM 5703 C CA . GLY A 1 731 ? -7.058 14.651 8.592 1.00 98.44 731 GLY A CA 1
ATOM 5704 C C . GLY A 1 731 ? -6.785 13.673 7.452 1.00 98.44 731 GLY A C 1
ATOM 5705 O O . GLY A 1 731 ? -5.693 13.118 7.373 1.00 98.44 731 GLY A O 1
ATOM 5706 N N . LEU A 1 732 ? -7.716 13.526 6.507 1.00 98.69 732 LEU A N 1
ATOM 5707 C CA . LEU A 1 732 ? -7.539 12.695 5.312 1.00 98.69 732 LEU A CA 1
ATOM 5708 C C . LEU A 1 732 ? -6.446 13.230 4.377 1.00 98.69 732 LEU A C 1
ATOM 5710 O O . LEU A 1 732 ? -5.682 12.447 3.816 1.00 98.69 732 LEU A O 1
ATOM 5714 N N . LEU A 1 733 ? -6.339 14.554 4.216 1.00 98.62 733 LEU A N 1
ATOM 5715 C CA . LEU A 1 733 ? -5.244 15.177 3.465 1.00 98.62 733 LEU A CA 1
ATOM 5716 C C . LEU A 1 733 ? -3.887 14.959 4.153 1.00 98.62 733 LEU A C 1
ATOM 5718 O O . LEU A 1 733 ? -2.893 14.721 3.466 1.00 98.62 733 LEU A O 1
ATOM 5722 N N . HIS A 1 734 ? -3.847 14.978 5.490 1.00 98.62 734 HIS A N 1
ATOM 5723 C CA . HIS A 1 734 ? -2.649 14.645 6.269 1.00 98.62 734 HIS A CA 1
ATOM 5724 C C . HIS A 1 734 ? -2.283 13.157 6.133 1.00 98.62 734 HIS A C 1
ATOM 5726 O O . HIS A 1 734 ? -1.153 12.844 5.770 1.00 98.62 734 HIS A O 1
ATOM 5732 N N . ALA A 1 735 ? -3.237 12.235 6.291 1.00 98.56 735 ALA A N 1
ATOM 5733 C CA . ALA A 1 735 ? -3.025 10.800 6.071 1.00 98.56 735 ALA A CA 1
ATOM 5734 C C . ALA A 1 735 ? -2.520 10.501 4.643 1.00 98.56 735 ALA A C 1
ATOM 5736 O O . ALA A 1 735 ? -1.591 9.717 4.453 1.00 98.56 735 ALA A O 1
ATOM 5737 N N . ALA A 1 736 ? -3.057 11.181 3.626 1.00 98.38 736 ALA A N 1
ATOM 5738 C CA . ALA A 1 736 ? -2.553 11.089 2.257 1.00 98.38 736 ALA A CA 1
ATOM 5739 C C . ALA A 1 736 ? -1.125 11.648 2.115 1.00 98.38 736 ALA A C 1
ATOM 5741 O O . ALA A 1 736 ? -0.281 11.004 1.496 1.00 98.38 736 ALA A O 1
ATOM 5742 N N . TRP A 1 737 ? -0.804 12.785 2.744 1.00 98.12 737 TRP A N 1
ATOM 5743 C CA . TRP A 1 737 ? 0.567 13.313 2.797 1.00 98.12 737 TRP A CA 1
ATOM 5744 C C . TRP A 1 737 ? 1.557 12.306 3.400 1.00 98.12 737 TRP A C 1
ATOM 5746 O O . TRP A 1 737 ? 2.603 12.056 2.798 1.00 98.12 737 TRP A O 1
ATOM 5756 N N . GLN A 1 738 ? 1.192 11.647 4.503 1.00 98.06 738 GLN A N 1
ATOM 5757 C CA . GLN A 1 738 ? 1.991 10.587 5.133 1.00 98.06 738 GLN A CA 1
ATOM 5758 C C . GLN A 1 738 ? 2.241 9.369 4.226 1.00 98.06 738 GLN A C 1
ATOM 5760 O O . GLN A 1 738 ? 3.188 8.623 4.474 1.00 98.06 738 GLN A O 1
ATOM 5765 N N . ASN A 1 739 ? 1.415 9.165 3.193 1.00 97.94 739 ASN A N 1
ATOM 5766 C CA . ASN A 1 739 ? 1.521 8.074 2.218 1.00 97.94 739 ASN A CA 1
ATOM 5767 C C . ASN A 1 739 ? 2.108 8.512 0.858 1.00 97.94 739 ASN A C 1
ATOM 5769 O O . ASN A 1 739 ? 2.250 7.679 -0.043 1.00 97.94 739 ASN A O 1
ATOM 5773 N N . THR A 1 740 ? 2.504 9.782 0.694 1.00 97.19 740 THR A N 1
ATOM 5774 C CA . THR A 1 740 ? 3.375 10.197 -0.427 1.00 97.19 740 THR A CA 1
ATOM 5775 C C . THR A 1 740 ? 4.713 9.454 -0.352 1.00 97.19 740 THR A C 1
ATOM 5777 O O . THR A 1 740 ? 5.134 9.061 0.739 1.00 97.19 740 THR A O 1
ATOM 5780 N N . ARG A 1 741 ? 5.379 9.228 -1.495 1.00 95.31 741 ARG A N 1
ATOM 5781 C CA . ARG A 1 741 ? 6.598 8.398 -1.566 1.00 95.31 741 ARG A CA 1
ATOM 5782 C C . ARG A 1 741 ? 7.658 8.880 -0.585 1.00 95.31 741 ARG A C 1
ATOM 5784 O O . ARG A 1 741 ? 8.089 8.130 0.282 1.00 95.31 741 ARG A O 1
ATOM 5791 N N . ASP A 1 742 ? 8.025 10.149 -0.683 1.00 94.56 742 ASP A N 1
ATOM 5792 C CA . ASP A 1 742 ? 9.184 10.661 0.041 1.00 94.56 742 ASP A CA 1
ATOM 5793 C C . ASP A 1 742 ? 8.929 10.682 1.569 1.00 94.56 742 ASP A C 1
ATOM 5795 O O . ASP A 1 742 ? 9.835 10.397 2.348 1.00 94.56 742 ASP A O 1
ATOM 5799 N N . VAL A 1 743 ? 7.682 10.907 2.014 1.00 96.69 743 VAL A N 1
ATOM 5800 C CA . VAL A 1 743 ? 7.309 10.887 3.444 1.00 96.69 743 VAL A CA 1
ATOM 5801 C C . VAL A 1 743 ? 7.186 9.462 3.991 1.00 96.69 743 VAL A C 1
ATOM 5803 O O . VAL A 1 743 ? 7.669 9.194 5.094 1.00 96.69 743 VAL A O 1
ATOM 5806 N N . ARG A 1 744 ? 6.574 8.527 3.248 1.00 96.31 744 ARG A N 1
ATOM 5807 C CA . ARG A 1 744 ? 6.414 7.140 3.721 1.00 96.31 744 ARG A CA 1
ATOM 5808 C C . ARG A 1 744 ? 7.745 6.389 3.735 1.00 96.31 744 ARG A C 1
ATOM 5810 O O . ARG A 1 744 ? 8.003 5.649 4.683 1.00 96.31 744 ARG A O 1
ATOM 5817 N N . ASP A 1 745 ? 8.588 6.619 2.727 1.00 93.38 745 ASP A N 1
ATOM 5818 C CA . ASP A 1 745 ? 9.886 5.964 2.573 1.00 93.38 745 ASP A CA 1
ATOM 5819 C C . ASP A 1 745 ? 10.928 6.585 3.520 1.00 93.38 745 ASP A C 1
ATOM 5821 O O . ASP A 1 745 ? 11.847 5.889 3.961 1.00 93.38 745 ASP A O 1
ATOM 5825 N N . GLU A 1 746 ? 10.797 7.868 3.893 1.00 94.50 746 GLU A N 1
ATOM 5826 C CA . GLU A 1 746 ? 11.586 8.467 4.977 1.00 94.50 746 GLU A CA 1
ATOM 5827 C C . GLU A 1 746 ? 11.097 7.994 6.359 1.00 94.50 746 GLU A C 1
ATOM 5829 O O . GLU A 1 746 ? 11.919 7.520 7.149 1.00 94.50 746 GLU A O 1
ATOM 5834 N N . VAL A 1 747 ? 9.792 8.085 6.637 1.00 95.25 747 VAL A N 1
ATOM 5835 C CA . VAL A 1 747 ? 9.228 8.027 7.998 1.00 95.25 747 VAL A CA 1
ATOM 5836 C C . VAL A 1 747 ? 8.168 6.939 8.149 1.00 95.25 747 VAL A C 1
ATOM 5838 O O . VAL A 1 747 ? 8.403 5.957 8.856 1.00 95.25 747 VAL A O 1
ATOM 5841 N N . SER A 1 748 ? 7.002 7.105 7.512 1.00 95.19 748 SER A N 1
ATOM 5842 C CA . SER A 1 748 ? 5.774 6.398 7.905 1.00 95.19 748 SER A CA 1
ATOM 5843 C C . SER A 1 748 ? 5.952 4.882 7.876 1.00 95.19 748 SER A C 1
ATOM 5845 O O . SER A 1 748 ? 5.738 4.227 8.887 1.00 95.19 748 SER A O 1
ATOM 5847 N N . TYR A 1 749 ? 6.450 4.322 6.769 1.00 92.88 749 TYR A N 1
ATOM 5848 C CA . TYR A 1 749 ? 6.588 2.868 6.593 1.00 92.88 749 TYR A CA 1
ATOM 5849 C C . TYR A 1 749 ? 7.892 2.310 7.194 1.00 92.88 749 TYR A C 1
ATOM 5851 O O . TYR A 1 749 ? 8.098 1.095 7.198 1.00 92.88 749 TYR A O 1
ATOM 5859 N N . LYS A 1 750 ? 8.781 3.169 7.720 1.00 90.25 750 LYS A N 1
ATOM 5860 C CA . LYS A 1 750 ? 9.887 2.732 8.590 1.00 90.25 750 LYS A CA 1
ATOM 5861 C C . LYS A 1 750 ? 9.423 2.539 10.027 1.00 90.25 750 LYS A C 1
ATOM 5863 O O . LYS A 1 750 ? 9.882 1.615 10.694 1.00 90.25 750 LYS A O 1
ATOM 5868 N N . LEU A 1 751 ? 8.541 3.421 10.498 1.00 87.69 751 LEU A N 1
ATOM 5869 C CA . LEU A 1 751 ? 8.017 3.375 11.855 1.00 87.69 751 LEU A CA 1
ATOM 5870 C C . LEU A 1 751 ? 6.854 2.390 11.978 1.00 87.69 751 LEU A C 1
ATOM 5872 O O . LEU A 1 751 ? 6.842 1.618 12.934 1.00 87.69 751 LEU A O 1
ATOM 5876 N N . THR A 1 752 ? 5.905 2.380 11.041 1.00 85.69 752 THR A N 1
ATOM 5877 C CA . THR A 1 752 ? 4.609 1.691 11.161 1.00 85.69 752 THR A CA 1
ATOM 5878 C C . THR A 1 752 ? 4.384 0.657 10.049 1.00 85.69 752 THR A C 1
ATOM 5880 O O . THR A 1 752 ? 5.113 0.609 9.056 1.00 85.69 752 THR A O 1
ATOM 5883 N N . TYR A 1 753 ? 3.396 -0.231 10.222 1.00 80.56 753 TYR A N 1
ATOM 5884 C CA . TYR A 1 753 ? 3.107 -1.284 9.243 1.00 80.56 753 TYR A CA 1
ATOM 5885 C C . TYR A 1 753 ? 2.189 -0.777 8.119 1.00 80.56 753 TYR A C 1
ATOM 5887 O O . TYR A 1 753 ? 0.979 -1.002 8.130 1.00 80.56 753 TYR A O 1
ATOM 5895 N N . GLY A 1 754 ? 2.783 -0.096 7.138 1.00 91.44 754 GLY A N 1
ATOM 5896 C CA . GLY A 1 754 ? 2.056 0.445 5.991 1.00 91.44 754 GLY A CA 1
ATOM 5897 C C . GLY A 1 754 ? 1.200 1.660 6.360 1.00 91.44 754 GLY A C 1
ATOM 5898 O O . GLY A 1 754 ? 1.626 2.533 7.113 1.00 91.44 754 GLY A O 1
ATOM 5899 N N . ASP A 1 755 ? -0.008 1.740 5.806 1.00 95.25 755 ASP A N 1
ATOM 5900 C CA . ASP A 1 755 ? -0.905 2.891 5.962 1.00 95.25 755 ASP A CA 1
ATOM 5901 C C . ASP A 1 755 ? -1.629 2.945 7.323 1.00 95.25 755 ASP A C 1
ATOM 5903 O O . ASP A 1 755 ? -2.105 4.009 7.711 1.00 95.25 755 ASP A O 1
ATOM 5907 N N . LYS A 1 756 ? -1.708 1.824 8.050 1.00 94.19 756 LYS A N 1
ATOM 5908 C CA . LYS A 1 756 ? -2.530 1.624 9.260 1.00 94.19 756 LYS A CA 1
ATOM 5909 C C . LYS A 1 756 ? -2.598 2.807 10.222 1.00 94.19 756 LYS A C 1
ATOM 5911 O O . LYS A 1 756 ? -3.658 3.379 10.460 1.00 94.19 756 LYS A O 1
ATOM 5916 N N . GLU A 1 757 ? -1.447 3.192 10.757 1.00 96.75 757 GLU A N 1
ATOM 5917 C CA . GLU A 1 757 ? -1.366 4.222 11.792 1.00 96.75 757 GLU A CA 1
ATOM 5918 C C . GLU A 1 757 ? -1.527 5.639 11.210 1.00 96.75 757 GLU A C 1
ATOM 5920 O O . GLU A 1 757 ? -1.822 6.583 11.936 1.00 96.75 757 GLU A O 1
ATOM 5925 N N . THR A 1 758 ? -1.371 5.808 9.889 1.00 98.19 758 THR A N 1
ATOM 5926 C CA . THR A 1 758 ? -1.441 7.130 9.239 1.00 98.19 758 THR A CA 1
ATOM 5927 C C . THR A 1 758 ? -2.841 7.741 9.283 1.00 98.19 758 THR A C 1
ATOM 5929 O O . THR A 1 758 ? -2.975 8.964 9.233 1.00 98.19 758 THR A O 1
ATOM 5932 N N . TRP A 1 759 ? -3.873 6.903 9.429 1.00 98.31 759 TRP A N 1
ATOM 5933 C CA . TRP A 1 759 ? -5.274 7.303 9.528 1.00 98.31 759 TRP A CA 1
ATOM 5934 C C . TRP A 1 759 ? -5.559 8.105 10.796 1.00 98.31 759 TRP A C 1
ATOM 5936 O O . TRP A 1 759 ? -5.851 9.300 10.711 1.00 98.31 759 TRP A O 1
ATOM 5946 N N . TRP A 1 760 ? -5.428 7.477 11.969 1.00 97.94 760 TRP A N 1
ATOM 5947 C CA . TRP A 1 760 ? -5.658 8.157 13.244 1.00 97.94 760 TRP A CA 1
ATOM 5948 C C . TRP A 1 760 ? -4.614 9.248 13.480 1.00 97.94 760 TRP A C 1
ATOM 5950 O O . TRP A 1 760 ? -4.984 10.340 13.892 1.00 97.94 760 TRP A O 1
ATOM 5960 N N . LEU A 1 761 ? -3.340 9.023 13.125 1.00 98.12 761 LEU A N 1
ATOM 5961 C CA . LEU A 1 761 ? -2.287 10.027 13.298 1.00 98.12 761 LEU A CA 1
ATOM 5962 C C . LEU A 1 761 ? -2.552 11.277 12.446 1.00 98.12 761 LEU A C 1
ATOM 5964 O O . LEU A 1 761 ? -2.314 12.397 12.892 1.00 98.12 761 LEU A O 1
ATOM 5968 N N . GLY A 1 762 ? -3.077 11.101 11.228 1.00 98.19 762 GLY A N 1
ATOM 5969 C CA . GLY A 1 762 ? -3.488 12.205 10.361 1.00 98.19 762 GLY A CA 1
ATOM 5970 C C . GLY A 1 762 ? -4.666 12.988 10.938 1.00 98.19 762 GLY A C 1
ATOM 5971 O O . GLY A 1 762 ? -4.611 14.217 10.983 1.00 98.19 762 GLY A O 1
ATOM 5972 N N . LEU A 1 763 ? -5.699 12.291 11.421 1.00 98.44 763 LEU A N 1
ATOM 5973 C CA . LEU A 1 763 ? -6.880 12.886 12.059 1.00 98.44 763 LEU A CA 1
ATOM 5974 C C . LEU A 1 763 ? -6.510 13.644 13.348 1.00 98.44 763 LEU A C 1
ATOM 5976 O O . LEU A 1 763 ? -6.844 14.821 13.474 1.00 98.44 763 LEU A O 1
ATOM 5980 N N . GLU A 1 764 ? -5.744 13.021 14.241 1.00 98.25 764 GLU A N 1
ATOM 5981 C CA . GLU A 1 764 ? -5.251 13.566 15.514 1.00 98.25 764 GLU A CA 1
ATOM 5982 C C . GLU A 1 764 ? -4.405 14.839 15.322 1.00 98.25 764 GLU A C 1
ATOM 5984 O O . GLU A 1 764 ? -4.694 15.912 15.873 1.00 98.25 764 GLU A O 1
ATOM 5989 N N . LEU A 1 765 ? -3.376 14.768 14.469 1.00 98.00 765 LEU A N 1
ATOM 5990 C CA . LEU A 1 765 ? -2.507 15.912 14.188 1.00 98.00 765 LEU A CA 1
ATOM 5991 C C . LEU A 1 765 ? -3.276 17.039 13.485 1.00 98.00 765 LEU A C 1
ATOM 5993 O O . LEU A 1 765 ? -3.065 18.211 13.802 1.00 98.00 765 LEU A O 1
ATOM 5997 N N . ALA A 1 766 ? -4.208 16.713 12.585 1.00 96.94 766 ALA A N 1
ATOM 5998 C CA . ALA A 1 766 ? -5.101 17.687 11.955 1.00 96.94 766 ALA A CA 1
ATOM 5999 C C . ALA A 1 766 ? -6.255 18.164 12.860 1.00 96.94 766 ALA A C 1
ATOM 6001 O O . ALA A 1 766 ? -7.034 19.010 12.423 1.00 96.94 766 ALA A O 1
ATOM 6002 N N . GLY A 1 767 ? -6.343 17.687 14.109 1.00 94.62 767 GLY A N 1
ATOM 6003 C CA . GLY A 1 767 ? -7.345 18.107 15.095 1.00 94.62 767 GLY A CA 1
ATOM 6004 C C . GLY A 1 767 ? -8.782 17.725 14.734 1.00 94.62 767 GLY A C 1
ATOM 6005 O O . GLY A 1 767 ? -9.709 18.403 15.166 1.00 94.62 767 GLY A O 1
ATOM 6006 N N . SER A 1 768 ? -8.963 16.683 13.921 1.00 96.00 768 SER A N 1
ATOM 6007 C CA . SER A 1 768 ? -10.276 16.125 13.598 1.00 96.00 768 SER A CA 1
ATOM 6008 C C . SER A 1 768 ? -10.845 15.360 14.780 1.00 96.00 768 SER A C 1
ATOM 6010 O O . SER A 1 768 ? -10.109 14.673 15.488 1.00 96.00 768 SER A O 1
ATOM 6012 N N . THR A 1 769 ? -12.168 15.377 14.932 1.00 93.88 769 THR A N 1
ATOM 6013 C CA . THR A 1 769 ? -12.825 14.319 15.698 1.00 93.88 769 THR A CA 1
ATOM 6014 C C . THR A 1 769 ? -12.727 12.992 14.937 1.00 93.88 769 THR A C 1
ATOM 6016 O O . THR A 1 769 ? -12.751 12.960 13.702 1.00 93.88 769 THR A O 1
ATOM 6019 N N . TYR A 1 770 ? -12.553 11.904 15.682 1.00 97.81 770 TYR A N 1
ATOM 6020 C CA . TYR A 1 770 ? -12.594 10.519 15.218 1.00 97.81 770 TYR A CA 1
ATOM 6021 C C . TYR A 1 770 ? -12.879 9.612 16.417 1.00 97.81 770 TYR A C 1
ATOM 6023 O O . TYR A 1 770 ? -12.675 10.016 17.565 1.00 97.81 770 TYR A O 1
ATOM 6031 N N . GLU A 1 771 ? -13.357 8.400 16.165 1.00 97.56 771 GLU A N 1
ATOM 6032 C CA . GLU A 1 771 ? -13.606 7.408 17.209 1.00 97.56 771 GLU A CA 1
ATOM 6033 C C . GLU A 1 771 ? -13.311 5.996 16.676 1.00 97.56 771 GLU A C 1
ATOM 6035 O O . GLU A 1 771 ? -13.543 5.699 15.501 1.00 97.56 771 GLU A O 1
ATOM 6040 N N . PHE A 1 772 ? -12.751 5.142 17.532 1.00 97.62 772 PHE A N 1
ATOM 6041 C CA . PHE A 1 772 ? -12.484 3.738 17.225 1.00 97.62 772 PHE A CA 1
ATOM 6042 C C . PHE A 1 772 ? -13.670 2.841 17.612 1.00 97.62 772 PHE A C 1
ATOM 6044 O O . PHE A 1 772 ? -14.578 3.247 18.338 1.00 97.62 772 PHE A O 1
ATOM 6051 N N . GLU A 1 773 ? -13.665 1.602 17.124 1.00 95.69 773 GLU A N 1
ATOM 6052 C CA . GLU A 1 773 ? -14.462 0.510 17.683 1.00 95.69 773 GLU A CA 1
ATOM 6053 C C . GLU A 1 773 ? -14.270 0.424 19.207 1.00 95.69 773 GLU A C 1
ATOM 6055 O O . GLU A 1 773 ? -13.157 0.529 19.707 1.00 95.69 773 GLU A O 1
ATOM 6060 N N . LYS A 1 774 ? -15.358 0.198 19.950 1.00 95.00 774 LYS A N 1
ATOM 6061 C CA . LYS A 1 774 ? -15.345 0.029 21.414 1.00 95.00 774 LYS A CA 1
ATOM 6062 C C . LYS A 1 774 ? -14.386 -1.071 21.893 1.00 95.00 774 LYS A C 1
ATOM 6064 O O . LYS A 1 774 ? -13.856 -0.988 23.000 1.00 95.00 774 LYS A O 1
ATOM 6069 N N . HIS A 1 775 ? -14.222 -2.114 21.087 1.00 95.50 775 HIS A N 1
ATOM 6070 C CA . HIS A 1 775 ? -13.386 -3.267 21.376 1.00 95.50 775 HIS A CA 1
ATOM 6071 C C . HIS A 1 775 ? -12.083 -3.189 20.587 1.00 95.50 775 HIS A C 1
ATOM 6073 O O . HIS A 1 775 ? -12.075 -2.817 19.414 1.00 95.50 775 HIS A O 1
ATOM 6079 N N . TYR A 1 776 ? -10.982 -3.599 21.220 1.00 96.00 776 TYR A N 1
ATOM 6080 C CA . TYR A 1 776 ? -9.770 -3.909 20.471 1.00 96.00 776 TYR A CA 1
ATOM 6081 C C . TYR A 1 776 ? -9.996 -5.130 19.573 1.00 96.00 776 TYR A C 1
ATOM 6083 O O . TYR A 1 776 ? -10.898 -5.935 19.827 1.00 96.00 776 TYR A O 1
ATOM 6091 N N . GLY A 1 777 ? -9.162 -5.270 18.537 1.00 95.56 777 GLY A N 1
ATOM 6092 C CA . GLY A 1 777 ? -9.303 -6.283 17.496 1.00 95.56 777 GLY A CA 1
ATOM 6093 C C . GLY A 1 777 ? -9.711 -7.643 18.050 1.00 95.56 777 GLY A C 1
ATOM 6094 O O . GLY A 1 777 ? -9.065 -8.181 18.948 1.00 95.56 777 GLY A O 1
ATOM 6095 N N . SER A 1 778 ? -10.798 -8.193 17.531 1.00 96.00 778 SER A N 1
ATOM 6096 C CA . SER A 1 778 ? -11.443 -9.404 18.036 1.00 96.00 778 SER A CA 1
ATOM 6097 C C . SER A 1 778 ? -11.085 -10.631 17.198 1.00 96.00 778 SER A C 1
ATOM 6099 O O . SER A 1 778 ? -10.346 -10.543 16.214 1.00 96.00 778 SER A O 1
ATOM 6101 N N . MET A 1 779 ? -11.545 -11.818 17.593 1.00 95.69 779 MET A N 1
ATOM 6102 C CA . MET A 1 779 ? -11.183 -13.072 16.922 1.00 95.69 779 MET A CA 1
ATOM 6103 C C . MET A 1 779 ? -12.414 -13.787 16.368 1.00 95.69 779 MET A C 1
ATOM 6105 O O . MET A 1 779 ? -13.350 -14.032 17.115 1.00 95.69 779 MET A O 1
ATOM 6109 N N . ILE A 1 780 ? -12.365 -14.221 15.104 1.00 97.00 780 ILE A N 1
ATOM 6110 C CA . ILE A 1 780 ? -13.286 -15.207 14.507 1.00 97.00 780 ILE A CA 1
ATOM 6111 C C . ILE A 1 780 ? -12.464 -16.391 13.983 1.00 97.00 780 ILE A C 1
ATOM 6113 O O . ILE A 1 780 ? -11.466 -16.198 13.287 1.00 97.00 780 ILE A O 1
ATOM 6117 N N . GLY A 1 781 ? -12.830 -17.623 14.332 1.00 95.62 781 GLY A N 1
ATOM 6118 C CA . GLY A 1 781 ? -11.994 -18.792 14.062 1.00 95.62 781 GLY A CA 1
ATOM 6119 C C . GLY A 1 781 ? -12.580 -20.111 14.550 1.00 95.62 781 GLY A C 1
ATOM 6120 O O . GLY A 1 781 ? -13.790 -20.327 14.531 1.00 95.62 781 GLY A O 1
ATOM 6121 N N . TRP A 1 782 ? -11.698 -21.011 14.981 1.00 93.81 782 TRP A N 1
ATOM 6122 C CA . TRP A 1 782 ? -12.041 -22.369 15.410 1.00 93.81 782 TRP A CA 1
ATOM 6123 C C . TRP A 1 782 ? -11.550 -22.640 16.834 1.00 93.81 782 TRP A C 1
ATOM 6125 O O . TRP A 1 782 ? -10.476 -22.170 17.226 1.00 93.81 782 TRP A O 1
ATOM 6135 N N . ARG A 1 783 ? -12.282 -23.467 17.591 1.00 87.25 783 ARG A N 1
ATOM 6136 C CA . ARG A 1 783 ? -11.787 -24.032 18.858 1.00 87.25 783 ARG A CA 1
ATOM 6137 C C . ARG A 1 783 ? -10.705 -25.092 18.578 1.00 87.25 783 ARG A C 1
ATOM 6139 O O . ARG A 1 783 ? -10.970 -26.047 17.840 1.00 87.25 783 ARG A O 1
ATOM 6146 N N . PRO A 1 784 ? -9.481 -24.969 19.126 1.00 74.00 784 PRO A N 1
ATOM 6147 C CA . PRO A 1 784 ? -8.439 -25.978 18.951 1.00 74.00 784 PRO A CA 1
ATOM 6148 C C . PRO A 1 784 ? -8.769 -27.258 19.737 1.00 74.00 784 PRO A C 1
ATOM 6150 O O . PRO A 1 784 ? -9.129 -27.198 20.905 1.00 74.00 784 PRO A O 1
ATOM 6153 N N . LYS A 1 785 ? -8.585 -28.436 19.123 1.00 56.56 785 LYS A N 1
ATOM 6154 C CA . LYS A 1 785 ? -8.903 -29.740 19.748 1.00 56.56 785 LYS A CA 1
ATOM 6155 C C . LYS A 1 785 ? -7.864 -30.254 20.760 1.00 56.56 785 LYS A C 1
ATOM 6157 O O . LYS A 1 785 ? -8.092 -31.282 21.385 1.00 56.56 785 LYS A O 1
ATOM 6162 N N . THR A 1 786 ? -6.703 -29.605 20.878 1.00 47.88 786 THR A N 1
ATOM 6163 C CA . THR A 1 786 ? -5.582 -30.048 21.731 1.00 47.88 786 THR A CA 1
ATOM 6164 C C . THR A 1 786 ? -4.719 -28.870 22.179 1.00 47.88 786 THR A C 1
ATOM 6166 O O . THR A 1 786 ? -4.435 -27.979 21.376 1.00 47.88 786 THR A O 1
ATOM 6169 N N . LYS A 1 787 ? -4.232 -28.908 23.427 1.00 42.88 787 LYS A N 1
ATOM 6170 C CA . LYS A 1 787 ? -3.336 -27.899 24.020 1.00 42.88 787 LYS A CA 1
ATOM 6171 C C . LYS A 1 787 ? -2.030 -27.701 23.224 1.00 42.88 787 LYS A C 1
ATOM 6173 O O . LYS A 1 787 ? -1.311 -28.678 23.004 1.00 42.88 787 LYS A O 1
ATOM 6178 N N . PRO A 1 788 ? -1.654 -26.456 22.871 1.00 42.88 788 PRO A N 1
ATOM 6179 C CA . PRO A 1 788 ? -0.261 -26.094 22.619 1.00 42.88 788 PRO A CA 1
ATOM 6180 C C . PRO A 1 788 ? 0.548 -26.160 23.931 1.00 42.88 788 PRO A C 1
ATOM 6182 O O . PRO A 1 788 ? -0.019 -25.943 25.003 1.00 42.88 788 PRO A O 1
ATOM 6185 N N . PRO A 1 789 ? 1.866 -26.420 23.893 1.00 35.34 789 PRO A N 1
ATOM 6186 C CA . PRO A 1 789 ? 2.696 -26.406 25.095 1.00 35.34 789 PRO A CA 1
ATOM 6187 C C . PRO A 1 789 ? 2.981 -24.965 25.555 1.00 35.34 789 PRO A C 1
ATOM 6189 O O . PRO A 1 789 ? 3.769 -24.256 24.930 1.00 35.34 789 PRO A O 1
ATOM 6192 N N . THR A 1 790 ? 2.375 -24.542 26.666 1.00 42.25 790 THR A N 1
ATOM 6193 C CA . THR A 1 790 ? 2.615 -23.236 27.306 1.00 42.25 790 THR A CA 1
ATOM 6194 C C . THR A 1 790 ? 3.321 -23.408 28.654 1.00 42.25 790 THR A C 1
ATOM 6196 O O . THR A 1 790 ? 2.778 -24.027 29.566 1.00 42.25 790 THR A O 1
ATOM 6199 N N . ASN A 1 791 ? 4.518 -22.831 28.797 1.00 33.34 791 ASN A N 1
ATOM 6200 C CA . ASN A 1 791 ? 5.355 -22.906 30.007 1.00 33.34 791 ASN A CA 1
ATOM 6201 C C . ASN A 1 791 ? 5.061 -21.784 31.029 1.00 33.34 791 ASN A C 1
ATOM 6203 O O . ASN A 1 791 ? 5.964 -21.342 31.735 1.00 33.34 791 ASN A O 1
ATOM 6207 N N . GLU A 1 792 ? 3.817 -21.309 31.119 1.00 36.31 792 GLU A N 1
ATOM 6208 C CA . GLU A 1 792 ? 3.446 -20.196 32.001 1.00 36.31 792 GLU A CA 1
ATOM 6209 C C . GLU A 1 792 ? 2.258 -20.554 32.898 1.00 36.31 792 GLU A C 1
ATOM 6211 O O . GLU A 1 792 ? 1.204 -20.999 32.446 1.00 36.31 792 GLU A O 1
ATOM 6216 N N . THR A 1 793 ? 2.444 -20.370 34.206 1.00 32.41 793 THR A N 1
ATOM 6217 C CA . THR A 1 793 ? 1.407 -20.551 35.226 1.00 32.41 793 THR A CA 1
ATOM 6218 C C . THR A 1 793 ? 0.558 -19.289 35.342 1.00 32.41 793 THR A C 1
ATOM 6220 O O . THR A 1 793 ? 1.005 -18.305 35.934 1.00 32.41 793 THR A O 1
ATOM 6223 N N . VAL A 1 794 ? -0.674 -19.327 34.831 1.00 38.66 794 VAL A N 1
ATOM 6224 C CA . VAL A 1 794 ? -1.638 -18.215 34.912 1.00 38.66 794 VAL A CA 1
ATOM 6225 C C . VAL A 1 794 ? -2.720 -18.510 35.962 1.00 38.66 794 VAL A C 1
ATOM 6227 O O . VAL A 1 794 ? -3.147 -19.652 36.137 1.00 38.66 794 VAL A O 1
ATOM 6230 N N . GLN A 1 795 ? -3.129 -17.478 36.706 1.00 34.12 795 GLN A N 1
ATOM 6231 C CA . GLN A 1 795 ? -4.163 -17.557 37.746 1.00 34.12 795 GLN A CA 1
ATOM 6232 C C . GLN A 1 795 ? -5.580 -17.679 37.152 1.00 34.12 795 GLN A C 1
ATOM 6234 O O . GLN A 1 795 ? -5.803 -17.425 35.976 1.00 34.12 795 GLN A O 1
ATOM 6239 N N . SER A 1 796 ? -6.550 -18.081 37.978 1.00 36.97 796 SER A N 1
ATOM 6240 C CA . SER A 1 796 ? -7.926 -18.416 37.578 1.00 36.97 796 SER A CA 1
ATOM 6241 C C . SER A 1 796 ? -8.648 -17.317 36.780 1.00 36.97 796 SER A C 1
ATOM 6243 O O . SER A 1 796 ? -8.929 -16.248 37.325 1.00 36.97 796 SER A O 1
ATOM 6245 N N . VAL A 1 797 ? -9.034 -17.631 35.540 1.00 39.44 797 VAL A N 1
ATOM 6246 C CA . VAL A 1 797 ? -9.768 -16.743 34.617 1.00 39.44 797 VAL A CA 1
ATOM 6247 C C . VAL A 1 797 ? -11.246 -17.169 34.491 1.00 39.44 797 VAL A C 1
ATOM 6249 O O . VAL A 1 797 ? -11.590 -18.332 34.721 1.00 39.44 797 VAL A O 1
ATOM 6252 N N . LYS A 1 798 ? -12.137 -16.227 34.149 1.00 41.75 798 LYS A N 1
ATOM 6253 C CA . LYS A 1 798 ? -13.532 -16.501 33.748 1.00 41.75 798 LYS A CA 1
ATOM 6254 C C . LYS A 1 798 ? -13.579 -16.983 32.291 1.00 41.75 798 LYS A C 1
ATOM 6256 O O . LYS A 1 798 ? -12.791 -16.525 31.481 1.00 41.75 798 LYS A O 1
ATOM 6261 N N . GLY A 1 799 ? -14.547 -17.832 31.945 1.00 55.56 799 GLY A N 1
ATOM 6262 C CA . GLY A 1 799 ? -14.659 -18.398 30.594 1.00 55.56 799 GLY A CA 1
ATOM 6263 C C . GLY A 1 799 ? -13.952 -19.747 30.499 1.00 55.56 799 GLY A C 1
ATOM 6264 O O . GLY A 1 799 ? -12.839 -19.851 29.987 1.00 55.56 799 GLY A O 1
ATOM 6265 N N . LYS A 1 800 ? -14.614 -20.777 31.034 1.00 55.44 800 LYS A N 1
ATOM 6266 C CA . LYS A 1 800 ? -14.201 -22.169 30.869 1.00 55.44 800 LYS A CA 1
ATOM 6267 C C . LYS A 1 800 ? -14.956 -22.810 29.711 1.00 55.44 800 LYS A C 1
ATOM 6269 O O . LYS A 1 800 ? -16.122 -22.475 29.499 1.00 55.44 800 LYS A O 1
ATOM 6274 N N . ASP A 1 801 ? -14.304 -23.714 28.993 1.00 59.44 801 ASP A N 1
ATOM 6275 C CA . ASP A 1 801 ? -14.980 -24.628 28.070 1.00 59.44 801 ASP A CA 1
ATOM 6276 C C . ASP A 1 801 ? -15.690 -25.778 28.818 1.00 59.44 801 ASP A C 1
ATOM 6278 O O . ASP A 1 801 ? -15.724 -25.813 30.053 1.00 59.44 801 ASP A O 1
ATOM 6282 N N . GLU A 1 802 ? -16.310 -26.695 28.069 1.00 53.59 802 GLU A N 1
ATOM 6283 C CA . GLU A 1 802 ? -17.070 -27.830 28.619 1.00 53.59 802 GLU A CA 1
ATOM 6284 C C . GLU A 1 802 ? -16.186 -28.818 29.406 1.00 53.59 802 GLU A C 1
ATOM 6286 O O . GLU A 1 802 ? -16.671 -29.459 30.339 1.00 53.59 802 GLU A O 1
ATOM 6291 N N . ASP A 1 803 ? -14.886 -28.879 29.092 1.00 55.16 803 ASP A N 1
ATOM 6292 C CA . ASP A 1 803 ? -13.881 -29.699 29.780 1.00 55.16 803 ASP A CA 1
ATOM 6293 C C . ASP A 1 803 ? -13.262 -28.982 31.003 1.00 55.16 803 ASP A C 1
ATOM 6295 O O . ASP A 1 803 ? -12.565 -29.588 31.824 1.00 55.16 803 ASP A O 1
ATOM 6299 N N . GLY A 1 804 ? -13.550 -27.688 31.178 1.00 58.84 804 GLY A N 1
ATOM 6300 C CA . GLY A 1 804 ? -13.111 -26.873 32.308 1.00 58.84 804 GLY A CA 1
ATOM 6301 C C . GLY A 1 804 ? -11.768 -26.158 32.116 1.00 58.84 804 GLY A C 1
ATOM 6302 O O . GLY A 1 804 ? -11.254 -25.602 33.099 1.00 58.84 804 GLY A O 1
ATOM 6303 N N . ASP A 1 805 ? -11.215 -26.156 30.904 1.00 64.81 805 ASP A N 1
ATOM 6304 C CA . ASP A 1 805 ? -10.000 -25.443 30.491 1.00 64.81 805 ASP A CA 1
ATOM 6305 C C . ASP A 1 805 ? -10.304 -23.981 30.081 1.00 64.81 805 ASP A C 1
ATOM 6307 O O . ASP A 1 805 ? -11.457 -23.560 30.017 1.00 64.81 805 ASP A O 1
ATOM 6311 N N . GLU A 1 806 ? -9.267 -23.159 29.867 1.00 78.12 806 GLU A N 1
ATOM 6312 C CA . GLU A 1 806 ? -9.415 -21.762 29.413 1.00 78.12 806 GLU A CA 1
ATOM 6313 C C . GLU A 1 806 ? -9.951 -21.714 27.971 1.00 78.12 806 GLU A C 1
ATOM 6315 O O . GLU A 1 806 ? -9.273 -22.168 27.045 1.00 78.12 806 GLU A O 1
ATOM 6320 N N . ALA A 1 807 ? -11.133 -21.118 27.772 1.00 84.69 807 ALA A N 1
ATOM 6321 C CA . ALA A 1 807 ? -11.760 -21.025 26.455 1.00 84.69 807 ALA A CA 1
ATOM 6322 C C . ALA A 1 807 ? -10.873 -20.265 25.450 1.00 84.69 807 ALA A C 1
ATOM 6324 O O . ALA A 1 807 ? -10.291 -19.223 25.773 1.00 84.69 807 ALA A O 1
ATOM 6325 N N . ARG A 1 808 ? -10.777 -20.797 24.222 1.00 91.00 808 ARG A N 1
ATOM 6326 C CA . ARG A 1 808 ? -9.858 -20.343 23.163 1.00 91.00 808 ARG A CA 1
ATOM 6327 C C . ARG A 1 808 ? -10.504 -20.388 21.779 1.00 91.00 808 ARG A C 1
ATOM 6329 O O . ARG A 1 808 ? -11.084 -21.404 21.401 1.00 91.00 808 ARG A O 1
ATOM 6336 N N . VAL A 1 809 ? -10.310 -19.329 20.994 1.00 94.19 809 VAL A N 1
ATOM 6337 C CA . VAL A 1 809 ? -10.619 -19.282 19.552 1.00 94.19 809 VAL A CA 1
ATOM 6338 C C . VAL A 1 809 ? -9.334 -18.942 18.803 1.00 94.19 809 VAL A C 1
ATOM 6340 O O . VAL A 1 809 ? -8.632 -18.008 19.183 1.00 94.19 809 VAL A O 1
ATOM 6343 N N . CYS A 1 810 ? -8.997 -19.699 17.759 1.00 94.12 810 CYS A N 1
ATOM 6344 C CA . CYS A 1 810 ? -7.762 -19.513 16.994 1.00 94.12 810 CYS A CA 1
ATOM 6345 C C . CYS A 1 810 ? -8.040 -19.302 15.504 1.00 94.12 810 CYS A C 1
ATOM 6347 O O . CYS A 1 810 ? -8.901 -19.972 14.932 1.00 94.12 810 CYS A O 1
ATOM 6349 N N . SER A 1 811 ? -7.292 -18.390 14.877 1.00 92.81 811 SER A N 1
ATOM 6350 C CA . SER A 1 811 ? -7.454 -18.028 13.468 1.00 92.81 811 SER A CA 1
ATOM 6351 C C . SER A 1 811 ? -6.220 -17.363 12.848 1.00 92.81 811 SER A C 1
ATOM 6353 O O . SER A 1 811 ? -5.221 -17.079 13.513 1.00 92.81 811 SER A O 1
ATOM 6355 N N . PHE A 1 812 ? -6.299 -17.101 11.545 1.00 89.94 812 PHE A N 1
ATOM 6356 C CA . PHE A 1 812 ? -5.346 -16.267 10.802 1.00 89.94 812 PHE A CA 1
ATOM 6357 C C . PHE A 1 812 ? -5.817 -14.814 10.641 1.00 89.94 812 PHE A C 1
ATOM 6359 O O . PHE A 1 812 ? -5.006 -13.959 10.284 1.00 89.94 812 PHE A O 1
ATOM 6366 N N . VAL A 1 813 ? -7.099 -14.552 10.912 1.00 93.06 813 VAL A N 1
ATOM 6367 C CA . VAL A 1 813 ? -7.780 -13.269 10.690 1.00 93.06 813 VAL A CA 1
ATOM 6368 C C . VAL A 1 813 ? -8.008 -12.507 12.001 1.00 93.06 813 VAL A C 1
ATOM 6370 O O . VAL A 1 813 ? -7.831 -13.051 13.093 1.00 93.06 813 VAL A O 1
ATOM 6373 N N . ILE A 1 814 ? -8.399 -11.245 11.871 1.00 95.00 814 ILE A N 1
ATOM 6374 C CA . ILE A 1 814 ? -8.848 -10.334 12.933 1.00 95.00 814 ILE A CA 1
ATOM 6375 C C . ILE A 1 814 ? -10.294 -9.937 12.617 1.00 95.00 814 ILE A C 1
ATOM 6377 O O . ILE A 1 814 ? -10.629 -9.762 11.448 1.00 95.00 814 ILE A O 1
ATOM 6381 N N . ALA A 1 815 ? -11.150 -9.873 13.631 1.00 97.69 815 ALA A N 1
ATOM 6382 C CA . ALA A 1 815 ? -12.578 -9.591 13.528 1.00 97.69 815 ALA A CA 1
ATOM 6383 C C . ALA A 1 815 ? -12.962 -8.328 14.302 1.00 97.69 815 ALA A C 1
ATOM 6385 O O . ALA A 1 815 ? -12.240 -7.906 15.200 1.00 97.69 815 ALA A O 1
ATOM 6386 N N . HIS A 1 816 ? -14.127 -7.782 13.977 1.00 98.31 816 HIS A N 1
ATOM 6387 C CA . HIS A 1 816 ? -14.644 -6.524 14.504 1.00 98.31 816 HIS A CA 1
ATOM 6388 C C . HIS A 1 816 ? -16.148 -6.630 14.746 1.00 98.31 816 HIS A C 1
ATOM 6390 O O . HIS A 1 816 ? -16.855 -7.319 13.997 1.00 98.31 816 HIS A O 1
ATOM 6396 N N . ALA A 1 817 ? -16.638 -5.943 15.769 1.00 97.12 817 ALA A N 1
ATOM 6397 C CA . ALA A 1 817 ? -18.043 -5.824 16.126 1.00 97.12 817 ALA A CA 1
ATOM 6398 C C . ALA A 1 817 ? -18.596 -4.412 15.848 1.00 97.12 817 ALA A C 1
ATOM 6400 O O . ALA A 1 817 ? -17.868 -3.483 15.496 1.00 97.12 817 ALA A O 1
ATOM 6401 N N . ASP A 1 818 ? -19.916 -4.272 15.960 1.00 96.75 818 ASP A N 1
ATOM 6402 C CA . ASP A 1 818 ? -20.616 -2.986 16.000 1.00 96.75 818 ASP A CA 1
ATOM 6403 C C . ASP A 1 818 ? -20.748 -2.439 17.443 1.00 96.75 818 ASP A C 1
ATOM 6405 O O . ASP A 1 818 ? -20.377 -3.105 18.410 1.00 96.75 818 ASP A O 1
ATOM 6409 N N . ASP A 1 819 ? -21.285 -1.222 17.607 1.00 93.69 819 ASP A N 1
ATOM 6410 C CA . ASP A 1 819 ? -21.505 -0.557 18.916 1.00 93.69 819 ASP A CA 1
ATOM 6411 C C . ASP A 1 819 ? -22.597 -1.267 19.770 1.00 93.69 819 ASP A C 1
ATOM 6413 O O . ASP A 1 819 ? -22.875 -0.850 20.894 1.00 93.69 819 ASP A O 1
ATOM 6417 N N . GLU A 1 820 ? -23.216 -2.344 19.252 1.00 95.56 820 GLU A N 1
ATOM 6418 C CA . GLU A 1 820 ? -24.152 -3.248 19.949 1.00 95.56 820 GLU A CA 1
ATOM 6419 C C . GLU A 1 820 ? -23.525 -4.627 20.268 1.00 95.56 820 GLU A C 1
ATOM 6421 O O . GLU A 1 820 ? -24.237 -5.579 20.600 1.00 95.56 820 GLU A O 1
ATOM 6426 N N . ASP A 1 821 ? -22.197 -4.739 20.186 1.00 96.12 821 ASP A N 1
ATOM 6427 C CA . ASP A 1 821 ? -21.397 -5.938 20.467 1.00 96.12 821 ASP A CA 1
ATOM 6428 C C . ASP A 1 821 ? -21.759 -7.137 19.567 1.00 96.12 821 ASP A C 1
ATOM 6430 O O . ASP A 1 821 ? -21.647 -8.296 19.977 1.00 96.12 821 ASP A O 1
ATOM 6434 N N . ARG A 1 822 ? -22.191 -6.892 18.321 1.00 96.38 822 ARG A N 1
ATOM 6435 C CA . ARG A 1 822 ? -22.435 -7.941 17.315 1.00 96.38 822 ARG A CA 1
ATOM 6436 C C . ARG A 1 822 ? -21.314 -7.984 16.290 1.00 96.38 822 ARG A C 1
ATOM 6438 O O . ARG A 1 822 ? -20.967 -6.970 15.693 1.00 96.38 822 ARG A O 1
ATOM 6445 N N . LEU A 1 823 ? -20.827 -9.188 16.002 1.00 97.25 823 LEU A N 1
ATOM 6446 C CA . LEU A 1 823 ? -19.860 -9.451 14.937 1.00 97.25 823 LEU A CA 1
ATOM 6447 C C . LEU A 1 823 ? -20.294 -8.807 13.603 1.00 97.25 823 LEU A C 1
ATOM 6449 O O . LEU A 1 823 ? -21.399 -9.047 13.107 1.00 97.25 823 LEU A O 1
ATOM 6453 N N . LEU A 1 824 ? -19.419 -7.979 13.033 1.00 98.12 824 LEU A N 1
ATOM 6454 C CA . LEU A 1 824 ? -19.708 -7.098 11.903 1.00 98.12 824 LEU A CA 1
ATOM 6455 C C . LEU A 1 824 ? -18.903 -7.479 10.657 1.00 98.12 824 LEU A C 1
ATOM 6457 O O . LEU A 1 824 ? -19.485 -7.711 9.592 1.00 98.12 824 LEU A O 1
ATOM 6461 N N . TRP A 1 825 ? -17.577 -7.563 10.784 1.00 98.44 825 TRP A N 1
ATOM 6462 C CA . TRP A 1 825 ? -16.668 -7.907 9.687 1.00 98.44 825 TRP A CA 1
ATOM 6463 C C . TRP A 1 825 ? -15.349 -8.510 10.197 1.00 98.44 825 TRP A C 1
ATOM 6465 O O . TRP A 1 825 ? -15.073 -8.495 11.396 1.00 98.44 825 TRP A O 1
ATOM 6475 N N . TYR A 1 826 ? -14.539 -9.075 9.299 1.00 98.00 826 TYR A N 1
ATOM 6476 C CA . TYR A 1 826 ? -13.178 -9.534 9.597 1.00 98.00 826 TYR A CA 1
ATOM 6477 C C . TYR A 1 826 ? -12.225 -9.355 8.404 1.00 98.00 826 TYR A C 1
ATOM 6479 O O . TYR A 1 826 ? -12.655 -9.383 7.248 1.00 98.00 826 TYR A O 1
ATOM 6487 N N . ASN A 1 827 ? -10.927 -9.190 8.674 1.00 94.50 827 ASN A N 1
ATOM 6488 C CA . ASN A 1 827 ? -9.881 -8.970 7.670 1.00 94.50 827 ASN A CA 1
ATOM 6489 C C . ASN A 1 827 ? -9.059 -10.248 7.412 1.00 94.50 827 ASN A C 1
ATOM 6491 O O . ASN A 1 827 ? -8.381 -10.738 8.322 1.00 94.50 827 ASN A O 1
ATOM 6495 N N . GLY A 1 828 ? -9.074 -10.783 6.181 1.00 89.12 828 GLY A N 1
ATOM 6496 C CA . GLY A 1 828 ? -8.165 -11.873 5.791 1.00 89.12 828 GLY A CA 1
ATOM 6497 C C . GLY A 1 828 ? -8.685 -12.938 4.816 1.00 89.12 828 GLY A C 1
ATOM 6498 O O . GLY A 1 828 ? -8.051 -13.991 4.710 1.00 89.12 828 GLY A O 1
ATOM 6499 N N . SER A 1 829 ? -9.758 -12.662 4.069 1.00 92.69 829 SER A N 1
ATOM 6500 C CA . SER A 1 829 ? -10.452 -13.525 3.091 1.00 92.69 829 SER A CA 1
ATOM 6501 C C . SER A 1 829 ? -11.278 -14.687 3.663 1.00 92.69 829 SER A C 1
ATOM 6503 O O . SER A 1 829 ? -11.091 -15.118 4.794 1.00 92.69 829 SER A O 1
ATOM 6505 N N . LEU A 1 830 ? -12.151 -15.250 2.819 1.00 94.31 830 LEU A N 1
ATOM 6506 C CA . LEU A 1 830 ? -12.917 -16.480 3.083 1.00 94.31 830 LEU A CA 1
ATOM 6507 C C . LEU A 1 830 ? -12.060 -17.768 3.040 1.00 94.31 830 LEU A C 1
ATOM 6509 O O . LEU A 1 830 ? -12.575 -18.862 3.281 1.00 94.31 830 LEU A O 1
ATOM 6513 N N . LEU A 1 831 ? -10.776 -17.668 2.676 1.00 91.19 831 LEU A N 1
ATOM 6514 C CA . LEU A 1 831 ? -9.850 -18.800 2.660 1.00 91.19 831 LEU A CA 1
ATOM 6515 C C . LEU A 1 831 ? -9.292 -19.042 4.061 1.00 91.19 831 LEU A C 1
ATOM 6517 O O . LEU A 1 831 ? -8.864 -18.110 4.740 1.00 91.19 831 LEU A O 1
ATOM 6521 N N . LYS A 1 832 ? -9.183 -20.312 4.455 1.00 86.62 832 LYS A N 1
ATOM 6522 C CA . LYS A 1 832 ? -8.671 -20.709 5.771 1.00 86.62 832 LYS A CA 1
ATOM 6523 C C . LYS A 1 832 ? -7.258 -20.190 6.025 1.00 86.62 832 LYS A C 1
ATOM 6525 O O . LYS A 1 832 ? -6.957 -19.736 7.123 1.00 86.62 832 LYS A O 1
ATOM 6530 N N . ASN A 1 833 ? -6.380 -20.291 5.027 1.00 84.38 833 ASN A N 1
ATOM 6531 C CA . ASN A 1 833 ? -5.035 -19.726 5.076 1.00 84.38 833 ASN A CA 1
ATOM 6532 C C . ASN A 1 833 ? -4.541 -19.399 3.662 1.00 84.38 833 ASN A C 1
ATOM 6534 O O . ASN A 1 833 ? -3.774 -20.162 3.074 1.00 84.38 833 ASN A O 1
ATOM 6538 N N . LYS A 1 834 ? -4.912 -18.215 3.160 1.00 81.50 834 LYS A N 1
ATOM 6539 C CA . LYS A 1 834 ? -4.543 -17.702 1.826 1.00 81.50 834 LYS A CA 1
ATOM 6540 C C . LYS A 1 834 ? -3.040 -17.719 1.478 1.00 81.50 834 LYS A C 1
ATOM 6542 O O . LYS A 1 834 ? -2.695 -17.530 0.316 1.00 81.50 834 LYS A O 1
ATOM 6547 N N . LEU A 1 835 ? -2.141 -17.895 2.456 1.00 73.19 835 LEU A N 1
ATOM 6548 C CA . LEU A 1 835 ? -0.685 -17.961 2.245 1.00 73.19 835 LEU A CA 1
ATOM 6549 C C . LEU A 1 835 ? -0.134 -19.389 2.129 1.00 73.19 835 LEU A C 1
ATOM 6551 O O . LEU A 1 835 ? 0.929 -19.569 1.541 1.00 73.19 835 LEU A O 1
ATOM 6555 N N . ALA A 1 836 ? -0.793 -20.376 2.740 1.00 77.44 836 ALA A N 1
ATOM 6556 C CA . ALA A 1 836 ? -0.337 -21.769 2.757 1.00 77.44 836 ALA A CA 1
ATOM 6557 C C . ALA A 1 836 ? -1.198 -22.681 1.875 1.00 77.44 836 ALA A C 1
ATOM 6559 O O . ALA A 1 836 ? -0.678 -23.628 1.294 1.00 77.44 836 ALA A O 1
ATOM 6560 N N . ASP A 1 837 ? -2.490 -22.377 1.774 1.00 81.06 837 ASP A N 1
ATOM 6561 C CA . ASP A 1 837 ? -3.464 -23.085 0.956 1.00 81.06 837 ASP A CA 1
ATOM 6562 C C . ASP A 1 837 ? -4.420 -22.050 0.327 1.00 81.06 837 ASP A C 1
ATOM 6564 O O . ASP A 1 837 ? -5.411 -21.649 0.947 1.00 81.06 837 ASP A O 1
ATOM 6568 N N . PRO A 1 838 ? -4.095 -21.540 -0.875 1.00 81.88 838 PRO A N 1
ATOM 6569 C CA . PRO A 1 838 ? -4.868 -20.492 -1.530 1.00 81.88 838 PRO A CA 1
ATOM 6570 C C . PRO A 1 838 ? -6.182 -20.996 -2.151 1.00 81.88 838 PRO A C 1
ATOM 6572 O O . PRO A 1 838 ? -6.860 -20.211 -2.806 1.00 81.88 838 PRO A O 1
ATOM 6575 N N . GLU A 1 839 ? -6.557 -22.268 -1.984 1.00 87.19 839 GLU A N 1
ATOM 6576 C CA . GLU A 1 839 ? -7.805 -22.833 -2.525 1.00 87.19 839 GLU A CA 1
ATOM 6577 C C . GLU A 1 839 ? -8.730 -23.408 -1.432 1.00 87.19 839 GLU A C 1
ATOM 6579 O O . GLU A 1 839 ? -9.926 -23.602 -1.668 1.00 87.19 839 GLU A O 1
ATOM 6584 N N . ALA A 1 840 ? -8.226 -23.635 -0.213 1.00 89.38 840 ALA A N 1
ATOM 6585 C CA . ALA A 1 840 ? -9.034 -24.096 0.913 1.00 89.38 840 ALA A CA 1
ATOM 6586 C C . ALA A 1 840 ? -9.886 -22.986 1.548 1.00 89.38 840 ALA A C 1
ATOM 6588 O O . ALA A 1 840 ? -9.424 -22.188 2.368 1.00 89.38 840 ALA A O 1
ATOM 6589 N N . TYR A 1 841 ? -11.182 -23.020 1.250 1.00 92.75 841 TYR A N 1
ATOM 6590 C CA . TYR A 1 841 ? -12.225 -22.365 2.039 1.00 92.75 841 TYR A CA 1
ATOM 6591 C C . TYR A 1 841 ? -12.570 -23.189 3.283 1.00 92.75 841 TYR A C 1
ATOM 6593 O O . TYR A 1 841 ? -12.683 -24.413 3.201 1.00 92.75 841 TYR A O 1
ATOM 6601 N N . ASP A 1 842 ? -12.811 -22.527 4.413 1.00 91.38 842 ASP A N 1
ATOM 6602 C CA . ASP A 1 842 ? -13.348 -23.160 5.622 1.00 91.38 842 ASP A CA 1
ATOM 6603 C C . ASP A 1 842 ? -14.192 -22.152 6.411 1.00 91.38 842 ASP A C 1
ATOM 6605 O O . ASP A 1 842 ? -13.929 -20.951 6.376 1.00 91.38 842 ASP A O 1
ATOM 6609 N N . VAL A 1 843 ? -15.215 -22.633 7.113 1.00 94.00 843 VAL A N 1
ATOM 6610 C CA . VAL A 1 843 ? -16.135 -21.787 7.882 1.00 94.00 843 VAL A CA 1
ATOM 6611 C C . VAL A 1 843 ? -15.668 -21.776 9.342 1.00 94.00 843 VAL A C 1
ATOM 6613 O O . VAL A 1 843 ? -15.614 -22.851 9.948 1.00 94.00 843 VAL A O 1
ATOM 6616 N N . PRO A 1 844 ? -15.318 -20.614 9.929 1.00 95.25 844 PRO A N 1
ATOM 6617 C CA . PRO A 1 844 ? -15.084 -20.515 11.368 1.00 95.25 844 PRO A CA 1
ATOM 6618 C C . PRO A 1 844 ? -16.336 -20.926 12.151 1.00 95.25 844 PRO A C 1
ATOM 6620 O O . PRO A 1 844 ? -17.454 -20.819 11.655 1.00 95.25 844 PRO A O 1
ATOM 6623 N N . THR A 1 845 ? -16.155 -21.423 13.370 1.00 94.25 845 THR A N 1
ATOM 6624 C CA . THR A 1 845 ? -17.248 -21.927 14.221 1.00 94.25 845 THR A CA 1
ATOM 6625 C C . THR A 1 845 ? -17.578 -20.992 15.373 1.00 94.25 845 THR A C 1
ATOM 6627 O O . THR A 1 845 ? -18.693 -21.024 15.889 1.00 94.25 845 THR A O 1
ATOM 6630 N N . ASP A 1 846 ? -16.618 -20.164 15.778 1.00 95.69 846 ASP A N 1
ATOM 6631 C CA . ASP A 1 846 ? -16.665 -19.389 17.009 1.00 95.69 846 ASP A CA 1
ATOM 6632 C C . ASP A 1 846 ? -15.993 -18.033 16.840 1.00 95.69 846 ASP A C 1
ATOM 6634 O O . ASP A 1 846 ? -15.139 -17.833 15.970 1.00 95.69 846 ASP A O 1
ATOM 6638 N N . TRP A 1 847 ? -16.329 -17.119 17.739 1.00 96.75 847 TRP A N 1
ATOM 6639 C CA . TRP A 1 847 ? -15.688 -15.823 17.867 1.00 96.75 847 TRP A CA 1
ATOM 6640 C C . TRP A 1 847 ? -15.547 -15.412 19.339 1.00 96.75 847 TRP A C 1
ATOM 6642 O O . TRP A 1 847 ? -16.122 -16.034 20.236 1.00 96.75 847 TRP A O 1
ATOM 6652 N N . MET A 1 848 ? -14.711 -14.411 19.605 1.00 96.12 848 MET A N 1
ATOM 6653 C CA . MET A 1 848 ? -14.399 -13.927 20.950 1.00 96.12 848 MET A CA 1
ATOM 6654 C C . MET A 1 848 ? -14.107 -12.421 20.916 1.00 96.12 848 MET A C 1
ATOM 6656 O O . MET A 1 848 ? -13.348 -11.962 20.058 1.00 96.12 848 MET A O 1
ATOM 6660 N N . LEU A 1 849 ? -14.705 -11.696 21.866 1.00 95.50 849 LEU A N 1
ATOM 6661 C CA . LEU A 1 849 ? -14.414 -10.304 22.228 1.00 95.50 849 LEU A CA 1
ATOM 6662 C C . LEU A 1 849 ? -13.556 -10.276 23.504 1.00 95.50 849 LEU A C 1
ATOM 6664 O O . LEU A 1 849 ? -13.638 -11.204 24.312 1.00 95.50 849 LEU A O 1
ATOM 6668 N N . ASP A 1 850 ? -12.782 -9.206 23.705 1.00 94.19 850 ASP A N 1
ATOM 6669 C CA . ASP A 1 850 ? -12.068 -8.860 24.955 1.00 94.19 850 ASP A CA 1
ATOM 6670 C C . ASP A 1 850 ? -11.159 -9.947 25.567 1.00 94.19 850 ASP A C 1
ATOM 6672 O O . ASP A 1 850 ? -10.772 -9.879 26.737 1.00 94.19 850 ASP A O 1
ATOM 6676 N N . GLY A 1 851 ? -10.789 -10.964 24.791 1.00 92.50 851 GLY A N 1
ATOM 6677 C CA . GLY A 1 851 ? -9.846 -11.987 25.221 1.00 92.50 851 GLY A CA 1
ATOM 6678 C C . GLY A 1 851 ? -8.390 -11.568 25.019 1.00 92.50 851 GLY A C 1
ATOM 6679 O O . GLY A 1 851 ? -8.046 -10.709 24.206 1.00 92.50 851 GLY A O 1
ATOM 6680 N N . ARG A 1 852 ? -7.495 -12.234 25.746 1.00 93.75 852 ARG A N 1
ATOM 6681 C CA . ARG A 1 852 ? -6.046 -12.036 25.650 1.00 93.75 852 ARG A CA 1
ATOM 6682 C C . ARG A 1 852 ? -5.533 -12.575 24.314 1.00 93.75 852 ARG A C 1
ATOM 6684 O O . ARG A 1 852 ? -5.721 -13.756 24.017 1.00 93.75 852 ARG A O 1
ATOM 6691 N N . TRP A 1 853 ? -4.847 -11.738 23.537 1.00 92.94 853 TRP A N 1
ATOM 6692 C CA . TRP A 1 853 ? -4.208 -12.148 22.286 1.00 92.94 853 TRP A CA 1
ATOM 6693 C C . TRP A 1 853 ? -2.938 -12.974 22.518 1.00 92.94 853 TRP A C 1
ATOM 6695 O O . TRP A 1 853 ? -2.032 -12.582 23.248 1.00 92.94 853 TRP A O 1
ATOM 6705 N N . GLU A 1 854 ? -2.836 -14.094 21.810 1.00 90.88 854 GLU A N 1
ATOM 6706 C CA . GLU A 1 854 ? -1.681 -14.988 21.791 1.00 90.88 854 GLU A CA 1
ATOM 6707 C C . GLU A 1 854 ? -1.182 -15.135 20.346 1.00 90.88 854 GLU A C 1
ATOM 6709 O O . GLU A 1 854 ? -1.848 -15.709 19.478 1.00 90.88 854 GLU A O 1
ATOM 6714 N N . LYS A 1 855 ? -0.004 -14.576 20.046 1.00 83.81 855 LYS A N 1
ATOM 6715 C CA . LYS A 1 855 ? 0.506 -14.509 18.671 1.00 83.81 855 LYS A CA 1
ATOM 6716 C C . LYS A 1 855 ? 1.044 -15.859 18.185 1.00 83.81 855 LYS A C 1
ATOM 6718 O O . LYS A 1 855 ? 1.927 -16.445 18.807 1.00 83.81 855 LYS A O 1
ATOM 6723 N N . GLY A 1 856 ? 0.590 -16.300 17.010 1.00 76.19 856 GLY A N 1
ATOM 6724 C CA . GLY A 1 856 ? 1.134 -17.481 16.333 1.00 76.19 856 GLY A CA 1
ATOM 6725 C C . GLY A 1 856 ? 2.634 -17.346 16.026 1.00 76.19 856 GLY A C 1
ATOM 6726 O O . GLY A 1 856 ? 3.089 -16.305 15.551 1.00 76.19 856 GLY A O 1
ATOM 6727 N N . ALA A 1 857 ? 3.405 -18.413 16.265 1.00 62.41 857 ALA A N 1
ATOM 6728 C CA . ALA A 1 857 ? 4.875 -18.402 16.194 1.00 62.41 857 ALA A CA 1
ATOM 6729 C C . ALA A 1 857 ? 5.463 -18.056 14.806 1.00 62.41 857 ALA A C 1
ATOM 6731 O O . ALA A 1 857 ? 6.612 -17.618 14.701 1.00 62.41 857 ALA A O 1
ATOM 6732 N N . THR A 1 858 ? 4.693 -18.259 13.735 1.00 64.19 858 THR A N 1
ATOM 6733 C CA . THR A 1 858 ? 5.017 -17.864 12.357 1.00 64.19 858 THR A CA 1
ATOM 6734 C C . THR A 1 858 ? 3.739 -17.442 11.623 1.00 64.19 858 THR A C 1
ATOM 6736 O O . THR A 1 858 ? 2.641 -17.741 12.083 1.00 64.19 858 THR A O 1
ATOM 6739 N N . LYS A 1 859 ? 3.858 -16.844 10.426 1.00 57.53 859 LYS A N 1
ATOM 6740 C CA . LYS A 1 859 ? 2.700 -16.557 9.550 1.00 57.53 859 LYS A CA 1
ATOM 6741 C C . LYS A 1 859 ? 1.932 -17.812 9.079 1.00 57.53 859 LYS A C 1
ATOM 6743 O O . LYS A 1 859 ? 0.857 -17.673 8.514 1.00 57.53 859 LYS A O 1
ATOM 6748 N N . GLN A 1 860 ? 2.468 -19.017 9.294 1.00 65.06 860 GLN A N 1
ATOM 6749 C CA . GLN A 1 860 ? 1.799 -20.293 9.003 1.00 65.06 860 GLN A CA 1
ATOM 6750 C C . GLN A 1 860 ? 1.040 -20.857 10.217 1.00 65.06 860 GLN A C 1
ATOM 6752 O O . GLN A 1 860 ? 0.302 -21.829 10.079 1.00 65.06 860 GLN A O 1
ATOM 6757 N N . ASN A 1 861 ? 1.193 -20.258 11.402 1.00 77.94 861 ASN A N 1
ATOM 6758 C CA . ASN A 1 861 ? 0.480 -20.647 12.614 1.00 77.94 861 ASN A CA 1
ATOM 6759 C C . ASN A 1 861 ? -0.651 -19.654 12.901 1.00 77.94 861 ASN A C 1
ATOM 6761 O O . ASN A 1 861 ? -0.463 -18.445 12.775 1.00 77.94 861 ASN A O 1
ATOM 6765 N N . MET A 1 862 ? -1.801 -20.169 13.337 1.00 85.69 862 MET A N 1
ATOM 6766 C CA . MET A 1 862 ? -2.887 -19.329 13.840 1.00 85.69 862 MET A CA 1
ATOM 6767 C C . MET A 1 862 ? -2.423 -18.526 15.061 1.00 85.69 862 MET A C 1
ATOM 6769 O O . MET A 1 862 ? -1.625 -19.011 15.867 1.00 85.69 862 MET A O 1
ATOM 6773 N N . SER A 1 863 ? -2.941 -17.309 15.195 1.00 90.75 863 SER A N 1
ATOM 6774 C CA . SER A 1 863 ? -2.989 -16.614 16.485 1.00 90.75 863 SER A CA 1
ATOM 6775 C C . SER A 1 863 ? -4.226 -17.098 17.239 1.00 90.75 863 SER A C 1
ATOM 6777 O O . SER A 1 863 ? -5.182 -17.557 16.614 1.00 90.75 863 SER A O 1
ATOM 6779 N N . CYS A 1 864 ? -4.225 -17.006 18.560 1.00 93.00 864 CYS A N 1
ATOM 6780 C CA . CYS A 1 864 ? -5.376 -17.350 19.386 1.00 93.00 864 CYS A CA 1
ATOM 6781 C C . CYS A 1 864 ? -5.809 -16.146 20.221 1.00 93.00 864 CYS A C 1
ATOM 6783 O O . CYS A 1 864 ? -5.008 -15.262 20.514 1.00 93.00 864 CYS A O 1
ATOM 6785 N N . MET A 1 865 ? -7.077 -16.132 20.606 1.00 94.19 865 MET A N 1
ATOM 6786 C CA . MET A 1 865 ? -7.608 -15.290 21.663 1.00 94.19 865 MET A CA 1
ATOM 6787 C C . MET A 1 865 ? -8.108 -16.214 22.780 1.00 94.19 865 MET A C 1
ATOM 6789 O O . MET A 1 865 ? -8.713 -17.253 22.493 1.00 94.19 865 MET A O 1
ATOM 6793 N N . ALA A 1 866 ? -7.781 -1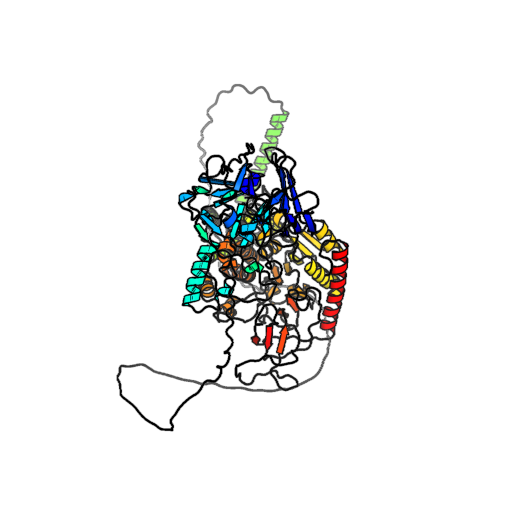5.886 24.031 1.00 92.31 866 ALA A N 1
ATOM 6794 C CA . ALA A 1 866 ? -7.970 -16.765 25.183 1.00 92.31 866 ALA A CA 1
ATOM 6795 C C . ALA A 1 866 ? -8.480 -16.017 26.425 1.00 92.31 866 ALA A C 1
ATOM 6797 O O . ALA A 1 866 ? -8.207 -14.830 26.605 1.00 92.31 866 ALA A O 1
ATOM 6798 N N . GLY A 1 867 ? -9.173 -16.724 27.321 1.00 85.94 867 GLY A N 1
ATOM 6799 C CA . GLY A 1 867 ? -9.532 -16.196 28.648 1.00 85.94 867 GLY A CA 1
ATOM 6800 C C . GLY A 1 867 ? -10.728 -15.236 28.676 1.00 85.94 867 GLY A C 1
ATOM 6801 O O . GLY A 1 867 ? -10.942 -14.560 29.679 1.00 85.94 867 GLY A O 1
ATOM 6802 N N . ALA A 1 868 ? -11.511 -15.193 27.598 1.00 90.69 868 ALA A N 1
ATOM 6803 C CA . ALA A 1 868 ? -12.835 -14.577 27.553 1.00 90.69 868 ALA A CA 1
ATOM 6804 C C . ALA A 1 868 ? -13.877 -15.598 27.056 1.00 90.69 868 ALA A C 1
ATOM 6806 O O . ALA A 1 868 ? -13.576 -16.777 26.855 1.00 90.69 868 ALA A O 1
ATOM 6807 N N . GLN A 1 869 ? -15.133 -15.177 26.901 1.00 89.50 869 GLN A N 1
ATOM 6808 C CA . GLN A 1 869 ? -16.203 -16.066 26.450 1.00 89.50 869 GLN A CA 1
ATOM 6809 C C . GLN A 1 869 ? -16.075 -16.360 24.947 1.00 89.50 869 GLN A C 1
ATOM 6811 O O . GLN A 1 869 ? -16.196 -15.461 24.122 1.00 89.50 869 GLN A O 1
ATOM 6816 N N . ALA A 1 870 ? -15.875 -17.634 24.595 1.00 91.31 870 ALA A N 1
ATOM 6817 C CA . ALA A 1 870 ? -15.987 -18.102 23.216 1.00 91.31 870 ALA A CA 1
ATOM 6818 C C . ALA A 1 870 ? -17.469 -18.272 22.848 1.00 91.31 870 ALA A C 1
ATOM 6820 O O . ALA A 1 870 ? -18.163 -19.129 23.408 1.00 91.31 870 ALA A O 1
ATOM 6821 N N . THR A 1 871 ? -17.940 -17.464 21.906 1.00 93.06 871 THR A N 1
ATOM 6822 C CA . THR A 1 871 ? -19.324 -17.450 21.426 1.00 93.06 871 THR A CA 1
ATOM 6823 C C . THR A 1 871 ? -19.402 -18.223 20.107 1.00 93.06 871 THR A C 1
ATOM 6825 O O . THR A 1 871 ? -18.696 -17.860 19.165 1.00 93.06 871 THR A O 1
ATOM 6828 N N . PRO A 1 872 ? -20.227 -19.280 19.996 1.00 94.50 872 PRO A N 1
ATOM 6829 C CA . PRO A 1 872 ? -20.484 -19.933 18.715 1.00 94.50 872 PRO A CA 1
ATOM 6830 C C . PRO A 1 872 ? -21.120 -18.959 17.719 1.00 94.50 872 PRO A C 1
ATOM 6832 O O . PRO A 1 872 ? -21.905 -18.097 18.119 1.00 94.50 872 PRO A O 1
ATOM 6835 N N . LEU A 1 873 ? -20.818 -19.107 16.429 1.00 96.12 873 LEU A N 1
ATOM 6836 C CA . LEU A 1 873 ? -21.556 -18.392 15.387 1.00 96.12 873 LEU A CA 1
ATOM 6837 C C . LEU A 1 873 ? -22.989 -18.926 15.289 1.00 96.12 873 LEU A C 1
ATOM 6839 O O . LEU A 1 873 ? -23.209 -20.138 15.340 1.00 96.12 873 LEU A O 1
ATOM 6843 N N . ASP A 1 874 ? -23.957 -18.025 15.124 1.00 95.62 874 ASP A N 1
ATOM 6844 C CA . ASP A 1 874 ? -25.359 -18.404 14.936 1.00 95.62 874 ASP A CA 1
ATOM 6845 C C . ASP A 1 874 ? -25.646 -18.939 13.517 1.00 95.62 874 ASP A C 1
ATOM 6847 O O . ASP A 1 874 ? -24.840 -18.807 12.591 1.00 95.62 874 ASP A O 1
ATOM 6851 N N . ASP A 1 875 ? -26.816 -19.558 13.331 1.00 95.69 875 ASP A N 1
ATOM 6852 C CA . ASP A 1 875 ? -27.218 -20.144 12.045 1.00 95.69 875 ASP A CA 1
ATOM 6853 C C . ASP A 1 875 ? -27.254 -19.121 10.893 1.00 95.69 875 ASP A C 1
ATOM 6855 O O . ASP A 1 875 ? -26.982 -19.481 9.745 1.00 95.69 875 ASP A O 1
ATOM 6859 N N . GLY A 1 876 ? -27.555 -17.850 11.179 1.00 97.12 876 GLY A N 1
ATOM 6860 C CA . GLY A 1 876 ? -27.551 -16.761 10.204 1.00 97.12 876 GLY A CA 1
ATOM 6861 C C . GLY A 1 876 ? -26.133 -16.378 9.788 1.00 97.12 876 GLY A C 1
ATOM 6862 O O . GLY A 1 876 ? -25.832 -16.336 8.594 1.00 97.12 876 GLY A O 1
ATOM 6863 N N . GLN A 1 877 ? -25.236 -16.189 10.756 1.00 98.06 877 GLN A N 1
ATOM 6864 C CA . GLN A 1 877 ? -23.808 -15.941 10.530 1.00 98.06 877 GLN A CA 1
ATOM 6865 C C . GLN A 1 877 ? -23.161 -17.087 9.735 1.00 98.06 877 GLN A C 1
ATOM 6867 O O . GLN A 1 877 ? -22.489 -16.854 8.726 1.00 98.06 877 GLN A O 1
ATOM 6872 N N . LEU A 1 878 ? -23.428 -18.339 10.120 1.00 97.88 878 LEU A N 1
ATOM 6873 C CA . LEU A 1 878 ? -22.966 -19.530 9.402 1.00 97.88 878 LEU A CA 1
ATOM 6874 C C . LEU A 1 878 ? -23.543 -19.609 7.979 1.00 97.88 878 LEU A C 1
ATOM 6876 O O . LEU A 1 878 ? -22.827 -19.991 7.050 1.00 97.88 878 LEU A O 1
ATOM 6880 N N . ALA A 1 879 ? -24.814 -19.248 7.777 1.00 98.00 879 ALA A N 1
ATOM 6881 C CA . ALA A 1 879 ? -25.435 -19.213 6.452 1.00 98.00 879 ALA A CA 1
ATOM 6882 C C . ALA A 1 879 ? -24.833 -18.125 5.547 1.00 98.00 879 ALA A C 1
ATOM 6884 O O . ALA A 1 879 ? -24.609 -18.389 4.364 1.00 98.00 879 ALA A O 1
ATOM 6885 N N . ILE A 1 880 ? -24.525 -16.941 6.088 1.00 98.50 880 ILE A N 1
ATOM 6886 C CA . ILE A 1 880 ? -23.833 -15.863 5.366 1.00 98.50 880 ILE A CA 1
ATOM 6887 C C . ILE A 1 880 ? -22.456 -16.344 4.907 1.00 98.50 880 ILE A C 1
ATOM 6889 O O . ILE A 1 880 ? -22.165 -16.295 3.715 1.00 98.50 880 ILE A O 1
ATOM 6893 N N . LEU A 1 881 ? -21.633 -16.890 5.807 1.00 98.31 881 LEU A N 1
ATOM 6894 C CA . LEU A 1 881 ? -20.284 -17.352 5.457 1.00 98.31 881 LEU A CA 1
ATOM 6895 C C . LEU A 1 881 ? -20.302 -18.475 4.409 1.00 98.31 881 LEU A C 1
ATOM 6897 O O . LEU A 1 881 ? -19.535 -18.424 3.449 1.00 98.31 881 LEU A O 1
ATOM 6901 N N . ARG A 1 882 ? -21.215 -19.449 4.531 1.00 98.31 882 ARG A N 1
ATOM 6902 C CA . ARG A 1 882 ? -21.391 -20.525 3.536 1.00 98.31 882 ARG A CA 1
ATOM 6903 C C . ARG A 1 882 ? -21.799 -19.976 2.164 1.00 98.31 882 ARG A C 1
ATOM 6905 O O . ARG A 1 882 ? -21.150 -20.297 1.171 1.00 98.31 882 ARG A O 1
ATOM 6912 N N . ARG A 1 883 ? -22.809 -19.096 2.105 1.00 98.44 883 ARG A N 1
ATOM 6913 C CA . ARG A 1 883 ? -23.242 -18.439 0.854 1.00 98.44 883 ARG A CA 1
ATOM 6914 C C . ARG A 1 883 ? -22.123 -17.606 0.226 1.00 98.44 883 ARG A C 1
ATOM 6916 O O . ARG A 1 883 ? -21.963 -17.648 -0.991 1.00 98.44 883 ARG A O 1
ATOM 6923 N N . SER A 1 884 ? -21.340 -16.895 1.037 1.00 98.38 884 SER A N 1
ATOM 6924 C CA . SER A 1 884 ? -20.192 -16.105 0.578 1.00 98.38 884 SER A CA 1
ATOM 6925 C C . SER A 1 884 ? -19.081 -16.984 0.005 1.00 98.38 884 SER A C 1
ATOM 6927 O O . SER A 1 884 ? -18.532 -16.642 -1.036 1.00 98.38 884 SER A O 1
ATOM 6929 N N . ILE A 1 885 ? -18.794 -18.146 0.604 1.00 98.38 885 ILE A N 1
ATOM 6930 C CA . ILE A 1 885 ? -17.859 -19.141 0.045 1.00 98.38 885 ILE A CA 1
ATOM 6931 C C . ILE A 1 885 ? -18.358 -19.671 -1.306 1.00 98.38 885 ILE A C 1
ATOM 6933 O O . ILE A 1 885 ? -17.590 -19.736 -2.266 1.00 98.38 885 ILE A O 1
ATOM 6937 N N . ASP A 1 886 ? -19.640 -20.015 -1.421 1.00 98.00 886 ASP A N 1
ATOM 6938 C CA . ASP A 1 886 ? -20.199 -20.505 -2.686 1.00 98.00 886 ASP A CA 1
ATOM 6939 C C . ASP A 1 886 ? -20.235 -19.415 -3.769 1.00 98.00 886 ASP A C 1
ATOM 6941 O O . ASP A 1 886 ? -20.026 -19.707 -4.948 1.00 98.00 886 ASP A O 1
ATOM 6945 N N . GLY A 1 887 ? -20.444 -18.154 -3.382 1.00 97.75 887 GLY A N 1
ATOM 6946 C CA . GLY A 1 887 ? -20.277 -16.988 -4.251 1.00 97.75 887 GLY A CA 1
ATOM 6947 C C . GLY A 1 887 ? -18.828 -16.776 -4.695 1.00 97.75 887 GLY A C 1
ATOM 6948 O O . GLY A 1 887 ? -18.568 -16.597 -5.882 1.00 97.75 887 GLY A O 1
ATOM 6949 N N . ALA A 1 888 ? -17.872 -16.882 -3.771 1.00 97.69 888 ALA A N 1
ATOM 6950 C CA . ALA A 1 888 ? -16.442 -16.762 -4.046 1.00 97.69 888 ALA A CA 1
ATOM 6951 C C . ALA A 1 888 ? -15.939 -17.832 -5.030 1.00 97.69 888 ALA A C 1
ATOM 6953 O O . ALA A 1 888 ? -15.173 -17.512 -5.937 1.00 97.69 888 ALA A O 1
ATOM 6954 N N . ARG A 1 889 ? -16.437 -19.072 -4.926 1.00 97.19 889 ARG A N 1
ATOM 6955 C CA . ARG A 1 889 ? -16.174 -20.145 -5.904 1.00 97.19 889 ARG A CA 1
ATOM 6956 C C . ARG A 1 889 ? -16.678 -19.786 -7.307 1.00 97.19 889 ARG A C 1
ATOM 6958 O O . ARG A 1 889 ? -15.930 -19.916 -8.271 1.00 97.19 889 ARG A O 1
ATOM 6965 N N . ARG A 1 890 ? -17.911 -19.270 -7.428 1.00 96.88 890 ARG A N 1
ATOM 6966 C CA . ARG A 1 890 ? -18.454 -18.794 -8.720 1.00 96.88 890 ARG A CA 1
ATOM 6967 C C . ARG A 1 890 ? -17.648 -17.625 -9.291 1.00 96.88 890 ARG A C 1
ATOM 6969 O O . ARG A 1 890 ? -17.406 -17.590 -10.496 1.00 96.88 890 ARG A O 1
ATOM 6976 N N . ALA A 1 891 ? -17.221 -16.691 -8.439 1.00 97.25 891 ALA A N 1
ATOM 6977 C CA . ALA A 1 891 ? -16.365 -15.576 -8.831 1.00 97.25 891 ALA A CA 1
ATOM 6978 C C . ALA A 1 891 ? -15.013 -16.072 -9.367 1.00 97.25 891 ALA A C 1
ATOM 6980 O O . ALA A 1 891 ? -14.599 -15.655 -10.447 1.00 97.25 891 ALA A O 1
ATOM 6981 N N . ASP A 1 892 ? -14.360 -17.003 -8.667 1.00 96.75 892 ASP A N 1
ATOM 6982 C CA . ASP A 1 892 ? -13.112 -17.621 -9.120 1.00 96.75 892 ASP A CA 1
ATOM 6983 C C . ASP A 1 892 ? -13.267 -18.293 -10.484 1.00 96.75 892 ASP A C 1
ATOM 6985 O O . ASP A 1 892 ? -12.442 -18.068 -11.368 1.00 96.75 892 ASP A O 1
ATOM 6989 N N . ASP A 1 893 ? -14.322 -19.083 -10.686 1.00 96.50 893 ASP A N 1
ATOM 6990 C CA . ASP A 1 893 ? -14.572 -19.755 -11.962 1.00 96.50 893 ASP A CA 1
ATOM 6991 C C . ASP A 1 893 ? -14.797 -18.748 -13.099 1.00 96.50 893 ASP A C 1
ATOM 6993 O O . ASP A 1 893 ? -14.195 -18.884 -14.167 1.00 96.50 893 ASP A O 1
ATOM 6997 N N . ALA A 1 894 ? -15.587 -17.695 -12.875 1.00 96.62 894 ALA A N 1
ATOM 6998 C CA . ALA A 1 894 ? -15.826 -16.642 -13.864 1.00 96.62 894 ALA A CA 1
ATOM 6999 C C . ALA A 1 894 ? -14.548 -15.847 -14.208 1.00 96.62 894 ALA A C 1
ATOM 7001 O O . ALA A 1 894 ? -14.282 -15.562 -15.380 1.00 96.62 894 ALA A O 1
ATOM 7002 N N . LEU A 1 895 ? -13.723 -15.522 -13.207 1.00 95.94 895 LEU A N 1
ATOM 7003 C CA . LEU A 1 895 ? -12.443 -14.830 -13.391 1.00 95.94 895 LEU A CA 1
ATOM 7004 C C . LEU A 1 895 ? -11.398 -15.736 -14.078 1.00 95.94 895 LEU A C 1
ATOM 7006 O O . LEU A 1 895 ? -10.647 -15.268 -14.937 1.00 95.94 895 LEU A O 1
ATOM 7010 N N . ARG A 1 896 ? -11.374 -17.040 -13.771 1.00 94.94 896 ARG A N 1
ATOM 7011 C CA . ARG A 1 896 ? -10.518 -18.047 -14.433 1.00 94.94 896 ARG A CA 1
ATOM 7012 C C . ARG A 1 896 ? -10.920 -18.286 -15.884 1.00 94.94 896 ARG A C 1
ATOM 7014 O O . ARG A 1 896 ? -10.043 -18.388 -16.739 1.00 94.94 896 ARG A O 1
ATOM 7021 N N . GLN A 1 897 ? -12.219 -18.346 -16.183 1.00 94.38 897 GLN A N 1
ATOM 7022 C CA . GLN A 1 897 ? -12.735 -18.473 -17.554 1.00 94.38 897 GLN A CA 1
ATOM 7023 C C . GLN A 1 897 ? -12.343 -17.276 -18.428 1.00 94.38 897 GLN A C 1
ATOM 7025 O O . GLN A 1 897 ? -12.022 -17.456 -19.599 1.00 94.38 897 GLN A O 1
ATOM 7030 N N . LYS A 1 898 ? -12.302 -16.073 -17.844 1.00 92.94 898 LYS A N 1
ATOM 7031 C CA . LYS A 1 898 ? -11.795 -14.849 -18.484 1.00 92.94 898 LYS A CA 1
ATOM 7032 C C . LYS A 1 898 ? -10.261 -14.744 -18.507 1.00 92.94 898 LYS A C 1
ATOM 7034 O O . LYS A 1 898 ? -9.744 -13.767 -19.021 1.00 92.94 898 LYS A O 1
ATOM 7039 N N . GLY A 1 899 ? -9.520 -15.695 -17.932 1.00 92.00 899 GLY A N 1
ATOM 7040 C CA . GLY A 1 899 ? -8.050 -15.685 -17.912 1.00 92.00 899 GLY A CA 1
ATOM 7041 C C . GLY A 1 899 ? -7.401 -14.587 -17.055 1.00 92.00 899 GLY A C 1
ATOM 7042 O O . GLY A 1 899 ? -6.176 -14.464 -17.053 1.00 92.00 899 GLY A O 1
ATOM 7043 N N . VAL A 1 900 ? -8.185 -13.805 -16.303 1.00 90.44 900 VAL A N 1
ATOM 7044 C CA . VAL A 1 900 ? -7.686 -12.640 -15.550 1.00 90.44 900 VAL A CA 1
ATOM 7045 C C . VAL A 1 900 ? -7.021 -13.001 -14.219 1.00 90.44 900 VAL A C 1
ATOM 7047 O O . VAL A 1 900 ? -6.211 -12.217 -13.716 1.00 90.44 900 VAL A O 1
ATOM 7050 N N . ILE A 1 901 ? -7.305 -14.194 -13.683 1.00 88.44 901 ILE A N 1
ATOM 7051 C CA . ILE A 1 901 ? -6.596 -14.805 -12.546 1.00 88.44 901 ILE A CA 1
ATOM 7052 C C . ILE A 1 901 ? -6.039 -16.190 -12.934 1.00 88.44 901 ILE A C 1
ATOM 7054 O O . ILE A 1 901 ? -6.560 -16.814 -13.865 1.00 88.44 901 ILE A O 1
ATOM 7058 N N . PRO A 1 902 ? -5.003 -16.706 -12.242 1.00 77.69 902 PRO A N 1
ATOM 7059 C CA . PRO A 1 902 ? -4.439 -18.021 -12.534 1.00 77.69 902 PRO A CA 1
ATOM 7060 C C . PRO A 1 902 ? -5.461 -19.163 -12.431 1.00 77.69 902 PRO A C 1
ATOM 7062 O O . PRO A 1 902 ? -6.357 -19.156 -11.580 1.00 77.69 902 PRO A O 1
ATOM 7065 N N . LYS A 1 903 ? -5.284 -20.187 -13.274 1.00 73.88 903 LYS A N 1
ATOM 7066 C CA . LYS A 1 903 ? -5.998 -21.465 -13.134 1.00 73.88 903 LYS A CA 1
ATOM 7067 C C . LYS A 1 903 ? -5.646 -22.114 -11.789 1.00 73.88 903 LYS A C 1
ATOM 7069 O O . LYS A 1 903 ? -4.532 -21.927 -11.303 1.00 73.88 903 LYS A O 1
ATOM 7074 N N . ALA A 1 904 ? -6.583 -22.877 -11.224 1.00 67.06 904 ALA A N 1
ATOM 7075 C CA . ALA A 1 904 ? -6.303 -23.732 -10.071 1.00 67.06 904 ALA A CA 1
ATOM 7076 C C . ALA A 1 904 ? -5.136 -24.691 -10.388 1.00 67.06 904 ALA A C 1
ATOM 7078 O O . ALA A 1 904 ? -5.018 -25.152 -11.530 1.00 67.06 904 ALA A O 1
ATOM 7079 N N . GLY A 1 905 ? -4.268 -24.908 -9.396 1.00 48.44 905 GLY A N 1
ATOM 7080 C CA . GLY A 1 905 ? -3.066 -25.749 -9.488 1.00 48.44 905 GLY A CA 1
ATOM 7081 C C . GLY A 1 905 ? -3.305 -27.208 -9.126 1.00 48.44 905 GLY A C 1
ATOM 7082 O O . GLY A 1 905 ? -4.319 -27.484 -8.451 1.00 48.44 905 GLY A O 1
#

Radius of gyration: 38.1 Å; chains: 1; bounding box: 100×126×98 Å

Secondary structure (DSSP, 8-state):
-PPPPEEEEEE-TTSSEEEEEEESS-S--EEEE-SHHHHHHT--EE-PPTT-EEEEEE-S-EEEEE-SSEEEEEETTT--EEEEEESSSTTBT-EEEEGGGBTT--GGGTGGGEEEE-------PPPPP-SSPPSEEEE-TTSSSEEEE-S-GGGSPPEEE-SHHHHHTT-EEE--BGGGEEEESHHHHEEEEEPTTHHHH---SEEEEEETTT--EEEEEE----GGGSTTS-HHHHHHHHHHHHHHHTB--EEGGGBTTBTTTB-GGGS--EEE---GGGGTTTS----------TTSTT--------PPPPPP--------------------------------------------------------------PPP----------------------PPPPPPP-------HHHHHHHHHHHHHHHHHHHHHHHHHHH------SS---HHHHHHHHHHHTTS---S-GGG-HHHHHHHHHHHHHHHHHHHHS-SSHHHHHHHHHHHHHHHHH-GGGTT-TTSTT-S-HHHHHHHHHTT--EEEEEE--TTTHHHHHHHHHIIIIIS-----EEEEESSTTTS-HHHHHHHHTT-TT--EEEEEGGGTS-STTT-HHHHGGGHHHHHHHHSS-SEEEEE-TTEEESS-GGGGGTSHHHHHHSEEE-B-----TTTTHHHHHHHHHH-SS--TTGGG-HHHHS--S--B-TTEEEEETTSHHHHHHHHHHHHHTSHHHIIIIIHHHSSTTHHHHHHHHHHTT---EE-SSSSBEEEB--SS-----------S-B-TTSSBPEEEESSEEEE-TTS-EEEEES-SEEETTTEEEEE----EEESSPEEE--SSTTSPEEEESS--EEPPHHHHHHHHHHHHHHHHHHHHHHHTTSSPPP-

pLDDT: mean 77.54, std 25.5, range [22.05, 98.88]

Foldseek 3Di:
DPQQWDKWKFAALLRQWIKIFTHNDDCQAWEQELALLSLLQVFTKDFTPPPRIGTPHHPPQWDWADDQFKGWIAGLQLLFTFWIATCDFPRHGTIIGGCLRIAPDFCVSHVVRYHYTYDDDPDFADDDDDPPDAPWWFADSVNLKIKGFQDHLLVWAWAQERPSSCSRSVFTKTKDFPVRMDIGNQVPFWDWHADHCCVVPVFRQKTFIAGSRSSRTFWMQGNHGDLVLLVPPDPVVSVVVVVVRVSRNRIIMTGPSRIGCDSPPDDPVVSPYDYDPQDNCVSPVVPDDDDDDDDDDDPPPRDDDDDDDDDDDDDDDDDDDDDDDDDDYDDDDDDDDDDDYDDDDDDDDDDDDDDDDDDDDDDDDDDDDDDDDDDDDDDDDDDDDDDDDDDDDDDDDDDDDDDDDDDDDDDDDPDDDPVVVVVVVVVVVVVVVVVVVVVVVVVPPPPPDPPDPDDLVVLLVVLVVLLVVADDPPCLLCLLVLLVLLLSLLVLVVSLVVDDPDPSSVSSQLSSQSSLCRSFVQQQCQQLCVPDSRSVVVLVVLAVVAAEAEEEEAFLVLLLLLLLVLLLLCVQQVAPGAYEHEYADCNGPNPLSVVLSCVSHPVSRYDYHNLCNGTPCPQQVPSPLVLLSQLSRVSNHNHQKYKYAYSAKFWLHNCVCVCVFPQCVPFQKEFEFAAQDDFPNQVVLLVSLCSSQVDFDPQLVVFCCNVGVGQAGGDVNIIIGRCVSSLLVSLSSQLSVCNGPSNVVSPVVVRHPRSTVSRVSSSSSNVGDGHYAPFHWWDFAEWDPDDDDDPDDDDDFPAADPVRDWTKGWALKTWGDGPVRHTTMIGDHQARQCVPDVPHGDHTFWIDTPFHWADAPDSVGIIMGTRGYIGTDDPSSRSSSVSSVVSSVVSVVSCVVSVSDDDDD

Organism: Purpureocillium lilacinum (NCBI:txid33203)

InterPro domains:
  IPR006913 CENP-V/GFA domain [PF04828] (8-97)
  IPR006913 CENP-V/GFA domain [PS51891] (8-114)
  IPR011057 Mss4-like superfamily [SSF51316] (6-114)
  IPR011057 Mss4-like superfamily [SSF51316] (139-225)
  IPR022751 Alpha-mannosyltransferase [PF11051] (547-818)
  IPR029044 Nucleotide-diphospho-sugar transferases [SSF53448] (547-789)